Protein AF-A0A3A4PD36-F1 (afdb_monomer_lite)

Foldseek 3Di:
DDDDDDDDDDDDDDDDDDDDDDDDDDDDDDDDDDDDDDDDDDPPDPDPPDLQDAAAKAWFKEFFKDKDFQQVPAAPAADCPQRDPQLEGMKMWDQKMKTKMANAPDFWWKKKFKDAAADDADWPQWFKAKDKVNHGAPPRHRDTRCVQAGHRYMDMDIGGTRGAPSRIIMIMIHTPHGIGMTAKMWIHDPPDDIDIDGNRDHQVQDDAQFDDAAPQDPDFWFKFFFFQQLWIKIQQLRRLFIWTDSNFPLQIFTWAKWKWKAWPVGQIATRSRALQAHHANHWDWDFFLFWIKIWGDHPVAQKTKIWIKGHQDFFPACLLRNLFKIKIKIKIWGQAQAKIKIKIWTKTFDLDLCPDVQFWDAFVVRQWTKGKAKTASGSGSHYDPVHDGPIFIKIKIKGWLCSVQKDWDGRCFQPPPDPRHGPPCPSPHHNDDRGNDSRSGMITIMGMDMAHNRGMDMIMMMIGMDGCAQQAQAQNARRWGRPCCQCVHSNQVDRSSSVCCCNHPCVVVSVVRRVLNSCCCPQVFFPDDDSLLSLLLSLQSSLQSSQWHWTAGPVRHIDIFGAQAPDWGFTPQLLLCLLQCLVCLQRNLVVLLRVLVSQVVQWDADPQFIFTARGQGGDRYSNYHPPPDGQGLANLLSSLLSLLLSCQLVLCLVSLLVCLVSLLRSLSSQVSQPPPQLLWRAPSQAYDPPLDDCLQGPHGAFLQSSLSSLLSLLSSLVSLVSHPDRDPVSNVVSVVSNVSSLCCQVPPFQPPQAGFRGRHPVDDPCNRRWQFLRNNLNCLSCLQQVHDSPHDPVVLVSVLRSLVVSQVQQQDQLGGWGTNPDTQKAFLSSRLSSLLSNLSSVRPPSVVCVNVNSNSNSVVQSCCRSPHDFRDFGMWGADDPDDDDEPDPDDDDDDDDGTHGDSGSGNSSSSSSSVLCSQQSWHGRVSVLAIETQGPAAQTKGWPSSLFQSVDPDSQQGIWIFTHHNVRHGDDIRNCVSGRPHYYYDPD

Structure (mmCIF, N/CA/C/O backbone):
data_AF-A0A3A4PD36-F1
#
_entry.id   AF-A0A3A4PD36-F1
#
loop_
_atom_site.group_PDB
_atom_site.id
_atom_site.type_symbol
_atom_site.label_atom_id
_atom_site.label_alt_id
_atom_site.label_comp_id
_atom_site.label_asym_id
_atom_site.label_entity_id
_atom_site.label_seq_id
_atom_site.pdbx_PDB_ins_code
_atom_site.Cartn_x
_atom_site.Cartn_y
_atom_site.Cartn_z
_atom_site.occupancy
_atom_site.B_iso_or_equiv
_atom_site.auth_seq_id
_atom_site.auth_comp_id
_atom_site.auth_asym_id
_atom_site.auth_atom_id
_atom_site.pdbx_PDB_model_num
ATOM 1 N N . MET A 1 1 ? -4.440 33.841 -46.562 1.00 26.34 1 MET A N 1
ATOM 2 C CA . MET A 1 1 ? -5.701 33.472 -47.248 1.00 26.34 1 MET A CA 1
ATOM 3 C C . MET A 1 1 ? -5.858 31.970 -47.106 1.00 26.34 1 MET A C 1
ATOM 5 O O . MET A 1 1 ? -4.944 31.286 -47.524 1.00 26.34 1 MET A O 1
ATOM 9 N N . THR A 1 2 ? -6.885 31.356 -46.540 1.00 25.23 2 THR A N 1
ATOM 10 C CA . THR A 1 2 ? -8.077 31.769 -45.785 1.00 25.23 2 THR A CA 1
ATOM 11 C C . THR A 1 2 ? -8.614 30.468 -45.166 1.00 25.23 2 THR A C 1
ATOM 13 O O . THR A 1 2 ? -8.429 29.403 -45.748 1.00 25.23 2 THR A O 1
ATOM 16 N N . GLU A 1 3 ? -9.234 30.583 -43.997 1.00 22.92 3 GLU A N 1
ATOM 17 C CA . GLU A 1 3 ? -9.865 29.556 -43.149 1.00 22.92 3 GLU A CA 1
ATOM 18 C C . GLU A 1 3 ? -10.707 28.456 -43.837 1.00 22.92 3 GLU A C 1
ATOM 20 O O . GLU A 1 3 ? -11.350 28.714 -44.858 1.00 22.92 3 GLU A O 1
ATOM 25 N N . LYS A 1 4 ? -10.802 27.286 -43.167 1.00 22.95 4 LYS A N 1
ATOM 26 C CA . LYS A 1 4 ? -12.030 26.501 -42.836 1.00 22.95 4 LYS A CA 1
ATOM 27 C C . LYS A 1 4 ? -11.628 25.194 -42.113 1.00 22.95 4 LYS A C 1
ATOM 29 O O . LYS A 1 4 ? -10.950 24.368 -42.705 1.00 22.95 4 LYS A O 1
ATOM 34 N N . ILE A 1 5 ? -11.786 25.075 -40.789 1.00 24.14 5 ILE A N 1
ATOM 35 C CA . ILE A 1 5 ? -12.952 24.551 -40.032 1.00 24.14 5 ILE A CA 1
ATOM 36 C C . ILE A 1 5 ? -13.404 23.152 -40.497 1.00 24.14 5 ILE A C 1
ATOM 38 O O . ILE A 1 5 ? -14.102 23.040 -41.502 1.00 24.14 5 ILE A O 1
ATOM 42 N N . PHE A 1 6 ? -13.093 22.123 -39.698 1.00 23.08 6 PHE A N 1
ATOM 43 C CA . PHE A 1 6 ? -13.847 20.867 -39.627 1.00 23.08 6 PHE A CA 1
ATOM 44 C C . PHE A 1 6 ? -14.196 20.557 -38.165 1.00 23.08 6 PHE A C 1
ATOM 46 O O . PHE A 1 6 ? -13.329 20.425 -37.308 1.00 23.08 6 PHE A O 1
ATOM 53 N N . ASP A 1 7 ? -15.503 20.507 -37.931 1.00 21.36 7 ASP A N 1
ATOM 54 C CA . ASP A 1 7 ? -16.232 20.209 -36.701 1.00 21.36 7 ASP A CA 1
ATOM 55 C C . ASP A 1 7 ? -16.560 18.702 -36.701 1.00 21.36 7 ASP A C 1
ATOM 57 O O . ASP A 1 7 ? -17.162 18.211 -37.661 1.00 21.36 7 ASP A O 1
ATOM 61 N N . VAL A 1 8 ? -16.151 17.955 -35.669 1.00 24.56 8 VAL A N 1
ATOM 62 C CA . VAL A 1 8 ? -16.498 16.532 -35.494 1.00 24.56 8 VAL A CA 1
ATOM 63 C C . VAL A 1 8 ? -17.360 16.384 -34.243 1.00 24.56 8 VAL A C 1
ATOM 65 O O . VAL A 1 8 ? -16.881 16.315 -33.113 1.00 24.56 8 VAL A O 1
ATOM 68 N N . LYS A 1 9 ? -18.673 16.311 -34.472 1.00 22.91 9 LYS A N 1
ATOM 69 C CA . LYS A 1 9 ? -19.695 15.957 -33.482 1.00 22.91 9 LYS A CA 1
ATOM 70 C C . LYS A 1 9 ? -19.633 14.465 -33.138 1.00 22.91 9 LYS A C 1
ATOM 72 O O . LYS A 1 9 ? -19.784 13.623 -34.021 1.00 22.91 9 LYS A O 1
ATOM 77 N N . ARG A 1 10 ? -19.523 14.145 -31.843 1.00 24.23 10 ARG A N 1
ATOM 78 C CA . ARG A 1 10 ? -19.798 12.809 -31.278 1.00 24.23 10 ARG A CA 1
ATOM 79 C C . ARG A 1 10 ? -21.319 12.536 -31.250 1.00 24.23 10 ARG A C 1
ATOM 81 O O . ARG A 1 10 ? -22.082 13.452 -30.932 1.00 24.23 10 ARG A O 1
ATOM 88 N N . PRO A 1 11 ? -21.795 11.317 -31.571 1.00 27.16 11 PRO A N 1
ATOM 89 C CA . PRO A 1 11 ? -23.221 11.012 -31.627 1.00 27.16 11 PRO A CA 1
ATOM 90 C C . PRO A 1 11 ? -23.797 10.589 -30.268 1.00 27.16 11 PRO A C 1
ATOM 92 O O . PRO A 1 11 ? -23.302 9.685 -29.604 1.00 27.16 11 PRO A O 1
ATOM 95 N N . CYS A 1 12 ? -24.923 11.207 -29.918 1.00 22.05 12 CYS A N 1
ATOM 96 C CA . CYS A 1 12 ? -25.815 10.827 -28.830 1.00 22.05 12 CYS A CA 1
ATOM 97 C C . CYS A 1 12 ? -26.794 9.749 -29.347 1.00 22.05 12 CYS A C 1
ATOM 99 O O . CYS A 1 12 ? -27.527 10.000 -30.308 1.00 22.05 12 CYS A O 1
ATOM 101 N N . ARG A 1 13 ? -26.816 8.544 -28.757 1.00 24.77 13 ARG A N 1
ATOM 102 C CA . ARG A 1 13 ? -27.827 7.506 -29.048 1.00 24.77 13 ARG A CA 1
ATOM 103 C C . ARG A 1 13 ? -28.752 7.321 -27.847 1.00 24.77 13 ARG A C 1
ATOM 105 O O . ARG A 1 13 ? -28.412 6.654 -26.881 1.00 24.77 13 ARG A O 1
ATOM 112 N N . ALA A 1 14 ? -29.955 7.874 -27.972 1.00 26.23 14 ALA A N 1
ATOM 113 C CA . ALA A 1 14 ? -31.103 7.574 -27.129 1.00 26.23 14 ALA A CA 1
ATOM 114 C C . ALA A 1 14 ? -31.643 6.162 -27.435 1.00 26.23 14 ALA A C 1
ATOM 116 O O . ALA A 1 14 ? -31.963 5.856 -28.587 1.00 26.23 14 ALA A O 1
ATOM 117 N N . ARG A 1 15 ? -31.785 5.308 -26.414 1.00 25.81 15 ARG A N 1
ATOM 118 C CA . ARG A 1 15 ? -32.539 4.046 -26.503 1.00 25.81 15 ARG A CA 1
ATOM 119 C C . ARG A 1 15 ? -34.023 4.332 -26.239 1.00 25.81 15 ARG A C 1
ATOM 121 O O . ARG A 1 15 ? -34.400 4.712 -25.138 1.00 25.81 15 ARG A O 1
ATOM 128 N N . LYS A 1 16 ? -34.866 4.149 -27.260 1.00 25.17 16 LYS A N 1
ATOM 129 C CA . LYS A 1 16 ? -36.328 4.038 -27.130 1.00 25.17 16 LYS A CA 1
ATOM 130 C C . LYS A 1 16 ? -36.683 2.574 -26.858 1.00 25.17 16 LYS A C 1
ATOM 132 O O . LYS A 1 16 ? -36.361 1.724 -27.685 1.00 25.17 16 LYS A O 1
ATOM 137 N N . LEU A 1 17 ? -37.368 2.291 -25.749 1.00 25.95 17 LEU A N 1
ATOM 138 C CA . LEU A 1 17 ? -38.030 1.005 -25.515 1.00 25.95 17 LEU A CA 1
ATOM 139 C C . LEU A 1 17 ? -39.317 0.932 -26.355 1.00 25.95 17 LEU A C 1
ATOM 141 O O . LEU A 1 17 ? -40.186 1.798 -26.251 1.00 25.95 17 LEU A O 1
ATOM 145 N N . GLY A 1 18 ? -39.422 -0.098 -27.194 1.00 23.23 18 GLY A N 1
ATOM 146 C CA . GLY A 1 18 ? -40.633 -0.459 -27.926 1.00 23.23 18 GLY A CA 1
ATOM 147 C C . GLY A 1 18 ? -41.421 -1.523 -27.167 1.00 23.23 18 GLY A C 1
ATOM 148 O O . GLY A 1 18 ? -40.933 -2.628 -26.952 1.00 23.23 18 GLY A O 1
ATOM 149 N N . VAL A 1 19 ? -42.645 -1.176 -26.782 1.00 22.84 19 VAL A N 1
ATOM 150 C CA . VAL A 1 19 ? -43.670 -2.067 -26.223 1.00 22.84 19 VAL A CA 1
ATOM 151 C C . VAL A 1 19 ? -44.233 -2.955 -27.337 1.00 22.84 19 VAL A C 1
ATOM 153 O O . VAL A 1 19 ? -44.631 -2.440 -28.380 1.00 22.84 19 VAL A O 1
ATOM 156 N N . THR A 1 20 ? -44.328 -4.269 -27.112 1.00 23.16 20 THR A N 1
ATOM 157 C CA . THR A 1 20 ? -45.196 -5.162 -27.902 1.00 23.16 20 THR A CA 1
ATOM 158 C C . THR A 1 20 ? -46.070 -5.988 -26.960 1.00 23.16 20 THR A C 1
ATOM 160 O O . THR A 1 20 ? -45.570 -6.696 -26.092 1.00 23.16 20 THR A O 1
ATOM 163 N N . LEU A 1 21 ? -47.387 -5.848 -27.139 1.00 23.11 21 LEU A N 1
ATOM 164 C CA . LEU A 1 21 ? -48.462 -6.585 -26.474 1.00 23.11 21 LEU A CA 1
ATOM 165 C C . LEU A 1 21 ? -48.516 -8.057 -26.912 1.00 23.11 21 LEU A C 1
ATOM 167 O O . LEU A 1 21 ? -48.486 -8.330 -28.110 1.00 23.11 21 LEU A O 1
ATOM 171 N N . ILE A 1 22 ? -48.815 -8.959 -25.970 1.00 23.81 22 ILE A N 1
ATOM 172 C CA . ILE A 1 22 ? -49.639 -10.153 -26.222 1.00 23.81 22 ILE A CA 1
ATOM 173 C C . ILE A 1 22 ? -50.693 -10.251 -25.111 1.00 23.81 22 ILE A C 1
ATOM 175 O O . ILE A 1 22 ? -50.375 -10.219 -23.926 1.00 23.81 22 ILE A O 1
ATOM 179 N N . VAL A 1 23 ? -51.960 -10.342 -25.523 1.00 22.25 23 VAL A N 1
ATOM 180 C CA . VAL A 1 23 ? -53.159 -10.486 -24.685 1.00 22.25 23 VAL A CA 1
ATOM 181 C C . VAL A 1 23 ? -53.682 -11.919 -24.786 1.00 22.25 23 VAL A C 1
ATOM 183 O O . VAL A 1 23 ? -53.933 -12.390 -25.891 1.00 22.25 23 VAL A O 1
ATOM 186 N N . ALA A 1 24 ? -53.928 -12.549 -23.638 1.00 23.14 24 ALA A N 1
ATOM 187 C CA . ALA A 1 24 ? -55.017 -13.496 -23.337 1.00 23.14 24 ALA A CA 1
ATOM 188 C C . ALA A 1 24 ? -54.935 -13.756 -21.815 1.00 23.14 24 ALA A C 1
ATOM 190 O O . ALA A 1 24 ? -53.866 -14.086 -21.328 1.00 23.14 24 ALA A O 1
ATOM 191 N N . GLY A 1 25 ? -55.927 -13.565 -20.946 1.00 21.11 25 GLY A N 1
ATOM 192 C CA . GLY A 1 25 ? -57.372 -13.570 -21.101 1.00 21.11 25 GLY A CA 1
ATOM 193 C C . GLY A 1 25 ? -57.936 -14.788 -20.365 1.00 21.11 25 GLY A C 1
ATOM 194 O O . GLY A 1 25 ? -58.042 -15.836 -20.986 1.00 21.11 25 GLY A O 1
ATOM 195 N N . LEU A 1 26 ? -58.298 -14.657 -19.079 1.00 22.62 26 LEU A N 1
ATOM 196 C CA . LEU A 1 26 ? -59.413 -15.393 -18.458 1.00 22.62 26 LEU A CA 1
ATOM 197 C C . LEU A 1 26 ? -59.797 -14.802 -17.088 1.00 22.62 26 LEU A C 1
ATOM 199 O O . LEU A 1 26 ? -58.981 -14.645 -16.187 1.00 22.62 26 LEU A O 1
ATOM 203 N N . LEU A 1 27 ? -61.079 -14.452 -17.010 1.00 22.02 27 LEU A N 1
ATOM 204 C CA . LEU A 1 27 ? -61.830 -13.856 -15.908 1.00 22.02 27 LEU A CA 1
ATOM 205 C C . LEU A 1 27 ? -62.256 -14.901 -14.865 1.00 22.02 27 LEU A C 1
ATOM 207 O O . LEU A 1 27 ? -62.664 -15.997 -15.242 1.00 22.02 27 LEU A O 1
ATOM 211 N N . ALA A 1 28 ? -62.347 -14.491 -13.595 1.00 22.77 28 ALA A N 1
ATOM 212 C CA . ALA A 1 28 ? -63.377 -14.956 -12.658 1.00 22.77 28 ALA A CA 1
ATOM 213 C C . ALA A 1 28 ? -63.638 -13.895 -11.564 1.00 22.77 28 ALA A C 1
ATOM 215 O O . ALA A 1 28 ? -62.747 -13.154 -11.168 1.00 22.77 28 ALA A O 1
ATOM 216 N N . PHE A 1 29 ? -64.901 -13.799 -11.153 1.00 21.81 29 PHE A N 1
ATOM 217 C CA . PHE A 1 29 ? -65.624 -12.665 -10.559 1.00 21.81 29 PHE A CA 1
ATOM 218 C C . PHE A 1 29 ? -65.759 -12.727 -9.009 1.00 21.81 29 PHE A C 1
ATOM 220 O O . PHE A 1 29 ? -66.103 -13.792 -8.514 1.00 21.81 29 PHE A O 1
ATOM 227 N N . TYR A 1 30 ? -65.676 -11.551 -8.338 1.00 21.66 30 TYR A N 1
ATOM 228 C CA . TYR A 1 30 ? -66.456 -11.026 -7.162 1.00 21.66 30 TYR A CA 1
ATOM 229 C C . TYR A 1 30 ? -66.455 -11.762 -5.784 1.00 21.66 30 TYR A C 1
ATOM 231 O O . TYR A 1 30 ? -66.214 -12.962 -5.752 1.00 21.66 30 TYR A O 1
ATOM 239 N N . PRO A 1 31 ? -66.891 -11.143 -4.642 1.00 25.27 31 PRO A N 1
ATOM 240 C CA . PRO A 1 31 ? -67.055 -9.721 -4.255 1.00 25.27 31 PRO A CA 1
ATOM 241 C C . PRO A 1 31 ? -66.420 -9.308 -2.895 1.00 25.27 31 PRO A C 1
ATOM 243 O O . PRO A 1 31 ? -66.051 -10.119 -2.053 1.00 25.27 31 PRO A O 1
ATOM 246 N N . ILE A 1 32 ? -66.439 -7.991 -2.668 1.00 26.91 32 ILE A N 1
ATOM 247 C CA . ILE A 1 32 ? -66.255 -7.242 -1.412 1.00 26.91 32 ILE A CA 1
ATOM 248 C C . ILE A 1 32 ? -67.244 -7.676 -0.307 1.00 26.91 32 ILE A C 1
ATOM 250 O O . ILE A 1 32 ? -68.444 -7.771 -0.562 1.00 26.91 32 ILE A O 1
ATOM 254 N N . LEU A 1 33 ? -66.761 -7.788 0.939 1.00 23.11 33 LEU A N 1
ATOM 255 C CA . LEU A 1 33 ? -67.565 -7.722 2.169 1.00 23.11 33 LEU A CA 1
ATOM 256 C C . LEU A 1 33 ? -66.854 -6.849 3.220 1.00 23.11 33 LEU A C 1
ATOM 258 O O . LEU A 1 33 ? -65.776 -7.184 3.699 1.00 23.11 33 LEU A O 1
ATOM 262 N N . PHE A 1 34 ? -67.495 -5.731 3.568 1.00 26.47 34 PHE A N 1
ATOM 263 C CA . PHE A 1 34 ? -67.205 -4.871 4.719 1.00 26.47 34 PHE A CA 1
ATOM 264 C C . PHE A 1 34 ? -68.203 -5.195 5.842 1.00 26.47 34 PHE A C 1
ATOM 266 O O . PHE A 1 34 ? -69.395 -4.990 5.642 1.00 26.47 34 PHE A O 1
ATOM 273 N N . LEU A 1 35 ? -67.714 -5.627 7.008 1.00 24.53 35 LEU A N 1
ATOM 274 C CA . LEU A 1 35 ? -68.332 -5.598 8.352 1.00 24.53 35 LEU A CA 1
ATOM 275 C C . LEU A 1 35 ? -67.127 -5.732 9.319 1.00 24.53 35 LEU A C 1
ATOM 277 O O . LEU A 1 35 ? -66.351 -6.659 9.146 1.00 24.53 35 LEU A O 1
ATOM 281 N N . GLY A 1 36 ? -66.785 -4.877 10.285 1.00 21.11 36 GLY A N 1
ATOM 282 C CA . GLY A 1 36 ? -67.552 -3.951 11.108 1.00 21.11 36 GLY A CA 1
ATOM 283 C C . GLY A 1 36 ? -67.553 -4.453 12.563 1.00 21.11 36 GLY A C 1
ATOM 284 O O . GLY A 1 36 ? -68.375 -5.303 12.881 1.00 21.11 36 GLY A O 1
ATOM 285 N N . GLY A 1 37 ? -66.682 -3.913 13.437 1.00 20.92 37 GLY A N 1
ATOM 286 C CA . GLY A 1 37 ? -66.914 -3.888 14.898 1.00 20.92 37 GLY A CA 1
ATOM 287 C C . GLY A 1 37 ? -65.765 -4.284 15.847 1.00 20.92 37 GLY A C 1
ATOM 288 O O . GLY A 1 37 ? -65.543 -5.465 16.064 1.00 20.92 37 GLY A O 1
ATOM 289 N N . SER A 1 38 ? -65.160 -3.257 16.480 1.00 21.83 38 SER A N 1
ATOM 290 C CA . SER A 1 38 ? -64.720 -3.133 17.900 1.00 21.83 38 SER A CA 1
ATOM 291 C C . SER A 1 38 ? -63.888 -4.253 18.562 1.00 21.83 38 SER A C 1
ATOM 293 O O . SER A 1 38 ? -64.348 -5.377 18.659 1.00 21.83 38 SER A O 1
ATOM 295 N N . GLY A 1 39 ? -62.746 -4.023 19.213 1.00 21.16 39 GLY A N 1
ATOM 296 C CA . GLY A 1 39 ? -62.047 -2.809 19.618 1.00 21.16 39 GLY A CA 1
ATOM 297 C C . GLY A 1 39 ? -61.065 -3.129 20.762 1.00 21.16 39 GLY A C 1
ATOM 298 O O . GLY A 1 39 ? -61.127 -4.203 21.350 1.00 21.16 39 GLY A O 1
ATOM 299 N N . TRP A 1 40 ? -60.258 -2.115 21.088 1.00 21.64 40 TRP A N 1
ATOM 300 C CA . TRP A 1 40 ? -59.505 -1.878 22.334 1.00 21.64 40 TRP A CA 1
ATOM 301 C C . TRP A 1 40 ? -58.054 -2.371 22.388 1.00 21.64 40 TRP A C 1
ATOM 303 O O . TRP A 1 40 ? -57.765 -3.558 22.465 1.00 21.64 40 TRP A O 1
ATOM 313 N N . GLY A 1 41 ? -57.153 -1.384 22.421 1.00 23.97 41 GLY A N 1
ATOM 314 C CA . GLY A 1 41 ? -55.721 -1.547 22.645 1.00 23.97 41 GLY A CA 1
ATOM 315 C C . GLY A 1 41 ? -54.889 -0.411 22.049 1.00 23.97 41 GLY A C 1
ATOM 316 O O . GLY A 1 41 ? -53.922 -0.673 21.351 1.00 23.97 41 GLY A O 1
ATOM 317 N N . SER A 1 42 ? -55.281 0.851 22.250 1.00 23.08 42 SER A N 1
ATOM 318 C CA . SER A 1 42 ? -54.467 2.006 21.864 1.00 23.08 42 SER A CA 1
ATOM 319 C C . SER A 1 42 ? -53.213 2.091 22.742 1.00 23.08 42 SER A C 1
ATOM 321 O O . SER A 1 42 ? -53.294 2.575 23.871 1.00 23.08 42 SER A O 1
ATOM 323 N N . SER A 1 43 ? -52.055 1.680 22.225 1.00 25.03 43 SER A N 1
ATOM 324 C CA . SER A 1 43 ? -50.770 2.226 22.670 1.00 25.03 43 SER A CA 1
ATOM 325 C C . SER A 1 43 ? -50.516 3.515 21.891 1.00 25.03 43 SER A C 1
ATOM 327 O O . SER A 1 43 ? -49.969 3.509 20.789 1.00 25.03 43 SER A O 1
ATOM 329 N N . ALA A 1 44 ? -51.005 4.621 22.445 1.00 23.25 44 ALA A N 1
ATOM 330 C CA . ALA A 1 44 ? -50.605 5.952 22.029 1.00 23.25 44 ALA A CA 1
ATOM 331 C C . ALA A 1 44 ? -49.102 6.152 22.290 1.00 23.25 44 ALA A C 1
ATOM 333 O O . ALA A 1 44 ? -48.606 5.741 23.336 1.00 23.25 44 ALA A O 1
ATOM 334 N N . GLY A 1 45 ? -48.431 6.821 21.350 1.00 27.25 45 GLY A N 1
ATOM 335 C CA . GLY A 1 45 ? -47.205 7.582 21.589 1.00 27.25 45 GLY A CA 1
ATOM 336 C C . GLY A 1 45 ? -45.960 6.771 21.936 1.00 27.25 45 GLY A C 1
ATOM 337 O O . GLY A 1 45 ? -45.539 6.745 23.087 1.00 27.25 45 GLY A O 1
ATOM 338 N N . ARG A 1 46 ? -45.288 6.216 20.926 1.00 23.64 46 ARG A N 1
ATOM 339 C CA . ARG A 1 46 ? -43.827 6.323 20.899 1.00 23.64 46 ARG A CA 1
ATOM 340 C C . ARG A 1 46 ? -43.511 7.435 19.914 1.00 23.64 46 ARG A C 1
ATOM 342 O O . ARG A 1 46 ? -43.589 7.234 18.707 1.00 23.64 46 ARG A O 1
ATOM 349 N N . GLU A 1 47 ? -43.286 8.631 20.449 1.00 25.97 47 GLU A N 1
ATOM 350 C CA . GLU A 1 47 ? -42.524 9.649 19.735 1.00 25.97 47 GLU A CA 1
ATOM 351 C C . GLU A 1 47 ? -41.220 8.993 19.271 1.00 25.97 47 GLU A C 1
ATOM 353 O O . GLU A 1 47 ? -40.585 8.269 20.042 1.00 25.97 47 GLU A O 1
ATOM 358 N N . ASN A 1 48 ? -40.854 9.217 18.008 1.00 28.48 48 ASN A N 1
ATOM 359 C CA . ASN A 1 48 ? -39.481 9.050 17.554 1.00 28.48 48 ASN A CA 1
ATOM 360 C C . ASN A 1 48 ? -38.617 9.876 18.510 1.00 28.48 48 ASN A C 1
ATOM 362 O O . ASN A 1 48 ? -38.607 11.103 18.419 1.00 28.48 48 ASN A O 1
ATOM 366 N N . ALA A 1 49 ? -37.974 9.226 19.480 1.00 27.22 49 ALA A N 1
ATOM 367 C CA . ALA A 1 49 ? -37.023 9.893 20.347 1.00 27.22 49 ALA A CA 1
ATOM 368 C C . ALA A 1 49 ? -35.901 10.394 19.435 1.00 27.22 49 ALA A C 1
ATOM 370 O O . ALA A 1 49 ? -35.155 9.600 18.865 1.00 27.22 49 ALA A O 1
ATOM 371 N N . ALA A 1 50 ? -35.872 11.707 19.213 1.00 31.89 50 ALA A N 1
ATOM 372 C CA . ALA A 1 50 ? -34.892 12.343 18.357 1.00 31.89 50 ALA A CA 1
ATOM 373 C C . ALA A 1 50 ? -33.493 12.025 18.894 1.00 31.89 50 ALA A C 1
ATOM 375 O O . ALA A 1 50 ? -33.216 12.245 20.076 1.00 31.89 50 ALA A O 1
ATOM 376 N N . LEU A 1 51 ? -32.623 11.508 18.025 1.00 36.22 51 LEU A N 1
ATOM 377 C CA . LEU A 1 51 ? -31.189 11.416 18.271 1.00 36.22 51 LEU A CA 1
ATOM 378 C C . LEU A 1 51 ? -30.688 12.830 18.600 1.00 36.22 51 LEU A C 1
ATOM 380 O O . LEU A 1 51 ? -30.508 13.651 17.708 1.00 36.22 51 LEU A O 1
ATOM 384 N N . SER A 1 52 ? -30.520 13.159 19.882 1.00 37.00 52 SER A N 1
ATOM 385 C CA . SER A 1 52 ? -29.972 14.456 20.271 1.00 37.00 52 SER A CA 1
ATOM 386 C C . SER A 1 52 ? -28.450 14.394 20.159 1.00 37.00 52 SER A C 1
ATOM 388 O O . SER A 1 52 ? -27.796 13.778 21.003 1.00 37.00 52 SER A O 1
ATOM 390 N N . TYR A 1 53 ? -27.880 15.025 19.134 1.00 40.72 53 TYR A N 1
ATOM 391 C CA . TYR A 1 53 ? -26.432 15.175 18.998 1.00 40.72 53 TYR A CA 1
ATOM 392 C C . TYR A 1 53 ? -25.967 16.458 19.708 1.00 40.72 53 TYR A C 1
ATOM 394 O O . TYR A 1 53 ? -26.477 17.544 19.441 1.00 40.72 53 TYR A O 1
ATOM 402 N N . ARG A 1 54 ? -25.004 16.344 20.633 1.00 44.59 54 ARG A N 1
ATOM 403 C CA . ARG A 1 54 ? -24.380 17.484 21.334 1.00 44.59 54 ARG A CA 1
ATOM 404 C C . ARG A 1 54 ? -22.884 17.564 21.003 1.00 44.59 54 ARG A C 1
ATOM 406 O O . ARG A 1 54 ? -22.046 17.210 21.825 1.00 44.59 54 ARG A O 1
ATOM 413 N N . GLY A 1 55 ? -22.568 18.034 19.800 1.00 49.38 55 GLY A N 1
ATOM 414 C CA . GLY A 1 55 ? -21.226 18.407 19.323 1.00 49.38 55 GLY A CA 1
ATOM 415 C C . GLY A 1 55 ? -21.340 19.551 18.303 1.00 49.38 55 GLY A C 1
ATOM 416 O O . GLY A 1 55 ? -22.438 20.074 18.127 1.00 49.38 55 GLY A O 1
ATOM 417 N N . GLY A 1 56 ? -20.249 19.972 17.650 1.00 64.19 56 GLY A N 1
ATOM 418 C CA . GLY A 1 56 ? -20.337 20.955 16.551 1.00 64.19 56 GLY A CA 1
ATOM 419 C C . GLY A 1 56 ? -21.109 20.439 15.319 1.00 64.19 56 GLY A C 1
ATOM 420 O O . GLY A 1 56 ? -21.722 19.379 15.360 1.00 64.19 56 GLY A O 1
ATOM 421 N N . VAL A 1 57 ? -21.101 21.166 14.201 1.00 76.56 57 VAL A N 1
ATOM 422 C CA . VAL A 1 57 ? -21.935 20.796 13.039 1.00 76.56 57 VAL A CA 1
ATOM 423 C C . VAL A 1 57 ? -21.300 19.677 12.193 1.00 76.56 57 VAL A C 1
ATOM 425 O O . VAL A 1 57 ? -20.126 19.777 11.840 1.00 76.56 57 VAL A O 1
ATOM 428 N N . ILE A 1 58 ? -22.077 18.643 11.841 1.00 78.38 58 ILE A N 1
ATOM 429 C CA . ILE A 1 58 ? -21.718 17.554 10.902 1.00 78.38 58 ILE A CA 1
ATOM 430 C C . ILE A 1 58 ? -22.542 17.694 9.622 1.00 78.38 58 ILE A C 1
ATOM 432 O O . ILE A 1 58 ? -23.723 18.033 9.689 1.00 78.38 58 ILE A O 1
ATOM 436 N N . ILE A 1 59 ? -21.934 17.395 8.469 1.00 81.38 59 ILE A N 1
ATOM 437 C CA . ILE A 1 59 ? -22.605 17.359 7.164 1.00 81.38 59 ILE A CA 1
ATOM 438 C C . ILE A 1 59 ? -22.424 15.964 6.553 1.00 81.38 59 ILE A C 1
ATOM 440 O O . ILE A 1 59 ? -21.341 15.608 6.077 1.00 81.38 59 ILE A O 1
ATOM 444 N N . GLU A 1 60 ? -23.499 15.183 6.581 1.00 83.62 60 GLU A N 1
ATOM 445 C CA . GLU A 1 60 ? -23.585 13.833 6.027 1.00 83.62 60 GLU A CA 1
ATOM 446 C C . GLU A 1 60 ? -24.257 13.907 4.645 1.00 83.62 60 GLU A C 1
ATOM 448 O O . GLU A 1 60 ? -25.377 14.406 4.515 1.00 83.62 60 GLU A O 1
ATOM 453 N N . LEU A 1 61 ? -23.572 13.432 3.599 1.00 85.31 61 LEU A N 1
ATOM 454 C CA . LEU A 1 61 ? -24.196 13.247 2.287 1.00 85.31 61 LEU A CA 1
ATOM 455 C C . LEU A 1 61 ? -24.917 11.902 2.239 1.00 85.31 61 LEU A C 1
ATOM 457 O O . LEU A 1 61 ? -24.379 10.904 2.727 1.00 85.31 61 LEU A O 1
ATOM 461 N N . GLN A 1 62 ? -26.093 11.883 1.613 1.00 86.31 62 GLN A N 1
ATOM 462 C CA . GLN A 1 62 ? -26.833 10.661 1.287 1.00 86.31 62 GLN A CA 1
ATOM 463 C C . GLN A 1 62 ? -27.312 10.714 -0.163 1.00 86.31 62 GLN A C 1
ATOM 465 O O . GLN A 1 62 ? -27.649 11.788 -0.665 1.00 86.31 62 GLN A O 1
ATOM 470 N N . GLY A 1 63 ? -27.361 9.556 -0.819 1.00 82.94 63 GLY A N 1
ATOM 471 C CA . GLY A 1 63 ? -27.733 9.442 -2.229 1.00 82.94 63 GLY A CA 1
ATOM 472 C C . GLY A 1 63 ? -26.626 9.870 -3.200 1.00 82.94 63 GLY A C 1
ATOM 473 O O . GLY A 1 63 ? -25.756 10.690 -2.894 1.00 82.94 63 GLY A O 1
ATOM 474 N N . ASN A 1 64 ? -26.675 9.304 -4.406 1.00 80.94 64 ASN A N 1
ATOM 475 C CA . ASN A 1 64 ? -25.641 9.488 -5.418 1.00 80.94 64 ASN A CA 1
ATOM 476 C C . ASN A 1 64 ? -25.608 10.935 -5.945 1.00 80.94 64 ASN A C 1
ATOM 478 O O . ASN A 1 64 ? -26.565 11.421 -6.561 1.00 80.94 64 ASN A O 1
ATOM 482 N N . SER A 1 65 ? -24.487 11.622 -5.724 1.00 86.88 65 SER A N 1
ATOM 483 C CA . SER A 1 65 ? -24.254 12.983 -6.206 1.00 86.88 65 SER A CA 1
ATOM 484 C C . SER A 1 65 ? -22.766 13.296 -6.339 1.00 86.88 65 SER A C 1
ATOM 486 O O . SER A 1 65 ? -21.932 12.738 -5.627 1.00 86.88 65 SER A O 1
ATOM 488 N N . TRP A 1 66 ? -22.421 14.255 -7.199 1.00 84.81 66 TRP A N 1
ATOM 489 C CA . TRP A 1 66 ? -21.030 14.664 -7.414 1.00 84.81 66 TRP A CA 1
ATOM 490 C C . TRP A 1 66 ? -20.879 16.184 -7.550 1.00 84.81 66 TRP A C 1
ATOM 492 O O . TRP A 1 66 ? -21.787 16.871 -8.037 1.00 84.81 66 TRP A O 1
ATOM 502 N N . PRO A 1 67 ? -19.731 16.741 -7.125 1.00 86.69 67 PRO A N 1
ATOM 503 C CA . PRO A 1 67 ? -19.428 18.148 -7.318 1.00 86.69 67 PRO A CA 1
ATOM 504 C C . PRO A 1 67 ? -18.997 18.438 -8.765 1.00 86.69 67 PRO A C 1
ATOM 506 O O . PRO A 1 67 ? -18.309 17.651 -9.411 1.00 86.69 67 PRO A O 1
ATOM 509 N N . VAL A 1 68 ? -19.339 19.626 -9.258 1.00 84.56 68 VAL A N 1
ATOM 510 C CA . VAL A 1 68 ? -18.933 20.159 -10.562 1.00 84.56 68 VAL A CA 1
ATOM 511 C C . VAL A 1 68 ? -18.366 21.565 -10.365 1.00 84.56 68 VAL A C 1
ATOM 513 O O . VAL A 1 68 ? -19.039 22.454 -9.834 1.00 84.56 68 VAL A O 1
ATOM 516 N N . SER A 1 69 ? -17.127 21.791 -10.815 1.00 84.12 69 SER A N 1
ATOM 517 C CA . SER A 1 69 ? -16.527 23.131 -10.818 1.00 84.12 69 SER A CA 1
ATOM 518 C C . SER A 1 69 ? -17.039 23.964 -11.994 1.00 84.12 69 SER A C 1
ATOM 520 O O . SER A 1 69 ? -17.060 23.522 -13.145 1.00 84.12 69 SER A O 1
ATOM 522 N N . LEU A 1 70 ? -17.416 25.208 -11.700 1.00 86.88 70 LEU A N 1
ATOM 523 C CA . LEU A 1 70 ? -17.827 26.232 -12.657 1.00 86.88 70 LEU A CA 1
ATOM 524 C C . LEU A 1 70 ? -16.882 27.449 -12.619 1.00 86.88 70 LEU A C 1
ATOM 526 O O . LEU A 1 70 ? -17.241 28.507 -13.135 1.00 86.88 70 LEU A O 1
ATOM 530 N N . ASP A 1 71 ? -15.676 27.314 -12.045 1.00 78.31 71 ASP A N 1
ATOM 531 C CA . ASP A 1 71 ? -14.723 28.417 -11.811 1.00 78.31 71 ASP A CA 1
ATOM 532 C C . ASP A 1 71 ? -14.461 29.253 -13.083 1.00 78.31 71 ASP A C 1
ATOM 534 O O . ASP A 1 71 ? -14.481 30.486 -13.053 1.00 78.31 71 ASP A O 1
ATOM 538 N N . ALA A 1 72 ? -14.303 28.584 -14.230 1.00 80.19 72 ALA A N 1
ATOM 539 C CA . ALA A 1 72 ? -14.030 29.215 -15.524 1.00 80.19 72 ALA A CA 1
ATOM 540 C C . ALA A 1 72 ? -15.264 29.833 -16.216 1.00 80.19 72 ALA A C 1
ATOM 542 O O . ALA A 1 72 ? -15.128 30.441 -17.280 1.00 80.19 72 ALA A O 1
ATOM 543 N N . ARG A 1 73 ? -16.476 29.673 -15.666 1.00 84.25 73 ARG A N 1
ATOM 544 C CA . ARG A 1 73 ? -17.719 30.121 -16.314 1.00 84.25 73 ARG A CA 1
ATOM 545 C C . ARG A 1 73 ? -18.167 31.499 -15.821 1.00 84.25 73 ARG A C 1
ATOM 547 O O . ARG A 1 73 ? -18.104 31.773 -14.619 1.00 84.25 73 ARG A O 1
ATOM 554 N N . PRO A 1 74 ? -18.655 32.381 -16.711 1.00 83.62 74 PRO A N 1
ATOM 555 C CA . PRO A 1 74 ? -19.240 33.647 -16.292 1.00 83.62 74 PRO A CA 1
ATOM 556 C C . PRO A 1 74 ? -20.574 33.405 -15.570 1.00 83.62 74 PRO A C 1
ATOM 558 O O . PRO A 1 74 ? -21.397 32.623 -16.036 1.00 83.62 74 PRO A O 1
ATOM 561 N N . VAL A 1 75 ? -20.797 34.102 -14.453 1.00 90.12 75 VAL A N 1
ATOM 562 C CA . VAL A 1 75 ? -22.086 34.122 -13.746 1.00 90.12 75 VAL A CA 1
ATOM 563 C C . VAL A 1 75 ? -22.584 35.562 -13.691 1.00 90.12 75 VAL A C 1
ATOM 565 O O . VAL A 1 75 ? -21.864 36.475 -13.295 1.00 90.12 75 VAL A O 1
ATOM 568 N N . GLN A 1 76 ? -23.820 35.780 -14.128 1.00 93.56 76 GLN A N 1
ATOM 569 C CA . GLN A 1 76 ? -24.492 37.076 -14.111 1.00 93.56 76 GLN A CA 1
ATOM 570 C C . GLN A 1 76 ? -25.464 37.178 -12.929 1.00 93.56 76 GLN A C 1
ATOM 572 O O . GLN A 1 76 ? -25.957 36.177 -12.419 1.00 93.56 76 GLN A O 1
ATOM 577 N N . GLY A 1 77 ? -25.828 38.402 -12.540 1.00 91.81 77 GLY A N 1
ATOM 578 C CA . GLY A 1 77 ? -26.845 38.631 -11.504 1.00 91.81 77 GLY A CA 1
ATOM 579 C C . GLY A 1 77 ? -26.339 38.501 -10.064 1.00 91.81 77 GLY A C 1
ATOM 580 O O . GLY A 1 77 ? -27.158 38.488 -9.148 1.00 91.81 77 GLY A O 1
ATOM 581 N N . THR A 1 78 ? -25.022 38.434 -9.869 1.00 91.75 78 THR A N 1
ATOM 582 C CA . THR A 1 78 ? -24.355 38.619 -8.575 1.00 91.75 78 THR A CA 1
ATOM 583 C C . THR A 1 78 ? -24.397 40.093 -8.152 1.00 91.75 78 THR A C 1
ATOM 585 O O . THR A 1 78 ? -24.550 40.987 -8.989 1.00 91.75 78 THR A O 1
ATOM 588 N N . ASP A 1 79 ? -24.302 40.364 -6.849 1.00 90.00 79 ASP A N 1
ATOM 589 C CA . ASP A 1 79 ? -24.375 41.727 -6.289 1.00 90.00 79 ASP A CA 1
ATOM 590 C C . ASP A 1 79 ? -23.306 42.048 -5.234 1.00 90.00 79 ASP A C 1
ATOM 592 O O . ASP A 1 79 ? -23.308 43.147 -4.681 1.00 90.00 79 ASP A O 1
ATOM 596 N N . ASN A 1 80 ? -22.370 41.125 -4.979 1.00 82.44 80 ASN A N 1
ATOM 597 C CA . ASN A 1 80 ? -21.304 41.261 -3.975 1.00 82.44 80 ASN A CA 1
ATOM 598 C C . ASN A 1 80 ? -21.804 41.587 -2.552 1.00 82.44 80 ASN A C 1
ATOM 600 O O . ASN A 1 80 ? -21.021 42.039 -1.720 1.00 82.44 80 ASN A O 1
ATOM 604 N N . GLN A 1 81 ? -23.088 41.359 -2.263 1.00 85.12 81 GLN A N 1
ATOM 605 C CA . GLN A 1 81 ? -23.663 41.501 -0.927 1.00 85.12 81 GLN A CA 1
ATOM 606 C C . GLN A 1 81 ? -24.238 40.163 -0.471 1.00 85.12 81 GLN A C 1
ATOM 608 O O . GLN A 1 81 ? -23.676 39.506 0.402 1.00 85.12 81 GLN A O 1
ATOM 613 N N . THR A 1 82 ? -25.321 39.730 -1.113 1.00 84.06 82 THR A N 1
ATOM 614 C CA . THR A 1 82 ? -26.046 38.492 -0.778 1.00 84.06 82 THR A CA 1
ATOM 615 C C . THR A 1 82 ? -25.770 37.406 -1.812 1.00 84.06 82 THR A C 1
ATOM 617 O O . THR A 1 82 ? -25.479 36.257 -1.465 1.00 84.06 82 THR A O 1
ATOM 620 N N . ARG A 1 83 ? -25.714 37.800 -3.091 1.00 91.88 83 ARG A N 1
ATOM 621 C CA . ARG A 1 83 ? -25.351 36.952 -4.228 1.00 91.88 83 ARG A CA 1
ATOM 622 C C . ARG A 1 83 ? -23.889 37.179 -4.580 1.00 91.88 83 ARG A C 1
ATOM 624 O O . ARG A 1 83 ? -23.563 37.821 -5.579 1.00 91.88 83 ARG A O 1
ATOM 631 N N . GLN A 1 84 ? -23.010 36.688 -3.716 1.00 90.50 84 GLN A N 1
ATOM 632 C CA . GLN A 1 84 ? -21.570 36.710 -3.956 1.00 90.50 84 GLN A CA 1
ATOM 633 C C . GLN A 1 84 ? -21.178 35.646 -4.984 1.00 90.50 84 GLN A C 1
ATOM 635 O O . GLN A 1 84 ? -21.771 34.571 -5.028 1.00 90.50 84 GLN A O 1
ATOM 640 N N . ASP A 1 85 ? -20.174 35.949 -5.805 1.00 88.38 85 ASP A N 1
ATOM 641 C CA . ASP A 1 85 ? -19.781 35.119 -6.949 1.00 88.38 85 ASP A CA 1
ATOM 642 C C . ASP A 1 85 ? -19.416 33.681 -6.545 1.00 88.38 85 ASP A C 1
ATOM 644 O O . ASP A 1 85 ? -19.885 32.734 -7.172 1.00 88.38 85 ASP A O 1
ATOM 648 N N . TYR A 1 86 ? -18.694 33.498 -5.431 1.00 87.56 86 TYR A N 1
ATOM 649 C CA . TYR A 1 86 ? -18.247 32.176 -4.967 1.00 87.56 86 TYR A CA 1
ATOM 650 C C . TYR A 1 86 ? -19.391 31.174 -4.730 1.00 87.56 86 TYR A C 1
ATOM 652 O O . TYR A 1 86 ? -19.180 29.974 -4.902 1.00 87.56 86 TYR A O 1
ATOM 660 N N . LYS A 1 87 ? -20.608 31.644 -4.406 1.00 92.50 87 LYS A N 1
ATOM 661 C CA . LYS A 1 87 ? -21.795 30.796 -4.180 1.00 92.50 87 LYS A CA 1
ATOM 662 C C . LYS A 1 87 ? -22.292 30.093 -5.451 1.00 92.50 87 LYS A C 1
ATOM 664 O O . LYS A 1 87 ? -23.125 29.196 -5.371 1.00 92.50 87 LYS A O 1
ATOM 669 N N . TYR A 1 88 ? -21.791 30.502 -6.618 1.00 93.19 88 TYR A N 1
ATOM 670 C CA . TYR A 1 88 ? -22.233 30.038 -7.937 1.00 93.19 88 TYR A CA 1
ATOM 671 C C . TYR A 1 88 ? -21.083 29.478 -8.791 1.00 93.19 88 TYR A C 1
ATOM 673 O O . TYR A 1 88 ? -21.263 29.224 -9.981 1.00 93.19 88 TYR A O 1
ATOM 681 N N . LYS A 1 89 ? -19.889 29.300 -8.208 1.00 88.94 89 LYS A N 1
ATOM 682 C CA . LYS A 1 89 ? -18.692 28.783 -8.904 1.00 88.94 89 LYS A CA 1
ATOM 683 C C . LYS A 1 89 ? -18.462 27.288 -8.736 1.00 88.94 89 LYS A C 1
ATOM 685 O O . LYS A 1 89 ? -17.575 26.723 -9.363 1.00 88.94 89 LYS A O 1
ATOM 690 N N . SER A 1 90 ? -19.292 26.636 -7.939 1.00 89.56 90 SER A N 1
ATOM 691 C CA . SER A 1 90 ? -19.335 25.185 -7.811 1.00 89.56 90 SER A CA 1
ATOM 692 C C . SER A 1 90 ? -20.776 24.766 -7.570 1.00 89.56 90 SER A C 1
ATOM 694 O O . SER A 1 90 ? -21.534 25.526 -6.966 1.00 89.56 90 SER A O 1
ATOM 696 N N . ILE A 1 91 ? -21.151 23.594 -8.065 1.00 93.75 91 ILE A N 1
ATOM 697 C CA . ILE A 1 91 ? -22.452 22.983 -7.797 1.00 93.75 91 ILE A CA 1
ATOM 698 C C . ILE A 1 91 ? -22.272 21.517 -7.427 1.00 93.75 91 ILE A C 1
ATOM 700 O O . ILE A 1 91 ? -21.250 20.920 -7.748 1.00 93.75 91 ILE A O 1
ATOM 704 N N . ARG A 1 92 ? -23.286 20.936 -6.798 1.00 93.56 92 ARG A N 1
ATOM 705 C CA . ARG A 1 92 ? -23.472 19.493 -6.669 1.00 93.56 92 ARG A CA 1
ATOM 706 C C . ARG A 1 92 ? -24.738 19.129 -7.413 1.00 93.56 92 ARG A C 1
ATOM 708 O O . ARG A 1 92 ? -25.721 19.864 -7.311 1.00 93.56 92 ARG A O 1
ATOM 715 N N . GLU A 1 93 ? -24.702 18.038 -8.164 1.00 94.25 93 GLU A N 1
ATOM 716 C CA . GLU A 1 93 ? -25.875 17.519 -8.861 1.00 94.25 93 GLU A CA 1
ATOM 717 C C . GLU A 1 93 ? -26.035 16.009 -8.673 1.00 94.25 93 GLU A C 1
ATOM 719 O O . GLU A 1 93 ? -25.063 15.303 -8.413 1.00 94.25 93 GLU A O 1
ATOM 724 N N . GLY A 1 94 ? -27.279 15.542 -8.772 1.00 91.88 94 GLY A N 1
ATOM 725 C CA . GLY A 1 94 ? -27.674 14.147 -8.568 1.00 91.88 94 GLY A CA 1
ATOM 726 C C . GLY A 1 94 ? -29.160 13.935 -8.874 1.00 91.88 94 GLY A C 1
ATOM 727 O O . GLY A 1 94 ? -29.890 14.900 -9.129 1.00 91.88 94 GLY A O 1
ATOM 728 N N . GLU A 1 95 ? -29.604 12.678 -8.910 1.00 90.75 95 GLU A N 1
ATOM 729 C CA . GLU A 1 95 ? -31.024 12.339 -9.116 1.00 90.75 95 GLU A CA 1
ATOM 730 C C . GLU A 1 95 ? -31.839 12.555 -7.840 1.00 90.75 95 GLU A C 1
ATOM 732 O O . GLU A 1 95 ? -32.896 13.175 -7.885 1.00 90.75 95 GLU A O 1
ATOM 737 N N . ASP A 1 96 ? -31.331 12.088 -6.706 1.00 89.88 96 ASP A N 1
ATOM 738 C CA . ASP A 1 96 ? -31.955 12.242 -5.397 1.00 89.88 96 ASP A CA 1
ATOM 739 C C . ASP A 1 96 ? -30.854 12.179 -4.341 1.00 89.88 96 ASP A C 1
ATOM 741 O O . ASP A 1 96 ? -30.213 11.139 -4.170 1.00 89.88 96 ASP A O 1
ATOM 745 N N . PHE A 1 97 ? -30.558 13.317 -3.718 1.00 91.69 97 PHE A N 1
ATOM 746 C CA . PHE A 1 97 ? -29.461 13.425 -2.762 1.00 91.69 97 PHE A CA 1
ATOM 747 C C . PHE A 1 97 ? -29.784 14.396 -1.635 1.00 91.69 97 PHE A C 1
ATOM 749 O O . PHE A 1 97 ? -30.579 15.326 -1.790 1.00 91.69 97 PHE A O 1
ATOM 756 N N . HIS A 1 98 ? -29.129 14.185 -0.501 1.00 92.25 98 HIS A N 1
ATOM 757 C CA . HIS A 1 98 ? -29.397 14.892 0.737 1.00 92.25 98 HIS A CA 1
ATOM 758 C C . HIS A 1 98 ? -28.133 15.535 1.302 1.00 92.25 98 HIS A C 1
ATOM 760 O O . HIS A 1 98 ? -27.044 14.962 1.235 1.00 92.25 98 HIS A O 1
ATOM 766 N N . TYR A 1 99 ? -28.310 16.703 1.917 1.00 92.38 99 TYR A N 1
ATOM 767 C CA . TYR A 1 99 ? -27.407 17.224 2.939 1.00 92.38 99 TYR A CA 1
ATOM 768 C C . TYR A 1 99 ? -28.086 17.060 4.294 1.00 92.38 99 TYR A C 1
ATOM 770 O O . TYR A 1 99 ? -28.974 17.844 4.634 1.00 92.38 99 TYR A O 1
ATOM 778 N N . VAL A 1 100 ? -27.657 16.068 5.070 1.00 89.38 100 VAL A N 1
ATOM 779 C CA . VAL A 1 100 ? -28.115 15.883 6.447 1.00 89.38 100 VAL A CA 1
ATOM 780 C C . VAL A 1 100 ? -27.164 16.635 7.370 1.00 89.38 100 VAL A C 1
ATOM 782 O O . VAL A 1 100 ? -25.994 16.282 7.519 1.00 89.38 100 VAL A O 1
ATOM 785 N N . ILE A 1 101 ? -27.665 17.718 7.957 1.00 88.50 101 ILE A N 1
ATOM 786 C CA . ILE A 1 101 ? -26.903 18.647 8.790 1.00 88.50 101 ILE A CA 1
ATOM 787 C C . ILE A 1 101 ? -27.266 18.381 10.247 1.00 88.50 101 ILE A C 1
ATOM 789 O O . ILE A 1 101 ? -28.413 18.583 10.639 1.00 88.50 101 ILE A O 1
ATOM 793 N N . ALA A 1 102 ? -26.305 17.945 11.054 1.00 83.00 102 ALA A N 1
ATOM 794 C CA . ALA A 1 102 ? -26.519 17.582 12.455 1.00 83.00 102 ALA A CA 1
ATOM 795 C C . ALA A 1 102 ? -25.696 18.450 13.410 1.00 83.00 102 ALA A C 1
ATOM 797 O O . ALA A 1 102 ? -24.701 19.046 13.009 1.00 83.00 102 ALA A O 1
ATOM 798 N N . GLY A 1 103 ? -26.098 18.507 14.682 1.00 78.88 103 GLY A N 1
ATOM 799 C CA . GLY A 1 103 ? -25.425 19.317 15.706 1.00 78.88 103 GLY A CA 1
ATOM 800 C C . GLY A 1 103 ? -25.762 20.798 15.658 1.00 78.88 103 GLY A C 1
ATOM 801 O O . GLY A 1 103 ? -24.986 21.635 16.115 1.00 78.88 103 GLY A O 1
ATOM 802 N N . LEU A 1 104 ? -26.931 21.129 15.114 1.00 84.62 104 LEU A N 1
ATOM 803 C CA . LEU A 1 104 ? -27.438 22.490 15.118 1.00 84.62 104 LEU A CA 1
ATOM 804 C C . LEU A 1 104 ? -27.905 22.882 16.537 1.00 84.62 104 LEU A C 1
ATOM 806 O O . LEU A 1 104 ? -28.733 22.178 17.118 1.00 84.62 104 LEU A O 1
ATOM 810 N N . PRO A 1 105 ? -27.405 23.991 17.119 1.00 83.94 105 PRO A N 1
ATOM 811 C CA . PRO A 1 105 ? -27.753 24.403 18.485 1.00 83.94 105 PRO A CA 1
ATOM 812 C C . PRO A 1 105 ? -29.181 24.945 18.647 1.00 83.94 105 PRO A C 1
ATOM 814 O O . PRO A 1 105 ? -29.664 25.048 19.775 1.00 83.94 105 PRO A O 1
ATOM 817 N N . GLN A 1 106 ? -29.847 25.318 17.552 1.00 87.75 106 GLN A N 1
ATOM 818 C CA . GLN A 1 106 ? -31.195 25.889 17.556 1.00 87.75 106 GLN A CA 1
ATOM 819 C C . GLN A 1 106 ? -32.191 24.941 16.873 1.00 87.75 106 GLN A C 1
ATOM 821 O O . GLN A 1 106 ? -31.827 24.149 16.012 1.00 87.75 106 GLN A O 1
ATOM 826 N N . GLU A 1 107 ? -33.477 25.051 17.214 1.00 88.75 107 GLU A N 1
ATOM 827 C CA . GLU A 1 107 ? -34.536 24.228 16.600 1.00 88.75 107 GLU A CA 1
ATOM 828 C C . GLU A 1 107 ? -35.117 24.830 15.309 1.00 88.75 107 GLU A C 1
ATOM 830 O O . GLU A 1 107 ? -35.993 24.229 14.681 1.00 88.75 107 GLU A O 1
ATOM 835 N N . ALA A 1 108 ? -34.666 26.025 14.909 1.00 92.00 108 ALA A N 1
ATOM 836 C CA . ALA A 1 108 ? -35.111 26.687 13.688 1.00 92.00 108 ALA A CA 1
ATOM 837 C C . ALA A 1 108 ? -34.038 27.611 13.094 1.00 92.00 108 ALA A C 1
ATOM 839 O O . ALA A 1 108 ? -33.353 28.321 13.832 1.00 92.00 108 ALA A O 1
ATOM 840 N N . TYR A 1 109 ? -33.951 27.641 11.761 1.00 94.81 109 TYR A N 1
ATOM 841 C CA . TYR A 1 109 ? -33.010 28.469 10.998 1.00 94.81 109 TYR A CA 1
ATOM 842 C C . TYR A 1 109 ? -33.702 29.168 9.828 1.00 94.81 109 TYR A C 1
ATOM 844 O O . TYR A 1 109 ? -34.653 28.649 9.250 1.00 94.81 109 TYR A O 1
ATOM 852 N N . ASP A 1 110 ? -33.194 30.327 9.428 1.00 96.06 110 ASP A N 1
ATOM 853 C CA . ASP A 1 110 ? -33.460 30.885 8.108 1.00 96.06 110 ASP A CA 1
ATOM 854 C C . ASP A 1 110 ? -32.517 30.208 7.104 1.00 96.06 110 ASP A C 1
ATOM 856 O O . ASP A 1 110 ? -31.294 30.254 7.250 1.00 96.06 110 ASP A O 1
ATOM 860 N N . LEU A 1 111 ? -33.095 29.553 6.096 1.00 96.62 111 LEU A N 1
ATOM 861 C CA . LEU A 1 111 ? -32.379 28.800 5.069 1.00 96.62 111 LEU A CA 1
ATOM 862 C C . LEU A 1 111 ? -32.227 29.642 3.803 1.00 96.62 111 LEU A C 1
ATOM 864 O O . LEU A 1 111 ? -33.216 30.055 3.204 1.00 96.62 111 LEU A O 1
ATOM 868 N N . GLU A 1 112 ? -31.000 29.835 3.342 1.00 96.81 112 GLU A N 1
ATOM 869 C CA . GLU A 1 112 ? -30.676 30.446 2.056 1.00 96.81 112 GLU A CA 1
ATOM 870 C C . GLU A 1 112 ? -30.074 29.395 1.114 1.00 96.81 112 GLU A C 1
ATOM 872 O O . GLU A 1 112 ? -29.069 28.759 1.429 1.00 96.81 112 GLU A O 1
ATOM 877 N N . LEU A 1 113 ? -30.667 29.241 -0.070 1.00 97.44 113 LEU A N 1
ATOM 878 C CA . LEU A 1 113 ? -30.190 28.340 -1.119 1.00 97.44 113 LEU A CA 1
ATOM 879 C C . LEU A 1 113 ? -29.797 29.146 -2.356 1.00 97.44 113 LEU A C 1
ATOM 881 O O . LEU A 1 113 ? -30.569 29.981 -2.837 1.00 97.44 113 LEU A O 1
ATOM 885 N N . SER A 1 114 ? -28.603 28.881 -2.881 1.00 97.19 114 SER A N 1
ATOM 886 C CA . SER A 1 114 ? -28.055 29.546 -4.068 1.00 97.19 114 SER A CA 1
ATOM 887 C C . SER A 1 114 ? -27.880 28.552 -5.215 1.00 97.19 114 SER A C 1
ATOM 889 O O . SER A 1 114 ? -27.256 27.504 -5.055 1.00 97.19 114 SER A O 1
ATOM 891 N N . PHE A 1 115 ? -28.407 28.899 -6.386 1.00 96.56 115 PHE A N 1
ATOM 892 C CA . PHE A 1 115 ? -28.468 28.053 -7.574 1.00 96.56 115 PHE A CA 1
ATOM 893 C C . PHE A 1 115 ? -27.965 28.784 -8.824 1.00 96.56 115 PHE A C 1
ATOM 895 O O . PHE A 1 115 ? -28.141 29.997 -8.974 1.00 96.56 115 PHE A O 1
ATOM 902 N N . VAL A 1 116 ? -27.410 28.027 -9.773 1.00 95.56 116 VAL A N 1
ATOM 903 C CA . VAL A 1 116 ? -27.090 28.510 -11.123 1.00 95.56 116 VAL A CA 1
ATOM 904 C C . VAL A 1 116 ? -27.321 27.402 -12.151 1.00 95.56 116 VAL A C 1
ATOM 906 O O . VAL A 1 116 ? -26.798 26.300 -12.027 1.00 95.56 116 VAL A O 1
ATOM 909 N N . GLU A 1 117 ? -28.111 27.690 -13.186 1.00 95.12 117 GLU A N 1
ATOM 910 C CA . GLU A 1 117 ? -28.269 26.779 -14.323 1.00 95.12 117 GLU A CA 1
ATOM 911 C C . GLU A 1 117 ? -27.100 26.956 -15.294 1.00 95.12 117 GLU A C 1
ATOM 913 O O . GLU A 1 117 ? -26.902 28.042 -15.836 1.00 95.12 117 GLU A O 1
ATOM 918 N N . TYR A 1 118 ? -26.335 25.895 -15.543 1.00 93.31 118 TYR A N 1
ATOM 919 C CA . TYR A 1 118 ? -25.123 25.949 -16.367 1.00 93.31 118 TYR A CA 1
ATOM 920 C C . TYR A 1 118 ? -25.265 25.224 -17.717 1.00 93.31 118 TYR A C 1
ATOM 922 O O . TYR A 1 118 ? -24.469 25.451 -18.638 1.00 93.31 118 TYR A O 1
ATOM 930 N N . ALA A 1 119 ? -26.259 24.346 -17.854 1.00 92.25 119 ALA A N 1
ATOM 931 C CA . ALA A 1 119 ? -26.402 23.419 -18.969 1.00 92.25 119 ALA A CA 1
ATOM 932 C C . ALA A 1 119 ? -27.557 23.817 -19.897 1.00 92.25 119 ALA A C 1
ATOM 934 O O . ALA A 1 119 ? -27.348 24.002 -21.101 1.00 92.25 119 ALA A O 1
ATOM 935 N N . HIS A 1 120 ? -28.758 23.996 -19.351 1.00 93.12 120 HIS A N 1
ATOM 936 C CA . HIS A 1 120 ? -29.981 24.220 -20.120 1.00 93.12 120 HIS A CA 1
ATOM 937 C C . HIS A 1 120 ? -30.209 25.702 -20.438 1.00 93.12 120 HIS A C 1
ATOM 939 O O . HIS A 1 120 ? -29.793 26.587 -19.699 1.00 93.12 120 HIS A O 1
ATOM 945 N N . THR A 1 121 ? -30.865 25.981 -21.568 1.00 92.25 121 THR A N 1
ATOM 946 C CA . THR A 1 121 ? -31.189 27.347 -22.032 1.00 92.25 121 THR A CA 1
ATOM 947 C C . THR A 1 121 ? -32.686 27.634 -22.102 1.00 92.25 121 THR A C 1
ATOM 949 O O . THR A 1 121 ? -33.073 28.789 -22.269 1.00 92.25 121 THR A O 1
ATOM 952 N N . LEU A 1 122 ? -33.530 26.604 -22.001 1.00 93.00 122 LEU A N 1
ATOM 953 C CA . LEU A 1 122 ? -34.984 26.712 -22.068 1.00 93.00 122 LEU A CA 1
ATOM 954 C C . LEU A 1 122 ? -35.614 26.174 -20.776 1.00 93.00 122 LEU A C 1
ATOM 956 O O . LEU A 1 122 ? -35.130 25.162 -20.256 1.00 93.00 122 LEU A O 1
ATOM 960 N N . PRO A 1 123 ? -36.710 26.796 -20.297 1.00 95.12 123 PRO A N 1
ATOM 961 C CA . PRO A 1 123 ? -37.537 26.248 -19.226 1.00 95.12 123 PRO A CA 1
ATOM 962 C C . PRO A 1 123 ? -37.914 24.777 -19.452 1.00 95.12 123 PRO A C 1
ATOM 964 O O . PRO A 1 123 ? -38.116 24.330 -20.585 1.00 95.12 123 PRO A O 1
ATOM 967 N N . GLY A 1 124 ? -38.017 24.024 -18.364 1.00 92.81 124 GLY A N 1
ATOM 968 C CA . GLY A 1 124 ? -38.373 22.611 -18.333 1.00 92.81 124 GLY A CA 1
ATOM 969 C C . GLY A 1 124 ? -37.231 21.668 -18.709 1.00 92.81 124 GLY A C 1
ATOM 970 O O . GLY A 1 124 ? -37.484 20.477 -18.895 1.00 92.81 124 GLY A O 1
ATOM 971 N N . GLY A 1 125 ? -36.002 22.169 -18.879 1.00 90.12 125 GLY A N 1
ATOM 972 C CA . GLY A 1 125 ? -34.802 21.347 -19.073 1.00 90.12 125 GLY A CA 1
ATOM 973 C C . GLY A 1 125 ? -34.336 20.667 -17.784 1.00 90.12 125 GLY A C 1
ATOM 974 O O . GLY A 1 125 ? -33.958 19.499 -17.829 1.00 90.12 125 GLY A O 1
ATOM 975 N N . ARG A 1 126 ? -34.452 21.384 -16.659 1.00 94.19 126 ARG A N 1
ATOM 976 C CA . ARG A 1 126 ? -34.143 20.924 -15.305 1.00 94.19 126 ARG A CA 1
ATOM 977 C C . ARG A 1 126 ? -35.246 21.375 -14.349 1.00 94.19 126 ARG A C 1
ATOM 979 O O . ARG A 1 126 ? -35.536 22.568 -14.281 1.00 94.19 126 ARG A O 1
ATOM 986 N N . VAL A 1 127 ? -35.884 20.427 -13.672 1.00 96.62 127 VAL A N 1
ATOM 987 C CA . VAL A 1 127 ? -36.973 20.647 -12.714 1.00 96.62 127 VAL A CA 1
ATOM 988 C C . VAL A 1 127 ? -36.765 19.706 -11.536 1.00 96.62 127 VAL A C 1
ATOM 990 O O . VAL A 1 127 ? -36.606 18.505 -11.746 1.00 96.62 127 VAL A O 1
ATOM 993 N N . PHE A 1 128 ? -36.776 20.231 -10.316 1.00 97.31 128 PHE A N 1
ATOM 994 C CA . PHE A 1 128 ? -36.567 19.440 -9.101 1.00 97.31 128 PHE A CA 1
ATOM 995 C C . PHE A 1 128 ? -37.332 20.015 -7.905 1.00 97.31 128 PHE A C 1
ATOM 997 O O . PHE A 1 128 ? -37.779 21.163 -7.934 1.00 97.31 128 PHE A O 1
ATOM 1004 N N . ASN A 1 129 ? -37.501 19.209 -6.865 1.00 97.50 129 ASN A N 1
ATOM 1005 C CA . ASN A 1 129 ? -38.059 19.618 -5.580 1.00 97.50 129 ASN A CA 1
ATOM 1006 C C . ASN A 1 129 ? -36.936 19.751 -4.548 1.00 97.50 129 ASN A C 1
ATOM 1008 O O . ASN A 1 129 ? -35.928 19.051 -4.637 1.00 97.50 129 ASN A O 1
ATOM 1012 N N . VAL A 1 130 ? -37.121 20.637 -3.567 1.00 97.25 130 VAL A N 1
ATOM 1013 C CA . VAL A 1 130 ? -36.259 20.697 -2.381 1.00 97.25 130 VAL A CA 1
ATOM 1014 C C . VAL A 1 130 ? -37.115 20.527 -1.134 1.00 97.25 130 VAL A C 1
ATOM 1016 O O . VAL A 1 130 ? -38.041 21.311 -0.909 1.00 97.25 130 VAL A O 1
ATOM 1019 N N . TYR A 1 131 ? -36.805 19.510 -0.338 1.00 95.62 131 TYR A N 1
ATOM 1020 C CA . TYR A 1 131 ? -37.465 19.231 0.933 1.00 95.62 131 TYR A CA 1
ATOM 1021 C C . TYR A 1 131 ? -36.563 19.670 2.087 1.00 95.62 131 TYR A C 1
ATOM 1023 O O . TYR A 1 131 ? -35.340 19.595 1.998 1.00 95.62 131 TYR A O 1
ATOM 1031 N N . CYS A 1 132 ? -37.184 20.112 3.174 1.00 94.31 132 CYS A N 1
ATOM 1032 C CA . CYS A 1 132 ? -36.553 20.355 4.463 1.00 94.31 132 CYS A CA 1
ATOM 1033 C C . CYS A 1 132 ? -37.271 19.475 5.487 1.00 94.31 132 CYS A C 1
ATOM 1035 O O . CYS A 1 132 ? -38.436 19.748 5.790 1.00 94.31 132 CYS A O 1
ATOM 1037 N N . ASN A 1 133 ? -36.609 18.427 5.987 1.00 90.50 133 ASN A N 1
ATOM 1038 C CA . ASN A 1 133 ? -37.204 17.423 6.878 1.00 90.50 133 ASN A CA 1
ATOM 1039 C C . ASN A 1 133 ? -38.551 16.899 6.332 1.00 90.50 133 ASN A C 1
ATOM 1041 O O . ASN A 1 133 ? -39.600 17.081 6.950 1.00 90.50 133 ASN A O 1
ATOM 1045 N N . ASP A 1 134 ? -38.519 16.339 5.116 1.00 88.38 134 ASP A N 1
ATOM 1046 C CA . ASP A 1 134 ? -39.666 15.801 4.356 1.00 88.38 134 ASP A CA 1
ATOM 1047 C C . ASP A 1 134 ? -40.784 16.794 3.981 1.00 88.38 134 ASP A C 1
ATOM 1049 O O . ASP A 1 134 ? -41.769 16.429 3.332 1.00 88.38 134 ASP A O 1
ATOM 1053 N N . VAL A 1 135 ? -40.642 18.079 4.314 1.00 91.50 135 VAL A N 1
ATOM 1054 C CA . VAL A 1 135 ? -41.610 19.125 3.958 1.00 91.50 135 VAL A CA 1
ATOM 1055 C C . VAL A 1 135 ? -41.041 20.005 2.854 1.00 91.50 135 VAL A C 1
ATOM 1057 O O . VAL A 1 135 ? -39.944 20.527 2.994 1.00 91.50 135 VAL A O 1
ATOM 1060 N N . ILE A 1 136 ? -41.791 20.242 1.772 1.00 93.88 136 ILE A N 1
ATOM 1061 C CA . ILE A 1 136 ? -41.390 21.194 0.720 1.00 93.88 136 ILE A CA 1
ATOM 1062 C C . ILE A 1 136 ? -41.770 22.623 1.142 1.00 93.88 136 ILE A C 1
ATOM 1064 O O . ILE A 1 136 ? -42.968 22.930 1.213 1.00 93.88 136 ILE A O 1
ATOM 1068 N N . PRO A 1 137 ? -40.809 23.539 1.368 1.00 92.31 137 PRO A N 1
ATOM 1069 C CA . PRO A 1 137 ? -41.141 24.918 1.693 1.00 92.31 137 PRO A CA 1
ATOM 1070 C C . PRO A 1 137 ? -41.736 25.689 0.501 1.00 92.31 137 PRO A C 1
ATOM 1072 O O . PRO A 1 137 ? -41.530 25.329 -0.667 1.00 92.31 137 PRO A O 1
ATOM 1075 N N . PRO A 1 138 ? -42.452 26.802 0.749 1.00 87.38 138 PRO A N 1
ATOM 1076 C CA . PRO A 1 138 ? -43.012 27.623 -0.319 1.00 87.38 138 PRO A CA 1
ATOM 1077 C C . PRO A 1 138 ? -41.953 28.072 -1.335 1.00 87.38 138 PRO A C 1
ATOM 1079 O O . PRO A 1 138 ? -40.947 28.680 -0.984 1.00 87.38 138 PRO A O 1
ATOM 1082 N N . GLY A 1 139 ? -42.209 27.813 -2.620 1.00 86.19 139 GLY A N 1
ATOM 1083 C CA . GLY A 1 139 ? -41.313 28.204 -3.715 1.00 86.19 139 GLY A CA 1
ATOM 1084 C C . GLY A 1 139 ? -40.230 27.183 -4.075 1.00 86.19 139 GLY A C 1
ATOM 1085 O O . GLY A 1 139 ? -39.515 27.427 -5.046 1.00 86.19 139 GLY A O 1
ATOM 1086 N N . LEU A 1 140 ? -40.161 26.052 -3.362 1.00 94.25 1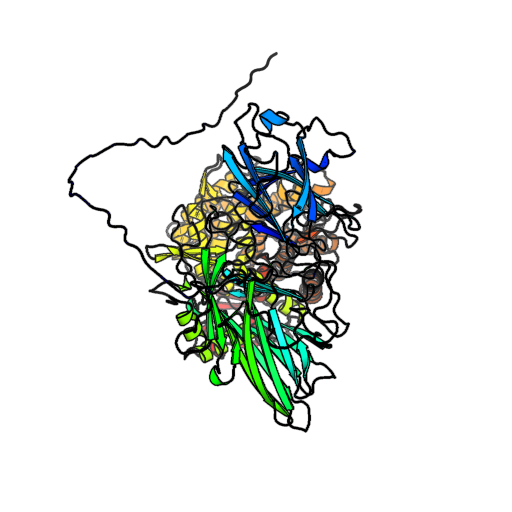40 LEU A N 1
ATOM 1087 C CA . LEU A 1 140 ? -39.205 24.961 -3.589 1.00 94.25 140 LEU A CA 1
ATOM 1088 C C . LEU A 1 140 ? -39.823 23.690 -4.207 1.00 94.25 140 LEU A C 1
ATOM 1090 O O . LEU A 1 140 ? -39.163 22.661 -4.316 1.00 94.25 140 LEU A O 1
ATOM 1094 N N . THR A 1 141 ? -41.074 23.764 -4.668 1.00 95.44 141 THR A N 1
ATOM 1095 C CA . THR A 1 141 ? -41.691 22.727 -5.512 1.00 95.44 141 THR A CA 1
ATOM 1096 C C . THR A 1 141 ? -41.471 23.035 -6.992 1.00 95.44 141 THR A C 1
ATOM 1098 O O . THR A 1 141 ? -41.637 24.186 -7.411 1.00 95.44 141 THR A O 1
ATOM 1101 N N . SER A 1 142 ? -41.132 22.017 -7.791 1.00 94.88 142 SER A N 1
ATOM 1102 C CA . SER A 1 142 ? -40.934 22.128 -9.246 1.00 94.88 142 SER A CA 1
ATOM 1103 C C . SER A 1 142 ? -40.041 23.315 -9.646 1.00 94.88 142 SER A C 1
ATOM 1105 O O . SER A 1 142 ? -40.388 24.118 -10.517 1.00 94.88 142 SER A O 1
ATOM 1107 N N . VAL A 1 143 ? -38.899 23.457 -8.972 1.00 95.69 143 VAL A N 1
ATOM 1108 C CA . VAL A 1 143 ? -37.918 24.519 -9.206 1.00 95.69 143 VAL A CA 1
ATOM 1109 C C . VAL A 1 143 ? -37.324 24.366 -10.605 1.00 95.69 143 VAL A C 1
ATOM 1111 O O . VAL A 1 143 ? -36.577 23.432 -10.875 1.00 95.69 143 VAL A O 1
ATOM 1114 N N . ASP A 1 144 ? -37.642 25.311 -11.489 1.00 96.44 144 ASP A N 1
ATOM 1115 C CA . ASP A 1 144 ? -37.073 25.430 -12.835 1.00 96.44 144 ASP A CA 1
ATOM 1116 C C . ASP A 1 144 ? -36.159 26.659 -12.903 1.00 96.44 144 ASP A C 1
ATOM 1118 O O . ASP A 1 144 ? -36.616 27.802 -13.012 1.00 96.44 144 ASP A O 1
ATOM 1122 N N . LEU A 1 145 ? -34.848 26.430 -12.829 1.00 94.00 145 LEU A N 1
ATOM 1123 C CA . LEU A 1 145 ? -33.845 27.497 -12.780 1.00 94.00 145 LEU A CA 1
ATOM 1124 C C . LEU A 1 145 ? -33.813 28.343 -14.066 1.00 94.00 145 LEU A C 1
ATOM 1126 O O . LEU A 1 145 ? -33.624 29.563 -14.002 1.00 94.00 145 LEU A O 1
ATOM 1130 N N . CYS A 1 146 ? -34.070 27.731 -15.229 1.00 94.00 146 CYS A N 1
ATOM 1131 C CA . CYS A 1 146 ? -34.192 28.455 -16.496 1.00 94.00 146 CYS A CA 1
ATOM 1132 C C . CYS A 1 146 ? -35.405 29.390 -16.494 1.00 94.00 146 CYS A C 1
ATOM 1134 O O . CYS A 1 146 ? -35.298 30.523 -16.962 1.00 94.00 146 CYS A O 1
ATOM 1136 N N . ALA A 1 147 ? -36.546 28.942 -15.963 1.00 95.25 147 ALA A N 1
ATOM 1137 C CA . ALA A 1 147 ? -37.735 29.783 -15.835 1.00 95.25 147 ALA A CA 1
ATOM 1138 C C . ALA A 1 147 ? -37.563 30.898 -14.792 1.00 95.25 147 ALA A C 1
ATOM 1140 O O . ALA A 1 147 ? -38.095 31.993 -14.971 1.00 95.25 147 ALA A O 1
ATOM 1141 N N . LYS A 1 148 ? -36.835 30.628 -13.700 1.00 94.12 148 LYS A N 1
ATOM 1142 C CA . LYS A 1 148 ? -36.634 31.575 -12.592 1.00 94.12 148 LYS A CA 1
ATOM 1143 C C . LYS A 1 148 ? -35.635 32.682 -12.917 1.00 94.12 148 LYS A C 1
ATOM 1145 O O . LYS A 1 148 ? -35.910 33.842 -12.618 1.00 94.12 148 LYS A O 1
ATOM 1150 N N . ALA A 1 149 ? -34.483 32.335 -13.489 1.00 94.19 149 ALA A N 1
ATOM 1151 C CA . ALA A 1 149 ? -33.386 33.279 -13.711 1.00 94.19 149 ALA A CA 1
ATOM 1152 C C . ALA A 1 149 ? -32.777 33.208 -15.116 1.00 94.19 149 ALA A C 1
ATOM 1154 O O . ALA A 1 149 ? -32.285 34.230 -15.601 1.00 94.19 149 ALA A O 1
ATOM 1155 N N . GLY A 1 150 ? -32.837 32.046 -15.773 1.00 93.88 150 GLY A N 1
ATOM 1156 C CA . GLY A 1 150 ? -32.161 31.775 -17.043 1.00 93.88 150 GLY A CA 1
ATOM 1157 C C . GLY A 1 150 ? -30.764 31.172 -16.854 1.00 93.88 150 GLY A C 1
ATOM 1158 O O . GLY A 1 150 ? -30.250 31.083 -15.740 1.00 93.88 150 GLY A O 1
ATOM 1159 N N . LYS A 1 151 ? -30.143 30.750 -17.960 1.00 94.56 151 LYS A N 1
ATOM 1160 C CA . LYS A 1 151 ? -28.792 30.169 -17.963 1.00 94.56 151 LYS A CA 1
ATOM 1161 C C . LYS A 1 151 ? -27.742 31.164 -17.456 1.00 94.56 151 LYS A C 1
ATOM 1163 O O . LYS A 1 151 ? -27.790 32.339 -17.817 1.00 94.56 151 LYS A O 1
ATOM 1168 N N . GLU A 1 152 ? -26.777 30.669 -16.679 1.00 94.25 152 GLU A N 1
ATOM 1169 C CA . GLU A 1 152 ? -25.611 31.403 -16.161 1.00 94.25 152 GLU A CA 1
ATOM 1170 C C . GLU A 1 152 ? -25.995 32.655 -15.353 1.00 94.25 152 GLU A C 1
ATOM 1172 O O . GLU A 1 152 ? -25.244 33.628 -15.274 1.00 94.25 152 GLU A O 1
ATOM 1177 N N . ARG A 1 153 ? -27.185 32.645 -14.740 1.00 95.25 153 ARG A N 1
ATOM 1178 C CA . ARG A 1 153 ? -27.698 33.725 -13.893 1.00 95.25 153 ARG A CA 1
ATOM 1179 C C . ARG A 1 153 ? -27.963 33.212 -12.482 1.00 95.25 153 ARG A C 1
ATOM 1181 O O . ARG A 1 153 ? -28.630 32.198 -12.305 1.00 95.25 153 ARG A O 1
ATOM 1188 N N . ALA A 1 154 ? -27.446 33.936 -11.493 1.00 95.62 154 ALA A N 1
ATOM 1189 C CA . ALA A 1 154 ? -27.607 33.632 -10.079 1.00 95.62 154 ALA A CA 1
ATOM 1190 C C . ALA A 1 154 ? -29.089 33.669 -9.667 1.00 95.62 154 ALA A C 1
ATOM 1192 O O . ALA A 1 154 ? -29.768 34.688 -9.843 1.00 95.62 154 ALA A O 1
ATOM 1193 N N . TYR A 1 155 ? -29.568 32.572 -9.082 1.00 95.44 155 TYR A N 1
ATOM 1194 C CA . TYR A 1 155 ? -30.871 32.475 -8.433 1.00 95.44 155 TYR A CA 1
ATOM 1195 C C . TYR A 1 155 ? -30.675 32.140 -6.955 1.00 95.44 155 TYR A C 1
ATOM 1197 O O . TYR A 1 155 ? -29.984 31.182 -6.627 1.00 95.44 155 TYR A O 1
ATOM 1205 N N . GLN A 1 156 ? -31.283 32.923 -6.068 1.00 95.38 156 GLN A N 1
ATOM 1206 C CA . GLN A 1 156 ? -31.189 32.733 -4.624 1.00 95.38 156 GLN A CA 1
ATOM 1207 C C . GLN A 1 156 ? -32.584 32.797 -4.014 1.00 95.38 156 GLN A C 1
ATOM 1209 O O . GLN A 1 156 ? -33.413 33.610 -4.435 1.00 95.38 156 GLN A O 1
ATOM 1214 N N . VAL A 1 157 ? -32.841 31.934 -3.039 1.00 94.88 157 VAL A N 1
ATOM 1215 C CA . VAL A 1 157 ? -34.108 31.870 -2.310 1.00 94.88 157 VAL A CA 1
ATOM 1216 C C . VAL A 1 157 ? -33.829 31.755 -0.820 1.00 94.88 157 VAL A C 1
ATOM 1218 O O . VAL A 1 157 ? -32.922 31.033 -0.414 1.00 94.88 157 VAL A O 1
ATOM 1221 N N . THR A 1 158 ? -34.615 32.475 -0.023 1.00 94.94 158 THR A N 1
ATOM 1222 C CA . THR A 1 158 ? -34.564 32.431 1.439 1.00 94.94 158 THR A CA 1
ATOM 1223 C C . THR A 1 158 ? -35.892 31.909 1.968 1.00 94.94 158 THR A C 1
ATOM 1225 O O . THR A 1 158 ? -36.953 32.411 1.590 1.00 94.94 158 THR A O 1
ATOM 1228 N N . VAL A 1 159 ? -35.828 30.909 2.838 1.00 95.19 159 VAL A N 1
ATOM 1229 C CA . VAL A 1 159 ? -36.963 30.277 3.504 1.00 95.19 159 VAL A CA 1
ATOM 1230 C C . VAL A 1 159 ? -36.814 30.518 5.007 1.00 95.19 159 VAL A C 1
ATOM 1232 O O . VAL A 1 159 ? -35.885 29.978 5.607 1.00 95.19 159 VAL A O 1
ATOM 1235 N N . PRO A 1 160 ? -37.680 31.337 5.626 1.00 94.38 160 PRO A N 1
ATOM 1236 C CA . PRO A 1 160 ? -37.549 31.647 7.040 1.00 94.38 160 PRO A CA 1
ATOM 1237 C C . PRO A 1 160 ? -38.039 30.500 7.929 1.00 94.38 160 PRO A C 1
ATOM 1239 O O . PRO A 1 160 ? -39.044 29.859 7.614 1.00 94.38 160 PRO A O 1
ATOM 1242 N N . GLY A 1 161 ? -37.371 30.302 9.066 1.00 92.25 161 GLY A N 1
ATOM 1243 C CA . GLY A 1 161 ? -37.817 29.409 10.141 1.00 92.25 161 GLY A CA 1
ATOM 1244 C C . GLY A 1 161 ? -38.010 27.939 9.750 1.00 92.25 161 GLY A C 1
ATOM 1245 O O . GLY A 1 161 ? -38.994 27.327 10.173 1.00 92.25 161 GLY A O 1
ATOM 1246 N N . VAL A 1 162 ? -37.103 27.360 8.954 1.00 93.31 162 VAL A N 1
ATOM 1247 C CA . VAL A 1 162 ? -37.082 25.907 8.725 1.00 93.31 162 VAL A CA 1
ATOM 1248 C C . VAL A 1 162 ? -36.765 25.190 10.036 1.00 93.31 162 VAL A C 1
ATOM 1250 O O . VAL A 1 162 ? -35.841 25.575 10.749 1.00 93.31 162 VAL A O 1
ATOM 1253 N N . SER A 1 163 ? -37.557 24.175 10.379 1.00 90.56 163 SER A N 1
ATOM 1254 C CA . SER A 1 163 ? -37.412 23.447 11.643 1.00 90.56 163 SER A CA 1
ATOM 1255 C C . SER A 1 163 ? -36.268 22.438 11.566 1.00 90.56 163 SER A C 1
ATOM 1257 O O . SER A 1 163 ? -36.164 21.721 10.575 1.00 90.56 163 SER A O 1
ATOM 1259 N N . ALA A 1 164 ? -35.459 22.368 12.623 1.00 88.94 164 ALA A N 1
ATOM 1260 C CA . ALA A 1 164 ? -34.365 21.420 12.817 1.00 88.94 164 ALA A CA 1
ATOM 1261 C C . ALA A 1 164 ? -34.549 20.650 14.147 1.00 88.94 164 ALA A C 1
ATOM 1263 O O . ALA A 1 164 ? -33.820 20.891 15.116 1.00 88.94 164 ALA A O 1
ATOM 1264 N N . PRO A 1 165 ? -35.573 19.782 14.260 1.00 85.00 165 PRO A N 1
ATOM 1265 C CA . PRO A 1 165 ? -35.873 19.078 15.504 1.00 85.00 165 PRO A CA 1
ATOM 1266 C C . PRO A 1 165 ? -34.682 18.217 15.946 1.00 85.00 165 PRO A C 1
ATOM 1268 O O . PRO A 1 165 ? -34.051 17.542 15.136 1.00 85.00 165 PRO A O 1
ATOM 1271 N N . GLY A 1 166 ? -34.349 18.261 17.240 1.00 77.19 166 GLY A N 1
ATOM 1272 C CA . GLY A 1 166 ? -33.191 17.538 17.783 1.00 77.19 166 GLY A CA 1
ATOM 1273 C C . GLY A 1 166 ? -31.829 18.049 17.292 1.00 77.19 166 GLY A C 1
ATOM 1274 O O . GLY A 1 166 ? -30.825 17.373 17.507 1.00 77.19 166 GLY A O 1
ATOM 1275 N N . GLY A 1 167 ? -31.785 19.222 16.648 1.00 84.00 167 GLY A N 1
ATOM 1276 C CA . GLY A 1 167 ? -30.570 19.788 16.063 1.00 84.00 167 GLY A CA 1
ATOM 1277 C C . GLY A 1 167 ? -30.183 19.161 14.720 1.00 84.00 167 GLY A C 1
ATOM 1278 O O . GLY A 1 167 ? -29.003 19.186 14.365 1.00 84.00 167 GLY A O 1
ATOM 1279 N N . ILE A 1 168 ? -31.145 18.574 13.994 1.00 85.94 168 ILE A N 1
ATOM 1280 C CA . ILE A 1 168 ? -30.931 17.924 12.694 1.00 85.94 168 ILE A CA 1
ATOM 1281 C C . ILE A 1 168 ? -31.813 18.577 11.619 1.00 85.94 168 ILE A C 1
ATOM 1283 O O . ILE A 1 168 ? -33.021 18.745 11.799 1.00 85.94 168 ILE A O 1
ATOM 1287 N N . LEU A 1 169 ? -31.208 18.926 10.484 1.00 91.81 169 LEU A N 1
ATOM 1288 C CA . LEU A 1 169 ? -31.877 19.422 9.285 1.00 91.81 169 LEU A CA 1
ATOM 1289 C C . LEU A 1 169 ? -31.474 18.573 8.076 1.00 91.81 169 LEU A C 1
ATOM 1291 O O . LEU A 1 169 ? -30.326 18.623 7.644 1.00 91.81 169 LEU A O 1
ATOM 1295 N N . ASP A 1 170 ? -32.427 17.840 7.512 1.00 92.19 170 ASP A N 1
ATOM 1296 C CA . ASP A 1 170 ? -32.272 17.115 6.253 1.00 92.19 170 ASP A CA 1
ATOM 1297 C C . ASP A 1 170 ? -32.753 17.969 5.069 1.00 92.19 170 ASP A C 1
ATOM 1299 O O . ASP A 1 170 ? -33.925 18.354 4.995 1.00 92.19 170 ASP A O 1
ATOM 1303 N N . LEU A 1 171 ? -31.838 18.282 4.149 1.00 95.69 171 LEU A N 1
ATOM 1304 C CA . LEU A 1 171 ? -32.121 18.970 2.893 1.00 95.69 171 LEU A CA 1
ATOM 1305 C C . LEU A 1 171 ? -32.037 17.995 1.716 1.00 95.69 171 LEU A C 1
ATOM 1307 O O . LEU A 1 171 ? -30.944 17.737 1.210 1.00 95.69 171 LEU A O 1
ATOM 1311 N N . ARG A 1 172 ? -33.192 17.527 1.231 1.00 94.81 172 ARG A N 1
ATOM 1312 C CA . ARG A 1 172 ? -33.304 16.612 0.081 1.00 94.81 172 ARG A CA 1
ATOM 1313 C C . ARG A 1 172 ? -33.531 17.363 -1.222 1.00 94.81 172 ARG A C 1
ATOM 1315 O O . ARG A 1 172 ? -34.438 18.191 -1.312 1.00 94.81 172 ARG A O 1
ATOM 1322 N N . PHE A 1 173 ? -32.768 17.015 -2.251 1.00 95.44 173 PHE A N 1
ATOM 1323 C CA . PHE A 1 173 ? -32.861 17.543 -3.608 1.00 95.44 173 PHE A CA 1
ATOM 1324 C C . PHE A 1 173 ? -33.285 16.423 -4.562 1.00 95.44 173 PHE A C 1
ATOM 1326 O O . PHE A 1 173 ? -32.475 15.578 -4.928 1.00 95.44 173 PHE A O 1
ATOM 1333 N N . GLU A 1 174 ? -34.546 16.444 -4.993 1.00 94.88 174 GLU A N 1
ATOM 1334 C CA . GLU A 1 174 ? -35.162 15.364 -5.775 1.00 94.88 174 GLU A CA 1
ATOM 1335 C C . GLU A 1 174 ? -35.439 15.816 -7.214 1.00 94.88 174 GLU A C 1
ATOM 1337 O O . GLU A 1 174 ? -36.222 16.741 -7.466 1.00 94.88 174 GLU A O 1
ATOM 1342 N N . ALA A 1 175 ? -34.826 15.145 -8.183 1.00 94.19 175 ALA A N 1
ATOM 1343 C CA . ALA A 1 175 ? -35.035 15.381 -9.601 1.00 94.19 175 ALA A CA 1
ATOM 1344 C C . ALA A 1 175 ? -36.452 14.983 -10.046 1.00 94.19 175 ALA A C 1
ATOM 1346 O O . ALA A 1 175 ? -36.871 13.837 -9.933 1.00 94.19 175 ALA A O 1
ATOM 1347 N N . VAL A 1 176 ? -37.164 15.916 -10.682 1.00 95.50 176 VAL A N 1
ATOM 1348 C CA . VAL A 1 176 ? -38.402 15.626 -11.433 1.00 95.50 176 VAL A CA 1
ATOM 1349 C C . VAL A 1 176 ? -38.087 15.444 -12.921 1.00 95.50 176 VAL A C 1
ATOM 1351 O O . VAL A 1 176 ? -38.689 14.621 -13.611 1.00 95.50 176 VAL A O 1
ATOM 1354 N N . LYS A 1 177 ? -37.144 16.233 -13.449 1.00 93.56 177 LYS A N 1
ATOM 1355 C CA . LYS A 1 177 ? -36.641 16.141 -14.822 1.00 93.56 177 LYS A CA 1
ATOM 1356 C C . LYS A 1 177 ? -35.248 16.751 -14.911 1.00 93.56 177 LYS A C 1
ATOM 1358 O O . LYS A 1 177 ? -35.096 17.928 -14.611 1.00 93.56 177 LYS A O 1
ATOM 1363 N N . GLY A 1 178 ? -34.269 15.994 -15.407 1.00 90.50 178 GLY A N 1
ATOM 1364 C CA . GLY A 1 178 ? -32.858 16.393 -15.310 1.00 90.50 178 GLY A CA 1
ATOM 1365 C C . GLY A 1 178 ? -32.377 16.368 -13.854 1.00 90.50 178 GLY A C 1
ATOM 1366 O O . GLY A 1 178 ? -33.195 16.325 -12.944 1.00 90.50 178 GLY A O 1
ATOM 1367 N N . LEU A 1 179 ? -31.064 16.373 -13.626 1.00 94.38 179 LEU A N 1
ATOM 1368 C CA . LEU A 1 179 ? -30.514 16.244 -12.271 1.00 94.38 179 LEU A CA 1
ATOM 1369 C C . LEU A 1 179 ? -30.924 17.437 -11.391 1.00 94.38 179 LEU A C 1
ATOM 1371 O O . LEU A 1 179 ? -30.932 18.579 -11.859 1.00 94.38 179 LEU A O 1
ATOM 1375 N N . ALA A 1 180 ? -31.227 17.208 -10.117 1.00 95.75 180 ALA A N 1
ATOM 1376 C CA . ALA A 1 180 ? -31.326 18.297 -9.152 1.00 95.75 180 ALA A CA 1
ATOM 1377 C C . ALA A 1 180 ? -29.937 18.929 -8.958 1.00 95.75 180 ALA A C 1
ATOM 1379 O O . ALA A 1 180 ? -28.924 18.277 -9.213 1.00 95.75 180 ALA A O 1
ATOM 1380 N N . LEU A 1 181 ? -29.865 20.208 -8.577 1.00 96.06 181 LEU A N 1
ATOM 1381 C CA . LEU A 1 181 ? -28.578 20.849 -8.289 1.00 96.06 181 LEU A CA 1
ATOM 1382 C C . LEU A 1 181 ? -28.665 21.863 -7.157 1.00 96.06 181 LEU A C 1
ATOM 1384 O O . LEU A 1 181 ? -29.713 22.471 -6.948 1.00 96.06 181 LEU A O 1
ATOM 1388 N N . ILE A 1 182 ? -27.532 22.109 -6.502 1.00 97.06 182 ILE A N 1
ATOM 1389 C CA . ILE A 1 182 ? -27.343 23.172 -5.509 1.00 97.06 182 ILE A CA 1
ATOM 1390 C C . ILE A 1 182 ? -25.927 23.745 -5.606 1.00 97.06 182 ILE A C 1
ATOM 1392 O O . ILE A 1 182 ? -24.970 23.004 -5.811 1.00 97.06 182 ILE A O 1
ATOM 1396 N N . GLY A 1 183 ? -25.785 25.067 -5.487 1.00 94.69 183 GLY A N 1
ATOM 1397 C CA . GLY A 1 183 ? -24.480 25.739 -5.469 1.00 94.69 183 GLY A CA 1
ATOM 1398 C C . GLY A 1 183 ? -23.947 25.977 -4.060 1.00 94.69 183 GLY A C 1
ATOM 1399 O O . GLY A 1 183 ? -22.795 25.664 -3.754 1.00 94.69 183 GLY A O 1
ATOM 1400 N N . HIS A 1 184 ? -24.798 26.528 -3.196 1.00 95.31 184 HIS A N 1
ATOM 1401 C CA . HIS A 1 184 ? -24.418 26.919 -1.843 1.00 95.31 184 HIS A CA 1
ATOM 1402 C C . HIS A 1 184 ? -25.627 26.938 -0.907 1.00 95.31 184 HIS A C 1
ATOM 1404 O O . HIS A 1 184 ? -26.702 27.401 -1.301 1.00 95.31 184 HIS A O 1
ATOM 1410 N N . ILE A 1 185 ? -25.424 26.504 0.336 1.00 96.50 185 ILE A N 1
ATOM 1411 C CA . ILE A 1 185 ? -26.426 26.516 1.407 1.00 96.50 185 ILE A CA 1
ATOM 1412 C C . ILE A 1 185 ? -25.915 27.440 2.518 1.00 96.50 185 ILE A C 1
ATOM 1414 O O . ILE A 1 185 ? -24.732 27.417 2.852 1.00 96.50 185 ILE A O 1
ATOM 1418 N N . ARG A 1 186 ? -26.783 28.283 3.076 1.00 95.75 186 ARG A N 1
ATOM 1419 C CA . ARG A 1 186 ? -26.482 29.080 4.270 1.00 95.75 186 ARG A CA 1
ATOM 1420 C C . ARG A 1 186 ? -27.616 28.961 5.281 1.00 95.75 186 ARG A C 1
ATOM 1422 O O . ARG A 1 186 ? -28.776 29.110 4.906 1.00 95.75 186 ARG A O 1
ATOM 1429 N N . LEU A 1 187 ? -27.273 28.697 6.539 1.00 95.69 187 LEU A N 1
ATOM 1430 C CA . LEU A 1 187 ? -28.203 28.688 7.667 1.00 95.69 187 LEU A CA 1
ATOM 1431 C C . LEU A 1 187 ? -27.889 29.857 8.599 1.00 95.69 187 LEU A C 1
ATOM 1433 O O . LEU A 1 187 ? -26.737 30.046 8.989 1.00 95.69 187 LEU A O 1
ATOM 1437 N N . SER A 1 188 ? -28.921 30.600 8.986 1.00 95.00 188 SER A N 1
ATOM 1438 C CA . SER A 1 188 ? -28.819 31.738 9.905 1.00 95.00 188 SER A CA 1
ATOM 1439 C C . SER A 1 188 ? -29.806 31.579 11.059 1.00 95.00 188 SER A C 1
ATOM 1441 O O . SER A 1 188 ? -30.969 31.255 10.834 1.00 95.00 188 SER A O 1
ATOM 1443 N N . ALA A 1 189 ? -29.378 31.835 12.295 1.00 93.38 189 ALA A N 1
ATOM 1444 C CA . ALA A 1 189 ? -30.264 31.866 13.459 1.00 93.38 189 ALA A CA 1
ATOM 1445 C C . ALA A 1 189 ? -29.861 32.989 14.432 1.00 93.38 189 ALA A C 1
ATOM 1447 O O . ALA A 1 189 ? -28.682 33.344 14.508 1.00 93.38 189 ALA A O 1
ATOM 1448 N N . PRO A 1 190 ? -30.806 33.579 15.191 1.00 89.12 190 PRO A N 1
ATOM 1449 C CA . PRO A 1 190 ? -30.484 34.632 16.147 1.00 89.12 190 PRO A CA 1
ATOM 1450 C C . PRO A 1 190 ? -29.463 34.174 17.196 1.00 89.12 190 PRO A C 1
ATOM 1452 O O . PRO A 1 190 ? -29.712 33.229 17.936 1.00 89.12 190 PRO A O 1
ATOM 1455 N N . GLY A 1 191 ? -28.344 34.894 17.303 1.00 86.00 191 GLY A N 1
ATOM 1456 C CA . GLY A 1 191 ? -27.302 34.617 18.299 1.00 86.00 191 GLY A CA 1
ATOM 1457 C C . GLY A 1 191 ? -26.262 33.575 17.880 1.00 86.00 191 GLY A C 1
ATOM 1458 O O . GLY A 1 191 ? -25.271 33.432 18.589 1.00 86.00 191 GLY A O 1
ATOM 1459 N N . GLU A 1 192 ? -26.438 32.928 16.726 1.00 84.62 192 GLU A N 1
ATOM 1460 C CA . GLU A 1 192 ? -25.474 31.988 16.149 1.00 84.62 192 GLU A CA 1
ATOM 1461 C C . GLU A 1 192 ? -24.722 32.629 14.969 1.00 84.62 192 GLU A C 1
ATOM 1463 O O . GLU A 1 192 ? -25.290 33.467 14.259 1.00 84.62 192 GLU A O 1
ATOM 1468 N N . PRO A 1 193 ? -23.448 32.268 14.726 1.00 85.19 193 PRO A N 1
ATOM 1469 C CA . PRO A 1 193 ? -22.788 32.596 13.469 1.00 85.19 193 PRO A CA 1
ATOM 1470 C C . PRO A 1 193 ? -23.471 31.867 12.305 1.00 85.19 193 PRO A C 1
ATOM 1472 O O . PRO A 1 193 ? -23.944 30.741 12.457 1.00 85.19 193 PRO A O 1
ATOM 1475 N N . ASP A 1 194 ? -23.493 32.497 11.130 1.00 88.94 194 ASP A N 1
ATOM 1476 C CA . ASP A 1 194 ? -24.019 31.845 9.933 1.00 88.94 194 ASP A CA 1
ATOM 1477 C C . ASP A 1 194 ? -23.185 30.614 9.575 1.00 88.94 194 ASP A C 1
ATOM 1479 O O . ASP A 1 194 ? -21.956 30.684 9.496 1.00 88.94 194 ASP A O 1
ATOM 1483 N N . LEU A 1 195 ? -23.866 29.506 9.295 1.00 89.56 195 LEU A N 1
ATOM 1484 C CA . LEU A 1 195 ? -23.247 28.310 8.744 1.00 89.56 195 LEU A CA 1
ATOM 1485 C C . LEU A 1 195 ? -23.317 28.380 7.219 1.00 89.56 195 LEU A C 1
ATOM 1487 O O . LEU A 1 195 ? -24.409 28.415 6.656 1.00 89.56 195 LEU A O 1
ATOM 1491 N N . GLU A 1 196 ? -22.168 28.369 6.551 1.00 89.06 196 GLU A N 1
ATOM 1492 C CA . GLU A 1 196 ? -22.068 28.285 5.093 1.00 89.06 196 GLU A CA 1
ATOM 1493 C C . GLU A 1 196 ? -21.581 26.897 4.673 1.00 89.06 196 GLU A C 1
ATOM 1495 O O . GLU A 1 196 ? -20.569 26.421 5.175 1.00 89.06 196 GLU A O 1
ATOM 1500 N N . ILE A 1 197 ? -22.293 26.265 3.739 1.00 89.06 197 ILE A N 1
ATOM 1501 C CA . ILE A 1 197 ? -21.997 24.921 3.239 1.00 89.06 197 ILE A CA 1
ATOM 1502 C C . ILE A 1 197 ? -21.805 25.000 1.727 1.00 89.06 197 ILE A C 1
ATOM 1504 O O . ILE A 1 197 ? -22.703 25.413 0.976 1.00 89.06 197 ILE A O 1
ATOM 1508 N N . LYS A 1 198 ? -20.624 24.585 1.268 1.00 87.50 198 LYS A N 1
ATOM 1509 C CA . LYS A 1 198 ? -20.293 24.540 -0.160 1.00 87.50 198 LYS A CA 1
ATOM 1510 C C . LYS A 1 198 ? -20.852 23.278 -0.810 1.00 87.50 198 LYS A C 1
ATOM 1512 O O . LYS A 1 198 ? -21.013 22.246 -0.172 1.00 87.50 198 LYS A O 1
ATOM 1517 N N . SER A 1 199 ? -21.054 23.319 -2.123 1.00 86.81 199 SER A N 1
ATOM 1518 C CA . SER A 1 199 ? -21.504 22.144 -2.884 1.00 86.81 199 SER A CA 1
ATOM 1519 C C . SER A 1 199 ? -20.602 20.903 -2.737 1.00 86.81 199 SER A C 1
ATOM 1521 O O . SER A 1 199 ? -21.077 19.772 -2.703 1.00 86.81 199 SER A O 1
ATOM 1523 N N . GLY A 1 200 ? -19.287 21.083 -2.613 1.00 78.19 200 GLY A N 1
ATOM 1524 C CA . GLY A 1 200 ? -18.354 19.976 -2.383 1.00 78.19 200 GLY A CA 1
ATOM 1525 C C . GLY A 1 200 ? -18.285 19.504 -0.931 1.00 78.19 200 GLY A C 1
ATOM 1526 O O . GLY A 1 200 ? -17.638 18.500 -0.665 1.00 78.19 200 GLY A O 1
ATOM 1527 N N . GLU A 1 201 ? -18.910 20.219 0.003 1.00 78.44 201 GLU A N 1
ATOM 1528 C CA . GLU A 1 201 ? -18.747 19.961 1.427 1.00 78.44 201 GLU A CA 1
ATOM 1529 C C . GLU A 1 201 ? -19.408 18.641 1.814 1.00 78.44 201 GLU A C 1
ATOM 1531 O O . GLU A 1 201 ? -20.587 18.404 1.556 1.00 78.44 201 GLU A O 1
ATOM 1536 N N . SER A 1 202 ? -18.604 17.766 2.397 1.00 76.38 202 SER A N 1
ATOM 1537 C CA . SER A 1 202 ? -19.012 16.493 2.971 1.00 76.38 202 SER A CA 1
ATOM 1538 C C . SER A 1 202 ? -17.977 16.124 4.016 1.00 76.38 202 SER A C 1
ATOM 1540 O O . SER A 1 202 ? -16.842 16.598 3.943 1.00 76.38 202 SER A O 1
ATOM 1542 N N . ARG A 1 203 ? -18.320 15.215 4.917 1.00 69.69 203 ARG A N 1
ATOM 1543 C CA . ARG A 1 203 ? -17.393 14.661 5.910 1.00 69.69 203 ARG A CA 1
ATOM 1544 C C . ARG A 1 203 ? -16.087 14.061 5.358 1.00 69.69 203 ARG A C 1
ATOM 1546 O O . ARG A 1 203 ? -15.102 14.080 6.085 1.00 69.69 203 ARG A O 1
ATOM 1553 N N . HIS A 1 204 ? -16.023 13.593 4.104 1.00 64.56 204 HIS A N 1
ATOM 1554 C CA . HIS A 1 204 ? -14.749 13.165 3.493 1.00 64.56 204 HIS A CA 1
ATOM 1555 C C . HIS A 1 204 ? -13.781 14.347 3.301 1.00 64.56 204 HIS A C 1
ATOM 1557 O O . HIS A 1 204 ? -12.568 14.170 3.255 1.00 64.56 204 HIS A O 1
ATOM 1563 N N . TRP A 1 205 ? -14.327 15.564 3.224 1.00 60.81 205 TRP A N 1
ATOM 1564 C CA . TRP A 1 205 ? -13.618 16.820 2.972 1.00 60.81 205 TRP A CA 1
ATOM 1565 C C . TRP A 1 205 ? -13.658 17.785 4.164 1.00 60.81 205 TRP A C 1
ATOM 1567 O O . TRP A 1 205 ? -13.097 18.880 4.083 1.00 60.81 205 TRP A O 1
ATOM 1577 N N . THR A 1 206 ? -14.335 17.423 5.260 1.00 59.47 206 THR A N 1
ATOM 1578 C CA . THR A 1 206 ? -14.445 18.278 6.444 1.00 59.47 206 THR A CA 1
ATOM 1579 C C . THR A 1 206 ? -13.119 18.289 7.193 1.00 59.47 206 THR A C 1
ATOM 1581 O O . THR A 1 206 ? -12.566 17.250 7.547 1.00 59.47 206 THR A O 1
ATOM 1584 N N . TYR A 1 207 ? -12.610 19.489 7.465 1.00 58.34 207 TYR A N 1
ATOM 1585 C CA . TYR A 1 207 ? -11.436 19.657 8.308 1.00 58.34 207 TYR A CA 1
ATOM 1586 C C . TYR A 1 207 ? -11.774 19.321 9.762 1.00 58.34 207 TYR A C 1
ATOM 1588 O O . TYR A 1 207 ? -12.684 19.914 10.344 1.00 58.34 207 TYR A O 1
ATOM 1596 N N . ILE A 1 208 ? -10.993 18.426 10.366 1.00 65.94 208 ILE A N 1
ATOM 1597 C CA . ILE A 1 208 ? -11.143 18.048 11.769 1.00 65.94 208 ILE A CA 1
ATOM 1598 C C . ILE A 1 208 ? -9.860 18.439 12.520 1.00 65.94 208 ILE A C 1
ATOM 1600 O O . ILE A 1 208 ? -8.781 17.945 12.180 1.00 65.94 208 ILE A O 1
ATOM 1604 N N . PRO A 1 209 ? -9.937 19.322 13.537 1.00 63.69 209 PRO A N 1
ATOM 1605 C CA . PRO A 1 209 ? -8.804 19.656 14.385 1.00 63.69 209 PRO A CA 1
ATOM 1606 C C . PRO A 1 209 ? -8.198 18.405 15.025 1.00 63.69 209 PRO A C 1
ATOM 1608 O O . PRO A 1 209 ? -8.880 17.642 15.710 1.00 63.69 209 PRO A O 1
ATOM 1611 N N . LEU A 1 210 ? -6.893 18.234 14.839 1.00 71.88 210 LEU A N 1
ATOM 1612 C CA . LEU A 1 210 ? -6.144 17.129 15.427 1.00 71.88 210 LEU A CA 1
ATOM 1613 C C . LEU A 1 210 ? -5.863 17.405 16.904 1.00 71.88 210 LEU A C 1
ATOM 1615 O O . LEU A 1 210 ? -5.432 18.500 17.282 1.00 71.88 210 LEU A O 1
ATOM 1619 N N . ARG A 1 211 ? -6.049 16.389 17.743 1.00 75.19 211 ARG A N 1
ATOM 1620 C CA . ARG A 1 211 ? -5.587 16.404 19.129 1.00 75.19 211 ARG A CA 1
ATOM 1621 C C . ARG A 1 211 ? -4.067 16.258 19.152 1.00 75.19 211 ARG A C 1
ATOM 1623 O O . ARG A 1 211 ? -3.488 15.453 18.431 1.00 75.19 211 ARG A O 1
ATOM 1630 N N . GLN A 1 212 ? -3.423 16.987 20.059 1.00 68.69 212 GLN A N 1
ATOM 1631 C CA . GLN A 1 212 ? -2.073 16.646 20.502 1.00 68.69 212 GLN A CA 1
ATOM 1632 C C . GLN A 1 212 ? -2.198 15.775 21.752 1.00 68.69 212 GLN A C 1
ATOM 1634 O O . GLN A 1 212 ? -2.813 16.196 22.733 1.00 68.69 212 GLN A O 1
ATOM 1639 N N . GLY A 1 213 ? -1.692 14.541 21.691 1.00 67.62 213 GLY A N 1
ATOM 1640 C CA . GLY A 1 213 ? -1.619 13.659 22.856 1.00 67.62 213 GLY A CA 1
ATOM 1641 C C . GLY A 1 213 ? -0.798 14.274 23.995 1.00 67.62 213 GLY A C 1
ATOM 1642 O O . GLY A 1 213 ? -0.104 15.279 23.816 1.00 67.62 213 GLY A O 1
ATOM 1643 N N . SER A 1 214 ? -0.870 13.671 25.182 1.00 77.62 214 SER A N 1
ATOM 1644 C CA . SER A 1 214 ? 0.069 14.013 26.257 1.00 77.62 214 SER A CA 1
ATOM 1645 C C . SER A 1 214 ? 1.496 13.623 25.845 1.00 77.62 214 SER A C 1
ATOM 1647 O O . SER A 1 214 ? 1.698 12.799 24.956 1.00 77.62 214 SER A O 1
ATOM 1649 N N . SER A 1 215 ? 2.514 14.157 26.523 1.00 83.56 215 SER A N 1
ATOM 1650 C CA . SER A 1 215 ? 3.911 13.771 26.263 1.00 83.56 215 SER A CA 1
ATOM 1651 C C . SER A 1 215 ? 4.211 12.284 26.515 1.00 83.56 215 SER A C 1
ATOM 1653 O O . SER A 1 215 ? 5.277 11.823 26.126 1.00 83.56 215 SER A O 1
ATOM 1655 N N . GLY A 1 216 ? 3.314 11.559 27.196 1.00 90.81 216 GLY A N 1
ATOM 1656 C CA . GLY A 1 216 ? 3.412 10.114 27.426 1.00 90.81 216 GLY A CA 1
ATOM 1657 C C . GLY A 1 216 ? 2.757 9.259 26.336 1.00 90.81 216 GLY A C 1
ATOM 1658 O O . GLY A 1 216 ? 2.794 8.040 26.430 1.00 90.81 216 GLY A O 1
ATOM 1659 N N . GLN A 1 217 ? 2.141 9.866 25.319 1.00 94.50 217 GLN A N 1
ATOM 1660 C CA . GLN A 1 217 ? 1.451 9.152 24.246 1.00 94.50 217 GLN A CA 1
ATOM 1661 C C . GLN A 1 217 ? 2.238 9.235 22.937 1.00 94.50 217 GLN A C 1
ATOM 1663 O O . GLN A 1 217 ? 2.282 10.281 22.289 1.00 94.50 217 GLN A O 1
ATOM 1668 N N . ASN A 1 218 ? 2.817 8.108 22.537 1.00 94.19 218 ASN A N 1
ATOM 1669 C CA . ASN A 1 218 ? 3.412 7.869 21.231 1.00 94.19 218 ASN A CA 1
ATOM 1670 C C . ASN A 1 218 ? 2.417 7.070 20.377 1.00 94.19 218 ASN A C 1
ATOM 1672 O O . ASN A 1 218 ? 2.481 5.846 20.317 1.00 94.19 218 ASN A O 1
ATOM 1676 N N . VAL A 1 219 ? 1.451 7.772 19.784 1.00 93.81 219 VAL A N 1
ATOM 1677 C CA . VAL A 1 219 ? 0.380 7.181 18.967 1.00 93.81 219 VAL A CA 1
ATOM 1678 C C . VAL A 1 219 ? 0.186 7.974 17.681 1.00 93.81 219 VAL A C 1
ATOM 1680 O O . VAL A 1 219 ? 0.332 9.199 17.660 1.00 93.81 219 VAL A O 1
ATOM 1683 N N . TYR A 1 220 ? -0.137 7.270 16.606 1.00 93.12 220 TYR A N 1
ATOM 1684 C CA . TYR A 1 220 ? -0.262 7.810 15.256 1.00 93.12 220 TYR A CA 1
ATOM 1685 C C . TYR A 1 220 ? -1.158 6.902 14.407 1.00 93.12 220 TYR A C 1
ATOM 1687 O O . TYR A 1 220 ? -1.401 5.751 14.768 1.00 93.12 220 TYR A O 1
ATOM 1695 N N . GLU A 1 221 ? -1.677 7.417 13.293 1.00 93.44 221 GLU A N 1
ATOM 1696 C CA . GLU A 1 221 ? -2.460 6.602 12.357 1.00 93.44 221 GLU A CA 1
ATOM 1697 C C . GLU A 1 221 ? -1.666 5.382 11.877 1.00 93.44 221 GLU A C 1
ATOM 1699 O O . GLU A 1 221 ? -0.511 5.504 11.468 1.00 93.44 221 GLU A O 1
ATOM 1704 N N . ALA A 1 222 ? -2.298 4.216 11.880 1.00 94.50 222 ALA A N 1
ATOM 1705 C CA . ALA A 1 222 ? -1.767 3.028 11.231 1.00 94.50 222 ALA A CA 1
ATOM 1706 C C . ALA A 1 222 ? -2.933 2.224 10.660 1.00 94.50 222 ALA A C 1
ATOM 1708 O O . ALA A 1 222 ? -3.953 2.054 11.320 1.00 94.50 222 ALA A O 1
ATOM 1709 N N . VAL A 1 223 ? -2.784 1.748 9.427 1.00 94.75 223 VAL A N 1
ATOM 1710 C CA . VAL A 1 223 ? -3.820 0.994 8.717 1.00 94.75 223 VAL A CA 1
ATOM 1711 C C . VAL A 1 223 ? -3.468 -0.489 8.718 1.00 94.75 223 VAL A C 1
ATOM 1713 O O . VAL A 1 223 ? -2.299 -0.836 8.621 1.00 94.75 223 VAL A O 1
ATOM 1716 N N . LEU A 1 224 ? -4.465 -1.368 8.803 1.00 97.19 224 LEU A N 1
ATOM 1717 C CA . LEU A 1 224 ? -4.320 -2.803 8.569 1.00 97.19 224 LEU A CA 1
ATOM 1718 C C . LEU A 1 224 ? -5.362 -3.261 7.550 1.00 97.19 224 LEU A C 1
ATOM 1720 O O . LEU A 1 224 ? -6.535 -2.904 7.655 1.00 97.19 224 LEU A O 1
ATOM 1724 N N . GLY A 1 225 ? -4.938 -4.087 6.595 1.00 96.00 225 GLY A N 1
ATOM 1725 C CA . GLY A 1 225 ? -5.787 -4.630 5.535 1.00 96.00 225 GLY A CA 1
ATOM 1726 C C . GLY A 1 225 ? -5.731 -6.149 5.456 1.00 96.00 225 GLY A C 1
ATOM 1727 O O . GLY A 1 225 ? -4.801 -6.787 5.951 1.00 96.00 225 GLY A O 1
ATOM 1728 N N . ARG A 1 226 ? -6.729 -6.735 4.799 1.00 97.69 226 ARG A N 1
ATOM 1729 C CA . ARG A 1 226 ? -6.806 -8.158 4.461 1.00 97.69 226 ARG A CA 1
ATOM 1730 C C . ARG A 1 226 ? -6.572 -8.340 2.966 1.00 97.69 226 ARG A C 1
ATOM 1732 O O . ARG A 1 226 ? -7.239 -7.707 2.149 1.00 97.69 226 ARG A O 1
ATOM 1739 N N . PHE A 1 227 ? -5.602 -9.185 2.623 1.00 98.19 227 PHE A N 1
ATOM 1740 C CA . PHE A 1 227 ? -5.102 -9.334 1.258 1.00 98.19 227 PHE A CA 1
ATOM 1741 C C . PHE A 1 227 ? -6.203 -9.835 0.323 1.00 98.19 227 PHE A C 1
ATOM 1743 O O . PHE A 1 227 ? -6.870 -10.815 0.628 1.00 98.19 227 PHE A O 1
ATOM 1750 N N . GLY A 1 228 ? -6.441 -9.155 -0.792 1.00 97.38 228 GLY A N 1
ATOM 1751 C CA . GLY A 1 228 ? -7.454 -9.481 -1.796 1.00 97.38 228 GLY A CA 1
ATOM 1752 C C . GLY A 1 228 ? -8.908 -9.270 -1.358 1.00 97.38 228 GLY A C 1
ATOM 1753 O O . GLY A 1 228 ? -9.775 -9.098 -2.210 1.00 97.38 228 GLY A O 1
ATOM 1754 N N . SER A 1 229 ? -9.186 -9.257 -0.051 1.00 96.38 229 SER A N 1
ATOM 1755 C CA . SER A 1 229 ? -10.536 -9.194 0.516 1.00 96.38 229 SER A CA 1
ATOM 1756 C C . SER A 1 229 ? -11.037 -7.772 0.750 1.00 96.38 229 SER A C 1
ATOM 1758 O O . SER A 1 229 ? -12.195 -7.612 1.134 1.00 96.38 229 SER A O 1
ATOM 1760 N N . ARG A 1 230 ? -10.152 -6.770 0.631 1.00 94.44 230 ARG A N 1
ATOM 1761 C CA . ARG A 1 230 ? -10.412 -5.342 0.875 1.00 94.44 230 ARG A CA 1
ATOM 1762 C C . ARG A 1 230 ? -10.855 -4.973 2.296 1.00 94.44 230 ARG A C 1
ATOM 1764 O O . ARG A 1 230 ? -11.009 -3.791 2.579 1.00 94.44 230 ARG A O 1
ATOM 1771 N N . PHE A 1 231 ? -11.010 -5.920 3.224 1.00 97.31 231 PHE A N 1
ATOM 1772 C CA . PHE A 1 231 ? -11.396 -5.586 4.594 1.00 97.31 231 PHE A CA 1
ATOM 1773 C C . PHE A 1 231 ? -10.256 -4.845 5.287 1.00 97.31 231 PHE A C 1
ATOM 1775 O O . PHE A 1 231 ? -9.130 -5.339 5.323 1.00 97.31 231 PHE A O 1
ATOM 1782 N N . MET A 1 232 ? -10.543 -3.667 5.833 1.00 96.00 232 MET A N 1
ATOM 1783 C CA . MET A 1 232 ? -9.563 -2.818 6.495 1.00 96.00 232 MET A CA 1
ATOM 1784 C C . MET A 1 232 ? -10.057 -2.276 7.833 1.00 96.00 232 MET A C 1
ATOM 1786 O O . MET A 1 232 ? -11.253 -2.035 8.027 1.00 96.00 232 MET A O 1
ATOM 1790 N N . ILE A 1 233 ? -9.097 -1.998 8.710 1.00 96.62 233 ILE A N 1
ATOM 1791 C CA . ILE A 1 233 ? -9.254 -1.172 9.905 1.00 96.62 233 ILE A CA 1
ATOM 1792 C C . ILE A 1 233 ? -8.171 -0.093 9.910 1.00 96.62 233 ILE A C 1
ATOM 1794 O O . ILE A 1 233 ? -7.053 -0.308 9.446 1.00 96.62 233 ILE A O 1
ATOM 1798 N N . ASN A 1 234 ? -8.499 1.082 10.426 1.00 95.00 234 ASN A N 1
ATOM 1799 C CA . ASN A 1 234 ? -7.584 2.211 10.511 1.00 95.00 234 ASN A CA 1
ATOM 1800 C C . ASN A 1 234 ? -7.830 2.983 11.820 1.00 95.00 234 ASN A C 1
ATOM 1802 O O . ASN A 1 234 ? -8.685 3.872 11.872 1.00 95.00 234 ASN A O 1
ATOM 1806 N N . PRO A 1 235 ? -7.137 2.610 12.910 1.00 95.00 235 PRO A N 1
ATOM 1807 C CA . PRO A 1 235 ? -7.047 3.427 14.113 1.00 95.00 235 PRO A CA 1
ATOM 1808 C C . PRO A 1 235 ? -6.504 4.839 13.826 1.00 95.00 235 PRO A C 1
ATOM 1810 O O . PRO A 1 235 ? -5.404 4.995 13.297 1.00 95.00 235 PRO A O 1
ATOM 1813 N N . VAL A 1 236 ? -7.234 5.883 14.244 1.00 91.38 236 VAL A N 1
ATOM 1814 C CA . VAL A 1 236 ? -6.875 7.295 13.993 1.00 91.38 236 VAL A CA 1
ATOM 1815 C C . VAL A 1 236 ? -6.752 8.076 15.314 1.00 91.38 236 VAL A C 1
ATOM 1817 O O . VAL A 1 236 ? -7.587 8.933 15.638 1.00 91.38 236 VAL A O 1
ATOM 1820 N N . PRO A 1 237 ? -5.725 7.789 16.134 1.00 91.19 237 PRO A N 1
ATOM 1821 C CA . PRO A 1 237 ? -5.652 8.261 17.512 1.00 91.19 237 PRO A CA 1
ATOM 1822 C C . PRO A 1 237 ? -5.495 9.776 17.673 1.00 91.19 237 PRO A C 1
ATOM 1824 O O . PRO A 1 237 ? -5.982 10.366 18.638 1.00 91.19 237 PRO A O 1
ATOM 1827 N N . GLN A 1 238 ? -4.884 10.440 16.695 1.00 85.50 238 GLN A N 1
ATOM 1828 C CA . GLN A 1 238 ? -4.773 11.896 16.623 1.00 85.50 238 GLN A CA 1
ATOM 1829 C C . GLN A 1 238 ? -6.129 12.594 16.424 1.00 85.50 238 GLN A C 1
ATOM 1831 O O . GLN A 1 238 ? -6.252 13.793 16.671 1.00 85.50 238 GLN A O 1
ATOM 1836 N N . LEU A 1 239 ? -7.158 11.850 16.015 1.00 82.88 239 LEU A N 1
ATOM 1837 C CA . LEU A 1 239 ? -8.542 12.312 15.939 1.00 82.88 239 LEU A CA 1
ATOM 1838 C C . LEU A 1 239 ? -9.411 11.758 17.076 1.00 82.88 239 LEU A C 1
ATOM 1840 O O . LEU A 1 239 ? -10.509 12.264 17.302 1.00 82.88 239 LEU A O 1
ATOM 1844 N N . LEU A 1 240 ? -8.901 10.809 17.864 1.00 86.88 240 LEU A N 1
ATOM 1845 C CA . LEU A 1 240 ? -9.689 9.968 18.764 1.00 86.88 240 LEU A CA 1
ATOM 1846 C C . LEU A 1 240 ? -10.810 9.253 18.020 1.00 86.88 240 LEU A C 1
ATOM 1848 O O . LEU A 1 240 ? -11.964 9.341 18.418 1.00 86.88 240 LEU A O 1
ATOM 1852 N N . ALA A 1 241 ? -10.467 8.612 16.909 1.00 87.56 241 ALA A N 1
ATOM 1853 C CA . ALA A 1 241 ? -11.431 7.972 16.035 1.00 87.56 241 ALA A CA 1
ATOM 1854 C C . ALA A 1 241 ? -10.909 6.649 15.482 1.00 87.56 241 ALA A C 1
ATOM 1856 O O . ALA A 1 241 ? -9.744 6.279 15.649 1.00 87.56 241 ALA A O 1
ATOM 1857 N N . TRP A 1 242 ? -11.812 5.959 14.805 1.00 90.94 242 TRP A N 1
ATOM 1858 C CA . TRP A 1 242 ? -11.603 4.680 14.161 1.00 90.94 242 TRP A CA 1
ATOM 1859 C C . TRP A 1 242 ? -12.183 4.716 12.757 1.00 90.94 242 TRP A C 1
ATOM 1861 O O . TRP A 1 242 ? -13.159 5.414 12.511 1.00 90.94 242 TRP A O 1
ATOM 1871 N N . ARG A 1 243 ? -11.613 3.939 11.848 1.00 89.94 243 ARG A N 1
ATOM 1872 C CA . ARG A 1 243 ? -12.177 3.662 10.529 1.00 89.94 243 ARG A CA 1
ATOM 1873 C C . ARG A 1 243 ? -12.182 2.168 10.306 1.00 89.94 243 ARG A C 1
ATOM 1875 O O . ARG A 1 243 ? -11.243 1.470 10.684 1.00 89.94 243 ARG A O 1
ATOM 1882 N N . GLN A 1 244 ? -13.235 1.687 9.671 1.00 91.62 244 GLN A N 1
ATOM 1883 C CA . GLN A 1 244 ? -13.351 0.302 9.258 1.00 91.62 244 GLN A CA 1
ATOM 1884 C C . GLN A 1 244 ? -14.218 0.236 8.017 1.00 91.62 244 GLN A C 1
ATOM 1886 O O . GLN A 1 244 ? -15.290 0.842 7.968 1.00 91.62 244 GLN A O 1
ATOM 1891 N N . SER A 1 245 ? -13.765 -0.539 7.041 1.00 91.31 245 SER A N 1
ATOM 1892 C CA . SER A 1 245 ? -14.571 -0.846 5.872 1.00 91.31 245 SER A CA 1
ATOM 1893 C C . SER A 1 245 ? -14.255 -2.242 5.345 1.00 91.31 245 SER A C 1
ATOM 1895 O O . SER A 1 245 ? -13.083 -2.565 5.155 1.00 91.31 245 SER A O 1
ATOM 1897 N N . PRO A 1 246 ? -15.272 -3.072 5.058 1.00 93.44 246 PRO A N 1
ATOM 1898 C CA . PRO A 1 246 ? -15.114 -4.335 4.350 1.00 93.44 246 PRO A CA 1
ATOM 1899 C C . PRO A 1 246 ? -14.830 -4.154 2.849 1.00 93.44 246 PRO A C 1
ATOM 1901 O O . PRO A 1 246 ? -14.541 -5.133 2.172 1.00 93.44 246 PRO A O 1
ATOM 1904 N N . LEU A 1 247 ? -14.886 -2.918 2.344 1.00 91.19 247 LEU A N 1
ATOM 1905 C CA . LEU A 1 247 ? -14.691 -2.550 0.941 1.00 91.19 247 LEU A CA 1
ATOM 1906 C C . LEU A 1 247 ? -13.410 -1.697 0.722 1.00 91.19 247 LEU A C 1
ATOM 1908 O O . LEU A 1 247 ? -13.083 -1.256 -0.389 1.00 91.19 247 LEU A O 1
ATOM 1912 N N . GLY A 1 248 ? -12.620 -1.547 1.785 1.00 90.25 248 GLY A N 1
ATOM 1913 C CA . GLY A 1 248 ? -11.309 -0.905 1.791 1.00 90.25 248 GLY A CA 1
ATOM 1914 C C . GLY A 1 248 ? -11.383 0.610 1.908 1.00 90.25 248 GLY A C 1
ATOM 1915 O O . GLY A 1 248 ? -12.414 1.167 2.297 1.00 90.25 248 GLY A O 1
ATOM 1916 N N . THR A 1 249 ? -10.269 1.264 1.584 1.00 84.62 249 THR A N 1
ATOM 1917 C CA . THR A 1 249 ? -10.123 2.719 1.708 1.00 84.62 249 THR A CA 1
ATOM 1918 C C . THR A 1 249 ? -11.161 3.423 0.823 1.00 84.62 249 THR A C 1
ATOM 1920 O O . THR A 1 249 ? -11.747 2.792 -0.065 1.00 84.62 249 THR A O 1
ATOM 1923 N N . TRP A 1 250 ? -11.424 4.703 1.077 1.00 81.56 250 TRP A N 1
ATOM 1924 C CA . TRP A 1 250 ? -12.402 5.590 0.428 1.00 81.56 250 TRP A CA 1
ATOM 1925 C C . TRP A 1 250 ? -13.849 5.372 0.861 1.00 81.56 250 TRP A C 1
ATOM 1927 O O . TRP A 1 250 ? -14.626 6.318 0.981 1.00 81.56 250 TRP A O 1
ATOM 1937 N N . THR A 1 251 ? -14.203 4.125 1.146 1.00 81.38 251 THR A N 1
ATOM 1938 C CA . THR A 1 251 ? -15.549 3.730 1.598 1.00 81.38 251 THR A CA 1
ATOM 1939 C C . THR A 1 251 ? -15.702 3.762 3.117 1.00 81.38 251 THR A C 1
ATOM 1941 O O . THR A 1 251 ? -16.770 3.446 3.652 1.00 81.38 251 THR A O 1
ATOM 1944 N N . ASP A 1 252 ? -14.609 4.085 3.808 1.00 79.12 252 ASP A N 1
ATOM 1945 C CA . ASP A 1 252 ? -14.519 4.167 5.249 1.00 79.12 252 ASP A CA 1
ATOM 1946 C C . ASP A 1 252 ? -14.841 5.563 5.791 1.00 79.12 252 ASP A C 1
ATOM 1948 O O . ASP A 1 252 ? -14.743 6.614 5.150 1.00 79.12 252 ASP A O 1
ATOM 1952 N N . ASP A 1 253 ? -15.213 5.535 7.059 1.00 79.38 253 ASP A N 1
ATOM 1953 C CA . ASP A 1 253 ? -15.816 6.627 7.784 1.00 79.38 253 ASP A CA 1
ATOM 1954 C C . ASP A 1 253 ? -15.172 6.736 9.149 1.00 79.38 253 ASP A C 1
ATOM 1956 O O . ASP A 1 253 ? -14.912 5.718 9.790 1.00 79.38 253 ASP A O 1
ATOM 1960 N N . LEU A 1 254 ? -14.950 7.964 9.621 1.00 81.81 254 LEU A N 1
ATOM 1961 C CA . LEU A 1 254 ? -14.538 8.164 11.004 1.00 81.81 254 LEU A CA 1
ATOM 1962 C C . LEU A 1 254 ? -15.699 7.788 11.923 1.00 81.81 254 LEU A C 1
ATOM 1964 O O . LEU A 1 254 ? -16.665 8.523 12.046 1.00 81.81 254 LEU A O 1
ATOM 1968 N N . SER A 1 255 ? -15.599 6.665 12.607 1.00 82.69 255 SER A N 1
ATOM 1969 C CA . SER A 1 255 ? -16.550 6.216 13.611 1.00 82.69 255 SER A CA 1
ATOM 1970 C C . SER A 1 255 ? -15.932 6.258 15.003 1.00 82.69 255 SER A C 1
ATOM 1972 O O . SER A 1 255 ? -14.716 6.364 15.180 1.00 82.69 255 SER A O 1
ATOM 1974 N N . GLU A 1 256 ? -16.783 6.127 16.012 1.00 84.94 256 GLU A N 1
ATOM 1975 C CA . GLU A 1 256 ? -16.330 5.862 17.368 1.00 84.94 256 GLU A CA 1
ATOM 1976 C C . GLU A 1 256 ? -16.088 4.358 17.560 1.00 84.94 256 GLU A C 1
ATOM 1978 O O . GLU A 1 256 ? -16.938 3.531 17.210 1.00 84.94 256 GLU A O 1
ATOM 1983 N N . PHE A 1 257 ? -14.945 4.012 18.154 1.00 91.94 257 PHE A N 1
ATOM 1984 C CA . PHE A 1 257 ? -14.654 2.668 18.646 1.00 91.94 257 PHE A CA 1
ATOM 1985 C C . PHE A 1 257 ? -14.222 2.770 20.106 1.00 91.94 257 PHE A C 1
ATOM 1987 O O . PHE A 1 257 ? -13.225 3.410 20.438 1.00 91.94 257 PHE A O 1
ATOM 1994 N N . VAL A 1 258 ? -14.993 2.166 21.001 1.00 93.75 258 VAL A N 1
ATOM 1995 C CA . VAL A 1 258 ? -14.739 2.220 22.438 1.00 93.75 258 VAL A CA 1
ATOM 1996 C C . VAL A 1 258 ? -14.025 0.942 22.838 1.00 93.75 258 VAL A C 1
ATOM 1998 O O . VAL A 1 258 ? -14.610 -0.130 22.746 1.00 93.75 258 VAL A O 1
ATOM 2001 N N . LEU A 1 259 ? -12.787 1.072 23.312 1.00 97.50 259 LEU A N 1
ATOM 2002 C CA . LEU A 1 259 ? -12.081 0.021 24.038 1.00 97.50 259 LEU A CA 1
ATOM 2003 C C . LEU A 1 259 ? -11.579 0.605 25.359 1.00 97.50 259 LEU A C 1
ATOM 2005 O O . LEU A 1 259 ? -10.620 1.384 25.381 1.00 97.50 259 LEU A O 1
ATOM 2009 N N . ALA A 1 260 ? -12.304 0.300 26.432 1.00 97.69 260 ALA A N 1
ATOM 2010 C CA . ALA A 1 260 ? -12.125 0.889 27.751 1.00 97.69 260 ALA A CA 1
ATOM 2011 C C . ALA A 1 260 ? -11.930 -0.179 28.830 1.00 97.69 260 ALA A C 1
ATOM 2013 O O . ALA A 1 260 ? -12.375 -1.314 28.699 1.00 97.69 260 ALA A O 1
ATOM 2014 N N . PHE A 1 261 ? -11.269 0.221 29.906 1.00 98.19 261 PHE A N 1
ATOM 2015 C CA . PHE A 1 261 ? -10.892 -0.613 31.035 1.00 98.19 261 PHE A CA 1
ATOM 2016 C C . PHE A 1 261 ? -11.264 0.118 32.312 1.00 98.19 261 PHE A C 1
ATOM 2018 O O . PHE A 1 261 ? -11.070 1.337 32.384 1.00 98.19 261 PHE A O 1
ATOM 2025 N N . ARG A 1 262 ? -11.760 -0.613 33.309 1.00 97.06 262 ARG A N 1
ATOM 2026 C CA . ARG A 1 262 ? -11.976 -0.075 34.652 1.00 97.06 262 ARG A CA 1
ATOM 2027 C C . ARG A 1 262 ? -11.513 -1.029 35.739 1.00 97.06 262 ARG A C 1
ATOM 2029 O O . ARG A 1 262 ? -11.575 -2.239 35.536 1.00 97.06 262 ARG A O 1
ATOM 2036 N N . ASP A 1 263 ? -11.054 -0.485 36.858 1.00 96.25 263 ASP A N 1
ATOM 2037 C CA . ASP A 1 263 ? -10.779 -1.248 38.079 1.00 96.25 263 ASP A CA 1
ATOM 2038 C C . ASP A 1 263 ? -12.050 -1.450 38.930 1.00 96.25 263 ASP A C 1
ATOM 2040 O O . ASP A 1 263 ? -13.158 -1.076 38.529 1.00 96.25 263 ASP A O 1
ATOM 2044 N N . GLU A 1 264 ? -11.901 -2.085 40.095 1.00 94.94 264 GLU A N 1
ATOM 2045 C CA . GLU A 1 264 ? -12.998 -2.346 41.038 1.00 94.94 264 GLU A CA 1
ATOM 2046 C C . GLU A 1 264 ? -13.540 -1.051 41.679 1.00 94.94 264 GLU A C 1
ATOM 2048 O O . GLU A 1 264 ? -14.710 -0.986 42.067 1.00 94.94 264 GLU A O 1
ATOM 2053 N N . GLU A 1 265 ? -12.722 0.003 41.745 1.00 93.44 265 GLU A N 1
ATOM 2054 C CA . GLU A 1 265 ? -13.086 1.344 42.204 1.00 93.44 265 GLU A CA 1
ATOM 2055 C C . GLU A 1 265 ? -13.863 2.161 41.156 1.00 93.44 265 GLU A C 1
ATOM 2057 O O . GLU A 1 265 ? -14.514 3.153 41.504 1.00 93.44 265 GLU A O 1
ATOM 2062 N N . GLY A 1 266 ? -13.845 1.728 39.894 1.00 92.62 266 GLY A N 1
ATOM 2063 C CA . GLY A 1 266 ? -14.544 2.356 38.778 1.00 92.62 266 GLY A CA 1
ATOM 2064 C C . GLY A 1 266 ? -13.741 3.442 38.057 1.00 92.62 266 GLY A C 1
ATOM 2065 O O . GLY A 1 266 ? -14.331 4.216 37.300 1.00 92.62 266 GLY A O 1
ATOM 2066 N N . GLU A 1 267 ? -12.423 3.520 38.253 1.00 95.94 267 GLU A N 1
ATOM 2067 C CA . GLU A 1 267 ? -11.547 4.392 37.468 1.00 95.94 267 GLU A CA 1
ATOM 2068 C C . GLU A 1 267 ? -11.438 3.872 36.035 1.00 95.94 267 GLU A C 1
ATOM 2070 O O . GLU A 1 267 ? -11.053 2.732 35.809 1.00 95.94 267 GLU A O 1
ATOM 2075 N N . ILE A 1 268 ? -11.768 4.709 35.045 1.00 96.31 268 ILE A N 1
ATOM 2076 C CA . ILE A 1 268 ? -11.865 4.286 33.639 1.00 96.31 268 ILE A CA 1
ATOM 2077 C C . ILE A 1 268 ? -10.730 4.883 32.808 1.00 96.31 268 ILE A C 1
ATOM 2079 O O . ILE A 1 268 ? -10.492 6.096 32.855 1.00 96.31 268 ILE A O 1
ATOM 2083 N N . ARG A 1 269 ? -10.078 4.061 31.978 1.00 97.19 269 ARG A N 1
ATOM 2084 C CA . ARG A 1 269 ? -9.216 4.517 30.875 1.00 97.19 269 ARG A CA 1
ATOM 2085 C C . ARG A 1 269 ? -9.574 3.828 29.569 1.00 97.19 269 ARG A C 1
ATOM 2087 O O . ARG A 1 269 ? -9.988 2.677 29.563 1.00 97.19 269 ARG A O 1
ATOM 2094 N N . CYS A 1 270 ? -9.399 4.526 28.455 1.00 96.62 270 CYS A N 1
ATOM 2095 C CA . CYS A 1 270 ? -9.629 3.972 27.123 1.00 96.62 270 CYS A CA 1
ATOM 2096 C C . CYS A 1 270 ? -8.445 4.181 26.181 1.00 96.62 270 CYS A C 1
ATOM 2098 O O . CYS A 1 270 ? -7.588 5.052 26.389 1.00 96.62 270 CYS A O 1
ATOM 2100 N N . LEU A 1 271 ? -8.417 3.377 25.121 1.00 96.88 271 LEU A N 1
ATOM 2101 C CA . LEU A 1 271 ? -7.603 3.666 23.949 1.00 96.88 271 LEU A CA 1
ATOM 2102 C C . LEU A 1 271 ? -8.103 4.940 23.253 1.00 96.88 271 LEU A C 1
ATOM 2104 O O . LEU A 1 271 ? -9.292 5.257 23.311 1.00 96.88 271 LEU A O 1
ATOM 2108 N N . PRO A 1 272 ? -7.213 5.684 22.578 1.00 93.75 272 PRO A N 1
ATOM 2109 C CA . PRO A 1 272 ? -7.525 6.976 21.991 1.00 93.75 272 PRO A CA 1
ATOM 2110 C C . PRO A 1 272 ? -8.289 6.818 20.668 1.00 93.75 272 PRO A C 1
ATOM 2112 O O . PRO A 1 272 ? -7.882 7.388 19.674 1.00 93.75 272 PRO A O 1
ATOM 2115 N N . PHE A 1 273 ? -9.384 6.058 20.632 1.00 92.75 273 PHE A N 1
ATOM 2116 C CA . PHE A 1 273 ? -10.293 5.923 19.472 1.00 92.75 273 PHE A CA 1
ATOM 2117 C C . PHE A 1 273 ? -11.702 6.452 19.779 1.00 92.75 273 PHE A C 1
ATOM 2119 O O . PHE A 1 273 ? -12.641 6.288 18.999 1.00 92.75 273 PHE A O 1
ATOM 2126 N N . THR A 1 274 ? -11.824 7.079 20.948 1.00 88.19 274 THR A N 1
ATOM 2127 C CA . THR A 1 274 ? -13.012 7.741 21.464 1.00 88.19 274 THR A CA 1
ATOM 2128 C C . THR A 1 274 ? -12.591 8.855 22.432 1.00 88.19 274 THR A C 1
ATOM 2130 O O . THR A 1 274 ? -11.498 8.840 23.003 1.00 88.19 274 THR A O 1
ATOM 2133 N N . ASP A 1 275 ? -13.464 9.835 22.633 1.00 85.06 275 ASP A N 1
ATOM 2134 C CA . ASP A 1 275 ? -13.399 10.861 23.675 1.00 85.06 275 ASP A CA 1
ATOM 2135 C C . ASP A 1 275 ? -14.461 10.682 24.760 1.00 85.06 275 ASP A C 1
ATOM 2137 O O . ASP A 1 275 ? -14.698 11.599 25.547 1.00 85.06 275 ASP A O 1
ATOM 2141 N N . ARG A 1 276 ? -15.096 9.513 24.817 1.00 86.31 276 ARG A N 1
ATOM 2142 C CA . ARG A 1 276 ? -16.125 9.170 25.799 1.00 86.31 276 ARG A CA 1
ATOM 2143 C C . ARG A 1 276 ? -15.581 8.895 27.193 1.00 86.31 276 ARG A C 1
ATOM 2145 O O . ARG A 1 276 ? -16.315 9.036 28.165 1.00 86.31 276 ARG A O 1
ATOM 2152 N N . TYR A 1 277 ? -14.301 8.556 27.297 1.00 91.06 277 TYR A N 1
ATOM 2153 C CA . TYR A 1 277 ? -13.608 8.342 28.564 1.00 91.06 277 TYR A CA 1
ATOM 2154 C C . TYR A 1 277 ? -12.220 8.987 28.540 1.00 91.06 277 TYR A C 1
ATOM 2156 O O . TYR A 1 277 ? -11.685 9.271 27.463 1.00 91.06 277 TYR A O 1
ATOM 2164 N N . PRO A 1 278 ? -11.598 9.212 29.710 1.00 93.56 278 PRO A N 1
ATOM 2165 C CA . PRO A 1 278 ? -10.193 9.580 29.768 1.00 93.56 278 PRO A CA 1
ATOM 2166 C C . PRO A 1 278 ? -9.330 8.537 29.047 1.00 93.56 278 PRO A C 1
ATOM 2168 O O . PRO A 1 278 ? -9.498 7.335 29.238 1.00 93.56 278 PRO A O 1
ATOM 2171 N N . THR A 1 279 ? -8.388 8.979 28.217 1.00 95.12 279 THR A N 1
ATOM 2172 C CA . THR A 1 279 ? -7.411 8.069 27.596 1.00 95.12 279 THR A CA 1
ATOM 2173 C C . THR A 1 279 ? -6.291 7.736 28.579 1.00 95.12 279 THR A C 1
ATOM 2175 O O . THR A 1 279 ? -5.949 8.602 29.386 1.00 95.12 279 THR A O 1
ATOM 2178 N N . PHE A 1 280 ? -5.661 6.561 28.471 1.00 96.75 280 PHE A N 1
ATOM 2179 C CA . PHE A 1 280 ? -4.447 6.233 29.241 1.00 96.75 280 PHE A CA 1
ATOM 2180 C C . PHE A 1 280 ? -3.394 7.346 29.158 1.00 96.75 280 PHE A C 1
ATOM 2182 O O . PHE A 1 280 ? -3.120 7.859 28.073 1.00 96.75 280 PHE A O 1
ATOM 2189 N N . SER A 1 281 ? -2.788 7.724 30.283 1.00 95.50 281 SER A N 1
ATOM 2190 C CA . SER A 1 281 ? -1.769 8.784 30.309 1.00 95.50 281 SER A CA 1
ATOM 2191 C C . SER A 1 281 ? -0.460 8.411 29.602 1.00 95.50 281 SER A C 1
ATOM 2193 O O . SER A 1 281 ? 0.205 9.320 29.093 1.00 95.50 281 SER A O 1
ATOM 2195 N N . SER A 1 282 ? -0.126 7.115 29.526 1.00 97.19 282 SER A N 1
ATOM 2196 C CA . SER A 1 282 ? 1.011 6.573 28.776 1.00 97.19 282 SER A CA 1
ATOM 2197 C C . SER A 1 282 ? 0.552 5.527 27.760 1.00 97.19 282 SER A C 1
ATOM 2199 O O . SER A 1 282 ? -0.107 4.554 28.131 1.00 97.19 282 SER A O 1
ATOM 2201 N N . ILE A 1 283 ? 0.901 5.720 26.486 1.00 97.88 283 ILE A N 1
ATOM 2202 C CA . ILE A 1 283 ? 0.619 4.766 25.403 1.00 97.88 283 ILE A CA 1
ATOM 2203 C C . ILE A 1 283 ? 1.817 4.730 24.463 1.00 97.88 283 ILE A C 1
ATOM 2205 O O . ILE A 1 283 ? 2.187 5.772 23.926 1.00 97.88 283 ILE A O 1
ATOM 2209 N N . ASP A 1 284 ? 2.386 3.550 24.239 1.00 97.38 284 ASP A N 1
ATOM 2210 C CA . ASP A 1 284 ? 3.412 3.328 23.218 1.00 97.38 284 ASP A CA 1
ATOM 2211 C C . ASP A 1 284 ? 2.864 2.432 22.104 1.00 97.38 284 ASP A C 1
ATOM 2213 O O . ASP A 1 284 ? 2.384 1.331 22.375 1.00 97.38 284 ASP A O 1
ATOM 2217 N N . GLN A 1 285 ? 2.895 2.928 20.867 1.00 97.44 285 GLN A N 1
ATOM 2218 C CA . GLN A 1 285 ? 2.455 2.204 19.678 1.00 97.44 285 GLN A CA 1
ATOM 2219 C C . GLN A 1 285 ? 3.641 1.565 18.952 1.00 97.44 285 GLN A C 1
ATOM 2221 O O . GLN A 1 285 ? 4.616 2.242 18.617 1.00 97.44 285 GLN A O 1
ATOM 2226 N N . GLN A 1 286 ? 3.512 0.279 18.636 1.00 97.50 286 GLN A N 1
ATOM 2227 C CA . GLN A 1 286 ? 4.519 -0.525 17.946 1.00 97.50 286 GLN A CA 1
ATOM 2228 C C . GLN A 1 286 ? 3.909 -1.197 16.715 1.00 97.50 286 GLN A C 1
ATOM 2230 O O . GLN A 1 286 ? 2.728 -1.548 16.720 1.00 97.50 286 GLN A O 1
ATOM 2235 N N . LEU A 1 287 ? 4.712 -1.369 15.664 1.00 97.62 287 LEU A N 1
ATOM 2236 C CA . LEU A 1 287 ? 4.294 -2.023 14.425 1.00 97.62 287 LEU A CA 1
ATOM 2237 C C . LEU A 1 287 ? 5.010 -3.364 14.249 1.00 97.62 287 LEU A C 1
ATOM 2239 O O . LEU A 1 287 ? 6.222 -3.465 14.455 1.00 97.62 287 LEU A O 1
ATOM 2243 N N . SER A 1 288 ? 4.265 -4.363 13.789 1.00 97.62 288 SER A N 1
ATOM 2244 C CA . SER A 1 288 ? 4.795 -5.545 13.107 1.00 97.62 288 SER A CA 1
ATOM 2245 C C . SER A 1 288 ? 4.311 -5.550 11.654 1.00 97.62 288 SER A C 1
ATOM 2247 O O . SER A 1 288 ? 3.508 -4.704 11.257 1.00 97.62 288 SER A O 1
ATOM 2249 N N . LEU A 1 289 ? 4.790 -6.481 10.825 1.00 98.12 289 LEU A N 1
ATOM 2250 C CA . LEU A 1 289 ? 4.346 -6.558 9.428 1.00 98.12 289 LEU A CA 1
ATOM 2251 C C . LEU A 1 289 ? 2.828 -6.756 9.315 1.00 98.12 289 LEU A C 1
ATOM 2253 O O . LEU A 1 289 ? 2.210 -6.216 8.399 1.00 98.12 289 LEU A O 1
ATOM 2257 N N . THR A 1 290 ? 2.235 -7.491 10.255 1.00 98.25 290 THR A N 1
ATOM 2258 C CA . THR A 1 290 ? 0.811 -7.846 10.256 1.00 98.25 290 THR A CA 1
ATOM 2259 C C . THR A 1 290 ? 0.003 -7.209 11.380 1.00 98.25 290 THR A C 1
ATOM 2261 O O . THR A 1 290 ? -1.203 -7.440 11.438 1.00 98.25 290 THR A O 1
ATOM 2264 N N . GLY A 1 291 ? 0.602 -6.397 12.255 1.00 97.94 291 GLY A N 1
ATOM 2265 C CA . GLY A 1 291 ? -0.105 -5.900 13.430 1.00 97.94 291 GLY A CA 1
ATOM 2266 C C . GLY A 1 291 ? 0.328 -4.543 13.970 1.00 97.94 291 GLY A C 1
ATOM 2267 O O . GLY A 1 291 ? 1.352 -3.966 13.594 1.00 97.94 291 GLY A O 1
ATOM 2268 N N . ILE A 1 292 ? -0.513 -4.034 14.870 1.00 98.38 292 ILE A N 1
ATOM 2269 C CA . ILE A 1 292 ? -0.315 -2.804 15.636 1.00 98.38 292 ILE A CA 1
ATOM 2270 C C . ILE A 1 292 ? -0.525 -3.141 17.109 1.00 98.38 292 ILE A C 1
ATOM 2272 O O . ILE A 1 292 ? -1.601 -3.608 17.486 1.00 98.38 292 ILE A O 1
ATOM 2276 N N . THR A 1 293 ? 0.467 -2.858 17.947 1.00 98.69 293 THR A N 1
ATOM 2277 C CA . THR A 1 293 ? 0.388 -3.071 19.395 1.00 98.69 293 THR A CA 1
ATOM 2278 C C . THR A 1 293 ? 0.385 -1.738 20.129 1.00 98.69 293 THR A C 1
ATOM 2280 O O . THR A 1 293 ? 1.218 -0.875 19.862 1.00 98.69 293 THR A O 1
ATOM 2283 N N . TYR A 1 294 ? -0.526 -1.587 21.087 1.00 98.62 294 TYR A N 1
ATOM 2284 C CA . TYR A 1 294 ? -0.599 -0.461 22.012 1.00 98.62 294 TYR A CA 1
ATOM 2285 C C . TYR A 1 294 ? -0.268 -0.936 23.422 1.00 98.62 294 TYR A C 1
ATOM 2287 O O . TYR A 1 294 ? -1.002 -1.737 23.997 1.00 98.62 294 TYR A O 1
ATOM 2295 N N . VAL A 1 295 ? 0.815 -0.418 23.995 1.00 98.31 295 VAL A N 1
ATOM 2296 C CA . VAL A 1 295 ? 1.209 -0.682 25.381 1.00 98.31 295 VAL A CA 1
ATOM 2297 C C . VAL A 1 295 ? 0.706 0.463 26.255 1.00 98.31 295 VAL A C 1
ATOM 2299 O O . VAL A 1 295 ? 1.210 1.583 26.175 1.00 98.31 295 VAL A O 1
ATOM 2302 N N . CYS A 1 296 ? -0.306 0.193 27.074 1.00 98.19 296 CYS A N 1
ATOM 2303 C CA . CYS A 1 296 ? -1.071 1.187 27.818 1.00 98.19 296 CYS A CA 1
ATOM 2304 C C . CYS A 1 296 ? -0.807 1.103 29.324 1.00 98.19 296 CYS A C 1
ATOM 2306 O O . CYS A 1 296 ? -0.961 0.051 29.947 1.00 98.19 296 CYS A O 1
ATOM 2308 N N . GLN A 1 297 ? -0.462 2.240 29.926 1.00 96.62 297 GLN A N 1
ATOM 2309 C CA . GLN A 1 297 ? -0.245 2.369 31.367 1.00 96.62 297 GLN A CA 1
ATOM 2310 C C . GLN A 1 297 ? -0.871 3.664 31.888 1.00 96.62 297 GLN A C 1
ATOM 2312 O O . GLN A 1 297 ? -0.854 4.704 31.221 1.00 96.62 297 GLN A O 1
ATOM 2317 N N . ASP A 1 298 ? -1.411 3.616 33.104 1.00 96.62 298 ASP A N 1
ATOM 2318 C CA . ASP A 1 298 ? -1.882 4.800 33.813 1.00 96.62 298 ASP A CA 1
ATOM 2319 C C . ASP A 1 298 ? -1.641 4.648 35.321 1.00 96.62 298 ASP A C 1
ATOM 2321 O O . ASP A 1 298 ? -1.998 3.612 35.872 1.00 96.62 298 ASP A O 1
ATOM 2325 N N . PRO A 1 299 ? -1.087 5.659 36.018 1.00 94.69 299 PRO A N 1
ATOM 2326 C CA . PRO A 1 299 ? -0.836 5.572 37.458 1.00 94.69 299 PRO A CA 1
ATOM 2327 C C . PRO A 1 299 ? -2.083 5.368 38.328 1.00 94.69 299 PRO A C 1
ATOM 2329 O O . PRO A 1 299 ? -1.940 5.040 39.502 1.00 94.69 299 PRO A O 1
ATOM 2332 N N . SER A 1 300 ? -3.278 5.637 37.795 1.00 94.00 300 SER A N 1
ATOM 2333 C CA . SER A 1 300 ? -4.540 5.403 38.507 1.00 94.00 300 SER A CA 1
ATOM 2334 C C . SER A 1 300 ? -5.044 3.968 38.420 1.00 94.00 300 SER A C 1
ATOM 2336 O O . SER A 1 300 ? -5.897 3.612 39.218 1.00 94.00 300 SER A O 1
ATOM 2338 N N . LEU A 1 301 ? -4.529 3.161 37.488 1.00 96.31 301 LEU A N 1
ATOM 2339 C CA . LEU A 1 301 ? -4.958 1.780 37.313 1.00 96.31 301 LEU A CA 1
ATOM 2340 C C . LEU A 1 301 ? -3.912 0.825 37.902 1.00 96.31 301 LEU A C 1
ATOM 2342 O O . LEU A 1 301 ? -2.718 0.988 37.641 1.00 96.31 301 LEU A O 1
ATOM 2346 N N . PRO A 1 302 ? -4.327 -0.205 38.659 1.00 95.50 302 PRO A N 1
ATOM 2347 C CA . PRO A 1 302 ? -3.410 -1.163 39.280 1.00 95.50 302 PRO A CA 1
ATOM 2348 C C . PRO A 1 302 ? -2.901 -2.248 38.309 1.00 95.50 302 PRO A C 1
ATOM 2350 O O . PRO A 1 302 ? -2.276 -3.215 38.734 1.00 95.50 302 PRO A O 1
ATOM 2353 N N . PHE A 1 303 ? -3.151 -2.099 37.007 1.00 97.06 303 PHE A N 1
ATOM 2354 C CA . PHE A 1 303 ? -2.770 -3.040 35.955 1.00 97.06 303 PHE A CA 1
ATOM 2355 C C . PHE A 1 303 ? -2.252 -2.306 34.712 1.00 97.06 303 PHE A C 1
ATOM 2357 O O . PHE A 1 303 ? -2.520 -1.123 34.494 1.00 97.06 303 PHE A O 1
ATOM 2364 N N . GLN A 1 304 ? -1.527 -3.036 33.870 1.00 97.38 304 GLN A N 1
ATOM 2365 C CA . GLN A 1 304 ? -1.128 -2.616 32.530 1.00 97.38 304 GLN A CA 1
ATOM 2366 C C . GLN A 1 304 ? -1.948 -3.385 31.493 1.00 97.38 304 GLN A C 1
ATOM 2368 O O . GLN A 1 304 ? -2.168 -4.586 31.651 1.00 97.38 304 GLN A O 1
ATOM 2373 N N . ALA A 1 305 ? -2.344 -2.702 30.419 1.00 98.25 305 ALA A N 1
ATOM 2374 C CA . ALA A 1 305 ? -3.016 -3.309 29.276 1.00 98.25 305 ALA A CA 1
ATOM 2375 C C . ALA A 1 305 ? -2.117 -3.247 28.037 1.00 98.25 305 ALA A C 1
ATOM 2377 O O . ALA A 1 305 ? -1.485 -2.226 27.768 1.00 98.25 305 ALA A O 1
ATOM 2378 N N . MET A 1 306 ? -2.068 -4.328 27.273 1.00 98.56 306 MET A N 1
ATOM 2379 C CA . MET A 1 306 ? -1.462 -4.384 25.952 1.00 98.56 306 MET A CA 1
ATOM 2380 C C . MET A 1 306 ? -2.528 -4.846 24.966 1.00 98.56 306 MET A C 1
ATOM 2382 O O . MET A 1 306 ? -3.172 -5.866 25.181 1.00 98.56 306 MET A O 1
ATOM 2386 N N . VAL A 1 307 ? -2.747 -4.068 23.911 1.00 98.69 307 VAL A N 1
ATOM 2387 C CA . VAL A 1 307 ? -3.766 -4.362 22.900 1.00 98.69 307 VAL A CA 1
ATOM 2388 C C . VAL A 1 307 ? -3.092 -4.534 21.555 1.00 98.69 307 VAL A C 1
ATOM 2390 O O . VAL A 1 307 ? -2.486 -3.585 21.059 1.00 98.69 307 VAL A O 1
ATOM 2393 N N . THR A 1 308 ? -3.222 -5.715 20.961 1.00 98.69 308 THR A N 1
ATOM 2394 C CA . THR A 1 308 ? -2.652 -6.039 19.653 1.00 98.69 308 THR A CA 1
ATOM 2395 C C . THR A 1 308 ? -3.765 -6.271 18.640 1.00 98.69 308 THR A C 1
ATOM 2397 O O . THR A 1 308 ? -4.604 -7.154 18.796 1.00 98.69 308 THR A O 1
ATOM 2400 N N . LEU A 1 309 ? -3.770 -5.453 17.591 1.00 98.69 309 LEU A N 1
ATOM 2401 C CA . LEU A 1 309 ? -4.582 -5.644 16.396 1.00 98.69 309 LEU A CA 1
ATOM 2402 C C . LEU A 1 309 ? -3.755 -6.422 15.377 1.00 98.69 309 LEU A C 1
ATOM 2404 O O . LEU A 1 309 ? -2.685 -5.950 14.998 1.00 98.69 309 LEU A O 1
ATOM 2408 N N . THR A 1 310 ? -4.256 -7.560 14.901 1.00 98.75 310 THR A N 1
ATOM 2409 C CA . THR A 1 310 ? -3.531 -8.428 13.960 1.00 98.75 310 THR A CA 1
ATOM 2410 C C . THR A 1 310 ? -4.361 -8.687 12.709 1.00 98.75 310 THR A C 1
ATOM 2412 O O . THR A 1 310 ? -5.540 -9.037 12.793 1.00 98.75 310 THR A O 1
ATOM 2415 N N . ALA A 1 311 ? -3.726 -8.563 11.544 1.00 98.44 311 ALA A N 1
ATOM 2416 C CA . ALA A 1 311 ? -4.245 -8.855 10.213 1.00 98.44 311 ALA A CA 1
ATOM 2417 C C . ALA A 1 311 ? -3.468 -10.035 9.594 1.00 98.44 311 ALA A C 1
ATOM 2419 O O . ALA A 1 311 ? -2.503 -9.821 8.858 1.00 98.44 311 ALA A O 1
ATOM 2420 N N . PRO A 1 312 ? -3.857 -11.293 9.872 1.00 98.31 312 PRO A N 1
ATOM 2421 C CA . PRO A 1 312 ? -3.042 -12.468 9.554 1.00 98.31 312 PRO A CA 1
ATOM 2422 C C . PRO A 1 312 ? -2.708 -12.643 8.064 1.00 98.31 312 PRO A C 1
ATOM 2424 O O . PRO A 1 312 ? -3.561 -13.026 7.266 1.00 98.31 312 PRO A O 1
ATOM 2427 N N . PHE A 1 313 ? -1.465 -12.406 7.658 1.00 98.25 313 PHE A N 1
ATOM 2428 C CA . PHE A 1 313 ? -1.002 -12.637 6.285 1.00 98.25 313 PHE A CA 1
ATOM 2429 C C . PHE A 1 313 ? 0.058 -13.735 6.258 1.00 98.25 313 PHE A C 1
ATOM 2431 O O . PHE A 1 313 ? 0.869 -13.843 7.182 1.00 98.25 313 PHE A O 1
ATOM 2438 N N . TYR A 1 314 ? 0.050 -14.547 5.200 1.00 98.06 314 TYR A N 1
ATOM 2439 C CA . TYR A 1 314 ? 1.088 -15.543 4.989 1.00 98.06 314 TYR A CA 1
ATOM 2440 C C . TYR A 1 314 ? 1.294 -15.836 3.494 1.00 98.06 314 TYR A C 1
ATOM 2442 O O . TYR A 1 314 ? 0.334 -16.229 2.824 1.00 98.06 314 TYR A O 1
ATOM 2450 N N . PRO A 1 315 ? 2.522 -15.675 2.964 1.00 97.25 315 PRO A N 1
ATOM 2451 C CA . PRO A 1 315 ? 2.809 -15.909 1.550 1.00 97.25 315 PRO A CA 1
ATOM 2452 C C . PRO A 1 315 ? 2.360 -17.294 1.063 1.00 97.25 315 PRO A C 1
ATOM 2454 O O . PRO A 1 315 ? 2.611 -18.302 1.725 1.00 97.25 315 PRO A O 1
ATOM 2457 N N . GLY A 1 316 ? 1.682 -17.342 -0.087 1.00 94.31 316 GLY A N 1
ATOM 2458 C CA . GLY A 1 316 ? 1.215 -18.587 -0.709 1.00 94.31 316 GLY A CA 1
ATOM 2459 C C . GLY A 1 316 ? 0.002 -19.251 -0.042 1.00 94.31 316 GLY A C 1
ATOM 2460 O O . GLY A 1 316 ? -0.509 -20.235 -0.569 1.00 94.31 316 GLY A O 1
ATOM 2461 N N . ASP A 1 317 ? -0.488 -18.748 1.097 1.00 97.56 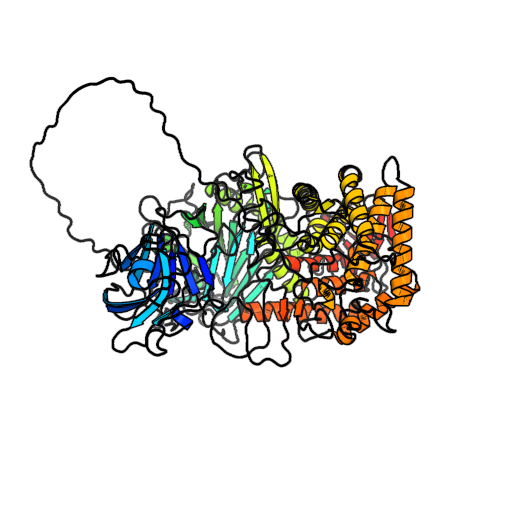317 ASP A N 1
ATOM 2462 C CA . ASP A 1 317 ? -1.698 -19.262 1.750 1.00 97.56 317 ASP A CA 1
ATOM 2463 C C . ASP A 1 317 ? -2.895 -18.365 1.424 1.00 97.56 317 ASP A C 1
ATOM 2465 O O . ASP A 1 317 ? -3.161 -17.370 2.106 1.00 97.56 317 ASP A O 1
ATOM 2469 N N . GLU A 1 318 ? -3.610 -18.712 0.352 1.00 97.31 318 GLU A N 1
ATOM 2470 C CA . GLU A 1 318 ? -4.782 -17.974 -0.135 1.00 97.31 318 GLU A CA 1
ATOM 2471 C C . GLU A 1 318 ? -5.862 -17.848 0.936 1.00 97.31 318 GLU A C 1
ATOM 2473 O O . GLU A 1 318 ? -6.399 -16.764 1.161 1.00 97.31 318 GLU A O 1
ATOM 2478 N N . LYS A 1 319 ? -6.176 -18.946 1.634 1.00 98.19 319 LYS A N 1
ATOM 2479 C CA . LYS A 1 319 ? -7.262 -18.961 2.614 1.00 98.19 319 LYS A CA 1
ATOM 2480 C C . LYS A 1 319 ? -6.934 -18.078 3.806 1.00 98.19 319 LYS A C 1
ATOM 2482 O O . LYS A 1 319 ? -7.775 -17.276 4.200 1.00 98.19 319 LYS A O 1
ATOM 2487 N N . LEU A 1 320 ? -5.733 -18.205 4.368 1.00 98.31 320 LEU A N 1
ATOM 2488 C CA . LEU A 1 320 ? -5.306 -17.358 5.475 1.00 98.31 320 LEU A CA 1
ATOM 2489 C C . LEU A 1 320 ? -5.230 -15.894 5.044 1.00 98.31 320 LEU A C 1
ATOM 2491 O O . LEU A 1 320 ? -5.778 -15.038 5.729 1.00 98.31 320 LEU A O 1
ATOM 2495 N N . SER A 1 321 ? -4.596 -15.595 3.911 1.00 98.19 321 SER A N 1
ATOM 2496 C CA . SER A 1 321 ? -4.349 -14.212 3.493 1.00 98.19 321 SER A CA 1
ATOM 2497 C C . SER A 1 321 ? -5.626 -13.469 3.089 1.00 98.19 321 SER A C 1
ATOM 2499 O O . SER A 1 321 ? -5.741 -12.280 3.390 1.00 98.19 321 SER A O 1
ATOM 2501 N N . THR A 1 322 ? -6.600 -14.165 2.486 1.00 98.31 322 THR A N 1
ATOM 2502 C CA . THR A 1 322 ? -7.869 -13.572 2.024 1.00 98.31 322 THR A CA 1
ATOM 2503 C C . THR A 1 322 ? -9.017 -13.638 3.025 1.00 98.31 322 THR A C 1
ATOM 2505 O O . THR A 1 322 ? -10.034 -12.976 2.818 1.00 98.31 322 THR A O 1
ATOM 2508 N N . ALA A 1 323 ? -8.889 -14.392 4.123 1.00 98.56 323 ALA A N 1
ATOM 2509 C CA . ALA A 1 323 ? -9.947 -14.486 5.124 1.00 98.56 323 ALA A CA 1
ATOM 2510 C C . ALA A 1 323 ? -10.227 -13.108 5.768 1.00 98.56 323 ALA A C 1
ATOM 2512 O O . ALA A 1 323 ? -9.332 -12.548 6.413 1.00 98.56 323 ALA A O 1
ATOM 2513 N N . PRO A 1 324 ? -11.450 -12.563 5.650 1.00 98.38 324 PRO A N 1
ATOM 2514 C CA . PRO A 1 324 ? -11.765 -11.189 6.039 1.00 98.38 324 PRO A CA 1
ATOM 2515 C C . PRO A 1 324 ? -12.030 -11.053 7.550 1.00 98.38 324 PRO A C 1
ATOM 2517 O O . PRO A 1 324 ? -13.156 -10.814 7.992 1.00 98.38 324 PRO A O 1
ATOM 2520 N N . PHE A 1 325 ? -10.981 -11.186 8.365 1.00 98.69 325 PHE A N 1
ATOM 2521 C CA . PHE A 1 325 ? -11.049 -10.956 9.807 1.00 98.69 325 PHE A CA 1
ATOM 2522 C C . PHE A 1 325 ? -9.770 -10.337 10.387 1.00 98.69 325 PHE A C 1
ATOM 2524 O O . PHE A 1 325 ? -8.688 -10.493 9.828 1.00 98.69 325 PHE A O 1
ATOM 2531 N N . PHE A 1 326 ? -9.900 -9.700 11.549 1.00 98.75 326 PHE A N 1
ATOM 2532 C CA . PHE A 1 326 ? -8.800 -9.216 12.384 1.00 98.75 326 PHE A CA 1
ATOM 2533 C C . PHE A 1 326 ? -8.905 -9.816 13.784 1.00 98.75 326 PHE A C 1
ATOM 2535 O O . PHE A 1 326 ? -10.017 -9.957 14.305 1.00 98.75 326 PHE A O 1
ATOM 2542 N N . TYR A 1 327 ? -7.766 -10.118 14.405 1.00 98.75 327 TYR A N 1
ATOM 2543 C CA . TYR A 1 327 ? -7.715 -10.363 15.846 1.00 98.75 327 TYR A CA 1
ATOM 2544 C C . TYR A 1 327 ? -7.531 -9.048 16.598 1.00 98.75 327 TYR A C 1
ATOM 2546 O O . TYR A 1 327 ? -6.818 -8.154 16.144 1.00 98.75 327 TYR A O 1
ATOM 2554 N N . LEU A 1 328 ? -8.186 -8.959 17.749 1.00 98.50 328 LEU A N 1
ATOM 2555 C CA . LEU A 1 328 ? -7.967 -7.964 18.785 1.00 98.50 328 LEU A CA 1
ATOM 2556 C C . LEU A 1 328 ? -7.620 -8.742 20.055 1.00 98.50 328 LEU A C 1
ATOM 2558 O O . LEU A 1 328 ? -8.518 -9.223 20.747 1.00 98.50 328 LEU A O 1
ATOM 2562 N N . ASP A 1 329 ? -6.329 -8.886 20.322 1.00 98.44 329 ASP A N 1
ATOM 2563 C CA . ASP A 1 329 ? -5.818 -9.559 21.511 1.00 98.44 329 ASP A CA 1
ATOM 2564 C C . ASP A 1 329 ? -5.569 -8.513 22.608 1.00 98.44 329 ASP A C 1
ATOM 2566 O O . ASP A 1 329 ? -4.937 -7.481 22.371 1.00 98.44 329 ASP A O 1
ATOM 2570 N N . ILE A 1 330 ? -6.122 -8.751 23.795 1.00 98.38 330 ILE A N 1
ATOM 2571 C CA . ILE A 1 330 ? -6.043 -7.877 24.965 1.00 98.38 330 ILE A CA 1
ATOM 2572 C C . ILE A 1 330 ? -5.327 -8.646 26.071 1.00 98.38 330 ILE A C 1
ATOM 2574 O O . ILE A 1 330 ? -5.912 -9.524 26.702 1.00 98.38 330 ILE A O 1
ATOM 2578 N N . ASP A 1 331 ? -4.076 -8.282 26.324 1.00 98.25 331 ASP A N 1
ATOM 2579 C CA . ASP A 1 331 ? -3.267 -8.831 27.404 1.00 98.25 331 ASP A CA 1
ATOM 2580 C C . ASP A 1 331 ? -3.258 -7.864 28.588 1.00 98.25 331 ASP A C 1
ATOM 2582 O O . ASP A 1 331 ? -2.838 -6.708 28.485 1.00 98.25 331 ASP A O 1
ATOM 2586 N N . LEU A 1 332 ? -3.709 -8.344 29.739 1.00 98.19 332 LEU A N 1
ATOM 2587 C CA . LEU A 1 332 ? -3.687 -7.623 31.000 1.00 98.19 332 LEU A CA 1
ATOM 2588 C C . LEU A 1 332 ? -2.611 -8.208 31.907 1.00 98.19 332 LEU A C 1
ATOM 2590 O O . LEU A 1 332 ? -2.477 -9.423 32.041 1.00 98.19 332 LEU A O 1
ATOM 2594 N N . SER A 1 333 ? -1.857 -7.332 32.563 1.00 97.62 333 SER A N 1
ATOM 2595 C CA . SER A 1 333 ? -0.815 -7.726 33.509 1.00 97.62 333 SER A CA 1
ATOM 2596 C C . SER A 1 333 ? -0.918 -6.935 34.802 1.00 97.62 333 SER A C 1
ATOM 2598 O O . SER A 1 333 ? -1.168 -5.728 34.792 1.00 97.62 333 SER A O 1
ATOM 2600 N N . ASN A 1 334 ? -0.721 -7.622 35.924 1.00 96.75 334 ASN A N 1
ATOM 2601 C CA . ASN A 1 334 ? -0.692 -7.012 37.244 1.00 96.75 334 ASN A CA 1
ATOM 2602 C C . ASN A 1 334 ? 0.756 -6.928 37.742 1.00 96.75 334 ASN A C 1
ATOM 2604 O O . ASN A 1 334 ? 1.288 -7.933 38.207 1.00 96.75 334 ASN A O 1
ATOM 2608 N N . PRO A 1 335 ? 1.408 -5.754 37.674 1.00 92.12 335 PRO A N 1
ATOM 2609 C CA . PRO A 1 335 ? 2.767 -5.580 38.185 1.00 92.12 335 PRO A CA 1
ATOM 2610 C C . PRO A 1 335 ? 2.823 -5.459 39.721 1.00 92.12 335 PRO A C 1
ATOM 2612 O O . PRO A 1 335 ? 3.896 -5.240 40.286 1.00 92.12 335 PRO A O 1
ATOM 2615 N N . GLY A 1 336 ? 1.670 -5.492 40.396 1.00 90.81 336 GLY A N 1
ATOM 2616 C CA . GLY A 1 336 ? 1.526 -5.342 41.836 1.00 90.81 336 GLY A CA 1
ATOM 2617 C C . GLY A 1 336 ? 1.540 -6.668 42.599 1.00 90.81 336 GLY A C 1
ATOM 2618 O O . GLY A 1 336 ? 1.360 -7.753 42.051 1.00 90.81 336 GLY A O 1
ATOM 2619 N N . GLY A 1 337 ? 1.726 -6.559 43.918 1.00 90.94 337 GLY A N 1
ATOM 2620 C CA . GLY A 1 337 ? 1.782 -7.705 44.833 1.00 90.94 337 GLY A CA 1
ATOM 2621 C C . GLY A 1 337 ? 0.429 -8.192 45.365 1.00 90.94 337 GLY A C 1
ATOM 2622 O O . GLY A 1 337 ? 0.412 -9.113 46.176 1.00 90.94 337 GLY A O 1
ATOM 2623 N N . GLU A 1 338 ? -0.683 -7.584 44.951 1.00 93.00 338 GLU A N 1
ATOM 2624 C CA . GLU A 1 338 ? -2.042 -7.893 45.423 1.00 93.00 338 GLU A CA 1
ATOM 2625 C C . GLU A 1 338 ? -2.943 -8.267 44.243 1.00 93.00 338 GLU A C 1
ATOM 2627 O O . GLU A 1 338 ? -2.662 -7.872 43.116 1.00 93.00 338 GLU A O 1
ATOM 2632 N N . GLU A 1 339 ? -4.019 -9.022 44.486 1.00 96.50 339 GLU A N 1
ATOM 2633 C CA . GLU A 1 339 ? -5.012 -9.355 43.450 1.00 96.50 339 GLU A CA 1
ATOM 2634 C C . GLU A 1 339 ? -5.706 -8.090 42.923 1.00 96.50 339 GLU A C 1
ATOM 2636 O O . GLU A 1 339 ? -6.069 -7.204 43.695 1.00 96.50 339 GLU A O 1
ATOM 2641 N N . VAL A 1 340 ? -5.920 -8.037 41.609 1.00 96.75 340 VAL A N 1
ATOM 2642 C CA . VAL A 1 340 ? -6.590 -6.936 40.915 1.00 96.75 340 VAL A CA 1
ATOM 2643 C C . VAL A 1 340 ? -7.817 -7.458 40.182 1.00 96.75 340 VAL A C 1
ATOM 2645 O O . VAL A 1 340 ? -7.770 -8.496 39.520 1.00 96.75 340 VAL A O 1
ATOM 2648 N N . ARG A 1 341 ? -8.919 -6.715 40.270 1.00 97.25 341 ARG A N 1
ATOM 2649 C CA . ARG A 1 341 ? -10.166 -6.988 39.552 1.00 97.25 341 ARG A CA 1
ATOM 2650 C C . ARG A 1 341 ? -10.560 -5.782 38.724 1.00 97.25 341 ARG A C 1
ATOM 2652 O O . ARG A 1 341 ? -10.231 -4.649 39.065 1.00 97.25 341 ARG A O 1
ATOM 2659 N N . GLY A 1 342 ? -11.278 -6.047 37.648 1.00 97.12 342 GLY A N 1
ATOM 2660 C CA . GLY A 1 342 ? -11.772 -5.002 36.777 1.00 97.12 342 GLY A CA 1
ATOM 2661 C C . GLY A 1 342 ? -12.592 -5.565 35.635 1.00 97.12 342 GLY A C 1
ATOM 2662 O O . GLY A 1 342 ? -12.912 -6.757 35.601 1.00 97.12 342 GLY A O 1
ATOM 2663 N N . GLU A 1 343 ? -12.933 -4.691 34.700 1.00 97.69 343 GLU A N 1
ATOM 2664 C CA . GLU A 1 343 ? -13.719 -5.032 33.521 1.00 97.69 343 GLU A CA 1
ATOM 2665 C C . GLU A 1 343 ? -13.158 -4.363 32.262 1.00 97.69 343 GLU A C 1
ATOM 2667 O O . GLU A 1 343 ? -12.504 -3.316 32.317 1.00 97.69 343 GLU A O 1
ATOM 2672 N N . ILE A 1 344 ? -13.447 -4.978 31.117 1.00 97.75 344 ILE A N 1
ATOM 2673 C CA . ILE A 1 344 ? -13.188 -4.481 29.765 1.00 97.75 344 ILE A CA 1
ATOM 2674 C C . ILE A 1 344 ? -14.536 -4.126 29.135 1.00 97.75 344 ILE A C 1
ATOM 2676 O O . ILE A 1 344 ? -15.494 -4.882 29.274 1.00 97.75 344 ILE A O 1
ATOM 2680 N N . LEU A 1 345 ? -14.598 -3.011 28.412 1.00 97.31 345 LEU A N 1
ATOM 2681 C CA . LEU A 1 345 ? -15.714 -2.622 27.554 1.00 97.31 345 LEU A CA 1
ATOM 2682 C C . LEU A 1 345 ? -15.217 -2.504 26.118 1.00 97.31 345 LEU A C 1
ATOM 2684 O O . LEU A 1 345 ? -14.303 -1.723 25.846 1.00 97.31 345 LEU A O 1
ATOM 2688 N N . LEU A 1 346 ? -15.878 -3.210 25.203 1.00 96.50 346 LEU A N 1
ATOM 2689 C CA . LEU A 1 346 ? -15.748 -2.996 23.768 1.00 96.50 346 LEU A CA 1
ATOM 2690 C C . LEU A 1 346 ? -17.111 -2.605 23.204 1.00 96.50 346 LEU A C 1
ATOM 2692 O O . LEU A 1 346 ? -18.053 -3.387 23.301 1.00 96.50 346 LEU A O 1
ATOM 2696 N N . ALA A 1 347 ? -17.223 -1.429 22.587 1.00 93.00 347 ALA A N 1
ATOM 2697 C CA . ALA A 1 347 ? -18.438 -1.009 21.888 1.00 93.00 347 ALA A CA 1
ATOM 2698 C C . ALA A 1 347 ? -18.124 -0.347 20.540 1.00 93.00 347 ALA A C 1
ATOM 2700 O O . ALA A 1 347 ? -17.181 0.436 20.419 1.00 93.00 347 ALA A O 1
ATOM 2701 N N . ARG A 1 348 ? -18.943 -0.641 19.525 1.00 89.31 348 ARG A N 1
ATOM 2702 C CA . ARG A 1 348 ? -18.824 -0.096 18.165 1.00 89.31 348 ARG A CA 1
ATOM 2703 C C . ARG A 1 348 ? -20.083 0.667 17.779 1.00 89.31 348 ARG A C 1
ATOM 2705 O O . ARG A 1 348 ? -21.192 0.201 18.044 1.00 89.31 348 ARG A O 1
ATOM 2712 N N . ALA A 1 349 ? -19.904 1.811 17.125 1.00 86.88 349 ALA A N 1
ATOM 2713 C CA . ALA A 1 349 ? -21.004 2.544 16.511 1.00 86.88 349 ALA A CA 1
ATOM 2714 C C . ALA A 1 349 ? -21.506 1.826 15.245 1.00 86.88 349 ALA A C 1
ATOM 2716 O O . ALA A 1 349 ? -20.712 1.275 14.482 1.00 86.88 349 ALA A O 1
ATOM 2717 N N . HIS A 1 350 ? -22.816 1.862 14.998 1.00 85.62 350 HIS A N 1
ATOM 2718 C CA . HIS A 1 350 ? -23.395 1.373 13.745 1.00 85.62 350 HIS A CA 1
ATOM 2719 C C . HIS A 1 350 ? -23.462 2.478 12.688 1.00 85.62 350 HIS A C 1
ATOM 2721 O O . HIS A 1 350 ? -23.947 3.580 12.961 1.00 85.62 350 HIS A O 1
ATOM 2727 N N . LYS A 1 351 ? -23.029 2.133 11.469 1.00 83.00 351 LYS A N 1
ATOM 2728 C CA . LYS A 1 351 ? -23.188 2.957 10.266 1.00 83.00 351 LYS A CA 1
ATOM 2729 C C . LYS A 1 351 ? -24.651 3.063 9.849 1.00 83.00 351 LYS A C 1
ATOM 2731 O O . LYS A 1 351 ? -25.139 4.171 9.668 1.00 83.00 351 LYS A O 1
ATOM 2736 N N . ASP A 1 352 ? -25.353 1.935 9.756 1.00 82.31 352 ASP A N 1
ATOM 2737 C CA . ASP A 1 352 ? -26.763 1.873 9.354 1.00 82.31 352 ASP A CA 1
ATOM 2738 C C . ASP A 1 352 ? -27.708 1.704 10.546 1.00 82.31 352 ASP A C 1
ATOM 2740 O O . ASP A 1 352 ? -27.289 1.376 11.657 1.00 82.31 352 ASP A O 1
ATOM 2744 N N . ASN A 1 353 ? -29.007 1.937 10.312 1.00 79.75 353 ASN A N 1
ATOM 2745 C CA . ASN A 1 353 ? -30.021 1.917 11.369 1.00 79.75 353 ASN A CA 1
ATOM 2746 C C . ASN A 1 353 ? -30.075 0.580 12.096 1.00 79.75 353 ASN A C 1
ATOM 2748 O O . ASN A 1 353 ? -30.367 0.585 13.280 1.00 79.75 353 ASN A O 1
ATOM 2752 N N . ASN A 1 354 ? -29.841 -0.534 11.394 1.00 82.88 354 ASN A N 1
ATOM 2753 C CA . ASN A 1 354 ? -29.734 -1.876 11.969 1.00 82.88 354 ASN A CA 1
ATOM 2754 C C . ASN A 1 354 ? -30.819 -2.184 13.015 1.00 82.88 354 ASN A C 1
ATOM 2756 O O . ASN A 1 354 ? -30.562 -2.693 14.101 1.00 82.88 354 ASN A O 1
ATOM 2760 N N . THR A 1 355 ? -32.066 -1.850 12.677 1.00 82.31 355 THR A N 1
ATOM 2761 C CA . THR A 1 355 ? -33.257 -2.148 13.478 1.00 82.31 355 THR A CA 1
ATOM 2762 C C . THR A 1 355 ? -34.211 -3.061 12.704 1.00 82.31 355 THR A C 1
ATOM 2764 O O . THR A 1 355 ? -34.149 -3.177 11.477 1.00 82.31 355 THR A O 1
ATOM 2767 N N . GLY A 1 356 ? -35.110 -3.743 13.417 1.00 82.69 356 GLY A N 1
ATOM 2768 C CA . GLY A 1 356 ? -36.091 -4.639 12.807 1.00 82.69 356 GLY A CA 1
ATOM 2769 C C . GLY A 1 356 ? -35.429 -5.825 12.101 1.00 82.69 356 GLY A C 1
ATOM 2770 O O . GLY A 1 356 ? -34.768 -6.640 12.736 1.00 82.69 356 GLY A O 1
ATOM 2771 N N . GLY A 1 357 ? -35.622 -5.945 10.783 1.00 74.06 357 GLY A N 1
ATOM 2772 C CA . GLY A 1 357 ? -35.036 -7.031 9.985 1.00 74.06 357 GLY A CA 1
ATOM 2773 C C . GLY A 1 357 ? -33.507 -6.972 9.857 1.00 74.06 357 GLY A C 1
ATOM 2774 O O . GLY A 1 357 ? -32.891 -8.014 9.655 1.00 74.06 357 GLY A O 1
ATOM 2775 N N . GLY A 1 358 ? -32.913 -5.782 10.014 1.00 79.31 358 GLY A N 1
ATOM 2776 C CA . GLY A 1 358 ? -31.461 -5.556 10.021 1.00 79.31 358 GLY A CA 1
ATOM 2777 C C . GLY A 1 358 ? -30.844 -5.532 11.423 1.00 79.31 358 GLY A C 1
ATOM 2778 O O . GLY A 1 358 ? -29.682 -5.162 11.569 1.00 79.31 358 GLY A O 1
ATOM 2779 N N . SER A 1 359 ? -31.612 -5.877 12.465 1.00 86.75 359 SER A N 1
ATOM 2780 C CA . SER A 1 359 ? -31.101 -5.914 13.837 1.00 86.75 359 SER A CA 1
ATOM 2781 C C . SER A 1 359 ? -29.942 -6.892 14.005 1.00 86.75 359 SER A C 1
ATOM 2783 O O . SER A 1 359 ? -29.961 -7.970 13.395 1.00 86.75 359 SER A O 1
ATOM 2785 N N . PRO A 1 360 ? -28.957 -6.562 14.867 1.00 92.69 360 PRO A N 1
ATOM 2786 C CA . PRO A 1 360 ? -27.932 -7.512 15.246 1.00 92.69 360 PRO A CA 1
ATOM 2787 C C . PRO A 1 360 ? -28.539 -8.825 15.724 1.00 92.69 360 PRO A C 1
ATOM 2789 O O . PRO A 1 360 ? -29.545 -8.864 16.432 1.00 92.69 360 PRO A O 1
ATOM 2792 N N . ARG A 1 361 ? -27.914 -9.920 15.311 1.00 92.62 361 ARG A N 1
ATOM 2793 C CA . ARG A 1 361 ? -28.355 -11.278 15.617 1.00 92.62 361 ARG A CA 1
ATOM 2794 C C . ARG A 1 361 ? -27.180 -12.122 16.058 1.00 92.62 361 ARG A C 1
ATOM 2796 O O . ARG A 1 361 ? -26.057 -11.910 15.606 1.00 92.62 361 ARG A O 1
ATOM 2803 N N . SER A 1 362 ? -27.449 -13.112 16.900 1.00 94.12 362 SER A N 1
ATOM 2804 C CA . SER A 1 362 ? -26.417 -14.029 17.376 1.00 94.12 362 SER A CA 1
ATOM 2805 C C . SER A 1 362 ? -25.733 -14.764 16.213 1.00 94.12 362 SER A C 1
ATOM 2807 O O . SER A 1 362 ? -26.388 -15.206 15.261 1.00 94.12 362 SER A O 1
ATOM 2809 N N . LEU A 1 363 ? -24.410 -14.901 16.301 1.00 94.19 363 LEU A N 1
ATOM 2810 C CA . LEU A 1 363 ? -23.628 -15.816 15.470 1.00 94.19 363 LEU A CA 1
ATOM 2811 C C . LEU A 1 363 ? -23.974 -17.269 15.803 1.00 94.19 363 LEU A C 1
ATOM 2813 O O . LEU A 1 363 ? -24.400 -17.598 16.917 1.00 94.19 363 LEU A O 1
ATOM 2817 N N . LYS A 1 364 ? -23.744 -18.175 14.852 1.00 84.94 364 LYS A N 1
ATOM 2818 C CA . LYS A 1 364 ? -23.870 -19.613 15.092 1.00 84.94 364 LYS A CA 1
ATOM 2819 C C . LYS A 1 364 ? -22.984 -20.033 16.275 1.00 84.94 364 LYS A C 1
ATOM 2821 O O . LYS A 1 364 ? -21.825 -19.649 16.379 1.00 84.94 364 LYS A O 1
ATOM 2826 N N . GLY A 1 365 ? -23.551 -20.802 17.206 1.00 76.25 365 GLY A N 1
ATOM 2827 C CA . GLY A 1 365 ? -22.856 -21.203 18.438 1.00 76.25 365 GLY A CA 1
ATOM 2828 C C . GLY A 1 365 ? -22.736 -20.103 19.503 1.00 76.25 365 GLY A C 1
ATOM 2829 O O . GLY A 1 365 ? -22.088 -20.339 20.518 1.00 76.25 365 GLY A O 1
ATOM 2830 N N . SER A 1 366 ? -23.359 -18.935 19.293 1.00 77.06 366 SER A N 1
ATOM 2831 C CA . SER A 1 366 ? -23.433 -17.806 20.235 1.00 77.06 366 SER A CA 1
ATOM 2832 C C . SER A 1 366 ? -22.077 -17.267 20.706 1.00 77.06 366 SER A C 1
ATOM 2834 O O . SER A 1 366 ? -21.957 -16.763 21.818 1.00 77.06 366 SER A O 1
ATOM 2836 N N . ARG A 1 367 ? -21.061 -17.323 19.831 1.00 89.75 367 ARG A N 1
ATOM 2837 C CA . ARG A 1 367 ? -19.726 -16.739 20.064 1.00 89.75 367 ARG A CA 1
ATOM 2838 C C . ARG A 1 367 ? -19.667 -15.213 19.908 1.00 89.75 367 ARG A C 1
ATOM 2840 O O . ARG A 1 367 ? -18.612 -14.619 20.094 1.00 89.75 367 ARG A O 1
ATOM 2847 N N . GLY A 1 368 ? -20.788 -14.598 19.535 1.00 95.56 368 GLY A N 1
ATOM 2848 C CA . GLY A 1 368 ? -20.925 -13.167 19.294 1.00 95.56 368 GLY A CA 1
ATOM 2849 C C . GLY A 1 368 ? -22.164 -12.821 18.487 1.00 95.56 368 GLY A C 1
ATOM 2850 O O . GLY A 1 368 ? -23.152 -13.566 18.517 1.00 95.56 368 GLY A O 1
ATOM 2851 N N . TYR A 1 369 ? -22.114 -11.704 17.765 1.00 95.56 369 TYR A N 1
ATOM 2852 C CA . TYR A 1 369 ? -23.226 -11.189 16.967 1.00 95.56 369 TYR A CA 1
ATOM 2853 C C . TYR A 1 369 ? -22.778 -10.710 15.583 1.00 95.56 369 TYR A C 1
ATOM 2855 O O . TYR A 1 369 ? -21.597 -10.459 15.337 1.00 95.56 369 TYR A O 1
ATOM 2863 N N . LYS A 1 370 ? -23.748 -10.588 14.675 1.00 95.12 370 LYS A N 1
ATOM 2864 C CA . LYS A 1 370 ? -23.581 -10.093 13.306 1.00 95.12 370 LYS A CA 1
ATOM 2865 C C . LYS A 1 370 ? -24.738 -9.199 12.872 1.00 95.12 370 LYS A C 1
ATOM 2867 O O . LYS A 1 370 ? -25.849 -9.353 13.376 1.00 95.12 370 LYS A O 1
ATOM 2872 N N . TYR A 1 371 ? -24.493 -8.322 11.910 1.00 93.69 371 TYR A N 1
ATOM 2873 C CA . TYR A 1 371 ? -25.474 -7.426 11.287 1.00 93.69 371 TYR A CA 1
ATOM 2874 C C . TYR A 1 371 ? -25.056 -7.126 9.841 1.00 93.69 371 TYR A C 1
ATOM 2876 O O . TYR A 1 371 ? -23.951 -7.489 9.442 1.00 93.69 371 TYR A O 1
ATOM 2884 N N . THR A 1 372 ? -25.939 -6.518 9.053 1.00 91.94 372 THR A N 1
ATOM 2885 C CA . THR A 1 372 ? -25.645 -6.079 7.680 1.00 91.94 372 THR A CA 1
ATOM 2886 C C . THR A 1 372 ? -25.381 -4.585 7.637 1.00 91.94 372 THR A C 1
ATOM 2888 O O . THR A 1 372 ? -26.036 -3.836 8.355 1.00 91.94 372 THR A O 1
ATOM 2891 N N . THR A 1 373 ? -24.477 -4.159 6.765 1.00 89.00 373 THR A N 1
ATOM 2892 C CA . THR A 1 373 ? -24.187 -2.747 6.501 1.00 89.00 373 THR A CA 1
ATOM 2893 C C . THR A 1 373 ? -23.966 -2.555 5.003 1.00 89.00 373 THR A C 1
ATOM 2895 O O . THR A 1 373 ? -23.397 -3.429 4.345 1.00 89.00 373 THR A O 1
ATOM 2898 N N . GLN A 1 374 ? -24.385 -1.414 4.459 1.00 88.44 374 GLN A N 1
ATOM 2899 C CA . GLN A 1 374 ? -24.190 -1.062 3.052 1.00 88.44 374 GLN A CA 1
ATOM 2900 C C . GLN A 1 374 ? -22.982 -0.137 2.855 1.00 88.44 374 GLN A C 1
ATOM 2902 O O . GLN A 1 374 ? -22.787 0.840 3.583 1.00 88.44 374 GLN A O 1
ATOM 2907 N N . TYR A 1 375 ? -22.171 -0.418 1.835 1.00 88.19 375 TYR A N 1
ATOM 2908 C CA . TYR A 1 375 ? -20.987 0.363 1.460 1.00 88.19 375 TYR A CA 1
ATOM 2909 C C . TYR A 1 375 ? -21.033 0.778 -0.009 1.00 88.19 375 TYR A C 1
ATOM 2911 O O . TYR A 1 375 ? -21.668 0.125 -0.830 1.00 88.19 375 TYR A O 1
ATOM 2919 N N . THR A 1 376 ? -20.370 1.882 -0.342 1.00 85.12 376 THR A N 1
ATOM 2920 C CA . THR A 1 376 ? -20.305 2.421 -1.704 1.00 85.12 376 THR A CA 1
ATOM 2921 C C . THR A 1 376 ? -19.027 3.231 -1.883 1.00 85.12 376 THR A C 1
ATOM 2923 O O . THR A 1 376 ? -18.466 3.715 -0.901 1.00 85.12 376 THR A O 1
ATOM 2926 N N . TYR A 1 377 ? -18.584 3.366 -3.133 1.00 80.69 377 TYR A N 1
ATOM 2927 C CA . TYR A 1 377 ? -17.486 4.247 -3.541 1.00 80.69 377 TYR A CA 1
ATOM 2928 C C . TYR A 1 377 ? -17.946 5.683 -3.841 1.00 80.69 377 TYR A C 1
ATOM 2930 O O . TYR A 1 377 ? -17.131 6.545 -4.169 1.00 80.69 377 TYR A O 1
ATOM 2938 N N . GLY A 1 378 ? -19.247 5.962 -3.719 1.00 76.94 378 GLY A N 1
ATOM 2939 C CA . GLY A 1 378 ? -19.764 7.323 -3.754 1.00 76.94 378 GLY A CA 1
ATOM 2940 C C . GLY A 1 378 ? -19.329 8.154 -2.538 1.00 76.94 378 GLY A C 1
ATOM 2941 O O . GLY A 1 378 ? -18.820 7.638 -1.548 1.00 76.94 378 GLY A O 1
ATOM 2942 N N . GLN A 1 379 ? -19.522 9.473 -2.614 1.00 75.44 379 GLN A N 1
ATOM 2943 C CA . GLN A 1 379 ? -19.197 10.391 -1.509 1.00 75.44 379 GLN A CA 1
ATOM 2944 C C . GLN A 1 379 ? -20.233 10.354 -0.373 1.00 75.44 379 GLN A C 1
ATOM 2946 O O . GLN A 1 379 ? -20.111 11.101 0.603 1.00 75.44 379 GLN A O 1
ATOM 2951 N N . GLU A 1 380 ? -21.299 9.569 -0.526 1.00 75.62 380 GLU A N 1
ATOM 2952 C CA . GLU A 1 380 ? -22.319 9.390 0.490 1.00 75.62 380 GLU A CA 1
ATOM 2953 C C . GLU A 1 380 ? -21.829 8.560 1.683 1.00 75.62 380 GLU A C 1
ATOM 2955 O O . GLU A 1 380 ? -21.157 7.540 1.576 1.00 75.62 380 GLU A O 1
ATOM 2960 N N . SER A 1 381 ? -22.245 9.007 2.858 1.00 71.75 381 SER A N 1
ATOM 2961 C CA . SER A 1 381 ? -21.953 8.382 4.154 1.00 71.75 381 SER A CA 1
ATOM 2962 C C . SER A 1 381 ? -22.889 7.247 4.479 1.00 71.75 381 SER A C 1
ATOM 2964 O O . SER A 1 381 ? -22.551 6.324 5.213 1.00 71.75 381 SER A O 1
ATOM 2966 N N . HIS A 1 382 ? -24.103 7.358 3.971 1.00 75.31 382 HIS A N 1
ATOM 2967 C CA . HIS A 1 382 ? -25.175 6.434 4.228 1.00 75.31 382 HIS A CA 1
ATOM 2968 C C . HIS A 1 382 ? -25.917 6.218 2.922 1.00 75.31 382 HIS A C 1
ATOM 2970 O O . HIS A 1 382 ? -26.292 7.169 2.226 1.00 75.31 382 HIS A O 1
ATOM 2976 N N . VAL A 1 383 ? -26.086 4.946 2.591 1.00 74.62 383 VAL A N 1
ATOM 2977 C CA . VAL A 1 383 ? -26.799 4.518 1.399 1.00 74.62 383 VAL A CA 1
ATOM 2978 C C . VAL A 1 383 ? -28.277 4.433 1.756 1.00 74.62 383 VAL A C 1
ATOM 2980 O O . VAL A 1 383 ? -28.659 3.738 2.694 1.00 74.62 383 VAL A O 1
ATOM 2983 N N . ASN A 1 384 ? -29.114 5.149 1.007 1.00 65.81 384 ASN A N 1
ATOM 2984 C CA . ASN A 1 384 ? -30.560 5.022 1.107 1.00 65.81 384 ASN A CA 1
ATOM 2985 C C . ASN A 1 384 ? -31.046 4.142 -0.052 1.00 65.81 384 ASN A C 1
ATOM 2987 O O . ASN A 1 384 ? -30.833 4.478 -1.212 1.00 65.81 384 ASN A O 1
ATOM 2991 N N . GLY A 1 385 ? -31.704 3.021 0.254 1.00 58.78 385 GLY A N 1
ATOM 2992 C CA . GLY A 1 385 ? -32.118 2.021 -0.740 1.00 58.78 385 GLY A CA 1
ATOM 2993 C C . GLY A 1 385 ? -33.139 2.500 -1.786 1.00 58.78 385 GLY A C 1
ATOM 2994 O O . GLY A 1 385 ? -33.457 1.747 -2.704 1.00 58.78 385 GLY A O 1
ATOM 2995 N N . GLU A 1 386 ? -33.669 3.722 -1.664 1.00 53.22 386 GLU A N 1
ATOM 2996 C CA . GLU A 1 386 ? -34.592 4.328 -2.635 1.00 53.22 386 GLU A CA 1
ATOM 2997 C C . GLU A 1 386 ? -33.882 5.068 -3.792 1.00 53.22 386 GLU A C 1
ATOM 2999 O O . GLU A 1 386 ? -34.526 5.352 -4.805 1.00 53.22 386 GLU A O 1
ATOM 3004 N N . SER A 1 387 ? -32.572 5.346 -3.692 1.00 49.94 387 SER A N 1
ATOM 3005 C CA . SER A 1 387 ? -31.799 6.119 -4.678 1.00 49.94 387 SER A CA 1
ATOM 3006 C C . SER A 1 387 ? -30.610 5.327 -5.261 1.00 49.94 387 SER A C 1
ATOM 3008 O O . SER A 1 387 ? -29.902 4.620 -4.559 1.00 49.94 387 SER A O 1
ATOM 3010 N N . ASN A 1 388 ? -30.422 5.415 -6.588 1.00 50.22 388 ASN A N 1
ATOM 3011 C CA . ASN A 1 388 ? -29.558 4.576 -7.447 1.00 50.22 388 ASN A CA 1
ATOM 3012 C C . ASN A 1 388 ? -28.022 4.662 -7.194 1.00 50.22 388 ASN A C 1
ATOM 3014 O O . ASN A 1 388 ? -27.263 4.825 -8.157 1.00 50.22 388 ASN A O 1
ATOM 3018 N N . SER A 1 389 ? -27.502 4.569 -5.967 1.00 53.53 389 SER A N 1
ATOM 3019 C CA . SER A 1 389 ? -26.065 4.305 -5.800 1.00 53.53 389 SER A CA 1
ATOM 3020 C C . SER A 1 389 ? -25.773 2.814 -5.949 1.00 53.53 389 SER A C 1
ATOM 3022 O O . SER A 1 389 ? -26.472 1.963 -5.405 1.00 53.53 389 SER A O 1
ATOM 3024 N N . GLY A 1 390 ? -24.746 2.483 -6.736 1.00 71.19 390 GLY A N 1
ATOM 3025 C CA . GLY A 1 390 ? -24.145 1.156 -6.675 1.00 71.19 390 GLY A CA 1
ATOM 3026 C C . GLY A 1 390 ? -23.611 0.965 -5.261 1.00 71.19 390 GLY A C 1
ATOM 3027 O O . GLY A 1 390 ? -22.678 1.661 -4.853 1.00 71.19 390 GLY A O 1
ATOM 3028 N N . CYS A 1 391 ? -24.259 0.099 -4.496 1.00 84.62 391 CYS A N 1
ATOM 3029 C CA . CYS A 1 391 ? -23.879 -0.237 -3.138 1.00 84.62 391 CYS A CA 1
ATOM 3030 C C . CYS A 1 391 ? -23.694 -1.743 -3.011 1.00 84.62 391 CYS A C 1
ATOM 3032 O O . CYS A 1 391 ? -24.192 -2.514 -3.833 1.00 84.62 391 CYS A O 1
ATOM 3034 N N . PHE A 1 392 ? -22.964 -2.121 -1.972 1.00 88.44 392 PHE A N 1
ATOM 3035 C CA . PHE A 1 392 ? -22.633 -3.498 -1.667 1.00 88.44 392 PHE A CA 1
ATOM 3036 C C . PHE A 1 392 ? -23.028 -3.792 -0.227 1.00 88.44 392 PHE A C 1
ATOM 3038 O O . PHE A 1 392 ? -22.654 -3.045 0.688 1.00 88.44 392 PHE A O 1
ATOM 3045 N N . GLU A 1 393 ? -23.794 -4.856 -0.021 1.00 91.50 393 GLU A N 1
ATOM 3046 C CA . GLU A 1 393 ? -24.158 -5.327 1.310 1.00 91.50 393 GLU A CA 1
ATOM 3047 C C . GLU A 1 393 ? -23.063 -6.241 1.867 1.00 91.50 393 GLU A C 1
ATOM 3049 O O . GLU A 1 393 ? -22.576 -7.167 1.212 1.00 91.50 393 GLU A O 1
ATOM 3054 N N . PHE A 1 394 ? -22.685 -5.988 3.118 1.00 94.62 394 PHE A N 1
ATOM 3055 C CA . PHE A 1 394 ? -21.750 -6.817 3.864 1.00 94.62 394 PHE A CA 1
ATOM 3056 C C . PHE A 1 394 ? -22.362 -7.257 5.183 1.00 94.62 394 PHE A C 1
ATOM 3058 O O . PHE A 1 394 ? -22.939 -6.458 5.918 1.00 94.62 394 PHE A O 1
ATOM 3065 N N . TRP A 1 395 ? -22.148 -8.522 5.530 1.00 95.69 395 TRP A N 1
ATOM 3066 C CA . TRP A 1 395 ? -22.227 -8.973 6.909 1.00 95.69 395 TRP A CA 1
ATOM 3067 C C . TRP A 1 395 ? -20.998 -8.484 7.661 1.00 95.69 395 TRP A C 1
ATOM 3069 O O . TRP A 1 395 ? -19.877 -8.728 7.232 1.00 95.69 395 TRP A O 1
ATOM 3079 N N . GLU A 1 396 ? -21.202 -7.872 8.818 1.00 95.31 396 GLU A N 1
ATOM 3080 C CA . GLU A 1 396 ? -20.162 -7.580 9.799 1.00 95.31 396 GLU A CA 1
ATOM 3081 C C . GLU A 1 396 ? -20.433 -8.365 11.079 1.00 95.31 396 GLU A C 1
ATOM 3083 O O . GLU A 1 396 ? -21.584 -8.635 11.430 1.00 95.31 396 GLU A O 1
ATOM 3088 N N . ALA A 1 397 ? -19.374 -8.718 11.801 1.00 96.38 397 ALA A N 1
ATOM 3089 C CA . ALA A 1 397 ? -19.461 -9.477 13.035 1.00 96.38 397 ALA A CA 1
ATOM 3090 C C . ALA A 1 397 ? -18.450 -9.011 14.088 1.00 96.38 397 ALA A C 1
ATOM 3092 O O . ALA A 1 397 ? -17.410 -8.410 13.792 1.00 96.38 397 ALA A O 1
ATOM 3093 N N . LEU A 1 398 ? -18.796 -9.298 15.339 1.00 97.19 398 LEU A N 1
ATOM 3094 C CA . LEU A 1 398 ? -17.892 -9.301 16.479 1.00 97.19 398 LEU A CA 1
ATOM 3095 C C . LEU A 1 398 ? -18.050 -10.653 17.176 1.00 97.19 398 LEU A C 1
ATOM 3097 O O . LEU A 1 398 ? -19.173 -11.055 17.488 1.00 97.19 398 LEU A O 1
ATOM 3101 N N . ALA A 1 399 ? -16.941 -11.344 17.410 1.00 97.69 399 ALA A N 1
ATOM 3102 C CA . ALA A 1 399 ? -16.901 -12.615 18.126 1.00 97.69 399 ALA A CA 1
ATOM 3103 C C . ALA A 1 399 ? -15.780 -12.617 19.167 1.00 97.69 399 ALA A C 1
ATOM 3105 O O . ALA A 1 399 ? -14.869 -11.800 19.084 1.00 97.69 399 ALA A O 1
ATOM 3106 N N . VAL A 1 400 ? -15.847 -13.529 20.133 1.00 97.44 400 VAL A N 1
ATOM 3107 C CA . VAL A 1 400 ? -14.820 -13.714 21.171 1.00 97.44 400 VAL A CA 1
ATOM 3108 C C . VAL A 1 400 ? -14.509 -15.199 21.343 1.00 97.44 400 VAL A C 1
ATOM 3110 O O . VAL A 1 400 ? -15.340 -16.059 21.026 1.00 97.44 400 VAL A O 1
ATOM 3113 N N . ASP A 1 401 ? -13.311 -15.510 21.824 1.00 94.88 401 ASP A N 1
ATOM 3114 C CA . ASP A 1 401 ? -12.875 -16.880 22.109 1.00 94.88 401 ASP A CA 1
ATOM 3115 C C . ASP A 1 401 ? -13.553 -17.479 23.358 1.00 94.88 401 ASP A C 1
ATOM 3117 O O . ASP A 1 401 ? -13.886 -18.669 23.370 1.00 94.88 401 ASP A O 1
ATOM 3121 N N . GLU A 1 402 ? -13.861 -16.642 24.353 1.00 94.38 402 GLU A N 1
ATOM 3122 C CA . GLU A 1 402 ? -14.535 -17.005 25.604 1.00 94.38 402 GLU A CA 1
ATOM 3123 C C . GLU A 1 402 ? -15.953 -16.401 25.728 1.00 94.38 402 GLU A C 1
ATOM 3125 O O . GLU A 1 402 ? -16.205 -15.511 26.542 1.00 94.38 402 GLU A O 1
ATOM 3130 N N . PRO A 1 403 ? -16.961 -16.892 24.984 1.00 93.62 403 PRO A N 1
ATOM 3131 C CA . PRO A 1 403 ? -18.289 -16.267 24.955 1.00 93.62 403 PRO A CA 1
ATOM 3132 C C . PRO A 1 403 ? -19.069 -16.343 26.270 1.00 93.62 403 PRO A C 1
ATOM 3134 O O . PRO A 1 403 ? -20.038 -15.613 26.447 1.00 93.62 403 PRO A O 1
ATOM 3137 N N . ALA A 1 404 ? -18.673 -17.226 27.189 1.00 94.31 404 ALA A N 1
ATOM 3138 C CA . ALA A 1 404 ? -19.269 -17.318 28.520 1.00 94.31 404 ALA A CA 1
ATOM 3139 C C . ALA A 1 404 ? -18.768 -16.223 29.479 1.00 94.31 404 ALA A C 1
ATOM 3141 O O . ALA A 1 404 ? -19.380 -16.014 30.525 1.00 94.31 404 ALA A O 1
ATOM 3142 N N . ARG A 1 405 ? -17.655 -15.559 29.141 1.00 94.62 405 ARG A N 1
ATOM 3143 C CA . ARG A 1 405 ? -17.043 -14.493 29.939 1.00 94.62 405 ARG A CA 1
ATOM 3144 C C . ARG A 1 405 ? -17.711 -13.138 29.710 1.00 94.62 405 ARG A C 1
ATOM 3146 O O . ARG A 1 405 ? -17.643 -12.279 30.576 1.00 94.62 405 ARG A O 1
ATOM 3153 N N . VAL A 1 406 ? -18.348 -12.949 28.560 1.00 95.12 406 VAL A N 1
ATOM 3154 C CA . VAL A 1 406 ? -18.865 -11.650 28.122 1.00 95.12 406 VAL A CA 1
ATOM 3155 C C . VAL A 1 406 ? -20.357 -11.482 28.391 1.00 95.12 406 VAL A C 1
ATOM 3157 O O . VAL A 1 406 ? -21.152 -12.413 28.254 1.00 95.12 406 VAL A O 1
ATOM 3160 N N . ASN A 1 407 ? -20.746 -10.252 28.701 1.00 93.94 407 ASN A N 1
ATOM 3161 C CA . ASN A 1 407 ? -22.124 -9.792 28.688 1.00 93.94 407 ASN A CA 1
ATOM 3162 C C . ASN A 1 407 ? -22.372 -8.999 27.399 1.00 93.94 407 ASN A C 1
ATOM 3164 O O . ASN A 1 407 ? -21.772 -7.948 27.180 1.00 93.94 407 ASN A O 1
ATOM 3168 N N . TRP A 1 408 ? -23.230 -9.522 26.525 1.00 93.50 408 TRP A N 1
ATOM 3169 C CA . TRP A 1 408 ? -23.474 -8.946 25.205 1.00 93.50 408 TRP A CA 1
ATOM 3170 C C . TRP A 1 408 ? -24.494 -7.808 25.238 1.00 93.50 408 TRP A C 1
ATOM 3172 O O . TRP A 1 408 ? -25.583 -7.954 25.789 1.00 93.50 408 TRP A O 1
ATOM 3182 N N . HIS A 1 409 ? -24.187 -6.724 24.527 1.00 91.94 409 HIS A N 1
ATOM 3183 C CA . HIS A 1 409 ? -25.052 -5.555 24.373 1.00 91.94 409 HIS A CA 1
ATOM 3184 C C . HIS A 1 409 ? -25.353 -5.323 22.892 1.00 91.94 409 HIS A C 1
ATOM 3186 O O . HIS A 1 409 ? -24.651 -4.561 22.237 1.00 91.94 409 HIS A O 1
ATOM 3192 N N . TYR A 1 410 ? -26.352 -6.008 22.327 1.00 90.56 410 TYR A N 1
ATOM 3193 C CA . TYR A 1 410 ? -26.757 -5.804 20.921 1.00 90.56 410 TYR A CA 1
ATOM 3194 C C . TYR A 1 410 ? -28.265 -5.930 20.649 1.00 90.56 410 TYR A C 1
ATOM 3196 O O . TYR A 1 410 ? -28.706 -5.590 19.552 1.00 90.56 410 TYR A O 1
ATOM 3204 N N . ASP A 1 411 ? -29.057 -6.403 21.618 1.00 80.94 411 ASP A N 1
ATOM 3205 C CA . ASP A 1 411 ? -30.500 -6.637 21.440 1.00 80.94 411 ASP A CA 1
ATOM 3206 C C . ASP A 1 411 ? -31.304 -5.338 21.249 1.00 80.94 411 ASP A C 1
ATOM 3208 O O . ASP A 1 411 ? -32.362 -5.346 20.618 1.00 80.94 411 ASP A O 1
ATOM 3212 N N . ASP A 1 412 ? -30.805 -4.217 21.778 1.00 79.06 412 ASP A N 1
ATOM 3213 C CA . ASP A 1 412 ? -31.403 -2.891 21.617 1.00 79.06 412 ASP A CA 1
ATOM 3214 C C . ASP A 1 412 ? -30.316 -1.837 21.383 1.00 79.06 412 ASP A C 1
ATOM 3216 O O . ASP A 1 412 ? -29.864 -1.153 22.301 1.00 79.06 412 ASP A O 1
ATOM 3220 N N . ILE A 1 413 ? -29.878 -1.709 20.129 1.00 80.44 413 ILE A N 1
ATOM 3221 C CA . ILE A 1 413 ? -28.812 -0.767 19.765 1.00 80.44 413 ILE A CA 1
ATOM 3222 C C . ILE A 1 413 ? -29.221 0.704 19.921 1.00 80.44 413 ILE A C 1
ATOM 3224 O O . ILE A 1 413 ? -28.344 1.564 19.975 1.00 80.44 413 ILE A O 1
ATOM 3228 N N . ILE A 1 414 ? -30.527 1.001 19.998 1.00 74.31 414 ILE A N 1
ATOM 3229 C CA . ILE A 1 414 ? -31.060 2.364 20.165 1.00 74.31 414 ILE A CA 1
ATOM 3230 C C . ILE A 1 414 ? -31.286 2.730 21.638 1.00 74.31 414 ILE A C 1
ATOM 3232 O O . ILE A 1 414 ? -31.688 3.859 21.932 1.00 74.31 414 ILE A O 1
ATOM 3236 N N . ALA A 1 415 ? -31.046 1.804 22.574 1.00 70.06 415 ALA A N 1
ATOM 3237 C CA . ALA A 1 415 ? -31.188 2.067 23.997 1.00 70.06 415 ALA A CA 1
ATOM 3238 C C . ALA A 1 415 ? -30.252 3.210 24.423 1.00 70.06 415 ALA A C 1
ATOM 3240 O O . ALA A 1 415 ? -29.029 3.094 24.422 1.00 70.06 415 ALA A O 1
ATOM 3241 N N . THR A 1 416 ? -30.837 4.336 24.835 1.00 51.47 416 THR A N 1
ATOM 3242 C CA . THR A 1 416 ? -30.091 5.538 25.246 1.00 51.47 416 THR A CA 1
ATOM 3243 C C . THR A 1 416 ? -29.419 5.403 26.620 1.00 51.47 416 THR A C 1
ATOM 3245 O O . THR A 1 416 ? -28.724 6.321 27.049 1.00 51.47 416 THR A O 1
ATOM 3248 N N . GLY A 1 417 ? -29.655 4.300 27.341 1.00 59.72 417 GLY A N 1
ATOM 3249 C CA . GLY A 1 417 ? -28.938 3.943 28.567 1.00 59.72 417 GLY A CA 1
ATOM 3250 C C . GLY A 1 417 ? -27.599 3.317 28.197 1.00 59.72 417 GLY A C 1
ATOM 3251 O O . GLY A 1 417 ? -27.534 2.134 27.888 1.00 59.72 417 GLY A O 1
ATOM 3252 N N . TRP A 1 418 ? -26.558 4.138 28.145 1.00 73.94 418 TRP A N 1
ATOM 3253 C CA . TRP A 1 418 ? -25.218 3.740 27.726 1.00 73.94 418 TRP A CA 1
ATOM 3254 C C . TRP A 1 418 ? -24.596 2.681 28.667 1.00 73.94 418 TRP A C 1
ATOM 3256 O O . TRP A 1 418 ? -24.882 2.689 29.861 1.00 73.94 418 TRP A O 1
ATOM 3266 N N . MET A 1 419 ? -23.748 1.776 28.145 1.00 84.75 419 MET A N 1
ATOM 3267 C CA . MET A 1 419 ? -23.259 0.585 28.875 1.00 84.75 419 MET A CA 1
ATOM 3268 C C . MET A 1 419 ? -22.530 0.944 30.181 1.00 84.75 419 MET A C 1
ATOM 3270 O O . MET A 1 419 ? -22.862 0.409 31.236 1.00 84.75 419 MET A O 1
ATOM 3274 N N . TRP A 1 420 ? -21.566 1.872 30.124 1.00 89.56 420 TRP A N 1
ATOM 3275 C CA . TRP A 1 420 ? -20.860 2.411 31.295 1.00 89.56 420 TRP A CA 1
ATOM 3276 C C . TRP A 1 420 ? -20.947 3.935 31.304 1.00 89.56 420 TRP A C 1
ATOM 3278 O O . TRP A 1 420 ? -20.367 4.574 30.428 1.00 89.56 420 TRP A O 1
ATOM 3288 N N . ASP A 1 421 ? -21.612 4.539 32.285 1.00 87.62 421 ASP A N 1
ATOM 3289 C CA . ASP A 1 421 ? -21.752 6.000 32.343 1.00 87.62 421 ASP A CA 1
ATOM 3290 C C . ASP A 1 421 ? -20.391 6.727 32.255 1.00 87.62 421 ASP A C 1
ATOM 3292 O O . ASP A 1 421 ? -19.441 6.356 32.954 1.00 87.62 421 ASP A O 1
ATOM 3296 N N . PRO A 1 422 ? -20.255 7.758 31.396 1.00 85.88 422 PRO A N 1
ATOM 3297 C CA . PRO A 1 422 ? -19.018 8.518 31.299 1.00 85.88 422 PRO A CA 1
ATOM 3298 C C . PRO A 1 422 ? -18.794 9.369 32.562 1.00 85.88 422 PRO A C 1
ATOM 3300 O O . PRO A 1 422 ? -19.752 9.900 33.136 1.00 85.88 422 PRO A O 1
ATOM 3303 N N . PRO A 1 423 ? -17.535 9.557 33.000 1.00 88.38 423 PRO A N 1
ATOM 3304 C CA . PRO A 1 423 ? -17.227 10.421 34.134 1.00 88.38 423 PRO A CA 1
ATOM 3305 C C . PRO A 1 423 ? -17.525 11.895 33.821 1.00 88.38 423 PRO A C 1
ATOM 3307 O O . PRO A 1 423 ? -17.634 12.312 32.667 1.00 88.38 423 PRO A O 1
ATOM 3310 N N . ALA A 1 424 ? -17.624 12.725 34.863 1.00 87.69 424 ALA A N 1
ATOM 3311 C CA . ALA A 1 424 ? -17.894 14.153 34.704 1.00 87.69 424 ALA A CA 1
ATOM 3312 C C . ALA A 1 424 ? -16.878 14.828 33.759 1.00 87.69 424 ALA A C 1
ATOM 3314 O O . ALA A 1 424 ? -15.667 14.692 33.925 1.00 87.69 424 ALA A O 1
ATOM 3315 N N . GLY A 1 425 ? -17.384 15.587 32.782 1.00 82.69 425 GLY A N 1
ATOM 3316 C CA . GLY A 1 425 ? -16.568 16.222 31.741 1.00 82.69 425 GLY A CA 1
ATOM 3317 C C . GLY A 1 425 ? -16.354 15.366 30.488 1.00 82.69 425 GLY A C 1
ATOM 3318 O O . GLY A 1 425 ? -15.698 15.841 29.561 1.00 82.69 425 GLY A O 1
ATOM 3319 N N . TYR A 1 426 ? -16.923 14.157 30.449 1.00 83.06 426 TYR A N 1
ATOM 3320 C CA . TYR A 1 426 ? -16.912 13.269 29.293 1.00 83.06 426 TYR A CA 1
ATOM 3321 C C . TYR A 1 426 ? -18.338 12.983 28.762 1.00 83.06 426 TYR A C 1
ATOM 3323 O O . TYR A 1 426 ? -19.286 12.982 29.552 1.00 83.06 426 TYR A O 1
ATOM 3331 N N . PRO A 1 427 ? -18.516 12.739 27.446 1.00 77.25 427 PRO A N 1
ATOM 3332 C CA . PRO A 1 427 ? -17.511 12.914 26.396 1.00 77.25 427 PRO A CA 1
ATOM 3333 C C . PRO A 1 427 ? -17.014 14.363 26.326 1.00 77.25 427 PRO A C 1
ATOM 3335 O O . PRO A 1 427 ? -17.739 15.296 26.685 1.00 77.25 427 PRO A O 1
ATOM 3338 N N . GLN A 1 428 ? -15.754 14.557 25.935 1.00 72.50 428 GLN A N 1
ATOM 3339 C CA . GLN A 1 428 ? -15.193 15.907 25.872 1.00 72.50 428 GLN A CA 1
ATOM 3340 C C . GLN A 1 428 ? -15.944 16.736 24.827 1.00 72.50 428 GLN A C 1
ATOM 3342 O O . GLN A 1 428 ? -16.112 16.313 23.685 1.00 72.50 428 GLN A O 1
ATOM 3347 N N . PHE A 1 429 ? -16.380 17.943 25.197 1.00 64.62 429 PHE A N 1
ATOM 3348 C CA . PHE A 1 429 ? -16.993 18.843 24.224 1.00 64.62 429 PHE A CA 1
ATOM 3349 C C . PHE A 1 429 ? -15.968 19.220 23.151 1.00 64.62 429 PHE A C 1
ATOM 3351 O O . PHE A 1 429 ? -14.920 19.794 23.462 1.00 64.62 429 PHE A O 1
ATOM 3358 N N . ARG A 1 430 ? -16.300 18.961 21.883 1.00 61.88 430 ARG A N 1
ATOM 3359 C CA . ARG A 1 430 ? -15.521 19.439 20.742 1.00 61.88 430 ARG A CA 1
ATOM 3360 C C . ARG A 1 430 ? -16.312 20.448 19.934 1.00 61.88 430 ARG A C 1
ATOM 3362 O O . ARG A 1 430 ? -17.441 20.192 19.524 1.00 61.88 430 ARG A O 1
ATOM 3369 N N . ALA A 1 431 ? -15.657 21.569 19.641 1.00 55.97 431 ALA A N 1
ATOM 3370 C CA . ALA A 1 431 ? -16.168 22.559 18.698 1.00 55.97 431 ALA A CA 1
ATOM 3371 C C . ALA A 1 431 ? -16.312 21.982 17.276 1.00 55.97 431 ALA A C 1
ATOM 3373 O O . ALA A 1 431 ? -17.150 22.454 16.514 1.00 55.97 431 ALA A O 1
ATOM 3374 N N . THR A 1 432 ? -15.533 20.946 16.940 1.00 59.06 432 THR A N 1
ATOM 3375 C CA . THR A 1 432 ? -15.633 20.205 15.680 1.00 59.06 432 THR A CA 1
ATOM 3376 C C . THR A 1 432 ? -15.855 18.719 15.977 1.00 59.06 432 THR A C 1
ATOM 3378 O O . THR A 1 432 ? -15.002 18.099 16.619 1.00 59.06 432 THR A O 1
ATOM 3381 N N . PRO A 1 433 ? -16.985 18.143 15.548 1.00 59.72 433 PRO A N 1
ATOM 3382 C CA . PRO A 1 433 ? -17.239 16.710 15.584 1.00 59.72 433 PRO A CA 1
ATOM 3383 C C . PRO A 1 433 ? -16.164 15.929 14.851 1.00 59.72 433 PRO A C 1
ATOM 3385 O O . PRO A 1 433 ? -15.670 16.387 13.824 1.00 59.72 433 PRO A O 1
ATOM 3388 N N . VAL A 1 434 ? -15.850 14.732 15.336 1.00 62.22 434 VAL A N 1
ATOM 3389 C CA . VAL A 1 434 ? -14.925 13.833 14.632 1.00 62.22 434 VAL A CA 1
ATOM 3390 C C . VAL A 1 434 ? -15.643 12.674 13.950 1.00 62.22 434 VAL A C 1
ATOM 3392 O O . VAL A 1 434 ? -15.201 12.231 12.895 1.00 62.22 434 VAL A O 1
ATOM 3395 N N . TYR A 1 435 ? -16.744 12.189 14.526 1.00 71.25 435 TYR A N 1
ATOM 3396 C CA . TYR A 1 435 ? -17.430 11.003 14.021 1.00 71.25 435 TYR A CA 1
ATOM 3397 C C . TYR A 1 435 ? -18.428 11.367 12.916 1.00 71.25 435 TYR A C 1
ATOM 3399 O O . TYR A 1 435 ? -19.149 12.355 13.030 1.00 71.25 435 TYR A O 1
ATOM 3407 N N . SER A 1 436 ? -18.442 10.573 11.849 1.00 56.09 436 SER A N 1
ATOM 3408 C CA . SER A 1 436 ? -19.207 10.767 10.620 1.00 56.09 436 SER A CA 1
ATOM 3409 C C . SER A 1 436 ? -20.678 10.422 10.761 1.00 56.09 436 SER A C 1
ATOM 3411 O O . SER A 1 436 ? -21.508 11.034 10.097 1.00 56.09 436 SER A O 1
ATOM 3413 N N . PHE A 1 437 ? -20.995 9.450 11.613 1.00 59.59 437 PHE A N 1
ATOM 3414 C CA . PHE A 1 437 ? -22.362 9.026 11.844 1.00 59.59 437 PHE A CA 1
ATOM 3415 C C . PHE A 1 437 ? -22.913 9.763 13.049 1.00 59.59 437 PHE A C 1
ATOM 3417 O O . PHE A 1 437 ? -22.303 9.756 14.121 1.00 59.59 437 PHE A O 1
ATOM 3424 N N . ILE A 1 438 ? -24.121 10.309 12.907 1.00 62.44 438 ILE A N 1
ATOM 3425 C CA . ILE A 1 438 ? -25.028 10.374 14.050 1.00 62.44 438 ILE A CA 1
ATOM 3426 C C . ILE A 1 438 ? -25.224 8.907 14.441 1.00 62.44 438 ILE A C 1
ATOM 3428 O O . ILE A 1 438 ? -25.849 8.183 13.663 1.00 62.44 438 ILE A O 1
ATOM 3432 N N . PRO A 1 439 ? -24.628 8.410 15.542 1.00 62.47 439 PRO A N 1
ATOM 3433 C CA . PRO A 1 439 ? -24.588 6.979 15.788 1.00 62.47 439 PRO A CA 1
ATOM 3434 C C . PRO A 1 439 ? -26.022 6.479 15.851 1.00 62.47 439 PRO A C 1
ATOM 3436 O O . PRO A 1 439 ? -26.795 6.909 16.709 1.00 62.47 439 PRO A O 1
ATOM 3439 N N . ARG A 1 440 ? -26.387 5.601 14.917 1.00 77.56 440 ARG A N 1
ATOM 3440 C CA . ARG A 1 440 ? -27.745 5.050 14.849 1.00 77.56 440 ARG A CA 1
ATOM 3441 C C . ARG A 1 440 ? -27.975 4.010 15.952 1.00 77.56 440 ARG A C 1
ATOM 3443 O O . ARG A 1 440 ? -29.107 3.619 16.211 1.00 77.56 440 ARG A O 1
ATOM 3450 N N . GLY A 1 441 ? -26.893 3.617 16.626 1.00 81.56 441 GLY A N 1
ATOM 3451 C CA . GLY A 1 441 ? -26.862 2.786 17.814 1.00 81.56 441 GLY A CA 1
ATOM 3452 C C . GLY A 1 441 ? -25.455 2.271 18.103 1.00 81.56 441 GLY A C 1
ATOM 3453 O O . GLY A 1 441 ? -24.518 2.552 17.347 1.00 81.56 441 GLY A O 1
ATOM 3454 N N . TYR A 1 442 ? -25.316 1.494 19.175 1.00 87.50 442 TYR A N 1
ATOM 3455 C CA . TYR A 1 442 ? -24.075 0.794 19.507 1.00 87.50 442 TYR 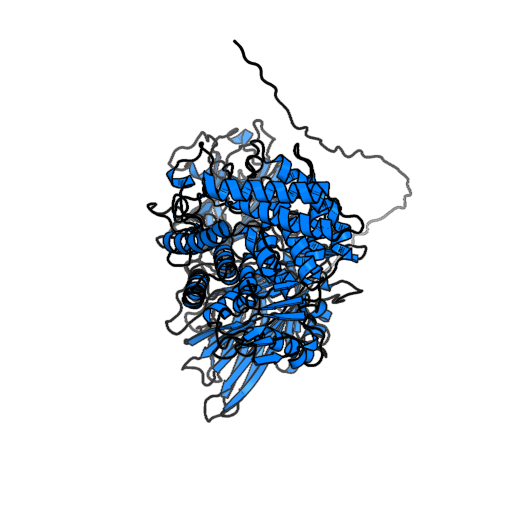A CA 1
ATOM 3456 C C . TYR A 1 442 ? -24.332 -0.668 19.815 1.00 87.50 442 TYR A C 1
ATOM 3458 O O . TYR A 1 442 ? -25.368 -1.024 20.374 1.00 87.50 442 TYR A O 1
ATOM 3466 N N . SER A 1 443 ? -23.342 -1.492 19.501 1.00 91.25 443 SER A N 1
ATOM 3467 C CA . SER A 1 443 ? -23.287 -2.874 19.953 1.00 91.25 443 SER A CA 1
ATOM 3468 C C . SER A 1 443 ? -21.907 -3.221 20.489 1.00 91.25 443 SER A C 1
ATOM 3470 O O . SER A 1 443 ? -20.913 -2.585 20.127 1.00 91.25 443 SER A O 1
ATOM 3472 N N . GLY A 1 444 ? -21.837 -4.211 21.372 1.00 93.81 444 GLY A N 1
ATOM 3473 C CA . GLY A 1 444 ? -20.584 -4.568 22.019 1.00 93.81 444 GLY A CA 1
ATOM 3474 C C . GLY A 1 444 ? -20.730 -5.600 23.125 1.00 93.81 444 GLY A C 1
ATOM 3475 O O . GLY A 1 444 ? -21.693 -6.371 23.150 1.00 93.81 444 GLY A O 1
ATOM 3476 N N . PHE A 1 445 ? -19.768 -5.599 24.041 1.00 94.88 445 PHE A N 1
ATOM 3477 C CA . PHE A 1 445 ? -19.805 -6.387 25.266 1.00 94.88 445 PHE A CA 1
ATOM 3478 C C . PHE A 1 445 ? -19.038 -5.706 26.404 1.00 94.88 445 PHE A C 1
ATOM 3480 O O . PHE A 1 445 ? -18.131 -4.906 26.163 1.00 94.88 445 PHE A O 1
ATOM 3487 N N . ASP A 1 446 ? -19.367 -6.092 27.636 1.00 95.81 446 ASP A N 1
ATOM 3488 C CA . ASP A 1 446 ? -18.455 -5.977 28.776 1.00 95.81 446 ASP A CA 1
ATOM 3489 C C . ASP A 1 446 ? -17.979 -7.366 29.235 1.00 95.81 446 ASP A C 1
ATOM 3491 O O . ASP A 1 446 ? -18.638 -8.378 28.979 1.00 95.81 446 ASP A O 1
ATOM 3495 N N . ALA A 1 447 ? -16.786 -7.437 29.825 1.00 96.69 447 ALA A N 1
ATOM 3496 C CA . ALA A 1 447 ? -16.212 -8.679 30.343 1.00 96.69 447 ALA A CA 1
ATOM 3497 C C . ALA A 1 447 ? -15.394 -8.418 31.618 1.00 96.69 447 ALA A C 1
ATOM 3499 O O . ALA A 1 447 ? -14.534 -7.534 31.607 1.00 96.69 447 ALA A O 1
ATOM 3500 N N . PRO A 1 448 ? -15.585 -9.196 32.698 1.00 97.25 448 PRO A N 1
ATOM 3501 C CA . PRO A 1 448 ? -14.763 -9.093 33.893 1.00 97.25 448 PRO A CA 1
ATOM 3502 C C . PRO A 1 448 ? -13.391 -9.748 33.694 1.00 97.25 448 PRO A C 1
ATOM 3504 O O . PRO A 1 448 ? -13.210 -10.639 32.855 1.00 97.25 448 PRO A O 1
ATOM 3507 N N . PHE A 1 449 ? -12.427 -9.349 34.517 1.00 97.19 449 PHE A N 1
ATOM 3508 C CA . PHE A 1 449 ? -11.131 -10.006 34.666 1.00 97.19 449 PHE A CA 1
ATOM 3509 C C . PHE A 1 449 ? -10.700 -10.073 36.133 1.00 97.19 449 PHE A C 1
ATOM 3511 O O . PHE A 1 449 ? -11.177 -9.330 36.996 1.00 97.19 449 PHE A O 1
ATOM 3518 N N . THR A 1 450 ? -9.791 -10.995 36.435 1.00 96.75 450 THR A N 1
ATOM 3519 C CA . THR A 1 450 ? -9.156 -11.106 37.753 1.00 96.75 450 THR A CA 1
ATOM 3520 C C . THR A 1 450 ? -7.705 -11.516 37.567 1.00 96.75 450 THR A C 1
ATOM 3522 O O . THR A 1 450 ? -7.421 -12.567 37.000 1.00 96.75 450 THR A O 1
ATOM 3525 N N . LEU A 1 451 ? -6.791 -10.689 38.064 1.00 97.19 451 LEU A N 1
ATOM 3526 C CA . LEU A 1 451 ? -5.352 -10.876 37.958 1.00 97.19 451 LEU A CA 1
ATOM 3527 C C . LEU A 1 451 ? -4.782 -11.165 39.343 1.00 97.19 451 LEU A C 1
ATOM 3529 O O . LEU A 1 451 ? -4.869 -10.333 40.245 1.00 97.19 451 LEU A O 1
ATOM 3533 N N . ALA A 1 452 ? -4.147 -12.323 39.510 1.00 96.06 452 ALA A N 1
ATOM 3534 C CA . ALA A 1 452 ? -3.323 -12.580 40.690 1.00 96.06 452 ALA A CA 1
ATOM 3535 C C . ALA A 1 452 ? -2.134 -11.597 40.754 1.00 96.06 452 ALA A C 1
ATOM 3537 O O . ALA A 1 452 ? -1.841 -10.907 39.776 1.00 96.06 452 ALA A O 1
ATOM 3538 N N . ALA A 1 453 ? -1.433 -11.549 41.889 1.00 93.44 453 ALA A N 1
ATOM 3539 C CA . ALA A 1 453 ? -0.146 -10.855 41.985 1.00 93.44 453 ALA A CA 1
ATOM 3540 C C . ALA A 1 453 ? 0.831 -11.395 40.925 1.00 93.44 453 ALA A C 1
ATOM 3542 O O . ALA A 1 453 ? 0.932 -12.615 40.766 1.00 93.44 453 ALA A O 1
ATOM 3543 N N . ASP A 1 454 ? 1.499 -10.502 40.188 1.00 91.56 454 ASP A N 1
ATOM 3544 C CA . ASP A 1 454 ? 2.328 -10.832 39.010 1.00 91.56 454 ASP A CA 1
ATOM 3545 C C . ASP A 1 454 ? 1.582 -11.638 37.917 1.00 91.56 454 ASP A C 1
ATOM 3547 O O . ASP A 1 454 ? 2.190 -12.324 37.091 1.00 91.56 454 ASP A O 1
ATOM 3551 N N . GLY A 1 455 ? 0.247 -11.606 37.937 1.00 94.31 455 GLY A N 1
ATOM 3552 C CA . GLY A 1 455 ? -0.622 -12.388 37.066 1.00 94.31 455 GLY A CA 1
ATOM 3553 C C . GLY A 1 455 ? -0.787 -11.791 35.671 1.00 94.31 455 GLY A C 1
ATOM 3554 O O . GLY A 1 455 ? -0.629 -10.586 35.462 1.00 94.31 455 GLY A O 1
ATOM 3555 N N . LEU A 1 456 ? -1.161 -12.662 34.732 1.00 95.88 456 LEU A N 1
ATOM 3556 C CA . LEU A 1 456 ? -1.504 -12.338 33.350 1.00 95.88 456 LEU A CA 1
ATOM 3557 C C . LEU A 1 456 ? -2.889 -12.900 33.023 1.00 95.88 456 LEU A C 1
ATOM 3559 O O . LEU A 1 456 ? -3.240 -13.984 33.494 1.00 95.88 456 LEU A O 1
ATOM 3563 N N . ASP A 1 457 ? -3.641 -12.177 32.206 1.00 96.19 457 ASP A N 1
ATOM 3564 C CA . ASP A 1 457 ? -4.914 -12.611 31.633 1.00 96.19 457 ASP A CA 1
ATOM 3565 C C . ASP A 1 457 ? -4.976 -12.130 30.182 1.00 96.19 457 ASP A C 1
ATOM 3567 O O . ASP A 1 457 ? -4.612 -10.989 29.898 1.00 96.19 457 ASP A O 1
ATOM 3571 N N . THR A 1 458 ? -5.410 -13.000 29.278 1.00 96.06 458 THR A N 1
ATOM 3572 C CA . THR A 1 458 ? -5.480 -12.727 27.840 1.00 96.06 458 THR A CA 1
ATOM 3573 C C . THR A 1 458 ? -6.916 -12.916 27.393 1.00 96.06 458 THR A C 1
ATOM 3575 O O . THR A 1 458 ? -7.571 -13.887 27.766 1.00 96.06 458 THR A O 1
ATOM 3578 N N . PHE A 1 459 ? -7.400 -11.988 26.580 1.00 96.38 459 PHE A N 1
ATOM 3579 C CA . PHE A 1 459 ? -8.734 -12.033 26.009 1.00 96.38 459 PHE A CA 1
ATOM 3580 C C . PHE A 1 459 ? -8.680 -11.700 24.521 1.00 96.38 459 PHE A C 1
ATOM 3582 O O . PHE A 1 459 ? -8.115 -10.675 24.139 1.00 96.38 459 PHE A O 1
ATOM 3589 N N . THR A 1 460 ? -9.316 -12.515 23.683 1.00 97.38 460 THR A N 1
ATOM 3590 C CA . THR A 1 460 ? -9.312 -12.316 22.232 1.00 97.38 460 THR A CA 1
ATOM 3591 C C . THR A 1 460 ? -10.712 -12.007 21.713 1.00 97.38 460 THR A C 1
ATOM 3593 O O . THR A 1 460 ? -11.661 -12.775 21.887 1.00 97.38 460 THR A O 1
ATOM 3596 N N . ALA A 1 461 ? -10.817 -10.931 20.935 1.00 97.94 461 ALA A N 1
ATOM 3597 C CA . ALA A 1 461 ? -11.956 -10.673 20.064 1.00 97.94 461 ALA A CA 1
ATOM 3598 C C . ALA A 1 461 ? -11.580 -10.786 18.578 1.00 97.94 461 ALA A C 1
ATOM 3600 O O . ALA A 1 461 ? -10.421 -10.661 18.183 1.00 97.94 461 ALA A O 1
ATOM 3601 N N . VAL A 1 462 ? -12.588 -11.011 17.738 1.00 98.19 462 VAL A N 1
ATOM 3602 C CA . VAL A 1 462 ? -12.482 -11.076 16.279 1.00 98.19 462 VAL A CA 1
ATOM 3603 C C . VAL A 1 462 ? -13.450 -10.091 15.649 1.00 98.19 462 VAL A C 1
ATOM 3605 O O . VAL A 1 462 ? -14.661 -10.174 15.868 1.00 98.19 462 VAL A O 1
ATOM 3608 N N . LEU A 1 463 ? -12.915 -9.191 14.825 1.00 98.25 463 LEU A N 1
ATOM 3609 C CA . LEU A 1 463 ? -13.692 -8.388 13.882 1.00 98.25 463 LEU A CA 1
ATOM 3610 C C . LEU A 1 463 ? -13.725 -9.161 12.566 1.00 98.25 463 LEU A C 1
ATOM 3612 O O . LEU A 1 463 ? -12.666 -9.488 12.043 1.00 98.25 463 LEU A O 1
ATOM 3616 N N . ALA A 1 464 ? -14.902 -9.465 12.028 1.00 98.12 464 ALA A N 1
ATOM 3617 C CA . ALA A 1 464 ? -15.025 -10.197 10.767 1.00 98.12 464 ALA A CA 1
ATOM 3618 C C . ALA A 1 464 ? -16.063 -9.546 9.856 1.00 98.12 464 ALA A C 1
ATOM 3620 O O . ALA A 1 464 ? -17.008 -8.919 10.341 1.00 98.12 464 ALA A O 1
ATOM 3621 N N . CYS A 1 465 ? -15.911 -9.730 8.549 1.00 97.56 465 CYS A N 1
ATOM 3622 C CA . CYS A 1 465 ? -16.934 -9.364 7.582 1.00 97.56 465 CYS A CA 1
ATOM 3623 C C . CYS A 1 465 ? -17.102 -10.434 6.498 1.00 97.56 465 CYS A C 1
ATOM 3625 O O . CYS A 1 465 ? -16.360 -11.412 6.466 1.00 97.56 465 CYS A O 1
ATOM 3627 N N . HIS A 1 466 ? -18.117 -10.292 5.650 1.00 97.50 466 HIS A N 1
ATOM 3628 C CA . HIS A 1 466 ? -18.359 -11.184 4.521 1.00 97.50 466 HIS A CA 1
ATOM 3629 C C . HIS A 1 466 ? -19.360 -10.570 3.537 1.00 97.50 466 HIS A C 1
ATOM 3631 O O . HIS A 1 466 ? -20.380 -10.035 3.968 1.00 97.50 466 HIS A O 1
ATOM 3637 N N . SER A 1 467 ? -19.142 -10.739 2.235 1.00 95.94 467 SER A N 1
ATOM 3638 C CA . SER A 1 467 ? -20.162 -10.523 1.202 1.00 95.94 467 SER A CA 1
ATOM 3639 C C . SER A 1 467 ? -20.102 -11.633 0.154 1.00 95.94 467 SER A C 1
ATOM 3641 O O . SER A 1 467 ? -19.015 -12.083 -0.213 1.00 95.94 467 SER A O 1
ATOM 3643 N N . ASP A 1 468 ? -21.270 -12.076 -0.310 1.00 93.56 468 ASP A N 1
ATOM 3644 C CA . ASP A 1 468 ? -21.457 -12.997 -1.438 1.00 93.56 468 ASP A CA 1
ATOM 3645 C C . ASP A 1 468 ? -21.858 -12.267 -2.738 1.00 93.56 468 ASP A C 1
ATOM 3647 O O . ASP A 1 468 ? -22.132 -12.902 -3.767 1.00 93.56 468 ASP A O 1
ATOM 3651 N N . GLU A 1 469 ? -21.878 -10.932 -2.707 1.00 92.69 469 GLU A N 1
ATOM 3652 C CA . GLU A 1 469 ? -22.232 -10.087 -3.842 1.00 92.69 469 GLU A CA 1
ATOM 3653 C C . GLU A 1 469 ? -21.104 -9.979 -4.879 1.00 92.69 469 GLU A C 1
ATOM 3655 O O . GLU A 1 469 ? -19.926 -10.222 -4.608 1.00 92.69 469 GLU A O 1
ATOM 3660 N N . GLY A 1 470 ? -21.486 -9.600 -6.103 1.00 93.62 470 GLY A N 1
ATOM 3661 C CA . GLY A 1 470 ? -20.535 -9.180 -7.127 1.00 93.62 470 GLY A CA 1
ATOM 3662 C C . GLY A 1 470 ? -20.025 -7.777 -6.806 1.00 93.62 470 GLY A C 1
ATOM 3663 O O . GLY A 1 470 ? -20.783 -6.819 -6.920 1.00 93.62 470 GLY A O 1
ATOM 3664 N N . VAL A 1 471 ? -18.767 -7.669 -6.387 1.00 93.31 471 VAL A N 1
ATOM 3665 C CA . VAL A 1 471 ? -18.158 -6.441 -5.842 1.00 93.31 471 VAL A CA 1
ATOM 3666 C C . VAL A 1 471 ? -17.281 -5.692 -6.844 1.00 93.31 471 VAL A C 1
ATOM 3668 O O . VAL A 1 471 ? -17.004 -4.512 -6.650 1.00 93.31 471 VAL A O 1
ATOM 3671 N N . LEU A 1 472 ? -16.843 -6.368 -7.910 1.00 94.81 472 LEU A N 1
ATOM 3672 C CA . LEU A 1 472 ? -15.980 -5.793 -8.939 1.00 94.81 472 LEU A CA 1
ATOM 3673 C C . LEU A 1 472 ? -16.533 -6.098 -10.332 1.00 94.81 472 LEU A C 1
ATOM 3675 O O . LEU A 1 472 ? -16.829 -7.246 -10.674 1.00 94.81 472 LEU A O 1
ATOM 3679 N N . GLU A 1 473 ? -16.652 -5.068 -11.164 1.00 95.19 473 GLU A N 1
ATOM 3680 C CA . GLU A 1 473 ? -16.929 -5.258 -12.581 1.00 95.19 473 GLU A CA 1
ATOM 3681 C C . GLU A 1 473 ? -15.616 -5.443 -13.341 1.00 95.19 473 GLU A C 1
ATOM 3683 O O . GLU A 1 473 ? -14.810 -4.522 -13.406 1.00 95.19 473 GLU A O 1
ATOM 3688 N N . VAL A 1 474 ? -15.410 -6.610 -13.944 1.00 96.19 474 VAL A N 1
ATOM 3689 C CA . VAL A 1 474 ? -14.204 -6.927 -14.718 1.00 96.19 474 VAL A CA 1
ATOM 3690 C C . VAL A 1 474 ? -14.612 -7.162 -16.161 1.00 96.19 474 VAL A C 1
ATOM 3692 O O . VAL A 1 474 ? -15.357 -8.094 -16.464 1.00 96.19 474 VAL A O 1
ATOM 3695 N N . ARG A 1 475 ? -14.144 -6.304 -17.069 1.00 93.25 475 ARG A N 1
ATOM 3696 C CA . ARG A 1 475 ? -14.398 -6.399 -18.519 1.00 93.25 475 ARG A CA 1
ATOM 3697 C C . ARG A 1 475 ? -15.887 -6.594 -18.865 1.00 93.25 475 ARG A C 1
ATOM 3699 O O . ARG A 1 475 ? -16.244 -7.330 -19.786 1.00 93.25 475 ARG A O 1
ATOM 3706 N N . GLY A 1 476 ? -16.759 -5.907 -18.129 1.00 90.50 476 GLY A N 1
ATOM 3707 C CA . GLY A 1 476 ? -18.216 -5.934 -18.266 1.00 90.50 476 GLY A CA 1
ATOM 3708 C C . GLY A 1 476 ? -18.935 -7.069 -17.524 1.00 90.50 476 GLY A C 1
ATOM 3709 O O . GLY A 1 476 ? -20.168 -7.066 -17.501 1.00 90.50 476 GLY A O 1
ATOM 3710 N N . GLU A 1 477 ? -18.214 -8.014 -16.913 1.00 92.31 477 GLU A N 1
ATOM 3711 C CA . GLU A 1 477 ? -18.780 -9.014 -16.000 1.00 92.31 477 GLU A CA 1
ATOM 3712 C C . GLU A 1 477 ? -18.924 -8.408 -14.601 1.00 92.31 477 GLU A C 1
ATOM 3714 O O . GLU A 1 477 ? -17.949 -7.939 -14.028 1.00 92.31 477 GLU A O 1
ATOM 3719 N N . LYS A 1 478 ? -20.141 -8.408 -14.050 1.00 90.88 478 LYS A N 1
ATOM 3720 C CA . LYS A 1 478 ? -20.486 -7.731 -12.782 1.00 90.88 478 LYS A CA 1
ATOM 3721 C C . LYS A 1 478 ? -20.560 -8.684 -11.594 1.00 90.88 478 LYS A C 1
ATOM 3723 O O . LYS A 1 478 ? -20.764 -8.243 -10.470 1.00 90.88 478 LYS A O 1
ATOM 3728 N N . ALA A 1 479 ? -20.465 -9.987 -11.835 1.00 91.62 479 ALA A N 1
ATOM 3729 C CA . ALA A 1 479 ? -20.655 -11.005 -10.814 1.00 91.62 479 ALA A CA 1
ATOM 3730 C C . ALA A 1 479 ? -19.363 -11.416 -10.092 1.00 91.62 479 ALA A C 1
ATOM 3732 O O . ALA A 1 479 ? -19.381 -12.448 -9.421 1.00 91.62 479 ALA A O 1
ATOM 3733 N N . ASN A 1 480 ? -18.258 -10.670 -10.227 1.00 96.62 480 ASN A N 1
ATOM 3734 C CA . ASN A 1 480 ? -17.006 -11.056 -9.579 1.00 96.62 480 ASN A CA 1
ATOM 3735 C C . ASN A 1 480 ? -17.108 -10.904 -8.061 1.00 96.62 480 ASN A C 1
ATOM 3737 O O . ASN A 1 480 ? -17.346 -9.805 -7.558 1.00 96.62 480 ASN A O 1
ATOM 3741 N N . ARG A 1 481 ? -16.905 -12.005 -7.338 1.00 96.69 481 ARG A N 1
ATOM 3742 C CA . ARG A 1 481 ? -16.970 -12.073 -5.871 1.00 96.69 481 ARG A CA 1
ATOM 3743 C C . ARG A 1 481 ? -15.569 -12.188 -5.298 1.00 96.69 481 ARG A C 1
ATOM 3745 O O . ARG A 1 481 ? -14.706 -12.771 -5.942 1.00 96.69 481 ARG A O 1
ATOM 3752 N N . PHE A 1 482 ? -15.347 -11.731 -4.071 1.00 98.12 482 PHE A N 1
ATOM 3753 C CA . PHE A 1 482 ? -14.058 -11.934 -3.402 1.00 98.12 482 PHE A CA 1
ATOM 3754 C C . PHE A 1 482 ? -13.665 -13.415 -3.306 1.00 98.12 482 PHE A C 1
ATOM 3756 O O . PHE A 1 482 ? -14.509 -14.256 -2.975 1.00 98.12 482 PHE A O 1
ATOM 3763 N N . LEU A 1 483 ? -12.373 -13.707 -3.516 1.00 98.19 483 LEU A N 1
ATOM 3764 C CA . LEU A 1 483 ? -11.793 -15.058 -3.564 1.00 98.19 483 LEU A CA 1
ATOM 3765 C C . LEU A 1 483 ? -12.123 -15.903 -2.335 1.00 98.19 483 LEU A C 1
ATOM 3767 O O . LEU A 1 483 ? -12.308 -17.113 -2.453 1.00 98.19 483 LEU A O 1
ATOM 3771 N N . TYR A 1 484 ? -12.259 -15.293 -1.154 1.00 97.94 484 TYR A N 1
ATOM 3772 C CA . TYR A 1 484 ? -12.573 -16.047 0.059 1.00 97.94 484 TYR A CA 1
ATOM 3773 C C . TYR A 1 484 ? -13.876 -16.863 -0.059 1.00 97.94 484 TYR A C 1
ATOM 3775 O O . TYR A 1 484 ? -14.010 -17.878 0.620 1.00 97.94 484 TYR A O 1
ATOM 3783 N N . ASN A 1 485 ? -14.798 -16.489 -0.957 1.00 96.94 485 ASN A N 1
ATOM 3784 C CA . ASN A 1 485 ? -16.027 -17.236 -1.238 1.00 96.94 485 ASN A CA 1
ATOM 3785 C C . ASN A 1 485 ? -15.818 -18.477 -2.132 1.00 96.94 485 ASN A C 1
ATOM 3787 O O . ASN A 1 485 ? -16.741 -19.278 -2.270 1.00 96.94 485 ASN A O 1
ATOM 3791 N N . GLN A 1 486 ? -14.677 -18.623 -2.814 1.00 96.69 486 GLN A N 1
ATOM 3792 C CA . GLN A 1 486 ? -14.504 -19.590 -3.904 1.00 96.69 486 GLN A CA 1
ATOM 3793 C C . GLN A 1 486 ? -14.654 -21.039 -3.401 1.00 96.69 486 GLN A C 1
ATOM 3795 O O . GLN A 1 486 ? -13.841 -21.482 -2.583 1.00 96.69 486 GLN A O 1
ATOM 3800 N N . PRO A 1 487 ? -15.634 -21.822 -3.906 1.00 95.06 487 PRO A N 1
ATOM 3801 C CA . PRO A 1 487 ? -15.925 -23.161 -3.378 1.00 95.06 487 PRO A CA 1
ATOM 3802 C C . PRO A 1 487 ? -14.780 -24.171 -3.515 1.00 95.06 487 PRO A C 1
ATOM 3804 O O . PRO A 1 487 ? -14.636 -25.064 -2.683 1.00 95.06 487 PRO A O 1
ATOM 3807 N N . ASN A 1 488 ? -13.965 -24.031 -4.566 1.00 92.50 488 ASN A N 1
ATOM 3808 C CA . ASN A 1 488 ? -12.797 -24.881 -4.817 1.00 92.50 488 ASN A CA 1
ATOM 3809 C C . ASN A 1 488 ? -11.499 -24.320 -4.204 1.00 92.50 488 ASN A C 1
ATOM 3811 O O . ASN A 1 488 ? -10.442 -24.905 -4.414 1.00 92.50 488 ASN A O 1
ATOM 3815 N N . GLY A 1 489 ? -11.581 -23.197 -3.485 1.00 94.06 489 GLY A N 1
ATOM 3816 C CA . GLY A 1 489 ? -10.454 -22.497 -2.871 1.00 94.06 489 GLY A CA 1
ATOM 3817 C C . GLY A 1 489 ? -10.690 -22.283 -1.368 1.00 94.06 489 GLY A C 1
ATOM 3818 O O . GLY A 1 489 ? -10.976 -23.252 -0.655 1.00 94.06 489 GLY A O 1
ATOM 3819 N N . PRO A 1 490 ? -10.598 -21.041 -0.851 1.00 97.06 490 PRO A N 1
ATOM 3820 C CA . PRO A 1 490 ? -10.779 -20.753 0.574 1.00 97.06 490 PRO A CA 1
ATOM 3821 C C . PRO A 1 490 ? -12.112 -21.231 1.174 1.00 97.06 490 PRO A C 1
ATOM 3823 O O . PRO A 1 490 ? -12.128 -21.686 2.326 1.00 97.06 490 PRO A O 1
ATOM 3826 N N . ASN A 1 491 ? -13.205 -21.167 0.402 1.00 97.25 491 ASN A N 1
ATOM 3827 C CA . ASN A 1 491 ? -14.545 -21.640 0.764 1.00 97.25 491 ASN A CA 1
ATOM 3828 C C . ASN A 1 491 ? -15.031 -21.147 2.149 1.00 97.25 491 ASN A C 1
ATOM 3830 O O . ASN A 1 491 ? -15.401 -21.936 3.023 1.00 97.25 491 ASN A O 1
ATOM 3834 N N . LEU A 1 492 ? -14.959 -19.836 2.369 1.00 97.81 492 LEU A N 1
ATOM 3835 C CA . LEU A 1 492 ? -15.561 -19.119 3.491 1.00 97.81 492 LEU A CA 1
ATOM 3836 C C . LEU A 1 492 ? -16.848 -18.464 2.975 1.00 97.81 492 LEU A C 1
ATOM 3838 O O . LEU A 1 492 ? -16.805 -17.345 2.488 1.00 97.81 492 LEU A O 1
ATOM 3842 N N . ASP A 1 493 ? -17.963 -19.194 3.037 1.00 95.75 493 ASP A N 1
ATOM 3843 C CA . ASP A 1 493 ? -19.246 -18.863 2.384 1.00 95.75 493 ASP A CA 1
ATOM 3844 C C . ASP A 1 493 ? -20.187 -17.965 3.209 1.00 95.75 493 ASP A C 1
ATOM 3846 O O . ASP A 1 493 ? -21.321 -17.679 2.813 1.00 95.75 493 ASP A O 1
ATOM 3850 N N . SER A 1 494 ? -19.762 -17.587 4.412 1.00 96.94 494 SER A N 1
ATOM 3851 C CA . SER A 1 494 ? -20.543 -16.784 5.343 1.00 96.94 494 SER A CA 1
ATOM 3852 C C . SER A 1 494 ? -19.654 -16.164 6.414 1.00 96.94 494 SER A C 1
ATOM 3854 O O . SER A 1 494 ? -18.585 -16.684 6.738 1.00 96.94 494 SER A O 1
ATOM 3856 N N . VAL A 1 495 ? -20.129 -15.092 7.058 1.00 97.44 495 VAL A N 1
ATOM 3857 C CA . VAL A 1 495 ? -19.421 -14.503 8.209 1.00 97.44 495 VAL A CA 1
ATOM 3858 C C . VAL A 1 495 ? -19.283 -15.494 9.378 1.00 97.44 495 VAL A C 1
ATOM 3860 O O . VAL A 1 495 ? -18.303 -15.439 10.115 1.00 97.44 495 VAL A O 1
ATOM 3863 N N . ASP A 1 496 ? -20.213 -16.448 9.532 1.00 97.31 496 ASP A N 1
ATOM 3864 C CA . ASP A 1 496 ? -20.078 -17.533 10.514 1.00 97.31 496 ASP A CA 1
ATOM 3865 C C . ASP A 1 496 ? -18.901 -18.453 10.162 1.00 97.31 496 ASP A C 1
ATOM 3867 O O . ASP A 1 496 ? -18.128 -18.803 11.047 1.00 97.31 496 ASP A O 1
ATOM 3871 N N . ALA A 1 497 ? -18.718 -18.799 8.881 1.00 97.25 497 ALA A N 1
ATOM 3872 C CA . ALA A 1 497 ? -17.581 -19.601 8.429 1.00 97.25 497 ALA A CA 1
ATOM 3873 C C . ALA A 1 497 ? -16.240 -18.873 8.629 1.00 97.25 497 ALA A C 1
ATOM 3875 O O . ALA A 1 497 ? -15.251 -19.505 9.005 1.00 97.25 497 ALA A O 1
ATOM 3876 N N . VAL A 1 498 ? -16.207 -17.549 8.434 1.00 98.38 498 VAL A N 1
ATOM 3877 C CA . VAL A 1 498 ? -15.031 -16.710 8.727 1.00 98.38 498 VAL A CA 1
ATOM 3878 C C . VAL A 1 498 ? -14.689 -16.758 10.221 1.00 98.38 498 VAL A C 1
ATOM 3880 O O . VAL A 1 498 ? -13.540 -17.017 10.579 1.00 98.38 498 VAL A O 1
ATOM 3883 N N . VAL A 1 499 ? -15.678 -16.580 11.104 1.00 98.19 499 VAL A N 1
ATOM 3884 C CA . VAL A 1 499 ? -15.480 -16.654 12.564 1.00 98.19 499 VAL A CA 1
ATOM 3885 C C . VAL A 1 499 ? -15.079 -18.065 13.013 1.00 98.19 499 VAL A C 1
ATOM 3887 O O . VAL A 1 499 ? -14.171 -18.211 13.833 1.00 98.19 499 VAL A O 1
ATOM 3890 N N . ASP A 1 500 ? -15.699 -19.111 12.461 1.00 97.00 500 ASP A N 1
ATOM 3891 C CA . ASP A 1 500 ? -15.351 -20.509 12.742 1.00 97.00 500 ASP A CA 1
ATOM 3892 C C . ASP A 1 500 ? -13.922 -20.842 12.279 1.00 97.00 500 ASP A C 1
ATOM 3894 O O . ASP A 1 500 ? -13.226 -21.620 12.934 1.00 97.00 500 ASP A O 1
ATOM 3898 N N . TYR A 1 501 ? -13.448 -20.249 11.180 1.00 97.94 501 TYR A N 1
ATOM 3899 C CA . TYR A 1 501 ? -12.057 -20.379 10.745 1.00 97.94 501 TYR A CA 1
ATOM 3900 C C . TYR A 1 501 ? -11.099 -19.652 11.700 1.00 97.94 501 TYR A C 1
ATOM 3902 O O . TYR A 1 501 ? -10.111 -20.246 12.137 1.00 97.94 501 TYR A O 1
ATOM 3910 N N . ALA A 1 502 ? -11.429 -18.416 12.086 1.00 97.88 502 ALA A N 1
ATOM 3911 C CA . ALA A 1 502 ? -10.597 -17.574 12.941 1.00 97.88 502 ALA A CA 1
ATOM 3912 C C . ALA A 1 502 ? -10.483 -18.083 14.392 1.00 97.88 502 ALA A C 1
ATOM 3914 O O . ALA A 1 502 ? -9.411 -17.990 14.981 1.00 97.88 502 ALA A O 1
ATOM 3915 N N . LEU A 1 503 ? -11.557 -18.619 14.982 1.00 96.62 503 LEU A N 1
ATOM 3916 C CA . LEU A 1 503 ? -11.611 -19.054 16.395 1.00 96.62 503 LEU A CA 1
ATOM 3917 C C . LEU A 1 503 ? -11.793 -20.569 16.572 1.00 96.62 503 LEU A C 1
ATOM 3919 O O . LEU A 1 503 ? -12.019 -21.060 17.683 1.00 96.62 503 LEU A O 1
ATOM 3923 N N . GLY A 1 504 ? -11.797 -21.328 15.480 1.00 94.81 504 GLY A N 1
ATOM 3924 C CA . GLY A 1 504 ? -11.947 -22.778 15.508 1.00 94.81 504 GLY A CA 1
ATOM 3925 C C . GLY A 1 504 ? -10.613 -23.513 15.545 1.00 94.81 504 GLY A C 1
ATOM 3926 O O . GLY A 1 504 ? -9.588 -23.014 15.999 1.00 94.81 504 GLY A O 1
ATOM 3927 N N . SER A 1 505 ? -10.625 -24.739 15.020 1.00 96.06 505 SER A N 1
ATOM 3928 C CA . SER A 1 505 ? -9.463 -25.645 15.035 1.00 96.06 505 SER A CA 1
ATOM 3929 C C . SER A 1 505 ? -8.220 -25.128 14.298 1.00 96.06 505 SER A C 1
ATOM 3931 O O . SER A 1 505 ? -7.138 -25.673 14.498 1.00 96.06 505 SER A O 1
ATOM 3933 N N . GLN A 1 506 ? -8.362 -24.110 13.444 1.00 97.06 506 GLN A N 1
ATOM 3934 C CA . GLN A 1 506 ? -7.270 -23.571 12.631 1.00 97.06 506 GLN A CA 1
ATOM 3935 C C . GLN A 1 506 ? -6.472 -22.470 13.342 1.00 97.06 506 GLN A C 1
ATOM 3937 O O . GLN A 1 506 ? -5.339 -22.218 12.937 1.00 97.06 506 GLN A O 1
ATOM 3942 N N . ARG A 1 507 ? -7.004 -21.876 14.425 1.00 96.50 507 ARG A N 1
ATOM 3943 C CA . ARG A 1 507 ? -6.377 -20.758 15.152 1.00 96.50 507 ARG A CA 1
ATOM 3944 C C . ARG A 1 507 ? -4.883 -20.975 15.458 1.00 96.50 507 ARG A C 1
ATOM 3946 O O . ARG A 1 507 ? -4.098 -20.123 15.057 1.00 96.50 507 ARG A O 1
ATOM 3953 N N . PRO A 1 508 ? -4.433 -22.119 16.020 1.00 97.44 508 PRO A N 1
ATOM 3954 C CA . PRO A 1 508 ? -3.010 -22.305 16.316 1.00 97.44 508 PRO A CA 1
ATOM 3955 C C . PRO A 1 508 ? -2.104 -22.265 15.078 1.00 97.44 508 PRO A C 1
ATOM 3957 O O . PRO A 1 508 ? -0.966 -21.808 15.152 1.00 97.44 508 PRO A O 1
ATOM 3960 N N . SER A 1 509 ? -2.591 -22.747 13.927 1.00 97.12 509 SER A N 1
ATOM 3961 C CA . SER A 1 509 ? -1.830 -22.673 12.676 1.00 97.12 509 SER A CA 1
ATOM 3962 C C . SER A 1 509 ? -1.790 -21.255 12.119 1.00 97.12 509 SER A C 1
ATOM 3964 O O . SER A 1 509 ? -0.795 -20.901 11.489 1.00 97.12 509 SER A O 1
ATOM 3966 N N . ILE A 1 510 ? -2.865 -20.485 12.303 1.00 98.38 510 ILE A N 1
ATOM 3967 C CA . ILE A 1 510 ? -2.934 -19.075 11.916 1.00 98.38 510 ILE A CA 1
ATOM 3968 C C . ILE A 1 510 ? -1.895 -18.294 12.725 1.00 98.38 510 ILE A C 1
ATOM 3970 O O . ILE A 1 510 ? -1.005 -17.691 12.130 1.00 98.38 510 ILE A O 1
ATOM 3974 N N . ASP A 1 511 ? -1.924 -18.417 14.055 1.00 97.62 511 ASP A N 1
ATOM 3975 C CA . ASP A 1 511 ? -0.978 -17.740 14.950 1.00 97.62 511 ASP A CA 1
ATOM 3976 C C . ASP A 1 511 ? 0.474 -18.085 14.604 1.00 97.62 511 ASP A C 1
ATOM 3978 O O . ASP A 1 511 ? 1.296 -17.197 14.392 1.00 97.62 511 ASP A O 1
ATOM 3982 N N . ALA A 1 512 ? 0.793 -19.375 14.451 1.00 97.88 512 ALA A N 1
ATOM 3983 C CA . ALA A 1 512 ? 2.153 -19.812 14.138 1.00 97.88 512 ALA A CA 1
ATOM 3984 C C . ALA A 1 512 ? 2.676 -19.246 12.804 1.00 97.88 512 ALA A C 1
ATOM 3986 O O . ALA A 1 512 ? 3.857 -18.912 12.686 1.00 97.88 512 ALA A O 1
ATOM 3987 N N . LYS A 1 513 ? 1.812 -19.144 11.787 1.00 98.25 513 LYS A N 1
ATOM 3988 C CA . LYS A 1 513 ? 2.157 -18.566 10.482 1.00 98.25 513 LYS A CA 1
ATOM 3989 C C . LYS A 1 513 ? 2.359 -17.058 10.575 1.00 98.25 513 LYS A C 1
ATOM 3991 O O . LYS A 1 513 ? 3.367 -16.553 10.085 1.00 98.25 513 LYS A O 1
ATOM 3996 N N . THR A 1 514 ? 1.447 -16.359 11.243 1.00 97.94 514 THR A N 1
ATOM 3997 C CA . THR A 1 514 ? 1.500 -14.904 11.408 1.00 97.94 514 THR A CA 1
ATOM 3998 C C . THR A 1 514 ? 2.699 -14.467 12.247 1.00 97.94 514 THR A C 1
ATOM 4000 O O . THR A 1 514 ? 3.471 -13.624 11.797 1.00 97.94 514 THR A O 1
ATOM 4003 N N . THR A 1 515 ? 2.951 -15.108 13.393 1.00 97.38 515 THR A N 1
ATOM 4004 C CA . THR A 1 515 ? 4.138 -14.833 14.221 1.00 97.38 515 THR A CA 1
ATOM 4005 C C . THR A 1 515 ? 5.438 -15.101 13.466 1.00 97.38 515 THR A C 1
ATOM 4007 O O . THR A 1 515 ? 6.389 -14.329 13.582 1.00 97.38 515 THR A O 1
ATOM 4010 N N . PHE A 1 516 ? 5.499 -16.177 12.673 1.00 98.06 516 PHE A N 1
ATOM 4011 C CA . PHE A 1 516 ? 6.671 -16.446 11.843 1.00 98.06 516 PHE A CA 1
ATOM 4012 C C . PHE A 1 516 ? 6.909 -15.323 10.833 1.00 98.06 516 PHE A C 1
ATOM 4014 O O . PHE A 1 516 ? 8.031 -14.831 10.723 1.00 98.06 516 PHE A O 1
ATOM 4021 N N . PHE A 1 517 ? 5.858 -14.912 10.116 1.00 98.19 517 PHE A N 1
ATOM 4022 C CA . PHE A 1 517 ? 5.961 -13.873 9.099 1.00 98.19 517 PHE A CA 1
ATOM 4023 C C . PHE A 1 517 ? 6.371 -12.520 9.698 1.00 98.19 517 PHE A C 1
ATOM 4025 O O . PHE A 1 517 ? 7.278 -11.886 9.171 1.00 98.19 517 PHE A O 1
ATOM 4032 N N . ASP A 1 518 ? 5.828 -12.122 10.850 1.00 97.69 518 ASP A N 1
ATOM 4033 C CA . ASP A 1 518 ? 6.262 -10.904 11.556 1.00 97.69 518 ASP A CA 1
ATOM 4034 C C . ASP A 1 518 ? 7.760 -10.914 11.925 1.00 97.69 518 ASP A C 1
ATOM 4036 O O . ASP A 1 518 ? 8.397 -9.862 12.018 1.00 97.69 518 ASP A O 1
ATOM 4040 N N . GLY A 1 519 ? 8.351 -12.100 12.097 1.00 96.81 519 GLY A N 1
ATOM 4041 C CA . GLY A 1 519 ? 9.758 -12.282 12.450 1.00 96.81 519 GLY A CA 1
ATOM 4042 C C . GLY A 1 519 ? 10.755 -12.204 11.287 1.00 96.81 519 GLY A C 1
ATOM 4043 O O . GLY A 1 519 ? 11.961 -12.140 11.546 1.00 96.81 519 GLY A O 1
ATOM 4044 N N . VAL A 1 520 ? 10.316 -12.191 10.021 1.00 96.75 520 VAL A N 1
ATOM 4045 C CA . VAL A 1 520 ? 11.217 -12.361 8.855 1.00 96.75 520 VAL A CA 1
ATOM 4046 C C . VAL A 1 520 ? 12.135 -11.166 8.576 1.00 96.75 520 VAL A C 1
ATOM 4048 O O . VAL A 1 520 ? 13.109 -11.300 7.840 1.00 96.75 520 VAL A O 1
ATOM 4051 N N . LEU A 1 521 ? 11.867 -10.006 9.185 1.00 96.50 521 LEU A N 1
ATOM 4052 C CA . LEU A 1 521 ? 12.733 -8.816 9.135 1.00 96.50 521 LEU A CA 1
ATOM 4053 C C . LEU A 1 521 ? 13.512 -8.581 10.440 1.00 96.50 521 LEU A C 1
ATOM 4055 O O . LEU A 1 521 ? 14.080 -7.507 10.653 1.00 96.50 521 LEU A O 1
ATOM 4059 N N . SER A 1 522 ? 13.522 -9.564 11.342 1.00 95.75 522 SER A N 1
ATOM 4060 C CA . SER A 1 522 ? 14.339 -9.518 12.555 1.00 95.75 522 SER A CA 1
ATOM 4061 C C . SER A 1 522 ? 15.824 -9.733 12.246 1.00 95.75 522 SER A C 1
ATOM 4063 O O . SER A 1 522 ? 16.192 -10.274 11.202 1.00 95.75 522 SER A O 1
ATOM 4065 N N . GLU A 1 523 ? 16.682 -9.392 13.211 1.00 94.06 523 GLU A N 1
ATOM 4066 C CA . GLU A 1 523 ? 18.137 -9.604 13.142 1.00 94.06 523 GLU A CA 1
ATOM 4067 C C . GLU A 1 523 ? 18.532 -11.074 12.916 1.00 94.06 523 GLU A C 1
ATOM 4069 O O . GLU A 1 523 ? 19.658 -11.347 12.516 1.00 94.06 523 GLU A O 1
ATOM 4074 N N . SER A 1 524 ? 17.634 -12.036 13.153 1.00 92.50 524 SER A N 1
ATOM 4075 C CA . SER A 1 524 ? 17.875 -13.453 12.850 1.00 92.50 524 SER A CA 1
ATOM 4076 C C . SER A 1 524 ? 17.920 -13.737 11.345 1.00 92.50 524 SER A C 1
ATOM 4078 O O . SER A 1 524 ? 18.637 -14.651 10.923 1.00 92.50 524 SER A O 1
ATOM 4080 N N . TYR A 1 525 ? 17.200 -12.944 10.546 1.00 95.31 525 TYR A N 1
ATOM 4081 C CA . TYR A 1 525 ? 17.043 -13.120 9.100 1.00 95.31 525 TYR A CA 1
ATOM 4082 C C . TYR A 1 525 ? 17.751 -12.032 8.298 1.00 95.31 525 TYR A C 1
ATOM 4084 O O . TYR A 1 525 ? 18.503 -12.354 7.380 1.00 95.31 525 TYR A O 1
ATOM 4092 N N . LEU A 1 526 ? 17.539 -10.763 8.654 1.00 96.56 526 LEU A 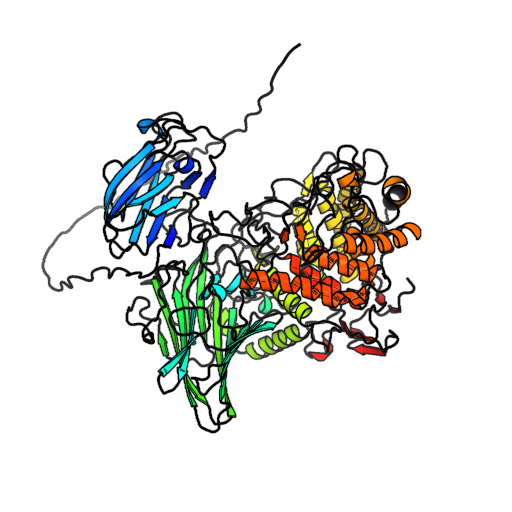N 1
ATOM 4093 C CA . LEU A 1 526 ? 18.043 -9.612 7.914 1.00 96.56 526 LEU A CA 1
ATOM 4094 C C . LEU A 1 526 ? 18.813 -8.673 8.838 1.00 96.56 526 LEU A C 1
ATOM 4096 O O . LEU A 1 526 ? 18.244 -8.066 9.744 1.00 96.56 526 LEU A O 1
ATOM 4100 N N . SER A 1 527 ? 20.108 -8.517 8.571 1.00 94.69 527 SER A N 1
ATOM 4101 C CA . SER A 1 527 ? 20.948 -7.566 9.290 1.00 94.69 527 SER A CA 1
ATOM 4102 C C . SER A 1 527 ? 22.045 -6.970 8.397 1.00 94.69 527 SER A C 1
ATOM 4104 O O . SER A 1 527 ? 22.617 -7.679 7.562 1.00 94.69 527 SER A O 1
ATOM 4106 N N . PRO A 1 528 ? 22.376 -5.674 8.564 1.00 93.62 528 PRO A N 1
ATOM 4107 C CA . PRO A 1 528 ? 21.760 -4.727 9.500 1.00 9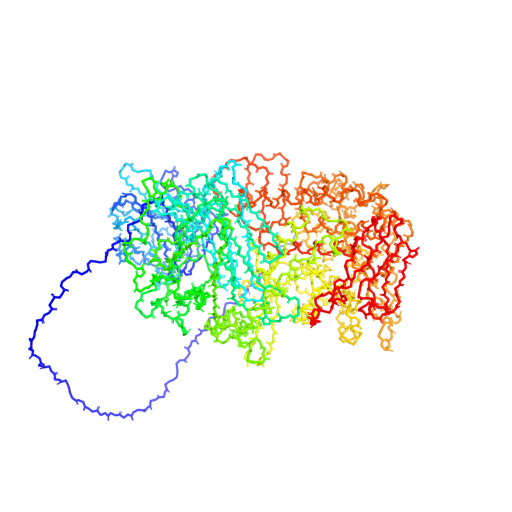3.62 528 PRO A CA 1
ATOM 4108 C C . PRO A 1 528 ? 20.420 -4.167 8.983 1.00 93.62 528 PRO A C 1
ATOM 4110 O O . PRO A 1 528 ? 20.317 -3.778 7.821 1.00 93.62 528 PRO A O 1
ATOM 4113 N N . LEU A 1 529 ? 19.419 -4.031 9.861 1.00 95.38 529 LEU A N 1
ATOM 4114 C CA . LEU A 1 529 ? 18.196 -3.265 9.586 1.00 95.38 529 LEU A CA 1
ATOM 4115 C C . LEU A 1 529 ? 17.799 -2.451 10.834 1.00 95.38 529 LEU A C 1
ATOM 4117 O O . LEU A 1 529 ? 17.439 -3.037 11.854 1.00 95.38 529 LEU A O 1
ATOM 4121 N N . PRO A 1 530 ? 17.853 -1.104 10.811 1.00 95.50 530 PRO A N 1
ATOM 4122 C CA . PRO A 1 530 ? 17.445 -0.297 11.962 1.00 95.50 530 PRO A CA 1
ATOM 4123 C C . PRO A 1 530 ? 15.931 -0.376 12.211 1.00 95.50 530 PRO A C 1
ATOM 4125 O O . PRO A 1 530 ? 15.161 -0.658 11.293 1.00 95.50 530 PRO A O 1
ATOM 4128 N N . GLN A 1 531 ? 15.489 -0.031 13.428 1.00 96.19 531 GLN A N 1
ATOM 4129 C CA . GLN A 1 531 ? 14.062 -0.026 13.794 1.00 96.19 531 GLN A CA 1
ATOM 4130 C C . GLN A 1 531 ? 13.215 0.827 12.840 1.00 96.19 531 GLN A C 1
ATOM 4132 O O . GLN A 1 531 ? 12.215 0.341 12.335 1.00 96.19 531 GLN A O 1
ATOM 4137 N N . ALA A 1 532 ? 13.683 2.027 12.478 1.00 97.44 532 ALA A N 1
ATOM 4138 C CA . ALA A 1 532 ? 13.003 2.876 11.498 1.00 97.44 532 ALA A CA 1
ATOM 4139 C C . ALA A 1 532 ? 12.801 2.187 10.132 1.00 97.44 532 ALA A C 1
ATOM 4141 O O . ALA A 1 532 ? 11.838 2.476 9.432 1.00 97.44 532 ALA A O 1
ATOM 4142 N N . GLY A 1 533 ? 13.699 1.273 9.742 1.00 97.69 533 GLY A N 1
ATOM 4143 C CA . GLY A 1 533 ? 13.533 0.456 8.541 1.00 97.69 533 GLY A CA 1
ATOM 4144 C C . GLY A 1 533 ? 12.446 -0.607 8.700 1.00 97.69 533 GLY A C 1
ATOM 4145 O O . GLY A 1 533 ? 11.677 -0.813 7.767 1.00 97.69 533 GLY A O 1
ATOM 4146 N N . ARG A 1 534 ? 12.344 -1.241 9.878 1.00 97.94 534 ARG A N 1
ATOM 4147 C CA . ARG A 1 534 ? 11.260 -2.187 10.198 1.00 97.94 534 ARG A CA 1
ATOM 4148 C C . ARG A 1 534 ? 9.899 -1.497 10.253 1.00 97.94 534 ARG A C 1
ATOM 4150 O O . ARG A 1 534 ? 8.957 -2.001 9.654 1.00 97.94 534 ARG A O 1
ATOM 4157 N N . ASP A 1 535 ? 9.819 -0.330 10.887 1.00 98.00 535 ASP A N 1
ATOM 4158 C CA . ASP A 1 535 ? 8.577 0.444 10.982 1.00 98.00 535 ASP A CA 1
ATOM 4159 C C . ASP A 1 535 ? 8.111 0.924 9.597 1.00 98.00 535 ASP A C 1
ATOM 4161 O O . ASP A 1 535 ? 6.933 0.817 9.253 1.00 98.00 535 ASP A O 1
ATOM 4165 N N . LEU A 1 536 ? 9.051 1.387 8.758 1.00 98.31 536 LEU A N 1
ATOM 4166 C CA . LEU A 1 536 ? 8.768 1.749 7.369 1.00 98.31 536 LEU A CA 1
ATOM 4167 C C . LEU A 1 536 ? 8.267 0.546 6.562 1.00 98.31 536 LEU A C 1
ATOM 4169 O O . LEU A 1 536 ? 7.306 0.693 5.813 1.00 98.31 536 LEU A O 1
ATOM 4173 N N . ALA A 1 537 ? 8.892 -0.626 6.720 1.00 98.19 537 ALA A N 1
ATOM 4174 C CA . ALA A 1 537 ? 8.488 -1.853 6.038 1.00 98.19 537 ALA A CA 1
ATOM 4175 C C . ALA A 1 537 ? 7.085 -2.316 6.457 1.00 98.19 537 ALA A C 1
ATOM 4177 O O . ALA A 1 537 ? 6.290 -2.688 5.597 1.00 98.19 537 ALA A O 1
ATOM 4178 N N . ALA A 1 538 ? 6.770 -2.245 7.754 1.00 98.31 538 ALA A N 1
ATOM 4179 C CA . ALA A 1 538 ? 5.445 -2.550 8.281 1.00 98.31 538 ALA A CA 1
ATOM 4180 C C . ALA A 1 538 ? 4.387 -1.610 7.692 1.00 98.31 538 ALA A C 1
ATOM 4182 O O . ALA A 1 538 ? 3.451 -2.073 7.047 1.00 98.31 538 ALA A O 1
ATOM 4183 N N . CYS A 1 539 ? 4.588 -0.293 7.807 1.00 97.56 539 CYS A N 1
ATOM 4184 C CA . CYS A 1 539 ? 3.675 0.701 7.242 1.00 97.56 539 CYS A CA 1
ATOM 4185 C C . CYS A 1 539 ? 3.483 0.508 5.725 1.00 97.56 539 CYS A C 1
ATOM 4187 O O . CYS A 1 539 ? 2.354 0.487 5.236 1.00 97.56 539 CYS A O 1
ATOM 4189 N N . ALA A 1 540 ? 4.569 0.298 4.979 1.00 97.62 540 ALA A N 1
ATOM 4190 C CA . ALA A 1 540 ? 4.529 0.045 3.543 1.00 97.62 540 ALA A CA 1
ATOM 4191 C C . ALA A 1 540 ? 3.716 -1.206 3.174 1.00 97.62 540 ALA A C 1
ATOM 4193 O O . ALA A 1 540 ? 2.825 -1.129 2.328 1.00 97.62 540 ALA A O 1
ATOM 4194 N N . LEU A 1 541 ? 4.005 -2.349 3.806 1.00 98.25 541 LEU A N 1
ATOM 4195 C CA . LEU A 1 541 ? 3.319 -3.607 3.511 1.00 98.25 541 LEU A CA 1
ATOM 4196 C C . LEU A 1 541 ? 1.832 -3.520 3.850 1.00 98.25 541 LEU A C 1
ATOM 4198 O O . LEU A 1 541 ? 0.995 -3.924 3.047 1.00 98.25 541 LEU A O 1
ATOM 4202 N N . GLN A 1 542 ? 1.501 -2.959 5.010 1.00 97.19 542 GLN A N 1
ATOM 4203 C CA . GLN A 1 542 ? 0.118 -2.805 5.446 1.00 97.19 542 GLN A CA 1
ATOM 4204 C C . GLN A 1 542 ? -0.704 -1.981 4.443 1.00 97.19 542 GLN A C 1
ATOM 4206 O O . GLN A 1 542 ? -1.823 -2.366 4.103 1.00 97.19 542 GLN A O 1
ATOM 4211 N N . ASN A 1 543 ? -0.136 -0.896 3.904 1.00 95.44 543 ASN A N 1
ATOM 4212 C CA . ASN A 1 543 ? -0.800 -0.074 2.888 1.00 95.44 543 ASN A CA 1
ATOM 4213 C C . ASN A 1 543 ? -0.899 -0.782 1.533 1.00 95.44 543 ASN A C 1
ATOM 4215 O O . ASN A 1 543 ? -1.944 -0.705 0.894 1.00 95.44 543 ASN A O 1
ATOM 4219 N N . PHE A 1 544 ? 0.126 -1.525 1.107 1.00 97.81 544 PHE A N 1
ATOM 4220 C CA . PHE A 1 544 ? 0.031 -2.357 -0.095 1.00 97.81 544 PHE A CA 1
ATOM 4221 C C . PHE A 1 544 ? -1.123 -3.362 0.015 1.00 97.81 544 PHE A C 1
ATOM 4223 O O . PHE A 1 544 ? -1.997 -3.376 -0.847 1.00 97.81 544 PHE A O 1
ATOM 4230 N N . ILE A 1 545 ? -1.198 -4.119 1.118 1.00 97.38 545 ILE A N 1
ATOM 4231 C CA . ILE A 1 545 ? -2.251 -5.119 1.353 1.00 97.38 545 ILE A CA 1
ATOM 4232 C C . ILE A 1 545 ? -3.651 -4.489 1.291 1.00 97.38 545 ILE A C 1
ATOM 4234 O O . ILE A 1 545 ? -4.541 -5.063 0.666 1.00 97.38 545 ILE A O 1
ATOM 4238 N N . CYS A 1 546 ? -3.853 -3.299 1.869 1.00 94.31 546 CYS A N 1
ATOM 4239 C CA . CYS A 1 546 ? -5.151 -2.604 1.835 1.00 94.31 546 CYS A CA 1
ATOM 4240 C C . CYS A 1 546 ? -5.664 -2.314 0.419 1.00 94.31 546 CYS A C 1
ATOM 4242 O O . CYS A 1 546 ? -6.871 -2.195 0.215 1.00 94.31 546 CYS A O 1
ATOM 4244 N N . ASN A 1 547 ? -4.764 -2.206 -0.558 1.00 96.31 547 ASN A N 1
ATOM 4245 C CA . ASN A 1 547 ? -5.113 -1.886 -1.935 1.00 96.31 547 ASN A CA 1
ATOM 4246 C C . ASN A 1 547 ? -5.422 -3.115 -2.797 1.00 96.31 547 ASN A C 1
ATOM 4248 O O . ASN A 1 547 ? -5.908 -2.955 -3.913 1.00 96.31 547 ASN A O 1
ATOM 4252 N N . THR A 1 548 ? -5.166 -4.323 -2.301 1.00 97.94 548 THR A N 1
ATOM 4253 C CA . THR A 1 548 ? -5.277 -5.555 -3.093 1.00 97.94 548 THR A CA 1
ATOM 4254 C C . THR A 1 548 ? -6.723 -6.028 -3.268 1.00 97.94 548 THR A C 1
ATOM 4256 O O . THR A 1 548 ? -7.525 -6.029 -2.331 1.00 97.94 548 THR A O 1
ATOM 4259 N N . TRP A 1 549 ? -7.029 -6.481 -4.479 1.00 98.06 549 TRP A N 1
ATOM 4260 C CA . TRP A 1 549 ? -8.276 -7.095 -4.914 1.00 98.06 549 TRP A CA 1
ATOM 4261 C C . TRP A 1 549 ? -7.986 -8.488 -5.440 1.00 98.06 549 TRP A C 1
ATOM 4263 O O . TRP A 1 549 ? -7.140 -8.650 -6.314 1.00 98.06 549 TRP A O 1
ATOM 4273 N N . TRP A 1 550 ? -8.722 -9.477 -4.947 1.00 98.38 550 TRP A N 1
ATOM 4274 C CA . TRP A 1 550 ? -8.692 -10.822 -5.501 1.00 98.38 550 TRP A CA 1
ATOM 4275 C C . TRP A 1 550 ? -10.114 -11.352 -5.556 1.00 98.38 550 TRP A C 1
ATOM 4277 O O . TRP A 1 550 ? -10.758 -11.574 -4.525 1.00 98.38 550 TRP A O 1
ATOM 4287 N N . VAL A 1 551 ? -10.625 -11.482 -6.774 1.00 98.25 551 VAL A N 1
ATOM 4288 C CA . VAL A 1 551 ? -12.009 -11.862 -7.045 1.00 98.25 551 VAL A CA 1
ATOM 4289 C C . VAL A 1 551 ? -12.065 -13.003 -8.055 1.00 98.25 551 VAL A C 1
ATOM 4291 O O . VAL A 1 551 ? -11.066 -13.320 -8.691 1.00 98.25 551 VAL A O 1
ATOM 4294 N N . TYR A 1 552 ? -13.232 -13.620 -8.203 1.00 97.44 552 TYR A N 1
ATOM 4295 C CA . TYR A 1 552 ? -13.492 -14.633 -9.220 1.00 97.44 552 TYR A CA 1
ATOM 4296 C C . TYR A 1 552 ? -14.896 -14.482 -9.807 1.00 97.44 552 TYR A C 1
ATOM 4298 O O . TYR A 1 552 ? -15.824 -14.043 -9.119 1.00 97.44 552 TYR A O 1
ATOM 4306 N N . ASP A 1 553 ? -15.059 -14.867 -11.070 1.00 95.69 553 ASP A N 1
ATOM 4307 C CA . ASP A 1 553 ? -16.329 -14.786 -11.792 1.00 95.69 553 ASP A CA 1
ATOM 4308 C C . ASP A 1 553 ? -17.229 -16.031 -11.615 1.00 95.69 553 ASP A C 1
ATOM 4310 O O . ASP A 1 553 ? -16.937 -16.975 -10.881 1.00 95.69 553 ASP A O 1
ATOM 4314 N N . ASN A 1 554 ? -18.370 -16.069 -12.313 1.00 92.88 554 ASN A N 1
ATOM 4315 C CA . ASN A 1 554 ? -19.308 -17.198 -12.237 1.00 92.88 554 ASN A CA 1
ATOM 4316 C C . ASN A 1 554 ? -18.781 -18.513 -12.847 1.00 92.88 554 ASN A C 1
ATOM 4318 O O . ASN A 1 554 ? -19.410 -19.558 -12.654 1.00 92.88 554 ASN A O 1
ATOM 4322 N N . TRP A 1 555 ? -17.678 -18.478 -13.595 1.00 92.31 555 TRP A N 1
ATOM 4323 C CA . TRP A 1 555 ? -17.007 -19.656 -14.145 1.00 92.31 555 TRP A CA 1
ATOM 4324 C C . TRP A 1 555 ? -15.810 -20.097 -13.294 1.00 92.31 555 TRP A C 1
ATOM 4326 O O . TRP A 1 555 ? -15.231 -21.145 -13.579 1.00 92.31 555 TRP A O 1
ATOM 4336 N N . GLY A 1 556 ? -15.491 -19.356 -12.228 1.00 93.00 556 GLY A N 1
ATOM 4337 C CA . GLY A 1 556 ? -14.346 -19.620 -11.364 1.00 93.00 556 GLY A CA 1
ATOM 4338 C C . GLY A 1 556 ? -13.030 -19.091 -11.924 1.00 93.00 556 GLY A C 1
ATOM 4339 O O . GLY A 1 556 ? -11.982 -19.530 -11.465 1.00 93.00 556 GLY A O 1
ATOM 4340 N N . GLN A 1 557 ? -13.067 -18.202 -12.922 1.00 94.50 557 GLN A N 1
ATOM 4341 C CA . GLN A 1 557 ? -11.868 -17.511 -13.380 1.00 94.50 557 GLN A CA 1
ATOM 4342 C C . GLN A 1 557 ? -11.548 -16.386 -12.401 1.00 94.50 557 GLN A C 1
ATOM 4344 O O . GLN A 1 557 ? -12.407 -15.560 -12.092 1.00 94.50 557 GLN A O 1
ATOM 4349 N N . GLU A 1 558 ? -10.312 -16.375 -11.923 1.00 96.56 558 GLU A N 1
ATOM 4350 C CA . GLU A 1 558 ? -9.820 -15.391 -10.966 1.00 96.56 558 GLU A CA 1
ATOM 4351 C C . GLU A 1 558 ? -9.329 -14.120 -11.663 1.00 96.56 558 GLU A C 1
ATOM 4353 O O . GLU A 1 558 ? -8.934 -14.155 -12.833 1.00 96.56 558 GLU A O 1
ATOM 4358 N N . TRP A 1 559 ? -9.368 -13.023 -10.907 1.00 98.06 559 TRP A N 1
ATOM 4359 C CA . TRP A 1 559 ? -8.859 -11.703 -11.251 1.00 98.06 559 TRP A CA 1
ATOM 4360 C C . TRP A 1 559 ? -8.125 -11.103 -10.050 1.00 98.06 559 TRP A C 1
ATOM 4362 O O . TRP A 1 559 ? -8.686 -11.059 -8.944 1.00 98.06 559 TRP A O 1
ATOM 4372 N N . PHE A 1 560 ? -6.911 -10.597 -10.265 1.00 98.62 560 PHE A N 1
ATOM 4373 C CA . PHE A 1 560 ? -6.118 -9.922 -9.240 1.00 98.62 560 PHE A CA 1
ATOM 4374 C C . PHE A 1 560 ? -5.781 -8.489 -9.663 1.00 98.62 560 PHE A C 1
ATOM 4376 O O . PHE A 1 560 ? -5.529 -8.195 -10.817 1.00 98.62 560 PHE A O 1
ATOM 4383 N N . SER A 1 561 ? -5.803 -7.541 -8.732 1.00 98.31 561 SER A N 1
ATOM 4384 C CA . SER A 1 561 ? -5.287 -6.191 -9.003 1.00 98.31 561 SER A CA 1
ATOM 4385 C C . SER A 1 561 ? -4.991 -5.449 -7.710 1.00 98.31 561 SER A C 1
ATOM 4387 O O . SER A 1 561 ? -5.480 -5.811 -6.642 1.00 98.31 561 SER A O 1
ATOM 4389 N N . VAL A 1 562 ? -4.208 -4.383 -7.790 1.00 98.12 562 VAL A N 1
ATOM 4390 C CA . VAL A 1 562 ? -3.870 -3.521 -6.659 1.00 98.12 562 VAL A CA 1
ATOM 4391 C C . VAL A 1 562 ? -4.219 -2.095 -7.021 1.00 98.12 562 VAL A C 1
ATOM 4393 O O . VAL A 1 562 ? -3.838 -1.593 -8.072 1.00 98.12 562 VAL A O 1
ATOM 4396 N N . TRP A 1 563 ? -4.954 -1.426 -6.147 1.00 95.50 563 TRP A N 1
ATOM 4397 C CA . TRP A 1 563 ? -5.209 -0.008 -6.311 1.00 95.50 563 TRP A CA 1
ATOM 4398 C C . TRP A 1 563 ? -3.951 0.843 -6.136 1.00 95.50 563 TRP A C 1
ATOM 4400 O O . TRP A 1 563 ? -3.102 0.602 -5.273 1.00 95.50 563 TRP A O 1
ATOM 4410 N N . GLU A 1 564 ? -3.906 1.931 -6.892 1.00 90.31 564 GLU A N 1
ATOM 4411 C CA . GLU A 1 564 ? -2.907 2.987 -6.768 1.00 90.31 564 GLU A CA 1
ATOM 4412 C C . GLU A 1 564 ? -3.149 3.930 -5.568 1.00 90.31 564 GLU A C 1
ATOM 4414 O O . GLU A 1 564 ? -2.837 5.113 -5.621 1.00 90.31 564 GLU A O 1
ATOM 4419 N N . GLY A 1 565 ? -3.761 3.453 -4.480 1.00 86.38 565 GLY A N 1
ATOM 4420 C CA . GLY A 1 565 ? -4.110 4.284 -3.325 1.00 86.38 565 GLY A CA 1
ATOM 4421 C C . GLY A 1 565 ? -5.089 5.426 -3.634 1.00 86.38 565 GLY A C 1
ATOM 4422 O O . GLY A 1 565 ? -5.788 5.442 -4.649 1.00 86.38 565 GLY A O 1
ATOM 4423 N N . GLU A 1 566 ? -5.152 6.407 -2.735 1.00 74.94 566 GLU A N 1
ATOM 4424 C CA . GLU A 1 566 ? -6.072 7.542 -2.828 1.00 74.94 566 GLU A CA 1
ATOM 4425 C C . GLU A 1 566 ? -5.393 8.832 -3.322 1.00 74.94 566 GLU A C 1
ATOM 4427 O O . GLU A 1 566 ? -4.254 9.144 -2.942 1.00 74.94 566 GLU A O 1
ATOM 4432 N N . PRO A 1 567 ? -6.102 9.650 -4.127 1.00 65.62 567 PRO A N 1
ATOM 4433 C CA . PRO A 1 567 ? -7.515 9.516 -4.518 1.00 65.62 567 PRO A CA 1
ATOM 4434 C C . PRO A 1 567 ? -7.749 8.827 -5.870 1.00 65.62 567 PRO A C 1
ATOM 4436 O O . PRO A 1 567 ? -8.828 8.957 -6.441 1.00 65.62 567 PRO A O 1
ATOM 4439 N N . TYR A 1 568 ? -6.723 8.198 -6.437 1.00 75.88 568 TYR A N 1
ATOM 4440 C CA . TYR A 1 568 ? -6.738 7.788 -7.837 1.00 75.88 568 TYR A CA 1
ATOM 4441 C C . TYR A 1 568 ? -7.383 6.418 -8.055 1.00 75.88 568 TYR A C 1
ATOM 4443 O O . TYR A 1 568 ? -8.177 6.282 -8.978 1.00 75.88 568 TYR A O 1
ATOM 4451 N N . MET A 1 569 ? -7.117 5.443 -7.176 1.00 88.94 569 MET A N 1
ATOM 4452 C CA . MET A 1 569 ? -7.794 4.137 -7.140 1.00 88.94 569 MET A CA 1
ATOM 4453 C C . MET A 1 569 ? -7.767 3.382 -8.481 1.00 88.94 569 MET A C 1
ATOM 4455 O O . MET A 1 569 ? -8.691 2.626 -8.788 1.00 88.94 569 MET A O 1
ATOM 4459 N N . TYR A 1 570 ? -6.726 3.596 -9.291 1.00 94.75 570 TYR A N 1
ATOM 4460 C CA . TYR A 1 570 ? -6.544 2.880 -10.549 1.00 94.75 570 TYR A CA 1
ATOM 4461 C C . TYR A 1 570 ? -6.121 1.434 -10.287 1.00 94.75 570 TYR A C 1
ATOM 4463 O O . TYR A 1 570 ? -5.338 1.172 -9.374 1.00 94.75 570 TYR A O 1
ATOM 4471 N N . HIS A 1 571 ? -6.651 0.493 -11.064 1.00 97.81 571 HIS A N 1
ATOM 4472 C CA . HIS A 1 571 ? -6.336 -0.927 -10.940 1.00 97.81 571 HIS A CA 1
ATOM 4473 C C . HIS A 1 571 ? -5.022 -1.260 -11.642 1.00 97.81 571 HIS A C 1
ATOM 4475 O O . HIS A 1 571 ? -4.963 -1.236 -12.872 1.00 97.81 571 HIS A O 1
ATOM 4481 N N . SER A 1 572 ? -4.019 -1.629 -10.840 1.00 98.31 572 SER A N 1
ATOM 4482 C CA . SER A 1 572 ? -2.700 -2.127 -11.241 1.00 98.31 572 SER A CA 1
ATOM 4483 C C . SER A 1 572 ? -2.119 -1.350 -12.416 1.00 98.31 572 SER A C 1
ATOM 4485 O O . SER A 1 572 ? -1.873 -1.922 -13.480 1.00 98.31 572 SER A O 1
ATOM 4487 N N . SER A 1 573 ? -1.926 -0.043 -12.206 1.00 97.94 573 SER A N 1
ATOM 4488 C CA . SER A 1 573 ? -1.118 0.795 -13.094 1.00 97.94 573 SER A CA 1
ATOM 4489 C C . SER A 1 573 ? 0.247 0.122 -13.297 1.00 97.94 573 SER A C 1
ATOM 4491 O O . SER A 1 573 ? 0.882 -0.296 -12.320 1.00 97.94 573 SER A O 1
ATOM 4493 N N . VAL A 1 574 ? 0.653 -0.084 -14.549 1.00 98.56 574 VAL A N 1
ATOM 4494 C CA . VAL A 1 574 ? 1.794 -0.947 -14.904 1.00 98.56 574 VAL A CA 1
ATOM 4495 C C . VAL A 1 574 ? 3.101 -0.409 -14.298 1.00 98.56 574 VAL A C 1
ATOM 4497 O O . VAL A 1 574 ? 3.848 -1.164 -13.672 1.00 98.56 574 VAL A O 1
ATOM 4500 N N . ASP A 1 575 ? 3.326 0.897 -14.369 1.00 97.44 575 ASP A N 1
ATOM 4501 C CA . ASP A 1 575 ? 4.448 1.638 -13.783 1.00 97.44 575 ASP A CA 1
ATOM 4502 C C . ASP A 1 575 ? 4.515 1.589 -12.236 1.00 97.44 575 ASP A C 1
ATOM 4504 O O . ASP A 1 575 ? 5.580 1.588 -11.597 1.00 97.44 575 ASP A O 1
ATOM 4508 N N . VAL A 1 576 ? 3.357 1.512 -11.588 1.00 97.75 576 VAL A N 1
ATOM 4509 C CA . VAL A 1 576 ? 3.243 1.389 -10.131 1.00 97.75 576 VAL A CA 1
ATOM 4510 C C . VAL A 1 576 ? 3.567 -0.036 -9.713 1.00 97.75 576 VAL A C 1
ATOM 4512 O O . VAL A 1 576 ? 4.341 -0.245 -8.772 1.00 97.75 576 VAL A O 1
ATOM 4515 N N . GLU A 1 577 ? 3.053 -1.022 -10.443 1.00 98.50 577 GLU A N 1
ATOM 4516 C CA . GLU A 1 577 ? 3.373 -2.430 -10.222 1.00 98.50 577 GLU A CA 1
ATOM 4517 C C . GLU A 1 577 ? 4.831 -2.747 -10.563 1.00 98.50 577 GLU A C 1
ATOM 4519 O O . GLU A 1 577 ? 5.454 -3.555 -9.871 1.00 98.50 577 GLU A O 1
ATOM 4524 N N . TYR A 1 578 ? 5.435 -2.026 -11.514 1.00 98.44 578 TYR A N 1
ATOM 4525 C CA . TYR A 1 578 ? 6.880 -2.040 -11.744 1.00 98.44 578 TYR A CA 1
ATOM 4526 C C . TYR A 1 578 ? 7.656 -1.729 -10.465 1.00 98.44 578 TYR A C 1
ATOM 4528 O O . TYR A 1 578 ? 8.677 -2.357 -10.188 1.00 98.44 578 TYR A O 1
ATOM 4536 N N . THR A 1 579 ? 7.150 -0.816 -9.637 1.00 96.94 579 THR A N 1
ATOM 4537 C CA . THR A 1 579 ? 7.748 -0.503 -8.336 1.00 96.94 579 THR A CA 1
ATOM 4538 C C . THR A 1 579 ? 7.365 -1.526 -7.255 1.00 96.94 579 THR A C 1
ATOM 4540 O O . THR A 1 579 ? 8.205 -1.888 -6.424 1.00 96.94 579 THR A O 1
ATOM 4543 N N . ASN A 1 580 ? 6.125 -2.029 -7.266 1.00 98.25 580 ASN A N 1
ATOM 4544 C CA . ASN A 1 580 ? 5.640 -3.001 -6.282 1.00 98.25 580 ASN A CA 1
ATOM 4545 C C . ASN A 1 580 ? 6.228 -4.403 -6.449 1.00 98.25 580 ASN A C 1
ATOM 4547 O O . ASN A 1 580 ? 6.224 -5.171 -5.486 1.00 98.25 580 ASN A O 1
ATOM 4551 N N . ALA A 1 581 ? 6.732 -4.764 -7.632 1.00 98.06 581 ALA A N 1
ATOM 4552 C CA . ALA A 1 581 ? 6.951 -6.165 -7.972 1.00 98.06 581 ALA A CA 1
ATOM 4553 C C . ALA A 1 581 ? 7.986 -6.906 -7.120 1.00 98.06 581 ALA A C 1
ATOM 4555 O O . ALA A 1 581 ? 7.936 -8.133 -7.045 1.00 98.06 581 ALA A O 1
ATOM 4556 N N . PHE A 1 582 ? 8.845 -6.208 -6.372 1.00 97.44 582 PHE A N 1
ATOM 4557 C CA . PHE A 1 582 ? 9.663 -6.850 -5.337 1.00 97.44 582 PHE A CA 1
ATOM 4558 C C . PHE A 1 582 ? 8.833 -7.560 -4.252 1.00 97.44 582 PHE A C 1
ATOM 4560 O O . PHE A 1 582 ? 9.345 -8.501 -3.647 1.00 97.44 582 PHE A O 1
ATOM 4567 N N . PHE A 1 583 ? 7.568 -7.184 -4.031 1.00 98.31 583 PHE A N 1
ATOM 4568 C CA . PHE A 1 583 ? 6.621 -7.966 -3.232 1.00 98.31 583 PHE A CA 1
ATOM 4569 C C . PHE A 1 583 ? 6.350 -9.331 -3.866 1.00 98.31 583 PHE A C 1
ATOM 4571 O O . PHE A 1 583 ? 6.617 -10.354 -3.234 1.00 98.31 583 PHE A O 1
ATOM 4578 N N . TYR A 1 584 ? 5.894 -9.365 -5.121 1.00 98.06 584 TYR A N 1
ATOM 4579 C CA . TYR A 1 584 ? 5.580 -10.619 -5.811 1.00 98.06 584 TYR A CA 1
ATOM 4580 C C . TYR A 1 584 ? 6.819 -11.506 -5.934 1.00 98.06 584 TYR A C 1
ATOM 4582 O O . TYR A 1 584 ? 6.776 -12.677 -5.574 1.00 98.06 584 TYR A O 1
ATOM 4590 N N . LEU A 1 585 ? 7.951 -10.928 -6.340 1.00 97.00 585 LEU A N 1
ATOM 4591 C CA . LEU A 1 585 ? 9.228 -11.631 -6.489 1.00 97.00 585 LEU A CA 1
ATOM 4592 C C . LEU A 1 585 ? 9.777 -12.183 -5.161 1.00 97.00 585 LEU A C 1
ATOM 4594 O O . LEU A 1 585 ? 10.611 -13.085 -5.178 1.00 97.00 585 LEU A O 1
ATOM 4598 N N . SER A 1 586 ? 9.354 -11.639 -4.017 1.00 96.00 586 SER A N 1
ATOM 4599 C CA . SER A 1 586 ? 9.774 -12.130 -2.697 1.00 96.00 586 SER A CA 1
ATOM 4600 C C . SER A 1 586 ? 8.795 -13.138 -2.105 1.00 96.00 586 SER A C 1
ATOM 4602 O O . SER A 1 586 ? 9.219 -14.048 -1.399 1.00 96.00 586 SER A O 1
ATOM 4604 N N . PHE A 1 587 ? 7.493 -12.963 -2.337 1.00 96.81 587 PHE A N 1
ATOM 4605 C CA . PHE A 1 587 ? 6.464 -13.656 -1.561 1.00 96.81 587 PHE A CA 1
ATOM 4606 C C . PHE A 1 587 ? 5.441 -14.418 -2.404 1.00 96.81 587 PHE A C 1
ATOM 4608 O O . PHE A 1 587 ? 4.906 -15.412 -1.922 1.00 96.81 587 PHE A O 1
ATOM 4615 N N . TRP A 1 588 ? 5.130 -13.978 -3.626 1.00 96.50 588 TRP A N 1
ATOM 4616 C CA . TRP A 1 588 ? 4.018 -14.555 -4.390 1.00 96.50 588 TRP A CA 1
ATOM 4617 C C . TRP A 1 588 ? 4.159 -14.344 -5.912 1.00 96.50 588 TRP A C 1
ATOM 4619 O O . TRP A 1 588 ? 3.416 -13.560 -6.506 1.00 96.50 588 TRP A O 1
ATOM 4629 N N . PRO A 1 589 ? 5.115 -15.020 -6.576 1.00 95.19 589 PRO A N 1
ATOM 4630 C CA . PRO A 1 589 ? 5.436 -14.762 -7.984 1.00 95.19 589 PRO A CA 1
ATOM 4631 C C . PRO A 1 589 ? 4.282 -15.073 -8.950 1.00 95.19 589 PRO A C 1
ATOM 4633 O O . PRO A 1 589 ? 4.168 -14.421 -9.988 1.00 95.19 589 PRO A O 1
ATOM 4636 N N . ASP A 1 590 ? 3.393 -16.009 -8.607 1.00 95.88 590 ASP A N 1
ATOM 4637 C CA . ASP A 1 590 ? 2.236 -16.355 -9.445 1.00 95.88 590 ASP A CA 1
ATOM 4638 C C . ASP A 1 590 ? 1.227 -15.199 -9.593 1.00 95.88 590 ASP A C 1
ATOM 4640 O O . ASP A 1 590 ? 0.550 -15.097 -10.617 1.00 95.88 590 ASP A O 1
ATOM 4644 N N . LEU A 1 591 ? 1.181 -14.257 -8.643 1.00 97.81 591 LEU A N 1
ATOM 4645 C CA . LEU A 1 591 ? 0.365 -13.046 -8.789 1.00 97.81 591 LEU A CA 1
ATOM 4646 C C . LEU A 1 591 ? 0.943 -12.089 -9.837 1.00 97.81 591 LEU A C 1
ATOM 4648 O O . LEU A 1 591 ? 0.188 -11.497 -10.601 1.00 97.81 591 LEU A O 1
ATOM 4652 N N . LEU A 1 592 ? 2.273 -11.991 -9.954 1.00 98.19 592 LEU A N 1
ATOM 4653 C CA . LEU A 1 592 ? 2.891 -11.218 -11.036 1.00 98.19 592 LEU A CA 1
ATOM 4654 C C . LEU A 1 592 ? 2.646 -11.872 -12.402 1.00 98.19 592 LEU A C 1
ATOM 4656 O O . LEU A 1 592 ? 2.409 -11.159 -13.372 1.00 98.19 592 LEU A O 1
ATOM 4660 N N . LYS A 1 593 ? 2.653 -13.213 -12.490 1.00 97.75 593 LYS A N 1
ATOM 4661 C CA . LYS A 1 593 ? 2.241 -13.921 -13.720 1.00 97.75 593 LYS A CA 1
ATOM 4662 C C . LYS A 1 593 ? 0.805 -13.574 -14.105 1.00 97.75 593 LYS A C 1
ATOM 4664 O O . LYS A 1 593 ? 0.546 -13.315 -15.275 1.00 97.75 593 LYS A O 1
ATOM 4669 N N . THR A 1 594 ? -0.088 -13.533 -13.118 1.00 98.00 594 THR A N 1
ATOM 4670 C CA . THR A 1 594 ? -1.494 -13.156 -13.307 1.00 98.00 594 THR A CA 1
ATOM 4671 C C . THR A 1 594 ? -1.601 -11.739 -13.880 1.00 98.00 594 THR A C 1
ATOM 4673 O O . THR A 1 594 ? -2.148 -11.577 -14.968 1.00 98.00 594 THR A O 1
ATOM 4676 N N . LEU A 1 595 ? -0.950 -10.748 -13.258 1.00 98.50 595 LEU A N 1
ATOM 4677 C CA . LEU A 1 595 ? -0.933 -9.362 -13.752 1.00 98.50 595 LEU A CA 1
ATOM 4678 C C . LEU A 1 595 ? -0.361 -9.240 -15.176 1.00 98.50 595 LEU A C 1
ATOM 4680 O O . LEU A 1 595 ? -0.946 -8.568 -16.025 1.00 98.50 595 LEU A O 1
ATOM 4684 N N . LEU A 1 596 ? 0.745 -9.936 -15.476 1.00 98.62 596 LEU A N 1
ATOM 4685 C CA . LEU A 1 596 ? 1.347 -9.958 -16.817 1.00 98.62 596 LEU A CA 1
ATOM 4686 C C . LEU A 1 596 ? 0.367 -10.469 -17.888 1.00 98.62 596 LEU A C 1
ATOM 4688 O O . LEU A 1 596 ? 0.390 -9.984 -19.018 1.00 98.62 596 LEU A O 1
ATOM 4692 N N . GLN A 1 597 ? -0.509 -11.412 -17.547 1.00 98.06 597 GLN A N 1
ATOM 4693 C CA . GLN A 1 597 ? -1.523 -11.939 -18.466 1.00 98.06 597 GLN A CA 1
ATOM 4694 C C . GLN A 1 597 ? -2.789 -11.078 -18.523 1.00 98.06 597 GLN A C 1
ATOM 4696 O O . GLN A 1 597 ? -3.459 -11.028 -19.553 1.00 98.06 597 GLN A O 1
ATOM 4701 N N . GLU A 1 598 ? -3.129 -10.379 -17.445 1.00 98.12 598 GLU A N 1
ATOM 4702 C CA . GLU A 1 598 ? -4.283 -9.483 -17.402 1.00 98.12 598 GLU A CA 1
ATOM 4703 C C . GLU A 1 598 ? -4.028 -8.191 -18.188 1.00 98.12 598 GLU A C 1
ATOM 4705 O O . GLU A 1 598 ? -4.882 -7.778 -18.981 1.00 98.12 598 GLU A O 1
ATOM 4710 N N . TRP A 1 599 ? -2.838 -7.593 -18.061 1.00 98.44 599 TRP A N 1
ATOM 4711 C CA . TRP A 1 599 ? -2.477 -6.356 -18.763 1.00 98.44 599 TRP A CA 1
ATOM 4712 C C . TRP A 1 599 ? -2.563 -6.476 -20.282 1.00 98.44 599 TRP A C 1
ATOM 4714 O O . TRP A 1 599 ? -3.086 -5.572 -20.940 1.00 98.44 599 TRP A O 1
ATOM 4724 N N . VAL A 1 600 ? -2.128 -7.606 -20.854 1.00 97.50 600 VAL A N 1
ATOM 4725 C CA . VAL A 1 600 ? -2.188 -7.817 -22.313 1.00 97.50 600 VAL A CA 1
ATOM 4726 C C . VAL A 1 600 ? -3.629 -7.849 -22.838 1.00 97.50 600 VAL A C 1
ATOM 4728 O O . VAL A 1 600 ? -3.875 -7.634 -24.023 1.00 97.50 600 VAL A O 1
ATOM 4731 N N . THR A 1 601 ? -4.626 -8.040 -21.966 1.00 96.44 601 THR A N 1
ATOM 4732 C CA . THR A 1 601 ? -6.043 -7.956 -22.357 1.00 96.44 601 THR A CA 1
ATOM 4733 C C . THR A 1 601 ? -6.539 -6.521 -22.579 1.00 96.44 601 THR A C 1
ATOM 4735 O O . THR A 1 601 ? -7.641 -6.340 -23.113 1.00 96.44 601 THR A O 1
ATOM 4738 N N . PHE A 1 602 ? -5.724 -5.520 -22.224 1.00 96.31 602 PHE A N 1
ATOM 4739 C CA . PHE A 1 602 ? -5.968 -4.085 -22.396 1.00 96.31 602 PHE A CA 1
ATOM 4740 C C . PHE A 1 602 ? -4.953 -3.405 -23.331 1.00 96.31 602 PHE A C 1
ATOM 4742 O O . PHE A 1 602 ? -4.782 -2.184 -23.277 1.00 96.31 602 PHE A O 1
ATOM 4749 N N . GLU A 1 603 ? -4.293 -4.168 -24.204 1.00 96.06 603 GLU A N 1
ATOM 4750 C CA . GLU A 1 603 ? -3.436 -3.624 -25.261 1.00 96.06 603 GLU A CA 1
ATOM 4751 C C . GLU A 1 603 ? -4.165 -2.589 -26.138 1.00 96.06 603 GLU A C 1
ATOM 4753 O O . GLU A 1 603 ? -5.362 -2.682 -26.437 1.00 96.06 603 GLU A O 1
ATOM 4758 N N . LYS A 1 604 ? -3.391 -1.615 -26.610 1.00 95.31 604 LYS A N 1
ATOM 4759 C CA . LYS A 1 604 ? -3.779 -0.588 -27.573 1.00 95.31 604 LYS A CA 1
ATOM 4760 C C . LYS A 1 604 ? -2.888 -0.667 -28.806 1.00 95.31 604 LYS A C 1
ATOM 4762 O O . LYS A 1 604 ? -1.775 -1.178 -28.757 1.00 95.31 604 LYS A O 1
ATOM 4767 N N . GLU A 1 605 ? -3.375 -0.107 -29.909 1.00 96.44 605 GLU A N 1
ATOM 4768 C CA . GLU A 1 605 ? -2.618 0.043 -31.154 1.00 96.44 605 GLU A CA 1
ATOM 4769 C C . GLU A 1 605 ? -2.420 1.537 -31.445 1.00 96.44 605 GLU A C 1
ATOM 4771 O O . GLU A 1 605 ? -3.395 2.286 -31.577 1.00 96.44 605 GLU A O 1
ATOM 4776 N N . LEU A 1 606 ? -1.163 1.962 -31.558 1.00 96.62 606 LEU A N 1
ATOM 4777 C CA . LEU A 1 606 ? -0.746 3.301 -31.976 1.00 96.62 606 LEU A CA 1
ATOM 4778 C C . LEU A 1 606 ? -0.016 3.227 -33.327 1.00 96.62 606 LEU A C 1
ATOM 4780 O O . LEU A 1 606 ? 0.211 2.152 -33.874 1.00 96.62 606 LEU A O 1
ATOM 4784 N N . GLU A 1 607 ? 0.380 4.373 -33.888 1.00 97.06 607 GLU A N 1
ATOM 4785 C CA . GLU A 1 607 ? 1.093 4.415 -35.178 1.00 97.06 607 GLU A CA 1
ATOM 4786 C C . GLU A 1 607 ? 2.418 3.630 -35.155 1.00 97.06 607 GLU A C 1
ATOM 4788 O O . GLU A 1 607 ? 2.795 3.029 -36.160 1.00 97.06 607 GLU A O 1
ATOM 4793 N N . GLN A 1 608 ? 3.104 3.610 -34.008 1.00 98.12 608 GLN A N 1
ATOM 4794 C CA . GLN A 1 608 ? 4.377 2.910 -33.807 1.00 98.12 608 GLN A CA 1
ATOM 4795 C C . GLN A 1 608 ? 4.207 1.399 -33.548 1.00 98.12 608 GLN A C 1
ATOM 4797 O O . GLN A 1 608 ? 5.197 0.670 -33.573 1.00 98.12 608 GLN A O 1
ATOM 4802 N N . GLY A 1 609 ? 2.977 0.923 -33.320 1.00 98.06 609 GLY A N 1
ATOM 4803 C CA . GLY A 1 609 ? 2.650 -0.470 -33.006 1.00 98.06 609 GLY A CA 1
ATOM 4804 C C . GLY A 1 609 ? 1.848 -0.614 -31.712 1.00 98.06 609 GLY A C 1
ATOM 4805 O O . GLY A 1 609 ? 1.214 0.338 -31.245 1.00 98.06 609 GLY A O 1
ATOM 4806 N N . LYS A 1 610 ? 1.900 -1.808 -31.118 1.00 98.25 610 LYS A N 1
ATOM 4807 C CA . LYS A 1 610 ? 1.178 -2.112 -29.882 1.00 98.25 610 LYS A CA 1
ATOM 4808 C C . LYS A 1 610 ? 1.834 -1.522 -28.643 1.00 98.25 610 LYS A C 1
ATOM 4810 O O . LYS A 1 610 ? 3.057 -1.554 -28.489 1.00 98.25 610 LYS A O 1
ATOM 4815 N N . CYS A 1 611 ? 0.997 -1.075 -27.721 1.00 97.31 611 CYS A N 1
ATOM 4816 C CA . CYS A 1 611 ? 1.416 -0.694 -26.384 1.00 97.31 611 CYS A CA 1
ATOM 4817 C C . CYS A 1 611 ? 0.390 -1.102 -25.331 1.00 97.31 611 CYS A C 1
ATOM 4819 O O . CYS A 1 611 ? -0.789 -1.296 -25.635 1.00 97.31 611 CYS A O 1
ATOM 4821 N N . LEU A 1 612 ? 0.834 -1.198 -24.085 1.00 97.56 612 LEU A N 1
ATOM 4822 C CA . LEU A 1 612 ? -0.063 -1.394 -22.954 1.00 97.56 612 LEU A CA 1
ATOM 4823 C C . LEU A 1 612 ? -0.848 -0.122 -22.618 1.00 97.56 612 LEU A C 1
ATOM 4825 O O . LEU A 1 612 ? -0.411 1.002 -22.874 1.00 97.56 612 LEU A O 1
ATOM 4829 N N . SER A 1 613 ? -2.037 -0.325 -22.053 1.00 97.38 613 SER A N 1
ATOM 4830 C CA . SER A 1 613 ? -2.733 0.718 -21.298 1.00 97.38 613 SER A CA 1
ATOM 4831 C C . SER A 1 613 ? -1.991 0.993 -19.991 1.00 97.38 613 SER A C 1
ATOM 4833 O O . SER A 1 613 ? -1.423 0.066 -19.425 1.00 97.38 613 SER A O 1
ATOM 4835 N N . HIS A 1 614 ? -2.070 2.231 -19.496 1.00 97.31 614 HIS A N 1
ATOM 4836 C CA . HIS A 1 614 ? -1.509 2.616 -18.196 1.00 97.31 614 HIS A CA 1
ATOM 4837 C C . HIS A 1 614 ? -2.063 1.748 -17.054 1.00 97.31 614 HIS A C 1
ATOM 4839 O O . HIS A 1 614 ? -1.311 1.124 -16.318 1.00 97.31 614 HIS A O 1
ATOM 4845 N N . ASP A 1 615 ? -3.391 1.650 -16.957 1.00 98.00 615 ASP A N 1
ATOM 4846 C CA . ASP A 1 615 ? -4.106 0.906 -15.919 1.00 98.00 615 ASP A CA 1
ATOM 4847 C C . ASP A 1 615 ? -5.241 0.048 -16.502 1.00 98.00 615 ASP A C 1
ATOM 4849 O O . ASP A 1 615 ? -5.620 0.163 -17.676 1.00 98.00 615 ASP A O 1
ATOM 4853 N N . MET A 1 616 ? -5.805 -0.815 -15.654 1.00 98.06 616 MET A N 1
ATOM 4854 C CA . MET A 1 616 ? -6.901 -1.721 -16.007 1.00 98.06 616 MET A CA 1
ATOM 4855 C C . MET A 1 616 ? -8.296 -1.157 -15.687 1.00 98.06 616 MET A C 1
ATOM 4857 O O . MET A 1 616 ? -9.303 -1.779 -16.041 1.00 98.06 616 MET A O 1
ATOM 4861 N N . GLY A 1 617 ? -8.388 0.009 -15.042 1.00 96.19 617 GLY A N 1
ATOM 4862 C CA . GLY A 1 617 ? -9.643 0.635 -14.631 1.00 96.19 617 GLY A CA 1
ATOM 4863 C C . GLY A 1 617 ? -9.538 1.424 -13.326 1.00 96.19 617 GLY A C 1
ATOM 4864 O O . GLY A 1 617 ? -8.446 1.739 -12.871 1.00 96.19 617 GLY A O 1
ATOM 4865 N N . VAL A 1 618 ? -10.676 1.749 -12.709 1.00 92.81 618 VAL A N 1
ATOM 4866 C CA . VAL A 1 618 ? -10.766 2.610 -11.516 1.00 92.81 618 VAL A CA 1
ATOM 4867 C C . VAL A 1 618 ? -11.907 2.186 -10.592 1.00 92.81 618 VAL A C 1
ATOM 4869 O O . VAL A 1 618 ? -12.942 1.708 -11.059 1.00 92.81 618 VAL A O 1
ATOM 4872 N N . GLU A 1 619 ? -11.739 2.409 -9.288 1.00 89.81 619 GLU A N 1
ATOM 4873 C CA . GLU A 1 619 ? -12.740 2.108 -8.256 1.00 89.81 619 GLU A CA 1
ATOM 4874 C C . GLU A 1 619 ? -13.231 0.649 -8.321 1.00 89.81 619 GLU A C 1
ATOM 4876 O O . GLU A 1 619 ? -12.478 -0.267 -8.030 1.00 89.81 619 GLU A O 1
ATOM 4881 N N . HIS A 1 620 ? -14.496 0.407 -8.664 1.00 90.50 620 HIS A N 1
ATOM 4882 C CA . HIS A 1 620 ? -15.081 -0.933 -8.750 1.00 90.50 620 HIS A CA 1
ATOM 4883 C C . HIS A 1 620 ? -15.266 -1.396 -10.200 1.00 90.50 620 HIS A C 1
ATOM 4885 O O . HIS A 1 620 ? -16.084 -2.279 -10.479 1.00 90.50 620 HIS A O 1
ATOM 4891 N N . TRP A 1 621 ? -14.503 -0.813 -11.130 1.00 93.00 621 TRP A N 1
ATOM 4892 C CA . TRP A 1 621 ? -14.547 -1.125 -12.554 1.00 93.00 621 TRP A CA 1
ATOM 4893 C C . TRP A 1 621 ? -13.145 -1.364 -13.124 1.00 93.00 621 TRP A C 1
ATOM 4895 O O . TRP A 1 621 ? -12.406 -0.418 -13.375 1.00 93.00 621 TRP A O 1
ATOM 4905 N N . ALA A 1 622 ? -12.825 -2.612 -13.457 1.00 96.12 622 ALA A N 1
ATOM 4906 C CA . ALA A 1 622 ? -11.658 -3.019 -14.240 1.00 96.12 622 ALA A CA 1
ATOM 4907 C C . ALA A 1 622 ? -12.056 -3.232 -15.717 1.00 96.12 622 ALA A C 1
ATOM 4909 O O . ALA A 1 622 ? -12.145 -4.353 -16.227 1.00 96.12 622 ALA A O 1
ATOM 4910 N N . ASN A 1 623 ? -12.401 -2.133 -16.394 1.00 95.25 623 ASN A N 1
ATOM 4911 C CA . ASN A 1 623 ? -12.972 -2.126 -17.748 1.00 95.25 623 ASN A CA 1
ATOM 4912 C C . ASN A 1 623 ? -12.062 -1.475 -18.809 1.00 95.25 623 ASN A C 1
ATOM 4914 O O . ASN A 1 623 ? -12.497 -1.267 -19.946 1.00 95.25 623 ASN A O 1
ATOM 4918 N N . GLY A 1 624 ? -10.812 -1.180 -18.457 1.00 94.31 624 GLY A N 1
ATOM 4919 C CA . GLY A 1 624 ? -9.827 -0.495 -19.290 1.00 94.31 624 GLY A CA 1
ATOM 4920 C C . GLY A 1 624 ? -9.456 0.883 -18.746 1.00 94.31 624 GLY A C 1
ATOM 4921 O O . GLY A 1 624 ? -10.119 1.394 -17.847 1.00 94.31 624 GLY A O 1
ATOM 4922 N N . MET A 1 625 ? -8.403 1.463 -19.328 1.00 95.06 625 MET A N 1
ATOM 4923 C CA . MET A 1 625 ? -7.709 2.651 -18.818 1.00 95.06 625 MET A CA 1
ATOM 4924 C C . MET A 1 625 ? -8.637 3.783 -18.365 1.00 95.06 625 MET A C 1
ATOM 4926 O O . MET A 1 625 ? -9.443 4.296 -19.153 1.00 95.06 625 MET A O 1
ATOM 4930 N N . ALA A 1 626 ? -8.448 4.213 -17.122 1.00 91.69 626 ALA A N 1
ATOM 4931 C CA . ALA A 1 626 ? -9.110 5.362 -16.526 1.00 91.69 626 ALA A CA 1
ATOM 4932 C C . ALA A 1 626 ? -8.190 6.588 -16.403 1.00 91.69 626 ALA A C 1
ATOM 4934 O O . ALA A 1 626 ? -8.693 7.718 -16.414 1.00 91.69 626 ALA A O 1
ATOM 4935 N N . TYR A 1 627 ? -6.867 6.397 -16.345 1.00 90.69 627 TYR A N 1
ATOM 4936 C CA . TYR A 1 627 ? -5.900 7.495 -16.342 1.00 90.69 627 TYR A CA 1
ATOM 4937 C C . TYR A 1 627 ? -6.051 8.382 -17.602 1.00 90.69 627 TYR A C 1
ATOM 4939 O O . TYR A 1 627 ? -6.411 7.893 -18.677 1.00 90.69 627 TYR A O 1
ATOM 4947 N N . PRO A 1 628 ? -5.843 9.714 -17.519 1.00 86.75 628 PRO A N 1
ATOM 4948 C CA . PRO A 1 628 ? -6.255 10.638 -18.583 1.00 86.75 628 PRO A CA 1
ATOM 4949 C C . PRO A 1 628 ? -5.423 10.598 -19.877 1.00 86.75 628 PRO A C 1
ATOM 4951 O O . PRO A 1 628 ? -5.843 11.206 -20.866 1.00 86.75 628 PRO A O 1
ATOM 4954 N N . HIS A 1 629 ? -4.255 9.953 -19.887 1.00 88.31 629 HIS A N 1
ATOM 4955 C CA . HIS A 1 629 ? -3.381 9.841 -21.062 1.00 88.31 629 HIS A CA 1
ATOM 4956 C C . HIS A 1 629 ? -2.544 8.554 -21.027 1.00 88.31 629 HIS A C 1
ATOM 4958 O O . HIS A 1 629 ? -2.531 7.858 -20.024 1.00 88.31 629 HIS A O 1
ATOM 4964 N N . ASP A 1 630 ? -1.888 8.219 -22.136 1.00 93.19 630 ASP A N 1
ATOM 4965 C CA . ASP A 1 630 ? -1.046 7.025 -22.268 1.00 93.19 630 ASP A CA 1
ATOM 4966 C C . ASP A 1 630 ? 0.424 7.316 -21.912 1.00 93.19 630 ASP A C 1
ATOM 4968 O O . ASP A 1 630 ? 0.901 8.425 -22.154 1.00 93.19 630 ASP A O 1
ATOM 4972 N N . MET A 1 631 ? 1.157 6.301 -21.436 1.00 97.31 631 MET A N 1
ATOM 4973 C CA . MET A 1 631 ? 2.609 6.343 -21.168 1.00 97.31 631 MET A CA 1
ATOM 4974 C C . MET A 1 631 ? 3.352 5.199 -21.892 1.00 97.31 631 MET A C 1
ATOM 4976 O O . MET A 1 631 ? 4.017 4.368 -21.284 1.00 97.31 631 MET A O 1
ATOM 4980 N N . PRO A 1 632 ? 3.224 5.055 -23.216 1.00 97.56 632 PRO A N 1
ATOM 4981 C CA . PRO A 1 632 ? 3.387 3.749 -23.854 1.00 97.56 632 PRO A CA 1
ATOM 4982 C C . PRO A 1 632 ? 4.840 3.253 -23.942 1.00 97.56 632 PRO A C 1
ATOM 4984 O O . PRO A 1 632 ? 5.049 2.047 -24.007 1.00 97.56 632 PRO A O 1
ATOM 4987 N N . VAL A 1 633 ? 5.851 4.135 -23.955 1.00 98.69 633 VAL A N 1
ATOM 4988 C CA . VAL A 1 633 ? 7.261 3.703 -23.863 1.00 98.69 633 VAL A CA 1
ATOM 4989 C C . VAL A 1 633 ? 7.581 3.187 -22.459 1.00 98.69 633 VAL A C 1
ATOM 4991 O O . VAL A 1 633 ? 8.268 2.175 -22.342 1.00 98.69 633 VAL A O 1
ATOM 4994 N N . GLU A 1 634 ? 7.075 3.867 -21.428 1.00 98.69 634 GLU A N 1
ATOM 4995 C CA . GLU A 1 634 ? 7.208 3.475 -20.022 1.00 98.69 634 GLU A CA 1
ATOM 4996 C C . GLU A 1 634 ? 6.582 2.093 -19.793 1.00 98.69 634 GLU A C 1
ATOM 4998 O O . GLU A 1 634 ? 7.301 1.155 -19.452 1.00 98.69 634 GLU A O 1
ATOM 5003 N N . GLU A 1 635 ? 5.291 1.928 -20.107 1.00 98.69 635 GLU A N 1
ATOM 5004 C CA . GLU A 1 635 ? 4.569 0.685 -19.791 1.00 98.69 635 GLU A CA 1
ATOM 5005 C C . GLU A 1 635 ? 5.094 -0.525 -20.566 1.00 98.69 635 GLU A C 1
ATOM 5007 O O . GLU A 1 635 ? 5.196 -1.633 -20.035 1.00 98.69 635 GLU A O 1
ATOM 5012 N N . ASN A 1 636 ? 5.484 -0.328 -21.828 1.00 98.88 636 ASN A N 1
ATOM 5013 C CA . ASN A 1 636 ? 6.077 -1.397 -22.625 1.00 98.88 636 ASN A CA 1
ATOM 5014 C C . ASN A 1 636 ? 7.435 -1.834 -22.063 1.00 98.88 636 ASN A C 1
ATOM 5016 O O . ASN A 1 636 ? 7.730 -3.031 -22.026 1.00 98.88 636 ASN A O 1
ATOM 5020 N N . ALA A 1 637 ? 8.276 -0.883 -21.643 1.00 98.88 637 ALA A N 1
ATOM 5021 C CA . ALA A 1 637 ? 9.568 -1.203 -21.049 1.00 98.88 637 ALA A CA 1
ATOM 5022 C C . ALA A 1 637 ? 9.396 -1.900 -19.691 1.00 98.88 637 ALA A C 1
ATOM 5024 O O . ALA A 1 637 ? 10.098 -2.877 -19.413 1.00 98.88 637 ALA A O 1
ATOM 5025 N N . ASP A 1 638 ? 8.425 -1.454 -18.896 1.00 98.88 638 ASP A N 1
ATOM 5026 C CA . ASP A 1 638 ? 8.114 -2.019 -17.587 1.00 98.88 638 ASP A CA 1
ATOM 5027 C C . ASP A 1 638 ? 7.609 -3.452 -17.690 1.00 98.88 638 ASP A C 1
ATOM 5029 O O . ASP A 1 638 ? 8.136 -4.326 -17.001 1.00 98.88 638 ASP A O 1
ATOM 5033 N N . TYR A 1 639 ? 6.711 -3.744 -18.632 1.00 98.88 639 TYR A N 1
ATOM 5034 C CA . TYR A 1 639 ? 6.278 -5.113 -18.910 1.00 98.88 639 TYR A CA 1
ATOM 5035 C C . TYR A 1 639 ? 7.446 -6.041 -19.263 1.00 98.88 639 TYR A C 1
ATOM 5037 O O . TYR A 1 639 ? 7.565 -7.136 -18.709 1.00 98.88 639 TYR A O 1
ATOM 5045 N N . ILE A 1 640 ? 8.333 -5.611 -20.169 1.00 98.88 640 ILE A N 1
ATOM 5046 C CA . ILE A 1 640 ? 9.480 -6.420 -20.610 1.00 98.88 640 ILE A CA 1
ATOM 5047 C C . ILE A 1 640 ? 10.409 -6.727 -19.429 1.00 98.88 640 ILE A C 1
ATOM 5049 O O . ILE A 1 640 ? 10.858 -7.865 -19.268 1.00 98.88 640 ILE A O 1
ATOM 5053 N N . LEU A 1 641 ? 10.697 -5.721 -18.600 1.00 98.88 641 LEU A N 1
ATOM 5054 C CA . LEU A 1 641 ? 11.561 -5.864 -17.430 1.00 98.88 641 LEU A CA 1
ATOM 5055 C C . LEU A 1 641 ? 10.919 -6.742 -16.348 1.00 98.88 641 LEU A C 1
ATOM 5057 O O . LEU A 1 641 ? 11.600 -7.604 -15.791 1.00 98.88 641 LEU A O 1
ATOM 5061 N N . LEU A 1 642 ? 9.619 -6.585 -16.095 1.00 98.75 642 LEU A N 1
ATOM 5062 C CA . LEU A 1 642 ? 8.873 -7.402 -15.140 1.00 98.75 642 LEU A CA 1
ATOM 5063 C C . LEU A 1 642 ? 8.788 -8.866 -15.571 1.00 98.75 642 LEU A C 1
ATOM 5065 O O . LEU A 1 642 ? 9.065 -9.748 -14.757 1.00 98.75 642 LEU A O 1
ATOM 5069 N N . LEU A 1 643 ? 8.476 -9.143 -16.841 1.00 98.75 643 LEU A N 1
ATOM 5070 C CA . LEU A 1 643 ? 8.458 -10.506 -17.379 1.00 98.75 643 LEU A CA 1
ATOM 5071 C C . LEU A 1 643 ? 9.838 -11.164 -17.258 1.00 98.75 643 LEU A C 1
ATOM 5073 O O . LEU A 1 643 ? 9.946 -12.312 -16.821 1.00 98.75 643 LEU A O 1
ATOM 5077 N N . TYR A 1 644 ? 10.900 -10.424 -17.585 1.00 98.69 644 TYR A N 1
ATOM 5078 C CA . TYR A 1 644 ? 12.271 -10.903 -17.443 1.00 98.69 644 TYR A CA 1
ATOM 5079 C C . TYR A 1 644 ? 12.628 -11.219 -15.986 1.00 98.69 644 TYR A C 1
ATOM 5081 O O . TYR A 1 644 ? 13.147 -12.296 -15.691 1.00 98.69 644 TYR A O 1
ATOM 5089 N N . SER A 1 645 ? 12.327 -10.316 -15.051 1.00 97.56 645 SER A N 1
ATOM 5090 C CA . SER A 1 645 ? 12.587 -10.547 -13.628 1.00 97.56 645 SER A CA 1
ATOM 5091 C C . SER A 1 645 ? 11.753 -11.685 -13.054 1.00 97.56 645 SER A C 1
ATOM 5093 O O . SER A 1 645 ? 12.281 -12.471 -12.269 1.00 97.56 645 SER A O 1
ATOM 5095 N N . MET A 1 646 ? 10.497 -11.834 -13.479 1.00 97.25 646 MET A N 1
ATOM 5096 C CA . MET A 1 646 ? 9.649 -12.969 -13.112 1.00 97.25 646 MET A CA 1
ATOM 5097 C C . MET A 1 646 ? 10.263 -14.287 -13.602 1.00 97.25 646 MET A C 1
ATOM 5099 O O . MET A 1 646 ? 10.383 -15.234 -12.822 1.00 97.25 646 MET A O 1
ATOM 5103 N N . TRP A 1 647 ? 10.731 -14.343 -14.854 1.00 97.88 647 TRP A N 1
ATOM 5104 C CA . TRP A 1 647 ? 11.415 -15.520 -15.396 1.00 97.88 647 TRP A CA 1
ATOM 5105 C C . TRP A 1 647 ? 12.671 -15.873 -14.597 1.00 97.88 647 TRP A C 1
ATOM 5107 O O . TRP A 1 647 ? 12.846 -17.022 -14.199 1.00 97.88 647 TRP A O 1
ATOM 5117 N N . LYS A 1 648 ? 13.530 -14.892 -14.310 1.00 96.94 648 LYS A N 1
ATOM 5118 C CA . LYS A 1 648 ? 14.780 -15.128 -13.574 1.00 96.94 648 LYS A CA 1
ATOM 5119 C C . LYS A 1 648 ? 14.554 -15.504 -12.115 1.00 96.94 648 LYS A C 1
ATOM 5121 O O . LYS A 1 648 ? 15.320 -16.288 -11.567 1.00 96.94 648 LYS A O 1
ATOM 5126 N N . ASN A 1 649 ? 13.480 -15.014 -11.509 1.00 94.81 649 ASN A N 1
ATOM 5127 C CA . ASN A 1 649 ? 13.092 -15.367 -10.151 1.00 94.81 649 ASN A CA 1
ATOM 5128 C C . ASN A 1 649 ? 12.484 -16.780 -10.065 1.00 94.81 649 ASN A C 1
ATOM 5130 O O . ASN A 1 649 ? 12.923 -17.584 -9.246 1.00 94.81 649 ASN A O 1
ATOM 5134 N N . SER A 1 650 ? 11.536 -17.111 -10.947 1.00 93.88 650 SER A N 1
ATOM 5135 C CA . SER A 1 650 ? 10.782 -18.377 -10.910 1.00 93.88 650 SER A CA 1
ATOM 5136 C C . SER A 1 650 ? 11.445 -19.544 -11.650 1.00 93.88 650 SER A C 1
ATOM 5138 O O . SER A 1 650 ? 11.138 -20.701 -11.376 1.00 93.88 650 SER A O 1
ATOM 5140 N N . GLY A 1 651 ? 12.317 -19.262 -12.620 1.00 95.31 651 GLY A N 1
ATOM 5141 C CA . GLY A 1 651 ? 12.873 -20.255 -13.544 1.00 95.31 651 GLY A CA 1
ATOM 5142 C C . GLY A 1 651 ? 11.892 -20.748 -14.619 1.00 95.31 651 GLY A C 1
ATOM 5143 O O . GLY A 1 651 ? 12.246 -21.628 -15.407 1.00 95.31 651 GLY A O 1
ATOM 5144 N N . ASP A 1 652 ? 10.675 -20.194 -14.689 1.00 96.44 652 ASP A N 1
ATOM 5145 C CA . ASP A 1 652 ? 9.600 -20.661 -15.573 1.00 96.44 652 ASP A CA 1
ATOM 5146 C C . ASP A 1 652 ? 9.818 -20.237 -17.033 1.00 96.44 652 ASP A C 1
ATOM 5148 O O . ASP A 1 652 ? 9.217 -19.294 -17.543 1.00 96.44 652 ASP A O 1
ATOM 5152 N N . THR A 1 653 ? 10.722 -20.946 -17.709 1.00 97.12 653 THR A N 1
ATOM 5153 C CA . THR A 1 653 ? 11.108 -20.667 -19.101 1.00 97.12 653 THR A CA 1
ATOM 5154 C C . THR A 1 653 ? 9.964 -20.925 -20.090 1.00 97.12 653 THR A C 1
ATOM 5156 O O . THR A 1 653 ? 9.901 -20.295 -21.141 1.00 97.12 653 THR A O 1
ATOM 5159 N N . ALA A 1 654 ? 9.023 -21.813 -19.764 1.00 97.12 654 ALA A N 1
ATOM 5160 C CA . ALA A 1 654 ? 7.879 -22.069 -20.634 1.00 97.12 654 ALA A CA 1
ATOM 5161 C C . ALA A 1 654 ? 6.923 -20.867 -20.666 1.00 97.12 654 ALA A C 1
ATOM 5163 O O . ALA A 1 654 ? 6.428 -20.507 -21.734 1.00 97.12 654 ALA A O 1
ATOM 5164 N N . PHE A 1 655 ? 6.701 -20.218 -19.518 1.00 97.38 655 PHE A N 1
ATOM 5165 C CA . PHE A 1 655 ? 5.854 -19.030 -19.438 1.00 97.38 655 PHE A CA 1
ATOM 5166 C C . PHE A 1 655 ? 6.408 -17.866 -20.269 1.00 97.38 655 PHE A C 1
ATOM 5168 O O . PHE A 1 655 ? 5.708 -17.356 -21.139 1.00 97.38 655 PHE A O 1
ATOM 5175 N N . ILE A 1 656 ? 7.681 -17.489 -20.087 1.00 97.06 656 ILE A N 1
ATOM 5176 C CA . ILE A 1 656 ? 8.311 -16.426 -20.901 1.00 97.06 656 ILE A CA 1
ATOM 5177 C C . ILE A 1 656 ? 8.256 -16.745 -22.395 1.00 97.06 656 ILE A C 1
ATOM 5179 O O . ILE A 1 656 ? 8.017 -15.844 -23.193 1.00 97.06 656 ILE A O 1
ATOM 5183 N N . GLN A 1 657 ? 8.455 -18.006 -22.793 1.00 97.81 657 GLN A N 1
ATOM 5184 C CA . GLN A 1 657 ? 8.359 -18.396 -24.203 1.00 97.81 657 GLN A CA 1
ATOM 5185 C C . GLN A 1 657 ? 6.936 -18.199 -24.747 1.00 97.81 657 GLN A C 1
ATOM 5187 O O . GLN A 1 657 ? 6.776 -17.772 -25.889 1.00 97.81 657 GLN A O 1
ATOM 5192 N N . GLY A 1 658 ? 5.911 -18.447 -23.926 1.00 97.69 658 GLY A N 1
ATOM 5193 C CA . GLY A 1 658 ? 4.512 -18.174 -24.263 1.00 97.69 658 GLY A CA 1
ATOM 5194 C C . GLY A 1 658 ? 4.210 -16.686 -24.458 1.00 97.69 658 GLY A C 1
ATOM 5195 O O . GLY A 1 658 ? 3.512 -16.329 -25.405 1.00 97.69 658 GLY A O 1
ATOM 5196 N N . GLU A 1 659 ? 4.787 -15.823 -23.622 1.00 97.88 659 GLU A N 1
ATOM 5197 C CA . GLU A 1 659 ? 4.538 -14.372 -23.641 1.00 97.88 659 GLU A CA 1
ATOM 5198 C C . GLU A 1 659 ? 5.479 -13.592 -24.589 1.00 97.88 659 GLU A C 1
ATOM 5200 O O . GLU A 1 659 ? 5.306 -12.394 -24.823 1.00 97.88 659 GLU A O 1
ATOM 5205 N N . PHE A 1 660 ? 6.482 -14.248 -25.188 1.00 98.38 660 PHE A N 1
ATOM 5206 C CA . PHE A 1 660 ? 7.543 -13.581 -25.958 1.00 98.38 660 PHE A CA 1
ATOM 5207 C C . PHE A 1 660 ? 7.043 -12.795 -27.185 1.00 98.38 660 PHE A C 1
ATOM 5209 O O . PHE A 1 660 ? 7.684 -11.835 -27.617 1.00 98.38 660 PHE A O 1
ATOM 5216 N N . ALA A 1 661 ? 5.880 -13.145 -27.743 1.00 98.12 661 ALA A N 1
ATOM 5217 C CA . ALA A 1 661 ? 5.276 -12.370 -28.828 1.00 98.12 661 ALA A CA 1
ATOM 5218 C C . ALA A 1 661 ? 4.972 -10.918 -28.406 1.00 98.12 661 ALA A C 1
ATOM 5220 O O . ALA A 1 661 ? 5.228 -9.996 -29.182 1.00 98.12 661 ALA A O 1
ATOM 5221 N N . HIS A 1 662 ? 4.515 -10.708 -27.167 1.00 98.44 662 HIS A N 1
ATOM 5222 C CA . HIS A 1 662 ? 4.282 -9.372 -26.614 1.00 98.44 662 HIS A CA 1
ATOM 5223 C C . HIS A 1 662 ? 5.603 -8.613 -26.437 1.00 98.44 662 HIS A C 1
ATOM 5225 O O . HIS A 1 662 ? 5.705 -7.451 -26.822 1.00 98.44 662 HIS A O 1
ATOM 5231 N N . VAL A 1 663 ? 6.666 -9.288 -25.977 1.00 98.75 663 VAL A N 1
ATOM 5232 C CA . VAL A 1 663 ? 8.019 -8.704 -25.882 1.00 98.75 663 VAL A CA 1
ATOM 5233 C C . VAL A 1 663 ? 8.501 -8.181 -27.236 1.00 98.75 663 VAL A C 1
ATOM 5235 O O . VAL A 1 663 ? 9.048 -7.078 -27.306 1.00 98.75 663 VAL A O 1
ATOM 5238 N N . LEU A 1 664 ? 8.298 -8.945 -28.315 1.00 98.56 664 LEU A N 1
ATOM 5239 C CA . LEU A 1 664 ? 8.665 -8.525 -29.670 1.00 98.56 664 LEU A CA 1
ATOM 5240 C C . LEU A 1 664 ? 7.895 -7.274 -30.106 1.00 98.56 664 LEU A C 1
ATOM 5242 O O . LEU A 1 664 ? 8.513 -6.329 -30.605 1.00 98.56 664 LEU A O 1
ATOM 5246 N N . ASP A 1 665 ? 6.573 -7.268 -29.923 1.00 98.62 665 ASP A N 1
ATOM 5247 C CA . ASP A 1 665 ? 5.706 -6.148 -30.300 1.00 98.62 665 ASP A CA 1
ATOM 5248 C C . ASP A 1 665 ? 6.093 -4.876 -29.525 1.00 98.62 665 ASP A C 1
ATOM 5250 O O . ASP A 1 665 ? 6.362 -3.833 -30.127 1.00 98.62 665 ASP A O 1
ATOM 5254 N N . TYR A 1 666 ? 6.234 -4.981 -28.204 1.00 98.81 666 TYR A N 1
ATOM 5255 C CA . TYR A 1 666 ? 6.564 -3.861 -27.324 1.00 98.81 666 TYR A CA 1
ATOM 5256 C C . TYR A 1 666 ? 7.979 -3.329 -27.546 1.00 98.81 666 TYR A C 1
ATOM 5258 O O . TYR A 1 666 ? 8.184 -2.118 -27.590 1.00 98.81 666 TYR A O 1
ATOM 5266 N N . THR A 1 667 ? 8.962 -4.204 -27.772 1.00 98.88 667 THR A N 1
ATOM 5267 C CA . THR A 1 667 ? 10.334 -3.770 -28.075 1.00 98.88 667 THR A CA 1
ATOM 5268 C C . THR A 1 667 ? 10.393 -3.015 -29.403 1.00 98.88 667 THR A C 1
ATOM 5270 O O . THR A 1 667 ? 11.043 -1.974 -29.505 1.00 98.88 667 THR A O 1
ATOM 5273 N N . ARG A 1 668 ? 9.685 -3.508 -30.430 1.00 98.69 668 ARG A N 1
ATOM 5274 C CA . ARG A 1 668 ? 9.613 -2.845 -31.742 1.00 98.69 668 ARG A CA 1
ATOM 5275 C C . ARG A 1 668 ? 8.886 -1.508 -31.675 1.00 98.69 668 ARG A C 1
ATOM 5277 O O . ARG A 1 668 ? 9.310 -0.580 -32.361 1.00 98.69 668 ARG A O 1
ATOM 5284 N N . PHE A 1 669 ? 7.856 -1.395 -30.838 1.00 98.81 669 PHE A N 1
ATOM 5285 C CA . PHE A 1 669 ? 7.221 -0.113 -30.549 1.00 98.81 669 PHE A CA 1
ATOM 5286 C C . PHE A 1 669 ? 8.244 0.893 -30.005 1.00 98.81 669 PHE A C 1
ATOM 5288 O O . PHE A 1 669 ? 8.368 1.988 -30.548 1.00 98.81 669 PHE A O 1
ATOM 5295 N N . ILE A 1 670 ? 9.037 0.509 -28.995 1.00 98.75 670 ILE A N 1
ATOM 5296 C CA . ILE A 1 670 ? 10.047 1.403 -28.405 1.00 98.75 670 ILE A CA 1
ATOM 5297 C C . ILE A 1 670 ? 11.111 1.782 -29.453 1.00 98.75 670 ILE A C 1
ATOM 5299 O O . ILE A 1 670 ? 11.478 2.952 -29.541 1.00 98.75 670 ILE A O 1
ATOM 5303 N N . PHE A 1 671 ? 11.543 0.852 -30.319 1.00 98.62 671 PHE A N 1
ATOM 5304 C CA . PHE A 1 671 ? 12.441 1.178 -31.440 1.00 98.62 671 PHE A CA 1
ATOM 5305 C C . PHE A 1 671 ? 11.871 2.249 -32.373 1.00 98.62 671 PHE A C 1
ATOM 5307 O O . PHE A 1 671 ? 12.617 3.094 -32.856 1.00 98.62 671 PHE A O 1
ATOM 5314 N N . ALA A 1 672 ? 10.570 2.200 -32.654 1.00 98.62 672 ALA A N 1
ATOM 5315 C CA . ALA A 1 672 ? 9.907 3.152 -33.538 1.00 98.62 672 ALA A CA 1
ATOM 5316 C C . ALA A 1 672 ? 9.690 4.534 -32.893 1.00 98.62 672 ALA A C 1
ATOM 5318 O O . ALA A 1 672 ? 9.331 5.479 -33.598 1.00 98.62 672 ALA A O 1
ATOM 5319 N N . CYS A 1 673 ? 9.920 4.665 -31.581 1.00 98.69 673 CYS A N 1
ATOM 5320 C CA . CYS A 1 673 ? 9.860 5.935 -30.860 1.00 98.69 673 CYS A CA 1
ATOM 5321 C C . CYS A 1 673 ? 11.175 6.736 -30.891 1.00 98.69 673 CYS A C 1
ATOM 5323 O O . CYS A 1 673 ? 11.177 7.882 -30.447 1.00 98.69 673 CYS A O 1
ATOM 5325 N N . ASP A 1 674 ? 12.266 6.167 -31.414 1.00 98.44 674 ASP A N 1
ATOM 5326 C CA . ASP A 1 674 ? 13.511 6.875 -31.746 1.00 98.44 674 ASP A CA 1
ATOM 5327 C C . ASP A 1 674 ? 13.455 7.319 -33.220 1.00 98.44 674 ASP A C 1
ATOM 5329 O O . ASP A 1 674 ? 13.588 6.509 -34.144 1.00 98.44 674 ASP A O 1
ATOM 5333 N N . THR A 1 675 ? 13.192 8.606 -33.456 1.00 97.81 675 THR A N 1
ATOM 5334 C CA . THR A 1 675 ? 13.004 9.177 -34.799 1.00 97.81 675 THR A CA 1
ATOM 5335 C C . THR A 1 675 ? 14.251 9.869 -35.346 1.00 97.81 675 THR A C 1
ATOM 5337 O O . THR A 1 675 ? 14.312 10.136 -36.553 1.00 97.81 675 THR A O 1
ATOM 5340 N N . ASP A 1 676 ? 15.254 10.134 -34.503 1.00 96.56 676 ASP A N 1
ATOM 5341 C CA . ASP A 1 676 ? 16.520 10.763 -34.895 1.00 96.56 676 ASP A CA 1
ATOM 5342 C C . ASP A 1 676 ? 17.730 9.807 -34.923 1.00 96.56 676 ASP A C 1
ATOM 5344 O O . ASP A 1 676 ? 18.789 10.163 -35.458 1.00 96.56 676 ASP A O 1
ATOM 5348 N N . GLY A 1 677 ? 17.537 8.562 -34.482 1.00 96.50 677 GLY A N 1
ATOM 5349 C CA . GLY A 1 677 ? 18.495 7.467 -34.562 1.00 96.50 677 GLY A CA 1
ATOM 5350 C C . GLY A 1 677 ? 19.612 7.557 -33.528 1.00 96.50 677 GLY A C 1
ATOM 5351 O O . GLY A 1 677 ? 20.707 7.045 -33.784 1.00 96.50 677 GLY A O 1
ATOM 5352 N N . ASP A 1 678 ? 19.390 8.240 -32.403 1.00 96.50 678 ASP A N 1
ATOM 5353 C CA . ASP A 1 678 ? 20.374 8.374 -31.328 1.00 96.50 678 ASP A CA 1
ATOM 5354 C C . ASP A 1 678 ? 20.217 7.357 -30.186 1.00 96.50 678 ASP A C 1
ATOM 5356 O O . ASP A 1 678 ? 21.041 7.318 -29.264 1.00 96.50 678 ASP A O 1
ATOM 5360 N N . GLY A 1 679 ? 19.234 6.465 -30.302 1.00 97.00 679 GLY A N 1
ATOM 5361 C CA . GLY A 1 679 ? 18.940 5.392 -29.365 1.00 97.00 679 GLY A CA 1
ATOM 5362 C C . GLY A 1 679 ? 17.973 5.782 -28.250 1.00 97.00 679 GLY A C 1
ATOM 5363 O O . GLY A 1 679 ? 17.542 4.890 -27.517 1.00 97.00 679 GLY A O 1
ATOM 5364 N N . LEU A 1 680 ? 17.628 7.064 -28.091 1.00 98.25 680 LEU A N 1
ATOM 5365 C CA . LEU A 1 680 ? 16.678 7.513 -27.077 1.00 98.25 680 LEU A CA 1
ATOM 5366 C C . LEU A 1 680 ? 15.276 7.707 -27.677 1.00 98.25 680 LEU A C 1
ATOM 5368 O O . LEU A 1 680 ? 15.146 8.240 -28.773 1.00 98.25 680 LEU A O 1
ATOM 5372 N N . PRO A 1 681 ? 14.205 7.338 -26.955 1.00 98.44 681 PRO A N 1
ATOM 5373 C CA . PRO A 1 681 ? 12.851 7.693 -27.368 1.00 98.44 681 PRO A CA 1
ATOM 5374 C C . PRO A 1 681 ? 12.630 9.221 -27.387 1.00 98.44 681 PRO A C 1
ATOM 5376 O O . PRO A 1 681 ? 12.932 9.919 -26.410 1.00 98.44 681 PRO A O 1
ATOM 5379 N N . ASP A 1 682 ? 12.041 9.736 -28.472 1.00 97.88 682 ASP A N 1
ATOM 5380 C CA . ASP A 1 682 ? 11.734 11.162 -28.673 1.00 97.88 682 ASP A CA 1
ATOM 5381 C C . ASP A 1 682 ? 10.249 11.467 -28.957 1.00 97.88 682 ASP A C 1
ATOM 5383 O O . ASP A 1 682 ? 9.824 12.630 -28.909 1.00 97.88 682 ASP A O 1
ATOM 5387 N N . ILE A 1 683 ? 9.439 10.426 -29.158 1.00 98.12 683 ILE A N 1
ATOM 5388 C CA . ILE A 1 683 ? 7.972 10.479 -29.185 1.00 98.12 683 ILE A CA 1
ATOM 5389 C C . ILE A 1 683 ? 7.376 9.475 -28.197 1.00 98.12 683 ILE A C 1
ATOM 5391 O O . ILE A 1 683 ? 8.021 8.499 -27.823 1.00 98.12 683 ILE A O 1
ATOM 5395 N N . ASN A 1 684 ? 6.132 9.725 -27.777 1.00 97.75 684 ASN A N 1
ATOM 5396 C CA . ASN A 1 684 ? 5.413 8.898 -26.806 1.00 97.75 684 ASN A CA 1
ATOM 5397 C C . ASN A 1 684 ? 6.166 8.703 -25.467 1.00 97.75 684 ASN A C 1
ATOM 5399 O O . ASN A 1 684 ? 6.242 7.600 -24.933 1.00 97.75 684 ASN A O 1
ATOM 5403 N N . VAL A 1 685 ? 6.743 9.798 -24.962 1.00 97.19 685 VAL A N 1
ATOM 5404 C CA . VAL A 1 685 ? 7.720 9.846 -23.854 1.00 97.19 685 VAL A CA 1
ATOM 5405 C C . VAL A 1 685 ? 7.128 10.214 -22.487 1.00 97.19 685 VAL A C 1
ATOM 5407 O O . VAL A 1 685 ? 7.888 10.452 -21.549 1.00 97.19 685 VAL A O 1
ATOM 5410 N N . ASP A 1 686 ? 5.802 10.308 -22.375 1.00 96.25 686 ASP A N 1
ATOM 5411 C CA . ASP A 1 686 ? 5.147 10.476 -21.074 1.00 96.25 686 ASP A CA 1
ATOM 5412 C C . ASP A 1 686 ? 5.446 9.246 -20.196 1.00 96.25 686 ASP A C 1
ATOM 5414 O O . ASP A 1 686 ? 5.526 8.126 -20.707 1.00 96.25 686 ASP A O 1
ATOM 5418 N N . ASN A 1 687 ? 5.682 9.462 -18.899 1.00 97.00 687 ASN A N 1
ATOM 5419 C CA . ASN A 1 687 ? 6.179 8.439 -17.973 1.00 97.00 687 ASN A CA 1
ATOM 5420 C C . ASN A 1 687 ? 5.663 8.620 -16.538 1.00 97.00 687 ASN A C 1
ATOM 5422 O O . ASN A 1 687 ? 5.051 9.647 -16.227 1.00 97.00 687 ASN A O 1
ATOM 5426 N N . THR A 1 688 ? 5.978 7.641 -15.674 1.00 95.06 688 THR A N 1
ATOM 5427 C CA . THR A 1 688 ? 5.482 7.529 -14.292 1.00 95.06 688 THR A CA 1
ATOM 5428 C C . THR A 1 688 ? 5.711 8.769 -13.441 1.00 95.06 688 THR A C 1
ATOM 5430 O O . THR A 1 688 ? 4.955 8.995 -12.506 1.00 95.06 688 THR A O 1
ATOM 5433 N N . ILE A 1 689 ? 6.732 9.600 -13.712 1.00 93.25 689 ILE A N 1
ATOM 5434 C CA . ILE A 1 689 ? 7.034 10.775 -12.883 1.00 93.25 689 ILE A CA 1
ATOM 5435 C C . ILE A 1 689 ? 6.079 11.923 -13.240 1.00 93.25 689 ILE A C 1
ATOM 5437 O O . ILE A 1 689 ? 6.482 12.976 -13.737 1.00 93.25 689 ILE A O 1
ATOM 5441 N N . ASP A 1 690 ? 4.797 11.726 -12.953 1.00 85.25 690 ASP A N 1
ATOM 5442 C CA . ASP A 1 690 ? 3.695 12.593 -13.363 1.00 85.25 690 ASP A CA 1
ATOM 5443 C C . ASP A 1 690 ? 3.587 13.916 -12.589 1.00 85.25 690 ASP A C 1
ATOM 5445 O O . ASP A 1 690 ? 2.960 14.885 -13.021 1.00 85.25 690 ASP A O 1
ATOM 5449 N N . GLN A 1 691 ? 4.293 13.987 -11.464 1.00 82.94 691 GLN A N 1
ATOM 5450 C CA . GLN A 1 691 ? 4.580 15.212 -10.718 1.00 82.94 691 GLN A CA 1
ATOM 5451 C C . GLN A 1 691 ? 5.943 15.815 -11.086 1.00 82.94 691 GLN A C 1
ATOM 5453 O O . GLN A 1 691 ? 6.462 16.684 -10.377 1.00 82.94 691 GLN A O 1
ATOM 5458 N N . GLY A 1 692 ? 6.549 15.316 -12.165 1.00 85.06 692 GLY A N 1
ATOM 5459 C CA . GLY A 1 692 ? 7.817 15.728 -12.743 1.00 85.06 692 GLY A CA 1
ATOM 5460 C C . GLY A 1 692 ? 7.797 17.156 -13.283 1.00 85.06 692 GLY A C 1
ATOM 5461 O O . GLY A 1 692 ? 6.753 17.738 -13.569 1.00 85.06 692 GLY A O 1
ATOM 5462 N N . SER A 1 693 ? 8.982 17.741 -13.474 1.00 89.25 693 SER A N 1
ATOM 5463 C CA . SER A 1 693 ? 9.071 18.916 -14.344 1.00 89.25 693 SER A CA 1
ATOM 5464 C C . SER A 1 693 ? 8.895 18.473 -15.797 1.00 89.25 693 SER A C 1
ATOM 5466 O O . SER A 1 693 ? 9.048 17.295 -16.128 1.00 89.25 693 SER A O 1
ATOM 5468 N N . ARG A 1 694 ? 8.675 19.425 -16.711 1.00 89.44 694 ARG A N 1
ATOM 5469 C CA . ARG A 1 694 ? 8.622 19.120 -18.150 1.00 89.44 694 ARG A CA 1
ATOM 5470 C C . ARG A 1 694 ? 9.871 18.369 -18.630 1.00 89.44 694 ARG A C 1
ATOM 5472 O O . ARG A 1 694 ? 9.750 17.531 -19.512 1.00 89.44 694 ARG A O 1
ATOM 5479 N N . ALA A 1 695 ? 11.039 18.665 -18.052 1.00 94.06 695 ALA A N 1
ATOM 5480 C CA . ALA A 1 695 ? 12.297 17.992 -18.369 1.00 94.06 695 ALA A CA 1
ATOM 5481 C C . ALA A 1 695 ? 12.289 16.497 -18.019 1.00 94.06 695 ALA A C 1
ATOM 5483 O O . ALA A 1 695 ? 12.952 15.724 -18.702 1.00 94.06 695 ALA A O 1
ATOM 5484 N N . VAL A 1 696 ? 11.571 16.126 -16.956 1.00 93.25 696 VAL A N 1
ATOM 5485 C CA . VAL A 1 696 ? 11.515 14.763 -16.416 1.00 93.25 696 VAL A CA 1
ATOM 5486 C C . VAL A 1 696 ? 10.389 13.952 -17.047 1.00 93.25 696 VAL A C 1
ATOM 5488 O O . VAL A 1 696 ? 10.597 12.784 -17.329 1.00 93.25 696 VAL A O 1
ATOM 5491 N N . GLN A 1 697 ? 9.214 14.547 -17.263 1.00 91.31 697 GLN A N 1
ATOM 5492 C CA . GLN A 1 697 ? 8.037 13.783 -17.683 1.00 91.31 697 GLN A CA 1
ATOM 5493 C C . GLN A 1 697 ? 7.813 13.802 -19.198 1.00 91.31 697 GLN A C 1
ATOM 5495 O O . GLN A 1 697 ? 7.530 12.776 -19.794 1.00 91.31 697 GLN A O 1
ATOM 5500 N N . HIS A 1 698 ? 7.939 14.967 -19.839 1.00 93.75 698 HIS A N 1
ATOM 5501 C CA . HIS A 1 698 ? 7.411 15.179 -21.198 1.00 93.75 698 HIS A CA 1
ATOM 5502 C C . HIS A 1 698 ? 8.487 15.479 -22.246 1.00 93.75 698 HIS A C 1
ATOM 5504 O O . HIS A 1 698 ? 8.181 15.709 -23.419 1.00 93.75 698 HIS A O 1
ATOM 5510 N N . ALA A 1 699 ? 9.744 15.612 -21.825 1.00 96.62 699 ALA A N 1
ATOM 5511 C CA . ALA A 1 699 ? 10.824 16.005 -22.715 1.00 96.62 699 ALA A CA 1
ATOM 5512 C C . ALA A 1 699 ? 11.203 14.865 -23.654 1.00 96.62 699 ALA A C 1
ATOM 5514 O O . ALA A 1 699 ? 11.074 13.695 -23.317 1.00 96.62 699 ALA A O 1
ATOM 5515 N N . ARG A 1 700 ? 11.729 15.204 -24.823 1.00 97.75 700 ARG A N 1
ATOM 5516 C CA . ARG A 1 700 ? 12.343 14.216 -25.719 1.00 97.75 700 ARG A CA 1
ATOM 5517 C C . ARG A 1 700 ? 13.722 13.808 -25.211 1.00 97.75 700 ARG A C 1
ATOM 5519 O O . ARG A 1 700 ? 14.381 14.603 -24.534 1.00 97.75 700 ARG A O 1
ATOM 5526 N N . ASN A 1 701 ? 14.199 12.628 -25.603 1.00 97.81 701 ASN A N 1
ATOM 5527 C CA . ASN A 1 701 ? 15.576 12.193 -25.350 1.00 97.81 701 ASN A CA 1
ATOM 5528 C C . ASN A 1 701 ? 15.936 12.274 -23.860 1.00 97.81 701 ASN A C 1
ATOM 5530 O O . ASN A 1 701 ? 16.939 12.884 -23.474 1.00 97.81 701 ASN A O 1
ATOM 5534 N N . GLN A 1 702 ? 15.056 11.729 -23.017 1.00 98.19 702 GLN A N 1
ATOM 5535 C CA . GLN A 1 702 ? 15.250 11.671 -21.570 1.00 98.19 702 GLN A CA 1
ATOM 5536 C C . GLN A 1 702 ? 16.246 10.570 -21.216 1.00 98.19 702 GLN A C 1
ATOM 5538 O O . GLN A 1 702 ? 16.154 9.453 -21.724 1.00 98.19 702 GLN A O 1
ATOM 5543 N N . THR A 1 703 ? 17.145 10.848 -20.273 1.00 98.56 703 THR A N 1
ATOM 5544 C CA . THR A 1 703 ? 18.073 9.832 -19.755 1.00 98.56 703 THR A CA 1
ATOM 5545 C C . THR A 1 703 ? 17.320 8.713 -19.040 1.00 98.56 703 THR A C 1
ATOM 5547 O O . THR A 1 703 ? 17.663 7.549 -19.210 1.00 98.56 703 THR A O 1
ATOM 5550 N N . TYR A 1 704 ? 16.266 9.051 -18.287 1.00 98.44 704 TYR A N 1
ATOM 5551 C CA . TYR A 1 704 ? 15.434 8.085 -17.566 1.00 98.44 704 TYR A CA 1
ATOM 5552 C C . TYR A 1 704 ? 14.832 7.021 -18.498 1.00 98.44 704 TYR A C 1
ATOM 5554 O O . TYR A 1 704 ? 15.184 5.844 -18.395 1.00 98.44 704 TYR A O 1
ATOM 5562 N N . LEU A 1 705 ? 13.994 7.442 -19.453 1.00 98.25 705 LEU A N 1
ATOM 5563 C CA . LEU A 1 705 ? 13.374 6.528 -20.415 1.00 98.25 705 LEU A CA 1
ATOM 5564 C C . LEU A 1 705 ? 14.396 5.863 -21.336 1.00 98.25 705 LEU A C 1
ATOM 5566 O O . LEU A 1 705 ? 14.235 4.698 -21.677 1.00 98.25 705 LEU A O 1
ATOM 5570 N N . GLY A 1 706 ? 15.478 6.555 -21.700 1.00 98.31 706 GLY A N 1
ATOM 5571 C CA . GLY A 1 706 ? 16.566 5.968 -22.478 1.00 98.31 706 GLY A CA 1
ATOM 5572 C C . GLY A 1 706 ? 17.233 4.781 -21.787 1.00 98.31 706 GLY A C 1
ATOM 5573 O O . GLY A 1 706 ? 17.458 3.739 -22.398 1.00 98.31 706 GLY A O 1
ATOM 5574 N N . VAL A 1 707 ? 17.529 4.910 -20.493 1.00 98.62 707 VAL A N 1
ATOM 5575 C CA . VAL A 1 707 ? 18.142 3.832 -19.704 1.00 98.62 707 VAL A CA 1
ATOM 5576 C C . VAL A 1 707 ? 17.135 2.726 -19.390 1.00 98.62 707 VAL A C 1
ATOM 5578 O O . VAL A 1 707 ? 17.511 1.555 -19.370 1.00 98.62 707 VAL A O 1
ATOM 5581 N N . LYS A 1 708 ? 15.852 3.057 -19.212 1.00 98.75 708 LYS A N 1
ATOM 5582 C CA . LYS A 1 708 ? 14.784 2.054 -19.094 1.00 98.75 708 LYS A CA 1
ATOM 5583 C C . LYS A 1 708 ? 14.606 1.259 -20.396 1.00 98.75 708 LYS A C 1
ATOM 5585 O O . LYS A 1 708 ? 14.595 0.031 -20.355 1.00 98.75 708 LYS A O 1
ATOM 5590 N N . ALA A 1 709 ? 14.623 1.926 -21.552 1.00 98.75 709 ALA A N 1
ATOM 5591 C CA . ALA A 1 709 ? 14.631 1.290 -22.870 1.00 98.75 709 ALA A CA 1
ATOM 5592 C C . ALA A 1 709 ? 15.875 0.413 -23.083 1.00 98.75 709 ALA A C 1
ATOM 5594 O O . ALA A 1 709 ? 15.746 -0.721 -23.535 1.00 98.75 709 ALA A O 1
ATOM 5595 N N . LEU A 1 710 ? 17.070 0.875 -22.684 1.00 98.75 710 LEU A N 1
ATOM 5596 C CA . LEU A 1 710 ? 18.284 0.046 -22.665 1.00 98.75 710 LEU A CA 1
ATOM 5597 C C . LEU A 1 710 ? 18.062 -1.236 -21.859 1.00 98.75 710 LEU A C 1
ATOM 5599 O O . LEU A 1 710 ? 18.405 -2.323 -22.327 1.00 98.75 710 LEU A O 1
ATOM 5603 N N . GLY A 1 711 ? 17.473 -1.099 -20.668 1.00 98.56 711 GLY A N 1
ATOM 5604 C CA . GLY A 1 711 ? 17.111 -2.216 -19.807 1.00 98.56 711 GLY A CA 1
ATOM 5605 C C . GLY A 1 711 ? 16.216 -3.226 -20.528 1.00 98.56 711 GLY A C 1
ATOM 5606 O O . GLY A 1 711 ? 16.541 -4.414 -20.603 1.00 98.56 711 GLY A O 1
ATOM 5607 N N . ALA A 1 712 ? 15.131 -2.733 -21.126 1.00 98.81 712 ALA A N 1
ATOM 5608 C CA . ALA A 1 712 ? 14.182 -3.534 -21.888 1.00 98.81 712 ALA A CA 1
ATOM 5609 C C . ALA A 1 712 ? 14.838 -4.227 -23.095 1.00 98.81 712 ALA A C 1
ATOM 5611 O O . ALA A 1 712 ? 14.624 -5.418 -23.298 1.00 98.81 712 ALA A O 1
ATOM 5612 N N . TYR A 1 713 ? 15.704 -3.550 -23.855 1.00 98.81 713 TYR A N 1
ATOM 5613 C CA . TYR A 1 713 ? 16.405 -4.153 -24.996 1.00 98.81 713 TYR A CA 1
ATOM 5614 C C . TYR A 1 713 ? 17.328 -5.297 -24.576 1.00 98.81 713 TYR A C 1
ATOM 5616 O O . TYR A 1 713 ? 17.402 -6.319 -25.261 1.00 98.81 713 TYR A O 1
ATOM 5624 N N . ARG A 1 714 ? 18.022 -5.157 -23.439 1.00 98.50 714 ARG A N 1
ATOM 5625 C CA . ARG A 1 714 ? 18.867 -6.228 -22.891 1.00 98.50 714 ARG A CA 1
ATOM 5626 C C . ARG A 1 714 ? 18.041 -7.421 -22.430 1.00 98.50 714 ARG A C 1
ATOM 5628 O O . ARG A 1 714 ? 18.362 -8.544 -22.808 1.00 98.50 714 ARG A O 1
ATOM 5635 N N . ALA A 1 715 ? 16.968 -7.179 -21.683 1.00 98.75 715 ALA A N 1
ATOM 5636 C CA . ALA A 1 715 ? 16.042 -8.222 -21.254 1.00 98.75 715 ALA A CA 1
ATOM 5637 C C . ALA A 1 715 ? 15.393 -8.946 -22.449 1.00 98.75 715 ALA A C 1
ATOM 5639 O O . ALA A 1 715 ? 15.399 -10.174 -22.510 1.00 98.75 715 ALA A O 1
ATOM 5640 N N . ALA A 1 716 ? 14.900 -8.198 -23.440 1.00 98.81 716 ALA A N 1
ATOM 5641 C CA . ALA A 1 716 ? 14.302 -8.743 -24.654 1.00 98.81 716 ALA A CA 1
ATOM 5642 C C . ALA A 1 716 ? 15.302 -9.571 -25.471 1.00 98.81 716 ALA A C 1
ATOM 5644 O O . ALA A 1 716 ? 14.952 -10.640 -25.963 1.00 98.81 716 ALA A O 1
ATOM 5645 N N . SER A 1 717 ? 16.554 -9.115 -25.582 1.00 98.56 717 SER A N 1
ATOM 5646 C CA . SER A 1 717 ? 17.632 -9.858 -26.244 1.00 98.56 717 SER A CA 1
ATOM 5647 C C . SER A 1 717 ? 17.925 -11.194 -25.556 1.00 98.56 717 SER A C 1
ATOM 5649 O O . SER A 1 717 ? 18.097 -12.204 -26.236 1.00 98.56 717 SER A O 1
ATOM 5651 N N . GLU A 1 718 ? 17.978 -11.215 -24.223 1.00 98.06 718 GLU A N 1
ATOM 5652 C CA . GLU A 1 718 ? 18.208 -12.440 -23.448 1.00 98.06 718 GLU A CA 1
ATOM 5653 C C . GLU A 1 718 ? 17.034 -13.422 -23.612 1.00 98.06 718 GLU A C 1
ATOM 5655 O O . GLU A 1 718 ? 17.235 -14.602 -23.902 1.00 98.06 718 GLU A O 1
ATOM 5660 N N . MET A 1 719 ? 15.793 -12.926 -23.521 1.00 98.56 719 MET A N 1
ATOM 5661 C CA . MET A 1 719 ? 14.583 -13.735 -23.733 1.00 98.56 719 MET A CA 1
ATOM 5662 C C . MET A 1 719 ? 14.466 -14.262 -25.170 1.00 98.56 719 MET A C 1
ATOM 5664 O O . MET A 1 719 ? 14.003 -15.385 -25.371 1.00 98.56 719 MET A O 1
ATOM 5668 N N . ALA A 1 720 ? 14.924 -13.495 -26.164 1.00 98.50 720 ALA A N 1
ATOM 5669 C CA . ALA A 1 720 ? 15.004 -13.932 -27.557 1.00 98.50 720 ALA A CA 1
ATOM 5670 C C . ALA A 1 720 ? 16.008 -15.079 -27.736 1.00 98.50 720 ALA A C 1
ATOM 5672 O O . ALA A 1 720 ? 15.733 -16.036 -28.458 1.00 98.50 720 ALA A O 1
ATOM 5673 N N . GLY A 1 721 ? 17.154 -15.003 -27.051 1.00 97.75 721 GLY A N 1
ATOM 5674 C CA . GLY A 1 721 ? 18.162 -16.065 -27.025 1.00 97.75 721 GLY A CA 1
ATOM 5675 C C . GLY A 1 721 ? 17.670 -17.361 -26.374 1.00 97.75 721 GLY A C 1
ATOM 5676 O O . GLY A 1 721 ? 18.145 -18.437 -26.730 1.00 97.75 721 GLY A O 1
ATOM 5677 N N . ALA A 1 722 ? 16.699 -17.261 -25.462 1.00 96.69 722 ALA A N 1
ATOM 5678 C CA . ALA A 1 722 ? 16.085 -18.391 -24.767 1.00 96.69 722 ALA A CA 1
ATOM 5679 C C . ALA A 1 722 ? 14.895 -19.030 -25.511 1.00 96.69 722 ALA A C 1
ATOM 5681 O O . ALA A 1 722 ? 14.320 -20.008 -25.027 1.00 96.69 722 ALA A O 1
ATOM 5682 N N . GLN A 1 723 ? 14.505 -18.506 -26.677 1.00 97.75 723 GLN A N 1
ATOM 5683 C CA . GLN A 1 723 ? 13.499 -19.151 -27.522 1.00 97.75 723 GLN A CA 1
ATOM 5684 C C . GLN A 1 723 ? 14.056 -20.425 -28.167 1.00 97.75 723 GLN A C 1
ATOM 5686 O O . GLN A 1 723 ? 15.247 -20.517 -28.458 1.00 97.75 723 GLN A O 1
ATOM 5691 N N . ASP A 1 724 ? 13.181 -21.376 -28.502 1.00 94.88 724 ASP A N 1
ATOM 5692 C CA . ASP A 1 724 ? 13.568 -22.596 -29.232 1.00 94.88 724 ASP A CA 1
ATOM 5693 C C . ASP A 1 724 ? 14.197 -22.297 -30.606 1.00 94.88 724 ASP A C 1
ATOM 5695 O O . ASP A 1 724 ? 15.025 -23.056 -31.114 1.00 94.88 724 ASP A O 1
ATOM 5699 N N . SER A 1 725 ? 13.800 -21.177 -31.218 1.00 95.06 725 SER A N 1
ATOM 5700 C CA . SER A 1 725 ? 14.363 -20.653 -32.461 1.00 95.06 725 SER A CA 1
ATOM 5701 C C . SER A 1 725 ? 14.715 -19.172 -32.285 1.00 95.06 725 SER A C 1
ATOM 5703 O O . SER A 1 725 ? 13.899 -18.320 -32.648 1.00 95.06 725 SER A O 1
ATOM 5705 N N . PRO A 1 726 ? 15.907 -18.851 -31.749 1.00 96.25 726 PRO A N 1
ATOM 5706 C CA . PRO A 1 726 ? 16.311 -17.472 -31.494 1.00 96.25 726 PRO A CA 1
ATOM 5707 C C . PRO A 1 726 ? 16.310 -16.602 -32.758 1.00 96.25 726 PRO A C 1
ATOM 5709 O O . PRO A 1 726 ? 16.898 -16.968 -33.780 1.00 96.25 726 PRO A O 1
ATOM 5712 N N . ASP A 1 727 ? 15.682 -15.428 -32.679 1.00 96.88 727 ASP A N 1
ATOM 5713 C CA . ASP A 1 727 ? 15.688 -14.425 -33.749 1.00 96.88 727 ASP A CA 1
ATOM 5714 C C . ASP A 1 727 ? 16.980 -13.594 -33.680 1.00 96.88 727 ASP A C 1
ATOM 5716 O O . ASP A 1 727 ? 17.084 -12.604 -32.953 1.00 96.88 727 ASP A O 1
ATOM 5720 N N . ALA A 1 728 ? 17.992 -14.025 -34.435 1.00 97.62 728 ALA A N 1
ATOM 5721 C CA . ALA A 1 728 ? 19.300 -13.374 -34.468 1.00 97.62 728 ALA A CA 1
ATOM 5722 C C . ALA A 1 728 ? 19.255 -11.932 -35.008 1.00 97.62 728 ALA A C 1
ATOM 5724 O O . ALA A 1 728 ? 20.089 -11.118 -34.611 1.00 97.62 728 ALA A O 1
ATOM 5725 N N . GLU A 1 729 ? 18.308 -11.601 -35.895 1.00 98.25 729 GLU A N 1
ATOM 5726 C CA . GLU A 1 729 ? 18.164 -10.236 -36.415 1.00 98.25 729 GLU A CA 1
ATOM 5727 C C . GLU A 1 729 ? 17.594 -9.311 -35.338 1.00 98.25 729 GLU A C 1
ATOM 5729 O O . GLU A 1 729 ? 18.097 -8.203 -35.148 1.00 98.25 729 GLU A O 1
ATOM 5734 N N . PHE A 1 730 ? 16.597 -9.782 -34.586 1.00 98.62 730 PHE A N 1
ATOM 5735 C CA . PHE A 1 730 ? 16.048 -9.047 -33.449 1.00 98.62 730 PHE A CA 1
ATOM 5736 C C . PHE A 1 730 ? 17.080 -8.848 -32.329 1.00 98.62 730 PHE A C 1
ATOM 5738 O O . PHE A 1 730 ? 17.233 -7.729 -31.841 1.00 98.62 730 PHE A O 1
ATOM 5745 N N . ILE A 1 731 ? 17.838 -9.891 -31.971 1.00 98.69 731 ILE A N 1
ATOM 5746 C CA . ILE A 1 731 ? 18.926 -9.806 -30.979 1.00 98.69 731 ILE A CA 1
ATOM 5747 C C . ILE A 1 731 ? 19.954 -8.747 -31.395 1.00 98.69 731 ILE A C 1
ATOM 5749 O O . ILE A 1 731 ? 20.252 -7.834 -30.624 1.00 98.69 731 ILE A O 1
ATOM 5753 N N . ALA A 1 732 ? 20.441 -8.813 -32.639 1.00 98.56 732 ALA A N 1
ATOM 5754 C CA . ALA A 1 732 ? 21.398 -7.839 -33.157 1.00 98.56 732 ALA A CA 1
ATOM 5755 C C . ALA A 1 732 ? 20.820 -6.412 -33.175 1.00 98.56 732 ALA A C 1
ATOM 5757 O O . ALA A 1 732 ? 21.535 -5.453 -32.880 1.00 98.56 732 ALA A O 1
ATOM 5758 N N . ALA A 1 733 ? 19.525 -6.259 -33.476 1.00 98.62 733 ALA A N 1
ATOM 5759 C CA . ALA A 1 733 ? 18.854 -4.967 -33.414 1.00 98.62 733 ALA A CA 1
ATOM 5760 C C . ALA A 1 733 ? 18.830 -4.412 -31.981 1.00 98.62 733 ALA A C 1
ATOM 5762 O O . ALA A 1 733 ? 19.192 -3.250 -31.798 1.00 98.62 733 ALA A O 1
ATOM 5763 N N . CYS A 1 734 ? 18.478 -5.217 -30.972 1.00 98.75 734 CYS A N 1
ATOM 5764 C CA . CYS A 1 734 ? 18.538 -4.815 -29.562 1.00 98.75 734 CYS A CA 1
ATOM 5765 C C . CYS A 1 734 ? 19.950 -4.358 -29.166 1.00 98.75 734 CYS A C 1
ATOM 5767 O O . CYS A 1 734 ? 20.118 -3.266 -28.620 1.00 98.75 734 CYS A O 1
ATOM 5769 N N . GLU A 1 735 ? 20.974 -5.152 -29.487 1.00 98.19 735 GLU A N 1
ATOM 5770 C CA . GLU A 1 735 ? 22.376 -4.828 -29.194 1.00 98.19 735 GLU A CA 1
ATOM 5771 C C . GLU A 1 735 ? 22.834 -3.527 -29.873 1.00 98.19 735 GLU A C 1
ATOM 5773 O O . GLU A 1 735 ? 23.528 -2.712 -29.258 1.00 98.19 735 GLU A O 1
ATOM 5778 N N . GLU A 1 736 ? 22.403 -3.281 -31.113 1.00 98.50 736 GLU A N 1
ATOM 5779 C CA . GLU A 1 736 ? 22.677 -2.032 -31.826 1.00 98.50 736 GLU A CA 1
ATOM 5780 C C . GLU A 1 736 ? 22.105 -0.812 -31.083 1.00 98.50 736 GLU A C 1
ATOM 5782 O O . GLU A 1 736 ? 22.820 0.182 -30.912 1.00 98.50 736 GLU A O 1
ATOM 5787 N N . ARG A 1 737 ? 20.855 -0.885 -30.595 1.00 98.62 737 ARG A N 1
ATOM 5788 C CA . ARG A 1 737 ? 20.217 0.222 -29.851 1.00 98.62 737 ARG A CA 1
ATOM 5789 C C . ARG A 1 737 ? 20.906 0.464 -28.514 1.00 98.62 737 ARG A C 1
ATOM 5791 O O . ARG A 1 737 ? 21.163 1.612 -28.164 1.00 98.62 737 ARG A O 1
ATOM 5798 N N . VAL A 1 738 ? 21.304 -0.593 -27.805 1.00 98.56 738 VAL A N 1
ATOM 5799 C CA . VAL A 1 738 ? 22.123 -0.464 -26.586 1.00 98.56 738 VAL A CA 1
ATOM 5800 C C . VAL A 1 738 ? 23.454 0.237 -26.890 1.00 98.56 738 VAL A C 1
ATOM 5802 O O . VAL A 1 738 ? 23.909 1.092 -26.123 1.00 98.56 738 VAL A O 1
ATOM 5805 N N . GLY A 1 739 ? 24.077 -0.070 -28.031 1.00 98.44 739 GLY A N 1
ATOM 5806 C CA . GLY A 1 739 ? 25.287 0.608 -28.496 1.00 98.44 739 GLY A CA 1
ATOM 5807 C C . GLY A 1 739 ? 25.075 2.094 -28.816 1.00 98.44 739 GLY A C 1
ATOM 5808 O O . GLY A 1 739 ? 25.951 2.909 -28.521 1.00 98.44 739 GLY A O 1
ATOM 5809 N N . LEU A 1 740 ? 23.927 2.458 -29.397 1.00 98.62 740 LEU A N 1
ATOM 5810 C CA . LEU A 1 740 ? 23.536 3.852 -29.639 1.00 98.62 740 LEU A CA 1
ATOM 5811 C C . LEU A 1 740 ? 23.353 4.616 -28.325 1.00 98.62 740 LEU A C 1
ATOM 5813 O O . LEU A 1 740 ? 23.983 5.656 -28.142 1.00 98.62 740 LEU A O 1
ATOM 5817 N N . ILE A 1 741 ? 22.605 4.047 -27.377 1.00 98.62 741 ILE A N 1
ATOM 5818 C CA . ILE A 1 741 ? 22.365 4.655 -26.061 1.00 98.62 741 ILE A CA 1
ATOM 5819 C C . ILE A 1 741 ? 23.682 4.869 -25.312 1.00 98.62 741 ILE A C 1
ATOM 5821 O O . ILE A 1 741 ? 23.908 5.950 -24.775 1.00 98.62 741 ILE A O 1
ATOM 5825 N N . ASN A 1 742 ? 24.599 3.894 -25.328 1.00 98.50 742 ASN A N 1
ATOM 5826 C CA . ASN A 1 742 ? 25.929 4.062 -24.733 1.00 98.50 742 ASN A CA 1
ATOM 5827 C C . ASN A 1 742 ? 26.677 5.272 -25.312 1.00 98.50 742 ASN A C 1
ATOM 5829 O O . ASN A 1 742 ? 27.229 6.061 -24.545 1.00 98.50 742 ASN A O 1
ATOM 5833 N N . ARG A 1 743 ? 26.680 5.438 -26.643 1.00 98.19 743 ARG A N 1
ATOM 5834 C CA . ARG A 1 743 ? 27.309 6.600 -27.294 1.00 98.19 743 ARG A CA 1
ATOM 5835 C C . ARG A 1 743 ? 26.620 7.899 -26.894 1.00 98.19 743 ARG A C 1
ATOM 5837 O O . ARG A 1 743 ? 27.298 8.854 -26.538 1.00 98.19 743 ARG A O 1
ATOM 5844 N N . THR A 1 744 ? 25.292 7.932 -26.890 1.00 98.50 744 THR A N 1
ATOM 5845 C CA . THR A 1 744 ? 24.523 9.127 -26.521 1.00 98.50 744 THR A CA 1
ATOM 5846 C C . THR A 1 744 ? 24.740 9.529 -25.058 1.00 98.50 744 THR A C 1
ATOM 5848 O O . THR A 1 744 ? 24.945 10.713 -24.771 1.00 98.50 744 THR A O 1
ATOM 5851 N N . LEU A 1 745 ? 24.808 8.561 -24.137 1.00 98.50 745 LEU A N 1
ATOM 5852 C CA . LEU A 1 745 ? 25.179 8.791 -22.738 1.00 98.50 745 LEU A CA 1
ATOM 5853 C C . LEU A 1 745 ? 26.570 9.433 -22.620 1.00 98.50 745 LEU A C 1
ATOM 5855 O O . LEU A 1 745 ? 26.749 10.390 -21.866 1.00 98.50 745 LEU A O 1
ATOM 5859 N N . GLU A 1 746 ? 27.554 8.941 -23.378 1.00 96.12 746 GLU A N 1
ATOM 5860 C CA . GLU A 1 746 ? 28.934 9.431 -23.314 1.00 96.12 746 GLU A CA 1
ATOM 5861 C C . GLU A 1 746 ? 29.139 10.790 -23.987 1.00 96.12 746 GLU A C 1
ATOM 5863 O O . GLU A 1 746 ? 29.841 11.637 -23.434 1.00 96.12 746 GLU A O 1
ATOM 5868 N N . GLU A 1 747 ? 28.567 10.975 -25.175 1.00 95.31 747 GLU A N 1
ATOM 5869 C CA . GLU A 1 747 ? 28.865 12.097 -26.067 1.00 95.31 747 GLU A CA 1
ATOM 5870 C C . GLU A 1 747 ? 27.907 13.279 -25.888 1.00 95.31 747 GLU A C 1
ATOM 5872 O O . GLU A 1 747 ? 28.305 14.418 -26.143 1.00 95.31 747 GLU A O 1
ATOM 5877 N N . LYS A 1 748 ? 26.656 13.030 -25.469 1.00 96.12 748 LYS A N 1
ATOM 5878 C CA . LYS A 1 748 ? 25.612 14.066 -25.388 1.00 96.12 748 LYS A CA 1
ATOM 5879 C C . LYS A 1 748 ? 25.123 14.353 -23.970 1.00 96.12 748 LYS A C 1
ATOM 5881 O O . LYS A 1 748 ? 24.821 15.508 -23.680 1.00 96.12 748 LYS A O 1
ATOM 5886 N N . LEU A 1 749 ? 25.000 13.336 -23.112 1.00 98.12 749 LEU A N 1
ATOM 5887 C CA . LEU A 1 749 ? 24.309 13.478 -21.822 1.00 98.12 749 LEU A CA 1
ATOM 5888 C C . LEU A 1 749 ? 25.239 13.621 -20.612 1.00 98.12 749 LEU A C 1
ATOM 5890 O O . LEU A 1 749 ? 24.812 14.165 -19.600 1.00 98.12 749 LEU A O 1
ATOM 5894 N N . TRP A 1 750 ? 26.485 13.149 -20.666 1.00 98.56 750 TRP A N 1
ATOM 5895 C CA . TRP A 1 750 ? 27.406 13.272 -19.533 1.00 98.56 750 TRP A CA 1
ATOM 5896 C C . TRP A 1 750 ? 27.930 14.706 -19.363 1.00 98.56 750 TRP A C 1
ATOM 5898 O O . TRP A 1 750 ? 28.614 15.235 -20.238 1.00 98.56 750 TRP A O 1
ATOM 5908 N N . LEU A 1 751 ? 27.681 15.312 -18.198 1.00 98.38 751 LEU A N 1
ATOM 5909 C CA . LEU A 1 751 ? 28.033 16.709 -17.900 1.00 98.38 751 LEU A CA 1
ATOM 5910 C C . LEU A 1 751 ? 29.314 16.864 -17.063 1.00 98.38 751 LEU A C 1
ATOM 5912 O O . LEU A 1 751 ? 29.718 17.978 -16.732 1.00 98.38 751 LEU A O 1
ATOM 5916 N N . GLY A 1 752 ? 29.984 15.756 -16.736 1.00 97.56 752 GLY A N 1
ATOM 5917 C CA . GLY A 1 752 ? 31.258 15.735 -16.006 1.00 97.56 752 GLY A CA 1
ATOM 5918 C C . GLY A 1 752 ? 31.173 15.120 -14.609 1.00 97.56 752 GLY A C 1
ATOM 5919 O O . GLY A 1 752 ? 32.143 14.503 -14.169 1.00 97.56 752 GLY A O 1
ATOM 5920 N N . ASP A 1 753 ? 30.032 15.246 -13.932 1.00 97.81 753 ASP A N 1
ATOM 5921 C CA . ASP A 1 753 ? 29.768 14.642 -12.616 1.00 97.81 753 ASP A CA 1
ATOM 5922 C C . ASP A 1 753 ? 28.371 14.021 -12.455 1.00 97.81 753 ASP A C 1
ATOM 5924 O O . ASP A 1 753 ? 28.119 13.374 -11.436 1.00 97.81 753 ASP A O 1
ATOM 5928 N N . HIS A 1 754 ? 27.493 14.216 -13.438 1.00 98.69 754 HIS A N 1
ATOM 5929 C CA . HIS A 1 754 ? 26.149 13.652 -13.528 1.00 98.69 754 HIS A CA 1
ATOM 5930 C C . HIS A 1 754 ? 25.695 13.590 -14.997 1.00 98.69 754 HIS A C 1
ATOM 5932 O O . HIS A 1 754 ? 26.311 14.209 -15.876 1.00 98.69 754 HIS A O 1
ATOM 5938 N N . PHE A 1 755 ? 24.630 12.838 -15.266 1.00 98.75 755 PHE A N 1
ATOM 5939 C CA . PHE A 1 755 ? 23.937 12.857 -16.551 1.00 98.75 755 PHE A CA 1
ATOM 5940 C C . PHE A 1 755 ? 22.900 13.984 -16.588 1.00 98.75 755 PHE A C 1
ATOM 5942 O O . PHE A 1 755 ? 22.218 14.251 -15.600 1.00 98.75 755 PHE A O 1
ATOM 5949 N N . ALA A 1 756 ? 22.749 14.619 -17.749 1.00 98.44 756 ALA A N 1
ATOM 5950 C CA . ALA A 1 756 ? 21.623 15.497 -18.036 1.00 98.44 756 ALA A CA 1
ATOM 5951 C C . ALA A 1 756 ? 20.293 14.742 -17.853 1.00 98.44 756 ALA A C 1
ATOM 5953 O O . ALA A 1 756 ? 20.211 13.542 -18.104 1.00 98.44 756 ALA A O 1
ATOM 5954 N N . VAL A 1 757 ? 19.229 15.443 -17.468 1.00 98.19 757 VAL A N 1
ATOM 5955 C CA . VAL A 1 757 ? 17.862 14.906 -17.393 1.00 98.19 757 VAL A CA 1
ATOM 5956 C C . VAL A 1 757 ? 17.356 14.527 -18.788 1.00 98.19 757 VAL A C 1
ATOM 5958 O O . VAL A 1 757 ? 16.799 13.445 -18.975 1.00 98.19 757 VAL A O 1
ATOM 5961 N N . CYS A 1 758 ? 17.575 15.401 -19.774 1.00 97.94 758 CYS A N 1
ATOM 5962 C CA . CYS A 1 758 ? 17.193 15.187 -21.170 1.00 97.94 758 CYS A CA 1
ATOM 5963 C C . CYS A 1 758 ? 18.011 16.057 -22.137 1.00 97.94 758 CYS A C 1
ATOM 5965 O O . CYS A 1 758 ? 18.612 17.060 -21.742 1.00 97.94 758 CYS A O 1
ATOM 5967 N N . ALA A 1 759 ? 17.995 15.706 -23.427 1.00 96.75 759 ALA A N 1
ATOM 5968 C CA . ALA A 1 759 ? 18.657 16.478 -24.484 1.00 96.75 759 ALA A CA 1
ATOM 5969 C C . ALA A 1 759 ? 17.735 17.476 -25.221 1.00 96.75 759 ALA A C 1
ATOM 5971 O O . ALA A 1 759 ? 18.231 18.261 -26.033 1.00 96.75 759 ALA A O 1
ATOM 5972 N N . ASP A 1 760 ? 16.430 17.522 -24.919 1.00 97.00 760 ASP A N 1
ATOM 5973 C CA . ASP A 1 760 ? 15.428 18.311 -25.660 1.00 97.00 760 ASP A CA 1
ATOM 5974 C C . ASP A 1 760 ? 15.707 19.834 -25.677 1.00 97.00 760 ASP A C 1
ATOM 5976 O O . ASP A 1 760 ? 15.502 20.524 -24.674 1.00 97.00 760 ASP A O 1
ATOM 5980 N N . PRO A 1 761 ? 16.095 20.435 -26.817 1.00 94.88 761 PRO A N 1
ATOM 5981 C CA . PRO A 1 761 ? 16.399 21.865 -26.886 1.00 94.88 761 PRO A CA 1
ATOM 5982 C C . PRO A 1 761 ? 15.199 22.780 -26.578 1.00 94.88 761 PRO A C 1
ATOM 5984 O O . PRO A 1 761 ? 15.403 23.975 -26.355 1.00 94.88 761 PRO A O 1
ATOM 5987 N N . ALA A 1 762 ? 13.964 22.262 -26.555 1.00 96.06 762 ALA A N 1
ATOM 5988 C CA . ALA A 1 762 ? 12.772 23.003 -26.143 1.00 96.06 762 ALA A CA 1
ATOM 5989 C C . ALA A 1 762 ? 12.634 23.151 -24.615 1.00 96.06 762 ALA A C 1
ATOM 5991 O O . ALA A 1 762 ? 11.750 23.884 -24.151 1.00 96.06 762 ALA A O 1
ATOM 5992 N N . VAL A 1 763 ? 13.478 22.466 -23.840 1.00 96.56 763 VAL A N 1
ATOM 5993 C CA . VAL A 1 763 ? 13.554 22.552 -22.380 1.00 96.56 763 VAL A CA 1
ATOM 5994 C C . VAL A 1 763 ? 14.694 23.501 -21.976 1.00 96.56 763 VAL A C 1
ATOM 5996 O O . VAL A 1 763 ? 15.798 23.419 -22.534 1.00 96.56 763 VAL A O 1
ATOM 5999 N N . PRO A 1 764 ? 14.477 24.411 -21.003 1.00 96.19 764 PRO A N 1
ATOM 6000 C CA . PRO A 1 764 ? 15.528 25.298 -20.511 1.00 96.19 764 PRO A CA 1
ATOM 6001 C C . PRO A 1 764 ? 16.784 24.531 -20.092 1.00 96.19 764 PRO A C 1
ATOM 6003 O O . PRO A 1 764 ? 16.701 23.498 -19.431 1.00 96.19 764 PRO A O 1
ATOM 6006 N N . GLN A 1 765 ? 17.962 25.061 -20.436 1.00 96.44 765 GLN A N 1
ATOM 6007 C CA . GLN A 1 765 ? 19.243 24.409 -20.142 1.00 96.44 765 GLN A CA 1
ATOM 6008 C C . GLN A 1 765 ? 19.396 24.057 -18.653 1.00 96.44 765 GLN A C 1
ATOM 6010 O O . GLN A 1 765 ? 19.836 22.963 -18.335 1.00 96.44 765 GLN A O 1
ATOM 6015 N N . SER A 1 766 ? 18.957 24.933 -17.746 1.00 95.50 766 SER A N 1
ATOM 6016 C CA . SER A 1 766 ? 19.022 24.698 -16.297 1.00 95.50 766 SER A CA 1
ATOM 6017 C C . SER A 1 766 ? 18.192 23.511 -15.805 1.00 95.50 766 SER A C 1
ATOM 6019 O O . SER A 1 766 ? 18.484 22.979 -14.742 1.00 95.50 766 SER A O 1
ATOM 6021 N N . GLU A 1 767 ? 17.132 23.137 -16.524 1.00 95.56 767 GLU A N 1
ATOM 6022 C CA . GLU A 1 767 ? 16.314 21.965 -16.192 1.00 95.56 767 GLU A CA 1
ATOM 6023 C C . GLU A 1 767 ? 16.851 20.708 -16.878 1.00 95.56 767 GLU A C 1
ATOM 6025 O O . GLU A 1 767 ? 16.882 19.648 -16.262 1.00 95.56 767 GLU A O 1
ATOM 6030 N N . ARG A 1 768 ? 17.337 20.837 -18.121 1.00 96.50 768 ARG A N 1
ATOM 6031 C CA . ARG A 1 768 ? 18.024 19.749 -18.830 1.00 96.50 768 ARG A CA 1
ATOM 6032 C C . ARG A 1 768 ? 19.268 19.271 -18.104 1.00 96.50 768 ARG A C 1
ATOM 6034 O O . ARG A 1 768 ? 19.511 18.079 -18.039 1.00 96.50 768 ARG A O 1
ATOM 6041 N N . GLU A 1 769 ? 20.049 20.197 -17.570 1.00 97.38 769 GLU A N 1
ATOM 6042 C CA . GLU A 1 769 ? 21.322 19.930 -16.896 1.00 97.38 769 GLU A CA 1
ATOM 6043 C C . GLU A 1 769 ? 21.161 19.871 -15.367 1.00 97.38 769 GLU A C 1
ATOM 6045 O O . GLU A 1 769 ? 22.107 20.122 -14.624 1.00 97.38 769 GLU A O 1
ATOM 6050 N N . ALA A 1 770 ? 19.946 19.617 -14.870 1.00 97.25 770 ALA A N 1
ATOM 6051 C CA . ALA A 1 770 ? 19.720 19.424 -13.445 1.00 97.25 770 ALA A CA 1
ATOM 6052 C C . ALA A 1 770 ? 20.203 18.036 -12.997 1.00 97.25 770 ALA A C 1
ATOM 6054 O O . ALA A 1 770 ? 20.151 17.064 -13.746 1.00 97.25 770 ALA A O 1
ATOM 6055 N N . TYR A 1 771 ? 20.578 17.920 -11.725 1.00 98.06 771 TYR A N 1
ATOM 6056 C CA . TYR A 1 771 ? 20.811 16.618 -11.109 1.00 98.06 771 TYR A CA 1
ATOM 6057 C C . TYR A 1 771 ? 19.479 15.885 -10.944 1.00 98.06 771 TYR A C 1
ATOM 6059 O O . TYR A 1 771 ? 18.527 16.489 -10.446 1.00 98.06 771 TYR A O 1
ATOM 6067 N N . SER A 1 772 ? 19.424 14.598 -11.285 1.00 97.31 772 SER A N 1
ATOM 6068 C CA . SER A 1 772 ? 18.222 13.764 -11.174 1.00 97.31 772 SER A CA 1
ATOM 6069 C C . SER A 1 772 ? 18.537 12.417 -10.538 1.00 97.31 772 SER A C 1
ATOM 6071 O O . SER A 1 772 ? 19.564 11.817 -10.832 1.00 97.31 772 SER A O 1
ATOM 6073 N N . ILE A 1 773 ? 17.642 11.911 -9.687 1.00 97.00 773 ILE A N 1
ATOM 6074 C CA . ILE A 1 773 ? 17.800 10.579 -9.077 1.00 97.00 773 ILE A CA 1
ATOM 6075 C C . ILE A 1 773 ? 17.439 9.418 -10.020 1.00 97.00 773 ILE A C 1
ATOM 6077 O O . ILE A 1 773 ? 17.567 8.260 -9.628 1.00 97.00 773 ILE A O 1
ATOM 6081 N N . TYR A 1 774 ? 16.978 9.712 -11.238 1.00 97.50 774 TYR A N 1
ATOM 6082 C CA . TYR A 1 774 ? 16.356 8.730 -12.129 1.00 97.50 774 TYR A CA 1
ATOM 6083 C C . TYR A 1 774 ? 17.284 8.138 -13.189 1.00 97.50 774 TYR A C 1
ATOM 6085 O O . TYR A 1 774 ? 16.911 7.149 -13.815 1.00 97.50 774 TYR A O 1
ATOM 6093 N N . ALA A 1 775 ? 18.488 8.683 -13.390 1.00 97.81 775 ALA A N 1
ATOM 6094 C CA . ALA A 1 775 ? 19.343 8.298 -14.516 1.00 97.81 775 ALA A CA 1
ATOM 6095 C C . ALA A 1 775 ? 19.638 6.786 -14.576 1.00 97.81 775 ALA A C 1
ATOM 6097 O O . ALA A 1 775 ? 19.691 6.219 -15.658 1.00 97.81 775 ALA A O 1
ATOM 6098 N N . SER A 1 776 ? 19.789 6.120 -13.427 1.00 97.19 776 SER A N 1
ATOM 6099 C CA . SER A 1 776 ? 20.072 4.675 -13.341 1.00 97.19 776 SER A CA 1
ATOM 6100 C C . SER A 1 776 ? 18.847 3.802 -13.036 1.00 97.19 776 SER A C 1
ATOM 6102 O O . SER A 1 776 ? 18.996 2.596 -12.852 1.00 97.19 776 SER A O 1
ATOM 6104 N N . ASN A 1 777 ? 17.641 4.376 -12.977 1.00 96.31 777 ASN A N 1
ATOM 6105 C CA . ASN A 1 777 ? 16.447 3.696 -12.462 1.00 96.31 777 ASN A CA 1
ATOM 6106 C C . ASN A 1 777 ? 16.122 2.392 -13.218 1.00 96.31 777 ASN A C 1
ATOM 6108 O O . ASN A 1 777 ? 15.894 1.362 -12.581 1.00 96.31 777 ASN A O 1
ATOM 6112 N N . GLY A 1 778 ? 16.203 2.412 -14.553 1.00 96.12 778 GLY A N 1
ATOM 6113 C CA . GLY A 1 778 ? 15.925 1.259 -15.419 1.00 96.12 778 GLY A CA 1
ATOM 6114 C C . GLY A 1 778 ? 16.925 0.097 -15.324 1.00 96.12 778 GLY A C 1
ATOM 6115 O O . GLY A 1 778 ? 16.729 -0.930 -15.967 1.00 96.12 778 GLY A O 1
ATOM 6116 N N . LEU A 1 779 ? 18.003 0.226 -14.540 1.00 97.56 779 LEU A N 1
ATOM 6117 C CA . LEU A 1 779 ? 19.018 -0.824 -14.399 1.00 97.56 779 LEU A CA 1
ATOM 6118 C C . LEU A 1 779 ? 18.691 -1.841 -13.301 1.00 97.56 779 LEU A C 1
ATOM 6120 O O . LEU A 1 779 ? 19.256 -2.935 -13.312 1.00 97.56 779 LEU A O 1
ATOM 6124 N N . LEU A 1 780 ? 17.828 -1.497 -12.338 1.00 97.06 780 LEU A N 1
ATOM 6125 C CA . LEU A 1 780 ? 17.702 -2.253 -11.089 1.00 97.06 780 LEU A CA 1
ATOM 6126 C C . LEU A 1 780 ? 17.358 -3.730 -11.316 1.00 97.06 780 LEU A C 1
ATOM 6128 O O . LEU A 1 780 ? 18.037 -4.601 -10.775 1.00 97.06 780 LEU A O 1
ATOM 6132 N N . TYR A 1 781 ? 16.355 -4.011 -12.147 1.00 97.44 781 TYR A N 1
ATOM 6133 C CA . TYR A 1 781 ? 15.921 -5.378 -12.431 1.00 97.44 781 TYR A CA 1
ATOM 6134 C C . TYR A 1 781 ? 16.985 -6.220 -13.131 1.00 97.44 781 TYR A C 1
ATOM 6136 O O . TYR A 1 781 ? 17.170 -7.388 -12.788 1.00 97.44 781 TYR A O 1
ATOM 6144 N N . LEU A 1 782 ? 17.745 -5.624 -14.053 1.00 96.38 782 LEU A N 1
ATOM 6145 C CA . LEU A 1 782 ? 18.857 -6.315 -14.702 1.00 96.38 782 LEU A CA 1
ATOM 6146 C C . LEU A 1 782 ? 19.945 -6.666 -13.694 1.00 96.38 782 LEU A C 1
ATOM 6148 O O . LEU A 1 782 ? 20.391 -7.810 -13.632 1.00 96.38 782 LEU A O 1
ATOM 6152 N N . LEU A 1 783 ? 20.330 -5.693 -12.866 1.00 94.75 783 LEU A N 1
ATOM 6153 C CA . LEU A 1 783 ? 21.364 -5.885 -11.860 1.00 94.75 783 LEU A CA 1
ATOM 6154 C C . LEU A 1 783 ? 20.950 -6.921 -10.809 1.00 94.75 783 LEU A C 1
ATOM 6156 O O . LEU A 1 783 ? 21.781 -7.744 -10.430 1.00 94.75 783 LEU A O 1
ATOM 6160 N N . ALA A 1 784 ? 19.686 -6.910 -10.377 1.00 93.75 784 ALA A N 1
ATOM 6161 C CA . ALA A 1 784 ? 19.122 -7.867 -9.424 1.00 93.75 784 ALA A CA 1
ATOM 6162 C C . ALA A 1 784 ? 18.960 -9.282 -10.007 1.00 93.75 784 ALA A C 1
ATOM 6164 O O . ALA A 1 784 ? 19.013 -10.256 -9.263 1.00 93.75 784 ALA A O 1
ATOM 6165 N N . ALA A 1 785 ? 18.817 -9.417 -11.326 1.00 92.62 785 ALA A N 1
ATOM 6166 C CA . ALA A 1 785 ? 18.849 -10.703 -12.026 1.00 92.62 785 ALA A CA 1
ATOM 6167 C C . ALA A 1 785 ? 20.271 -11.133 -12.441 1.00 92.62 785 ALA A C 1
ATOM 6169 O O . ALA A 1 785 ? 20.471 -12.229 -12.952 1.00 92.62 785 ALA A O 1
ATOM 6170 N N . GLY A 1 786 ? 21.270 -10.263 -12.259 1.00 90.94 786 GLY A N 1
ATOM 6171 C CA . GLY A 1 786 ? 22.648 -10.498 -12.686 1.00 90.94 786 GLY A CA 1
ATOM 6172 C C . GLY A 1 786 ? 22.892 -10.418 -14.192 1.00 90.94 786 GLY A C 1
ATOM 6173 O O . GLY A 1 786 ? 23.932 -10.888 -14.650 1.00 90.94 786 GLY A O 1
ATOM 6174 N N . LEU A 1 787 ? 21.984 -9.799 -14.951 1.00 94.00 787 LEU A N 1
ATOM 6175 C CA . LEU A 1 787 ? 22.209 -9.523 -16.365 1.00 94.00 787 LEU A CA 1
ATOM 6176 C C . LEU A 1 787 ? 23.183 -8.359 -16.530 1.00 94.00 787 LEU A C 1
ATOM 6178 O O . LEU A 1 787 ? 22.988 -7.290 -15.949 1.00 94.00 787 LEU A O 1
ATOM 6182 N N . ASP A 1 788 ? 24.194 -8.542 -17.377 1.00 92.44 788 ASP A N 1
ATOM 6183 C CA . ASP A 1 788 ? 25.043 -7.439 -17.813 1.00 92.44 788 ASP A CA 1
ATOM 6184 C C . ASP A 1 788 ? 24.210 -6.447 -18.655 1.00 92.44 788 ASP A C 1
ATOM 6186 O O . ASP A 1 788 ? 23.705 -6.821 -19.729 1.00 92.44 788 ASP A O 1
ATOM 6190 N N . PRO A 1 789 ? 24.069 -5.176 -18.216 1.00 93.50 789 PRO A N 1
ATOM 6191 C CA . PRO A 1 789 ? 23.356 -4.160 -18.982 1.00 93.50 789 PRO A CA 1
ATOM 6192 C C . PRO A 1 789 ? 24.071 -3.796 -20.298 1.00 93.50 789 PRO A C 1
ATOM 6194 O O . PRO A 1 789 ? 23.537 -3.013 -21.078 1.00 93.50 789 PRO A O 1
ATOM 6197 N N . ALA A 1 790 ? 25.269 -4.338 -20.558 1.00 95.00 790 ALA A N 1
ATOM 6198 C CA . ALA A 1 790 ? 26.120 -4.018 -21.703 1.00 95.00 790 ALA A CA 1
ATOM 6199 C C . ALA A 1 790 ? 26.410 -2.511 -21.812 1.00 95.00 790 ALA A C 1
ATOM 6201 O O . ALA A 1 790 ? 26.543 -1.934 -22.895 1.00 95.00 790 ALA A O 1
ATOM 6202 N N . LEU A 1 791 ? 26.515 -1.862 -20.652 1.00 96.12 791 LEU A N 1
ATOM 6203 C CA . LEU A 1 791 ? 27.054 -0.518 -20.532 1.00 96.12 791 LEU A CA 1
ATOM 6204 C C . LEU A 1 791 ? 28.577 -0.578 -20.644 1.00 96.12 791 LEU A C 1
ATOM 6206 O O . LEU A 1 791 ? 29.217 -1.500 -20.133 1.00 96.12 791 LEU A O 1
ATOM 6210 N N . THR A 1 792 ? 29.186 0.426 -21.274 1.00 96.56 792 THR A N 1
ATOM 6211 C CA . THR A 1 792 ? 30.649 0.544 -21.254 1.00 96.56 792 THR A CA 1
ATOM 6212 C C . THR A 1 792 ? 31.141 0.671 -19.808 1.00 96.56 792 THR A C 1
ATOM 6214 O O . THR A 1 792 ? 30.457 1.233 -18.948 1.00 96.56 792 THR A O 1
ATOM 6217 N N . ALA A 1 793 ? 32.367 0.214 -19.531 1.00 95.00 793 ALA A N 1
ATOM 6218 C CA . ALA A 1 793 ? 32.978 0.407 -18.212 1.00 95.00 793 ALA A CA 1
ATOM 6219 C C . ALA A 1 793 ? 32.984 1.893 -17.799 1.00 95.00 793 ALA A C 1
ATOM 6221 O O . ALA A 1 793 ? 32.743 2.218 -16.639 1.00 95.00 793 ALA A O 1
ATOM 6222 N N . SER A 1 794 ? 33.170 2.801 -18.770 1.00 96.56 794 SER A N 1
ATOM 6223 C CA . SER A 1 794 ? 33.077 4.240 -18.526 1.00 96.56 794 SER A CA 1
ATOM 6224 C C . SER A 1 794 ? 31.675 4.667 -18.093 1.00 96.56 794 SER A C 1
ATOM 6226 O O . SER A 1 794 ? 31.568 5.451 -17.153 1.00 96.56 794 SER A O 1
ATOM 6228 N N . ASN A 1 795 ? 30.614 4.181 -18.738 1.00 97.88 795 ASN A N 1
ATOM 6229 C CA . ASN A 1 795 ? 29.244 4.524 -18.362 1.00 97.88 795 ASN A CA 1
ATOM 6230 C C . ASN A 1 795 ? 28.848 3.944 -17.005 1.00 97.88 795 ASN A C 1
ATOM 6232 O O . ASN A 1 795 ? 28.209 4.646 -16.227 1.00 97.88 795 ASN A O 1
ATOM 6236 N N . ILE A 1 796 ? 29.282 2.727 -16.665 1.00 96.94 796 ILE A N 1
ATOM 6237 C CA . ILE A 1 796 ? 29.079 2.170 -15.319 1.00 96.94 796 ILE A CA 1
ATOM 6238 C C . ILE A 1 796 ? 29.702 3.079 -14.249 1.00 96.94 796 ILE A C 1
ATOM 6240 O O . ILE A 1 796 ? 29.038 3.423 -13.268 1.00 96.94 796 ILE A O 1
ATOM 6244 N N . ASP A 1 797 ? 30.944 3.527 -14.444 1.00 97.25 797 ASP A N 1
ATOM 6245 C CA . ASP A 1 797 ? 31.600 4.440 -13.502 1.00 97.25 797 ASP A CA 1
ATOM 6246 C C . ASP A 1 797 ? 30.903 5.808 -13.433 1.00 97.25 797 ASP A C 1
ATOM 6248 O O . ASP A 1 797 ? 30.748 6.369 -12.345 1.00 97.25 797 ASP A O 1
ATOM 6252 N N . LYS A 1 798 ? 30.403 6.314 -14.566 1.00 98.38 798 LYS A N 1
ATOM 6253 C CA . LYS A 1 798 ? 29.594 7.539 -14.617 1.00 98.38 798 LYS A CA 1
ATOM 6254 C C . LYS A 1 798 ? 28.268 7.393 -13.875 1.00 98.38 798 LYS A C 1
ATOM 6256 O O . LYS A 1 798 ? 27.924 8.307 -13.142 1.00 98.38 798 LYS A O 1
ATOM 6261 N N . PHE A 1 799 ? 27.558 6.265 -13.975 1.00 98.50 799 PHE A N 1
ATOM 6262 C CA . PHE A 1 799 ? 26.332 6.027 -13.195 1.00 98.50 799 PHE A CA 1
ATOM 6263 C C . PHE A 1 799 ? 26.604 5.971 -11.693 1.00 98.50 799 PHE A C 1
ATOM 6265 O O . PHE A 1 799 ? 25.842 6.532 -10.908 1.00 98.50 799 PHE A O 1
ATOM 6272 N N . ARG A 1 800 ? 27.712 5.344 -11.274 1.00 98.19 800 ARG A N 1
ATOM 6273 C CA . ARG A 1 800 ? 28.139 5.362 -9.865 1.00 98.19 800 ARG A CA 1
ATOM 6274 C C . ARG A 1 800 ? 28.387 6.791 -9.382 1.00 98.19 800 ARG A C 1
ATOM 6276 O O . ARG A 1 800 ? 27.949 7.152 -8.291 1.00 98.19 800 ARG A O 1
ATOM 6283 N N . GLN A 1 801 ? 29.087 7.594 -10.184 1.00 98.38 801 GLN A N 1
ATOM 6284 C CA . GLN A 1 801 ? 29.374 8.990 -9.864 1.00 98.38 801 GLN A CA 1
ATOM 6285 C C . GLN A 1 801 ? 28.100 9.848 -9.856 1.00 98.38 801 GLN A C 1
ATOM 6287 O O . GLN A 1 801 ? 27.879 10.584 -8.897 1.00 98.38 801 GLN A O 1
ATOM 6292 N N . ASP A 1 802 ? 27.257 9.713 -10.877 1.00 98.69 802 ASP A N 1
ATOM 6293 C CA . ASP A 1 802 ? 25.970 10.391 -11.014 1.00 98.69 802 ASP A CA 1
ATOM 6294 C C . ASP A 1 802 ? 25.086 10.140 -9.797 1.00 98.69 802 ASP A C 1
ATOM 6296 O O . ASP A 1 802 ? 24.668 11.097 -9.154 1.00 98.69 802 ASP A O 1
ATOM 6300 N N . LEU A 1 803 ? 24.891 8.879 -9.398 1.00 97.94 803 LEU A N 1
ATOM 6301 C CA . LEU A 1 803 ? 24.011 8.548 -8.280 1.00 97.94 803 LEU A CA 1
ATOM 6302 C C . LEU A 1 803 ? 24.468 9.221 -6.979 1.00 97.94 803 LEU A C 1
ATOM 6304 O O . LEU A 1 803 ? 23.644 9.724 -6.213 1.00 97.94 803 LEU A O 1
ATOM 6308 N N . VAL A 1 804 ? 25.781 9.278 -6.735 1.00 97.88 804 VAL A N 1
ATOM 6309 C CA . VAL A 1 804 ? 26.364 9.966 -5.572 1.00 97.88 804 VAL A CA 1
ATOM 6310 C C . VAL A 1 804 ? 26.151 11.478 -5.666 1.00 97.88 804 VAL A C 1
ATOM 6312 O O . VAL A 1 804 ? 25.649 12.089 -4.714 1.00 97.88 804 VAL A O 1
ATOM 6315 N N . SER A 1 805 ? 26.504 12.083 -6.802 1.00 98.25 805 SER A N 1
ATOM 6316 C CA . SER A 1 805 ? 26.364 13.522 -7.043 1.00 98.25 805 SER A CA 1
ATOM 6317 C C . SER A 1 805 ? 24.904 13.962 -6.947 1.00 98.25 805 SER A C 1
ATOM 6319 O O . SER A 1 805 ? 24.575 14.880 -6.191 1.00 98.25 805 SER A O 1
ATOM 6321 N N . ALA A 1 806 ? 24.012 13.270 -7.652 1.00 97.81 806 ALA A N 1
ATOM 6322 C CA . ALA A 1 806 ? 22.594 13.558 -7.701 1.00 97.81 806 ALA A CA 1
ATOM 6323 C C . ALA A 1 806 ? 21.941 13.393 -6.335 1.00 97.81 806 ALA A C 1
ATOM 6325 O O . ALA A 1 806 ? 21.240 14.307 -5.903 1.00 97.81 806 ALA A O 1
ATOM 6326 N N . THR A 1 807 ? 22.231 12.314 -5.599 1.00 96.81 807 THR A N 1
ATOM 6327 C CA . THR A 1 807 ? 21.718 12.136 -4.229 1.00 96.81 807 THR A CA 1
ATOM 6328 C C . THR A 1 807 ? 22.119 13.306 -3.341 1.00 96.81 807 THR A C 1
ATOM 6330 O O . THR A 1 807 ? 21.266 13.895 -2.685 1.00 96.81 807 THR A O 1
ATOM 6333 N N . SER A 1 808 ? 23.394 13.702 -3.362 1.00 95.81 808 SER A N 1
ATOM 6334 C CA . SER A 1 808 ? 23.896 14.823 -2.561 1.00 95.81 808 SER A CA 1
ATOM 6335 C C . SER A 1 808 ? 23.198 16.151 -2.894 1.00 95.81 808 SER A C 1
ATOM 6337 O O . SER A 1 808 ? 22.845 16.917 -1.998 1.00 95.81 808 SER A O 1
ATOM 6339 N N . ARG A 1 809 ? 22.950 16.420 -4.182 1.00 96.81 809 ARG A N 1
ATOM 6340 C CA . ARG A 1 809 ? 22.356 17.680 -4.668 1.00 96.81 809 ARG A CA 1
ATOM 6341 C C . ARG A 1 809 ? 20.839 17.758 -4.499 1.00 96.81 809 ARG A C 1
ATOM 6343 O O . ARG A 1 809 ? 20.288 18.848 -4.333 1.00 96.81 809 ARG A O 1
ATOM 6350 N N . THR A 1 810 ? 20.167 16.616 -4.533 1.00 95.69 810 THR A N 1
ATOM 6351 C CA . THR A 1 810 ? 18.703 16.516 -4.432 1.00 95.69 810 THR A CA 1
ATOM 6352 C C . THR A 1 810 ? 18.220 16.237 -3.013 1.00 95.69 810 THR A C 1
ATOM 6354 O O . THR A 1 810 ? 17.042 16.438 -2.736 1.00 95.69 810 THR A O 1
ATOM 6357 N N . MET A 1 811 ? 19.095 15.812 -2.093 1.00 93.75 811 MET A N 1
ATOM 6358 C CA . MET A 1 811 ? 18.709 15.498 -0.716 1.00 93.75 811 MET A CA 1
ATOM 6359 C C . MET A 1 811 ? 18.037 16.694 -0.027 1.00 93.75 811 MET A C 1
ATOM 6361 O O . MET A 1 811 ? 18.533 17.825 -0.047 1.00 93.75 811 MET A O 1
ATOM 6365 N N . ARG A 1 812 ? 16.906 16.423 0.619 1.00 90.81 812 ARG A N 1
ATOM 6366 C CA . ARG A 1 812 ? 16.165 17.324 1.507 1.00 90.81 812 ARG A CA 1
ATOM 6367 C C . ARG A 1 812 ? 15.983 16.652 2.868 1.00 90.81 812 ARG A C 1
ATOM 6369 O O . ARG A 1 812 ? 16.672 15.693 3.218 1.00 90.81 812 ARG A O 1
ATOM 6376 N N . ARG A 1 813 ? 15.080 17.185 3.693 1.00 90.00 813 ARG A N 1
ATOM 6377 C CA . ARG A 1 813 ? 14.865 16.697 5.061 1.00 90.00 813 ARG A CA 1
ATOM 6378 C C . ARG A 1 813 ? 14.481 15.216 5.093 1.00 90.00 813 ARG A C 1
ATOM 6380 O O . ARG A 1 813 ? 15.093 14.471 5.856 1.00 90.00 813 ARG A O 1
ATOM 6387 N N . TYR A 1 814 ? 13.525 14.814 4.264 1.00 92.31 814 TYR A N 1
ATOM 6388 C CA . TYR A 1 814 ? 12.923 13.480 4.281 1.00 92.31 814 TYR A CA 1
ATOM 6389 C C . TYR A 1 814 ? 13.375 12.570 3.133 1.00 92.31 814 TYR A C 1
ATOM 6391 O O . TYR A 1 814 ? 12.888 11.454 3.035 1.00 92.31 814 TYR A O 1
ATOM 6399 N N . GLY A 1 815 ? 14.313 13.021 2.298 1.00 94.31 815 GLY A N 1
ATOM 6400 C CA . GLY A 1 815 ? 14.830 12.278 1.149 1.00 94.31 815 GLY A CA 1
ATOM 6401 C C . GLY A 1 815 ? 15.116 13.191 -0.036 1.00 94.31 815 GLY A C 1
ATOM 6402 O O . GLY A 1 815 ? 15.048 14.414 0.092 1.00 94.31 815 GLY A O 1
ATOM 6403 N N . SER A 1 816 ? 15.498 12.608 -1.166 1.00 95.25 816 SER A N 1
ATOM 6404 C CA . SER A 1 816 ? 15.820 13.350 -2.383 1.00 95.25 816 SER A CA 1
ATOM 6405 C C . SER A 1 816 ? 14.585 13.668 -3.205 1.00 95.25 816 SER A C 1
ATOM 6407 O O . SER A 1 816 ? 13.770 12.783 -3.454 1.00 95.25 816 SER A O 1
ATOM 6409 N N . VAL A 1 817 ? 14.508 14.908 -3.680 1.00 94.12 817 VAL A N 1
ATOM 6410 C CA . VAL A 1 817 ? 13.523 15.328 -4.684 1.00 94.12 817 VAL A CA 1
ATOM 6411 C C . VAL A 1 817 ? 13.878 14.805 -6.081 1.00 94.12 817 VAL A C 1
ATOM 6413 O O . VAL A 1 817 ? 15.011 14.373 -6.308 1.00 94.12 817 VAL A O 1
ATOM 6416 N N . HIS A 1 818 ? 12.930 14.856 -7.020 1.00 94.25 818 HIS A N 1
ATOM 6417 C CA . HIS A 1 818 ? 13.110 14.347 -8.385 1.00 94.25 818 HIS A CA 1
ATOM 6418 C C . HIS A 1 818 ? 14.322 14.961 -9.102 1.00 94.25 818 HIS A C 1
ATOM 6420 O O . HIS A 1 818 ? 15.117 14.239 -9.712 1.00 94.25 818 HIS A O 1
ATOM 6426 N N . THR A 1 819 ? 14.466 16.290 -9.015 1.00 94.81 819 THR A N 1
ATOM 6427 C CA . THR A 1 819 ? 15.543 17.058 -9.652 1.00 94.81 819 THR A CA 1
ATOM 6428 C C . THR A 1 819 ? 16.048 18.193 -8.766 1.00 94.81 819 THR A C 1
ATOM 6430 O O . THR A 1 819 ? 15.336 18.710 -7.914 1.00 94.81 819 THR A O 1
ATOM 6433 N N . SER A 1 820 ? 17.286 18.651 -8.977 1.00 93.81 820 SER A N 1
ATOM 6434 C CA . SER A 1 820 ? 17.844 19.784 -8.218 1.00 93.81 820 SER A CA 1
ATOM 6435 C C . SER A 1 820 ? 17.249 21.152 -8.581 1.00 93.81 820 SER A C 1
ATOM 6437 O O . SER A 1 820 ? 17.589 22.145 -7.939 1.00 93.81 820 SER A O 1
ATOM 6439 N N . VAL A 1 821 ? 16.432 21.228 -9.637 1.00 89.12 821 VAL A N 1
ATOM 6440 C CA . VAL A 1 821 ? 15.817 22.453 -10.174 1.00 89.12 821 VAL A CA 1
ATOM 6441 C C . VAL A 1 821 ? 14.370 22.164 -10.575 1.00 89.12 821 VAL A C 1
ATOM 6443 O O . VAL A 1 821 ? 14.084 21.087 -11.092 1.00 89.12 821 VAL A O 1
ATOM 6446 N N . ASN A 1 822 ? 13.490 23.154 -10.379 1.00 71.62 822 ASN A N 1
ATOM 6447 C CA . ASN A 1 822 ? 12.102 23.200 -10.864 1.00 71.62 822 ASN A CA 1
ATOM 6448 C C . ASN A 1 822 ? 11.233 21.975 -10.520 1.00 71.62 822 ASN A C 1
ATOM 6450 O O . ASN A 1 822 ? 10.300 21.661 -11.251 1.00 71.62 822 ASN A O 1
ATOM 6454 N N . ASN A 1 823 ? 11.536 21.282 -9.422 1.00 70.81 823 ASN A N 1
ATOM 6455 C CA . ASN A 1 823 ? 10.671 20.262 -8.852 1.00 70.81 823 ASN A CA 1
ATOM 6456 C C . ASN A 1 823 ? 11.153 19.896 -7.448 1.00 70.81 823 ASN A C 1
ATOM 6458 O O . ASN A 1 823 ? 12.143 19.189 -7.283 1.00 70.81 823 ASN A O 1
ATOM 6462 N N . GLU A 1 824 ? 10.457 20.385 -6.431 1.00 77.12 824 GLU A N 1
ATOM 6463 C CA . GLU A 1 824 ? 10.793 20.092 -5.043 1.00 77.12 824 GLU A CA 1
ATOM 6464 C C . GLU A 1 824 ? 9.890 18.994 -4.468 1.00 77.12 824 GLU A C 1
ATOM 6466 O O . GLU A 1 824 ? 9.590 19.003 -3.284 1.00 77.12 824 GLU A O 1
ATOM 6471 N N . ASN A 1 825 ? 9.441 18.038 -5.279 1.00 83.50 825 ASN A N 1
ATOM 6472 C CA . ASN A 1 825 ? 8.705 16.872 -4.794 1.00 83.50 825 ASN A CA 1
ATOM 6473 C C . ASN A 1 825 ? 9.647 15.676 -4.657 1.00 83.50 825 ASN A C 1
ATOM 6475 O O . ASN A 1 825 ? 10.544 15.486 -5.478 1.00 83.50 825 ASN A O 1
ATOM 6479 N N . GLN A 1 826 ? 9.466 14.880 -3.606 1.00 88.88 826 GLN A N 1
ATOM 6480 C CA . GLN A 1 826 ? 10.109 13.579 -3.459 1.00 88.88 826 GLN A CA 1
ATOM 6481 C C . GLN A 1 826 ? 9.082 12.459 -3.430 1.00 88.88 826 GLN A C 1
ATOM 6483 O O . GLN A 1 826 ? 8.006 12.659 -2.866 1.00 88.88 826 GLN A O 1
ATOM 6488 N N . TRP A 1 827 ? 9.478 11.280 -3.918 1.00 94.69 827 TRP A N 1
ATOM 6489 C CA . TRP A 1 827 ? 8.768 10.017 -3.709 1.00 94.69 827 TRP A CA 1
ATOM 6490 C C . TRP A 1 827 ? 9.606 9.062 -2.851 1.00 94.69 827 TRP A C 1
ATOM 6492 O O . TRP A 1 827 ? 10.783 8.829 -3.156 1.00 94.69 827 TRP A O 1
ATOM 6502 N N . VAL A 1 828 ? 9.039 8.529 -1.764 1.00 97.12 828 VAL A N 1
ATOM 6503 C CA . VAL A 1 828 ? 9.741 7.609 -0.847 1.00 97.12 828 VAL A CA 1
ATOM 6504 C C . VAL A 1 828 ? 10.112 6.314 -1.566 1.00 97.12 828 VAL A C 1
ATOM 6506 O O . VAL A 1 828 ? 11.250 5.859 -1.457 1.00 97.12 828 VAL A O 1
ATOM 6509 N N . SER A 1 829 ? 9.196 5.769 -2.359 1.00 97.62 829 SER A N 1
ATOM 6510 C CA . SER A 1 829 ? 9.402 4.577 -3.183 1.00 97.62 829 SER A CA 1
ATOM 6511 C C . SER A 1 829 ? 10.595 4.722 -4.137 1.00 97.62 829 SER A C 1
ATOM 6513 O O . SER A 1 829 ? 11.492 3.882 -4.153 1.00 97.62 829 SER A O 1
ATOM 6515 N N . GLN A 1 830 ? 10.688 5.844 -4.852 1.00 97.50 830 GLN A N 1
ATOM 6516 C CA . GLN A 1 830 ? 11.781 6.112 -5.796 1.00 97.50 830 GLN A CA 1
ATOM 6517 C C . GLN A 1 830 ? 13.114 6.394 -5.090 1.00 97.50 830 GLN A C 1
ATOM 6519 O O . GLN A 1 830 ? 14.190 6.108 -5.616 1.00 97.50 830 GLN A O 1
ATOM 6524 N N . ASN A 1 831 ? 13.069 6.903 -3.858 1.00 98.25 831 ASN A N 1
ATOM 6525 C CA . ASN A 1 831 ? 14.245 7.001 -2.999 1.00 98.25 831 ASN A CA 1
ATOM 6526 C C . ASN A 1 831 ? 14.760 5.615 -2.565 1.00 98.25 831 ASN A C 1
ATOM 6528 O O . ASN A 1 831 ? 15.972 5.395 -2.595 1.00 98.25 831 ASN A O 1
ATOM 6532 N N . LEU A 1 832 ? 13.862 4.690 -2.201 1.00 98.38 832 LEU A N 1
ATOM 6533 C CA . LEU A 1 832 ? 14.201 3.294 -1.892 1.00 98.38 832 LEU A CA 1
ATOM 6534 C C . LEU A 1 832 ? 14.777 2.583 -3.126 1.00 98.38 832 LEU A C 1
ATOM 6536 O O . LEU A 1 832 ? 15.809 1.921 -3.023 1.00 98.38 832 LEU A O 1
ATOM 6540 N N . TRP A 1 833 ? 14.182 2.804 -4.300 1.00 98.00 833 TRP A N 1
ATOM 6541 C CA . TRP A 1 833 ? 14.663 2.278 -5.582 1.00 98.00 833 TRP A CA 1
ATOM 6542 C C . TRP A 1 833 ? 16.086 2.738 -5.912 1.00 98.00 833 TRP A C 1
ATOM 6544 O O . TRP A 1 833 ? 16.965 1.937 -6.250 1.00 98.00 833 TRP A O 1
ATOM 6554 N N . ARG A 1 834 ? 16.346 4.044 -5.767 1.00 97.88 834 ARG A N 1
ATOM 6555 C CA . ARG A 1 834 ? 17.678 4.637 -5.934 1.00 97.88 834 ARG A CA 1
ATOM 6556 C C . ARG A 1 834 ? 18.679 4.032 -4.951 1.00 97.88 834 ARG A C 1
ATOM 6558 O O . ARG A 1 834 ? 19.797 3.695 -5.339 1.00 97.88 834 ARG A O 1
ATOM 6565 N N . ASP A 1 835 ? 18.288 3.900 -3.685 1.00 98.12 835 ASP A N 1
ATOM 6566 C CA . ASP A 1 835 ? 19.129 3.299 -2.652 1.00 98.12 835 ASP A CA 1
ATOM 6567 C C . ASP A 1 835 ? 19.540 1.882 -3.031 1.00 98.12 835 ASP A C 1
ATOM 6569 O O . ASP A 1 835 ? 20.737 1.587 -3.032 1.00 98.12 835 ASP A O 1
ATOM 6573 N N . ALA A 1 836 ? 18.576 1.053 -3.427 1.00 97.88 836 ALA A N 1
ATOM 6574 C CA . ALA A 1 836 ? 18.806 -0.317 -3.857 1.00 97.88 836 ALA A CA 1
ATOM 6575 C C . ALA A 1 836 ? 19.720 -0.374 -5.095 1.00 97.88 836 ALA A C 1
ATOM 6577 O O . ALA A 1 836 ? 20.719 -1.093 -5.101 1.00 97.88 836 ALA A O 1
ATOM 6578 N N . THR A 1 837 ? 19.480 0.477 -6.095 1.00 97.69 837 THR A N 1
ATOM 6579 C CA . THR A 1 837 ? 20.336 0.584 -7.293 1.00 97.69 837 THR A CA 1
ATOM 6580 C C . THR A 1 837 ? 21.793 0.892 -6.931 1.00 97.69 837 THR A C 1
ATOM 6582 O O . THR A 1 837 ? 22.715 0.265 -7.457 1.00 97.69 837 THR A O 1
ATOM 6585 N N . GLY A 1 838 ? 22.029 1.789 -5.968 1.00 97.25 838 GLY A N 1
ATOM 6586 C CA . GLY A 1 838 ? 23.379 2.108 -5.495 1.00 97.25 838 GLY A CA 1
ATOM 6587 C C . GLY A 1 838 ? 24.093 0.941 -4.802 1.00 97.25 838 GLY A C 1
ATOM 6588 O O . GLY A 1 838 ? 25.315 0.808 -4.930 1.00 97.25 838 GLY A O 1
ATOM 6589 N N . PHE A 1 839 ? 23.347 0.060 -4.122 1.00 96.75 839 PHE A N 1
ATOM 6590 C CA . PHE A 1 839 ? 23.891 -1.193 -3.594 1.00 96.75 839 PHE A CA 1
ATOM 6591 C C . PHE A 1 839 ? 24.374 -2.095 -4.728 1.00 96.75 839 PHE A C 1
ATOM 6593 O O . PHE A 1 839 ? 25.542 -2.476 -4.713 1.00 96.75 839 PHE A O 1
ATOM 6600 N N . TRP A 1 840 ? 23.530 -2.404 -5.714 1.00 95.25 840 TRP A N 1
ATOM 6601 C CA . TRP A 1 840 ? 23.891 -3.323 -6.800 1.00 95.25 840 TRP A CA 1
ATOM 6602 C C . TRP A 1 840 ? 24.970 -2.786 -7.746 1.00 95.25 840 TRP A C 1
ATOM 6604 O O . TRP A 1 840 ? 25.792 -3.566 -8.225 1.00 95.25 840 TRP A O 1
ATOM 6614 N N . LEU A 1 841 ? 25.034 -1.467 -7.960 1.00 94.94 841 LEU A N 1
ATOM 6615 C CA . LEU A 1 841 ? 26.132 -0.834 -8.701 1.00 94.94 841 LEU A CA 1
ATOM 6616 C C . LEU A 1 841 ? 27.481 -0.931 -7.976 1.00 94.94 841 LEU A C 1
ATOM 6618 O O . LEU A 1 841 ? 28.524 -0.650 -8.572 1.00 94.94 841 LEU A O 1
ATOM 6622 N N . GLY A 1 842 ? 27.487 -1.311 -6.698 1.00 93.69 842 GLY A N 1
ATOM 6623 C CA . GLY A 1 842 ? 28.711 -1.487 -5.933 1.00 93.69 842 GLY A CA 1
ATOM 6624 C C . GLY A 1 842 ? 29.369 -0.176 -5.510 1.00 93.69 842 GLY A C 1
ATOM 6625 O O . GLY A 1 842 ? 30.590 -0.129 -5.372 1.00 93.69 842 GLY A O 1
ATOM 6626 N N . ILE A 1 843 ? 28.593 0.899 -5.316 1.00 95.56 843 ILE A N 1
ATOM 6627 C CA . ILE A 1 843 ? 29.143 2.228 -5.016 1.00 95.56 843 ILE A CA 1
ATOM 6628 C C . ILE A 1 843 ? 29.934 2.195 -3.691 1.00 95.56 843 ILE A C 1
ATOM 6630 O O . ILE A 1 843 ? 29.370 1.853 -2.641 1.00 95.56 843 ILE A O 1
ATOM 6634 N N . PRO A 1 844 ? 31.228 2.574 -3.690 1.00 91.88 844 PRO A N 1
ATOM 6635 C CA . PRO A 1 844 ? 32.043 2.572 -2.479 1.00 91.88 844 PRO A CA 1
ATOM 6636 C C . PRO A 1 844 ? 31.449 3.454 -1.374 1.00 91.88 844 PRO A C 1
ATOM 6638 O O . PRO A 1 844 ? 31.133 4.620 -1.593 1.00 91.88 844 PRO A O 1
ATOM 6641 N N . GLY A 1 845 ? 31.299 2.900 -0.167 1.00 91.81 845 GLY A N 1
ATOM 6642 C CA . GLY A 1 845 ? 30.780 3.625 1.000 1.00 91.81 845 GLY A CA 1
ATOM 6643 C C . GLY A 1 845 ? 29.267 3.892 1.001 1.00 91.81 845 GLY A C 1
ATOM 6644 O O . GLY A 1 845 ? 28.750 4.361 2.014 1.00 91.81 845 GLY A O 1
ATOM 6645 N N . TRP A 1 846 ? 28.539 3.540 -0.066 1.00 95.00 846 TRP A N 1
ATOM 6646 C CA . TRP A 1 846 ? 27.079 3.693 -0.156 1.00 95.00 846 TRP A CA 1
ATOM 6647 C C . TRP A 1 846 ? 26.285 3.105 1.026 1.00 95.00 846 TRP A C 1
ATOM 6649 O O . TRP A 1 846 ? 25.372 3.787 1.518 1.00 95.00 846 TRP A O 1
ATOM 6659 N N . PRO A 1 847 ? 26.642 1.909 1.551 1.00 92.88 847 PRO A N 1
ATOM 6660 C CA . PRO A 1 847 ? 25.920 1.296 2.667 1.00 92.88 847 PRO A CA 1
ATOM 6661 C C . PRO A 1 847 ? 25.999 2.106 3.972 1.00 92.88 847 PRO A C 1
ATOM 6663 O O . PRO A 1 847 ? 25.093 2.037 4.804 1.00 92.88 847 PRO A O 1
ATOM 6666 N N . GLY A 1 848 ? 27.047 2.919 4.159 1.00 91.75 848 GLY A N 1
ATOM 6667 C CA . GLY A 1 848 ? 27.283 3.660 5.403 1.00 91.75 848 GLY A CA 1
ATOM 6668 C C . GLY A 1 848 ? 26.211 4.705 5.742 1.00 91.75 848 GLY A C 1
ATOM 6669 O O . GLY A 1 848 ? 26.052 5.044 6.908 1.00 91.75 848 GLY A O 1
ATOM 6670 N N . GLY A 1 849 ? 25.454 5.190 4.751 1.00 90.88 849 GLY A N 1
ATOM 6671 C CA . GLY A 1 849 ? 24.385 6.181 4.945 1.00 90.88 849 GLY A CA 1
ATOM 6672 C C . GLY A 1 849 ? 22.963 5.610 4.980 1.00 90.88 849 GLY A C 1
ATOM 6673 O O . GLY A 1 849 ? 22.016 6.380 5.130 1.00 90.88 849 GLY A O 1
ATOM 6674 N N . GLN A 1 850 ? 22.779 4.292 4.817 1.00 95.50 850 GLN A N 1
ATOM 6675 C CA . GLN A 1 850 ? 21.440 3.714 4.626 1.00 95.50 850 GLN A CA 1
ATOM 6676 C C . GLN A 1 850 ? 20.546 3.868 5.860 1.00 95.50 850 GLN A C 1
ATOM 6678 O O . GLN A 1 850 ? 19.367 4.183 5.723 1.00 95.50 850 GLN A O 1
ATOM 6683 N N . SER A 1 851 ? 21.103 3.700 7.064 1.00 95.88 851 SER A N 1
ATOM 6684 C CA . SER A 1 851 ? 20.337 3.847 8.309 1.00 95.88 851 SER A CA 1
ATOM 6685 C C . SER A 1 851 ? 19.749 5.254 8.454 1.00 95.88 851 SER A C 1
ATOM 6687 O O . SER A 1 851 ? 18.580 5.413 8.813 1.00 95.88 851 SER A O 1
ATOM 6689 N N . ASP A 1 852 ? 20.528 6.281 8.108 1.00 97.00 852 ASP A N 1
ATOM 6690 C CA . ASP A 1 852 ? 20.076 7.672 8.152 1.00 97.00 852 ASP A CA 1
ATOM 6691 C C . ASP A 1 852 ? 19.004 7.950 7.092 1.00 97.00 852 ASP A C 1
ATOM 6693 O O . ASP A 1 852 ? 18.047 8.673 7.365 1.00 97.00 852 ASP A O 1
ATOM 6697 N N . ARG A 1 853 ? 19.131 7.367 5.891 1.00 97.31 853 ARG A N 1
ATOM 6698 C CA . ARG A 1 853 ? 18.120 7.483 4.827 1.00 97.31 853 ARG A CA 1
ATOM 6699 C C . ARG A 1 853 ? 16.793 6.841 5.232 1.00 97.31 853 ARG A C 1
ATOM 6701 O O . ARG A 1 853 ? 15.772 7.520 5.191 1.00 97.31 853 ARG A O 1
ATOM 6708 N N . LEU A 1 854 ? 16.811 5.605 5.736 1.00 98.12 854 LEU A N 1
ATOM 6709 C CA . LEU A 1 854 ? 15.611 4.932 6.257 1.00 98.12 854 LEU A CA 1
ATOM 6710 C C . LEU A 1 854 ? 14.956 5.728 7.391 1.00 98.12 854 LEU A C 1
ATOM 6712 O O . LEU A 1 854 ? 13.741 5.904 7.404 1.00 98.12 854 LEU A O 1
ATOM 6716 N N . THR A 1 855 ? 15.761 6.292 8.295 1.00 98.31 855 THR A N 1
ATOM 6717 C CA . THR A 1 855 ? 15.261 7.159 9.372 1.00 98.31 855 THR A CA 1
ATOM 6718 C C . THR A 1 855 ? 14.568 8.409 8.821 1.00 98.31 855 THR A C 1
ATOM 6720 O O . THR A 1 855 ? 13.550 8.837 9.358 1.00 98.31 855 THR A O 1
ATOM 6723 N N . ARG A 1 856 ? 15.064 9.001 7.727 1.00 96.62 856 ARG A N 1
ATOM 6724 C CA . ARG A 1 856 ? 14.410 10.147 7.067 1.00 96.62 856 ARG A CA 1
ATOM 6725 C C . ARG A 1 856 ? 13.063 9.771 6.456 1.00 96.62 856 ARG A C 1
ATOM 6727 O O . ARG A 1 856 ? 12.118 10.537 6.626 1.00 96.62 856 ARG A O 1
ATOM 6734 N N . TYR A 1 857 ? 12.977 8.615 5.799 1.00 98.00 857 TYR A N 1
ATOM 6735 C CA . TYR A 1 857 ? 11.735 8.114 5.204 1.00 98.00 857 TYR A CA 1
ATOM 6736 C C . TYR A 1 857 ? 10.694 7.805 6.276 1.00 98.00 857 TYR A C 1
ATOM 6738 O O . TYR A 1 857 ? 9.566 8.282 6.189 1.00 98.00 857 TYR A O 1
ATOM 6746 N N . TRP A 1 858 ? 11.090 7.107 7.342 1.00 97.75 858 TRP A N 1
ATOM 6747 C CA . TRP A 1 858 ? 10.201 6.835 8.468 1.00 97.75 858 TRP A CA 1
ATOM 6748 C C . TRP A 1 858 ? 9.736 8.115 9.167 1.00 97.75 858 TRP A C 1
ATOM 6750 O O . TRP A 1 858 ? 8.549 8.278 9.428 1.00 97.75 858 TRP A O 1
ATOM 6760 N N . ASN A 1 859 ? 10.633 9.082 9.386 1.00 95.56 859 ASN A N 1
ATOM 6761 C CA . ASN A 1 859 ? 10.266 10.368 9.986 1.00 95.56 859 ASN A CA 1
ATOM 6762 C C . ASN A 1 859 ? 9.211 11.137 9.172 1.00 95.56 859 ASN A C 1
ATOM 6764 O O . ASN A 1 859 ? 8.488 11.948 9.752 1.00 95.56 859 ASN A O 1
ATOM 6768 N N . LEU A 1 860 ? 9.135 10.927 7.852 1.00 92.56 860 LEU A N 1
ATOM 6769 C CA . LEU A 1 860 ? 8.055 11.469 7.029 1.00 92.56 860 LEU A CA 1
ATOM 6770 C C . LEU A 1 860 ? 6.729 10.779 7.339 1.00 92.56 860 LEU A C 1
ATOM 6772 O O . LEU A 1 860 ? 5.756 11.465 7.649 1.00 92.56 860 LEU A O 1
ATOM 6776 N N . GLN A 1 861 ? 6.718 9.444 7.277 1.00 94.94 861 GLN A N 1
ATOM 6777 C CA . GLN A 1 861 ? 5.517 8.642 7.520 1.00 94.94 861 GLN A CA 1
ATOM 6778 C C . GLN A 1 861 ? 4.970 8.912 8.920 1.00 94.94 861 GLN A C 1
ATOM 6780 O O . GLN A 1 861 ? 3.806 9.266 9.064 1.00 94.94 861 GLN A O 1
ATOM 6785 N N . TYR A 1 862 ? 5.835 8.886 9.936 1.00 93.06 862 TYR A N 1
ATOM 6786 C CA . TYR A 1 862 ? 5.480 9.221 11.311 1.00 93.06 862 TYR A CA 1
ATOM 6787 C C . TYR A 1 862 ? 4.921 10.647 11.432 1.00 93.06 862 TYR A C 1
ATOM 6789 O O . TYR A 1 862 ? 3.879 10.854 12.050 1.00 93.06 862 TYR A O 1
ATOM 6797 N N . LEU A 1 863 ? 5.559 11.648 10.803 1.00 88.12 863 LEU A N 1
ATOM 6798 C CA . LEU A 1 863 ? 5.047 13.021 10.832 1.00 88.12 863 LEU A CA 1
ATOM 6799 C C . LEU A 1 863 ? 3.625 13.097 10.265 1.00 88.12 863 LEU A C 1
ATOM 6801 O O . LEU A 1 863 ? 2.777 13.757 10.864 1.00 88.12 863 LEU A O 1
ATOM 6805 N N . TYR A 1 864 ? 3.372 12.472 9.116 1.00 86.50 864 TYR A N 1
ATOM 6806 C CA . TYR A 1 864 ? 2.062 12.526 8.473 1.00 86.50 864 TYR A CA 1
ATOM 6807 C C . TYR A 1 864 ? 1.024 11.703 9.231 1.00 86.50 864 TYR A C 1
ATOM 6809 O O . TYR A 1 864 ? -0.057 12.220 9.481 1.00 86.50 864 TYR A O 1
ATOM 6817 N N . ALA A 1 865 ? 1.370 10.525 9.734 1.00 89.25 865 ALA A N 1
ATOM 6818 C CA . ALA A 1 865 ? 0.486 9.728 10.577 1.00 89.25 865 ALA A CA 1
ATOM 6819 C C . ALA A 1 865 ? 0.117 10.430 11.903 1.00 89.25 865 ALA A C 1
ATOM 6821 O O . ALA A 1 865 ? -0.987 10.258 12.415 1.00 89.25 865 ALA A O 1
ATOM 6822 N N . SER A 1 866 ? 1.008 11.256 12.471 1.00 85.75 866 SER A N 1
ATOM 6823 C CA . SER A 1 866 ? 0.721 12.031 13.692 1.00 85.75 866 SER A CA 1
ATOM 6824 C C . SER A 1 866 ? 0.031 13.380 13.442 1.00 85.75 866 SER A C 1
ATOM 6826 O O . SER A 1 866 ? -0.502 13.978 14.379 1.00 85.75 866 SER A O 1
ATOM 6828 N N . ARG A 1 867 ? 0.120 13.940 12.228 1.00 77.25 867 ARG A N 1
ATOM 6829 C CA . ARG A 1 867 ? -0.290 15.332 11.930 1.00 77.25 867 ARG A CA 1
ATOM 6830 C C . ARG A 1 867 ? -1.262 15.468 10.763 1.00 77.25 867 ARG A C 1
ATOM 6832 O O . ARG A 1 867 ? -1.628 16.593 10.433 1.00 77.25 867 ARG A O 1
ATOM 6839 N N . LYS A 1 868 ? -1.623 14.367 10.119 1.00 76.44 868 LYS A N 1
ATOM 6840 C CA . LYS A 1 868 ? -2.522 14.261 8.965 1.00 76.44 868 LYS A CA 1
ATOM 6841 C C . LYS A 1 868 ? -3.239 12.903 9.027 1.00 76.44 868 LYS A C 1
ATOM 6843 O O . LYS A 1 868 ? -3.320 12.310 10.102 1.00 76.44 868 LYS A O 1
ATOM 6848 N N . ASN A 1 869 ? -3.803 12.460 7.910 1.00 74.62 869 ASN A N 1
ATOM 6849 C CA . ASN A 1 869 ? -4.439 11.162 7.726 1.00 74.62 869 ASN A CA 1
ATOM 6850 C C . ASN A 1 869 ? -4.180 10.663 6.299 1.00 74.62 869 ASN A C 1
ATOM 6852 O O . ASN A 1 869 ? -4.234 11.458 5.374 1.00 74.62 869 ASN A O 1
ATOM 6856 N N . GLY A 1 870 ? -3.884 9.389 6.101 1.00 77.88 870 GLY A N 1
ATOM 6857 C CA . GLY A 1 870 ? -3.548 8.852 4.784 1.00 77.88 870 GLY A CA 1
ATOM 6858 C C . GLY A 1 870 ? -2.607 7.655 4.804 1.00 77.88 870 GLY A C 1
ATOM 6859 O O . GLY A 1 870 ? -2.065 7.340 3.759 1.00 77.88 870 GLY A O 1
ATOM 6860 N N . GLY A 1 871 ? -2.332 7.025 5.952 1.00 86.88 871 GLY A N 1
ATOM 6861 C CA . GLY A 1 871 ? -1.477 5.832 6.000 1.00 86.88 871 GLY A CA 1
ATOM 6862 C C . GLY A 1 871 ? -0.073 6.078 5.427 1.00 86.88 871 GLY A C 1
ATOM 6863 O O . GLY A 1 871 ? 0.636 6.975 5.889 1.00 86.88 871 GLY A O 1
ATOM 6864 N N . PHE A 1 872 ? 0.333 5.284 4.429 1.00 93.44 872 PHE A N 1
ATOM 6865 C CA . PHE A 1 872 ? 1.593 5.471 3.706 1.00 93.44 872 PHE A CA 1
ATOM 6866 C C . PHE A 1 872 ? 1.454 6.562 2.645 1.00 93.44 872 PHE A C 1
ATOM 6868 O O . PHE A 1 872 ? 0.633 6.472 1.730 1.00 93.44 872 PHE A O 1
ATOM 6875 N N . TRP A 1 873 ? 2.330 7.553 2.735 1.00 91.50 873 TRP A N 1
ATOM 6876 C CA . TRP A 1 873 ? 2.428 8.652 1.787 1.00 91.50 873 TRP A CA 1
ATOM 6877 C C . TRP A 1 873 ? 3.673 8.518 0.937 1.00 91.50 873 TRP A C 1
ATOM 6879 O O . TRP A 1 873 ? 4.791 8.584 1.458 1.00 91.50 873 TRP A O 1
ATOM 6889 N N . ASP A 1 874 ? 3.504 8.414 -0.376 1.00 92.69 874 ASP A N 1
ATOM 6890 C CA . ASP A 1 874 ? 4.675 8.360 -1.242 1.00 92.69 874 ASP A CA 1
ATOM 6891 C C . ASP A 1 874 ? 5.288 9.756 -1.433 1.00 92.69 874 ASP A C 1
ATOM 6893 O O . ASP A 1 874 ? 6.508 9.891 -1.464 1.00 92.69 874 ASP A O 1
ATOM 6897 N N . VAL A 1 875 ? 4.466 10.814 -1.467 1.00 87.94 875 VAL A N 1
ATOM 6898 C CA . VAL A 1 875 ? 4.899 12.175 -1.828 1.00 87.94 875 VAL A CA 1
ATOM 6899 C C . VAL A 1 875 ? 5.241 13.052 -0.629 1.00 87.94 875 VAL A C 1
ATOM 6901 O O . VAL A 1 875 ? 4.511 13.133 0.359 1.00 87.94 875 VAL A O 1
ATOM 6904 N N . CYS A 1 876 ? 6.304 13.842 -0.777 1.00 86.56 876 CYS A N 1
ATOM 6905 C CA . CYS A 1 876 ? 6.509 15.063 -0.003 1.00 86.56 876 CYS A CA 1
ATOM 6906 C C . CYS A 1 876 ? 6.988 16.203 -0.909 1.00 86.56 876 CYS A C 1
ATOM 6908 O O . CYS A 1 876 ? 8.080 16.129 -1.470 1.00 86.56 876 CYS A O 1
ATOM 6910 N N . ALA A 1 877 ? 6.180 17.259 -1.028 1.00 80.31 877 ALA A N 1
ATOM 6911 C CA . ALA A 1 877 ? 6.538 18.494 -1.725 1.00 80.31 877 ALA A CA 1
ATOM 6912 C C . ALA A 1 877 ? 7.224 19.498 -0.780 1.00 80.31 877 ALA A C 1
ATOM 6914 O O . ALA A 1 877 ? 6.728 19.743 0.313 1.00 80.31 877 ALA A O 1
ATOM 6915 N N . TYR A 1 878 ? 8.327 20.130 -1.179 1.00 74.31 878 TYR A N 1
ATOM 6916 C CA . TYR A 1 878 ? 9.067 21.145 -0.418 1.00 74.31 878 TYR A CA 1
ATOM 6917 C C . TYR A 1 878 ? 8.976 22.507 -1.129 1.00 74.31 878 TYR A C 1
ATOM 6919 O O . TYR A 1 878 ? 9.873 22.894 -1.859 1.00 74.31 878 TYR A O 1
ATOM 6927 N N . ASN A 1 879 ? 7.904 23.279 -0.958 1.00 61.22 879 ASN A N 1
ATOM 6928 C CA . ASN A 1 879 ? 7.718 24.524 -1.727 1.00 61.22 879 ASN A CA 1
ATOM 6929 C C . ASN A 1 879 ? 8.775 25.624 -1.418 1.00 61.22 879 ASN A C 1
ATOM 6931 O O . ASN A 1 879 ? 8.774 26.157 -0.303 1.00 61.22 879 ASN A O 1
ATOM 6935 N N . PRO A 1 880 ? 9.607 26.086 -2.385 1.00 44.69 880 PRO A N 1
ATOM 6936 C CA . PRO A 1 880 ? 10.461 27.257 -2.214 1.00 44.69 880 PRO A CA 1
ATOM 6937 C C . PRO A 1 880 ? 9.739 28.516 -2.735 1.00 44.69 880 PRO A C 1
ATOM 6939 O O . PRO A 1 880 ? 9.594 28.722 -3.938 1.00 44.69 880 PRO A O 1
ATOM 6942 N N . GLY A 1 881 ? 9.283 29.391 -1.834 1.00 38.88 881 GLY A N 1
ATOM 6943 C CA . GLY A 1 881 ? 8.827 30.747 -2.192 1.00 38.88 881 GLY A CA 1
ATOM 6944 C C . GLY A 1 881 ? 7.322 30.955 -2.402 1.00 38.88 881 GLY A C 1
ATOM 6945 O O . GLY A 1 881 ? 6.931 32.015 -2.888 1.00 38.88 881 GLY A O 1
ATOM 6946 N N . ARG A 1 882 ? 6.466 30.005 -2.011 1.00 38.31 882 ARG A N 1
ATOM 6947 C CA . ARG A 1 882 ? 5.029 30.256 -1.832 1.00 38.31 882 ARG A CA 1
ATOM 6948 C C . ARG A 1 882 ? 4.692 30.243 -0.346 1.00 38.31 882 ARG A C 1
ATOM 6950 O O . ARG A 1 882 ? 4.759 29.194 0.286 1.00 38.31 882 ARG A O 1
ATOM 6957 N N . GLU A 1 883 ? 4.282 31.394 0.182 1.00 31.16 883 GLU A N 1
ATOM 6958 C CA . GLU A 1 883 ? 3.217 31.372 1.183 1.00 31.16 883 GLU A CA 1
ATOM 6959 C C . GLU A 1 883 ? 2.046 30.588 0.567 1.00 31.16 883 GLU A C 1
ATOM 6961 O O . GLU A 1 883 ? 1.544 30.924 -0.508 1.00 31.16 883 GLU A O 1
ATOM 6966 N N . GLU A 1 884 ? 1.698 29.488 1.231 1.00 39.22 884 GLU A N 1
ATOM 6967 C CA . GLU A 1 884 ? 0.327 29.005 1.384 1.00 39.22 884 GLU A CA 1
ATOM 6968 C C . GLU A 1 884 ? -0.532 28.912 0.110 1.00 39.22 884 GLU A C 1
ATOM 6970 O O . GLU A 1 884 ? -1.398 29.755 -0.107 1.00 39.22 884 GLU A O 1
ATOM 6975 N N . ARG A 1 885 ? -0.413 27.833 -0.683 1.00 28.75 885 ARG A N 1
ATOM 6976 C CA . ARG A 1 885 ? -1.567 27.283 -1.433 1.00 28.75 885 ARG A CA 1
ATOM 6977 C C . ARG A 1 885 ? -1.470 25.767 -1.589 1.00 28.75 885 ARG A C 1
ATOM 6979 O O . ARG A 1 885 ? -0.809 25.281 -2.495 1.00 28.75 885 ARG A O 1
ATOM 6986 N N . TYR A 1 886 ? -2.211 25.112 -0.701 1.00 34.00 886 TYR A N 1
ATOM 6987 C CA . TYR A 1 886 ? -2.474 23.687 -0.558 1.00 34.00 886 TYR A CA 1
ATOM 6988 C C . TYR A 1 886 ? -2.827 22.946 -1.853 1.00 34.00 886 TYR A C 1
ATOM 6990 O O . TYR A 1 886 ? -3.765 23.316 -2.564 1.00 34.00 886 TYR A O 1
ATOM 6998 N N . GLY A 1 887 ? -2.169 21.809 -2.032 1.00 26.84 887 GLY A N 1
ATOM 6999 C CA . GLY A 1 887 ? -2.728 20.596 -2.612 1.00 26.84 887 GLY A CA 1
ATOM 7000 C C . GLY A 1 887 ? -2.576 19.462 -1.604 1.00 26.84 887 GLY A C 1
ATOM 7001 O O . GLY A 1 887 ? -1.668 18.666 -1.731 1.00 26.84 887 GLY A O 1
ATOM 7002 N N . ALA A 1 888 ? -3.396 19.443 -0.557 1.00 33.81 888 ALA A N 1
ATOM 7003 C CA . ALA A 1 888 ? -4.155 18.238 -0.230 1.00 33.81 888 ALA A CA 1
ATOM 7004 C C . ALA A 1 888 ? -5.542 18.487 -0.838 1.00 33.81 888 ALA A C 1
ATOM 7006 O O . ALA A 1 888 ? -5.881 19.653 -1.090 1.00 33.81 888 ALA A O 1
ATOM 7007 N N . MET A 1 889 ? -6.334 17.457 -1.125 1.00 33.72 889 MET A N 1
ATOM 7008 C CA . MET A 1 889 ? -7.699 17.673 -1.613 1.00 33.72 889 MET A CA 1
ATOM 7009 C C . MET A 1 889 ? -8.407 18.763 -0.789 1.00 33.72 889 MET A C 1
ATOM 7011 O O . MET A 1 889 ? -8.368 18.776 0.439 1.00 33.72 889 MET A O 1
ATOM 7015 N N . ARG A 1 890 ? -8.910 19.767 -1.517 1.00 28.77 890 ARG A N 1
ATOM 7016 C CA . ARG A 1 890 ? -9.264 21.109 -1.037 1.00 28.77 890 ARG A CA 1
ATOM 7017 C C . ARG A 1 890 ? -10.073 21.101 0.274 1.00 28.77 890 ARG A C 1
ATOM 7019 O O . ARG A 1 890 ? -11.254 20.781 0.252 1.00 28.77 890 ARG A O 1
ATOM 7026 N N . GLY A 1 891 ? -9.495 21.654 1.340 1.00 28.64 891 GLY A N 1
ATOM 7027 C CA . GLY A 1 891 ? -10.207 22.264 2.472 1.00 28.64 891 GLY A CA 1
ATOM 7028 C C . GLY A 1 891 ? -9.732 23.718 2.638 1.00 28.64 891 GLY A C 1
ATOM 7029 O O . GLY A 1 891 ? -8.524 23.957 2.601 1.00 28.64 891 GLY A O 1
ATOM 7030 N N . PRO A 1 892 ? -10.617 24.729 2.724 1.00 28.23 892 PRO A N 1
ATOM 7031 C CA . PRO A 1 892 ? -10.212 26.127 2.763 1.00 28.23 892 PRO A CA 1
ATOM 7032 C C . PRO A 1 892 ? -9.873 26.543 4.205 1.00 28.23 892 PRO A C 1
ATOM 7034 O O . PRO A 1 892 ? -10.711 26.421 5.089 1.00 28.23 892 PRO A O 1
ATOM 7037 N N . PHE A 1 893 ? -8.682 27.125 4.380 1.00 29.98 893 PHE A N 1
ATOM 7038 C CA . PHE A 1 893 ? -8.171 27.815 5.578 1.00 29.98 893 PHE A CA 1
ATOM 7039 C C . PHE A 1 893 ? -7.673 26.925 6.732 1.00 29.98 893 PHE A C 1
ATOM 7041 O O . PHE A 1 893 ? -8.480 26.317 7.418 1.00 29.98 893 PHE A O 1
ATOM 7048 N N . LEU A 1 894 ? -6.348 26.929 6.967 1.00 32.94 894 LEU A N 1
ATOM 7049 C CA . LEU A 1 894 ? -5.612 27.003 8.255 1.00 32.94 894 LEU A CA 1
ATOM 7050 C C . LEU A 1 894 ? -4.075 26.948 7.975 1.00 32.94 894 LEU A C 1
ATOM 7052 O O . LEU A 1 894 ? -3.722 26.689 6.831 1.00 32.94 894 LEU A O 1
ATOM 7056 N N . PRO A 1 895 ? -3.171 27.262 8.936 1.00 30.59 895 PRO A N 1
ATOM 7057 C CA . PRO A 1 895 ? -1.810 27.753 8.685 1.00 30.59 895 PRO A CA 1
ATOM 7058 C C . PRO A 1 895 ? -0.662 26.727 8.842 1.00 30.59 895 PRO A C 1
ATOM 7060 O O . PRO A 1 895 ? -0.685 25.854 9.706 1.00 30.59 895 PRO A O 1
ATOM 7063 N N . GLU A 1 896 ? 0.365 26.937 8.008 1.00 33.00 896 GLU A N 1
ATOM 7064 C CA . GLU A 1 896 ? 1.823 26.811 8.226 1.00 33.00 896 GLU A CA 1
ATOM 7065 C C . GLU A 1 896 ? 2.455 25.482 8.733 1.00 33.00 896 GLU A C 1
ATOM 7067 O O . GLU A 1 896 ? 2.926 25.418 9.861 1.00 33.00 896 GLU A O 1
ATOM 7072 N N . TYR A 1 897 ? 2.618 24.476 7.845 1.00 40.03 897 TYR A N 1
ATOM 7073 C CA . TYR A 1 897 ? 3.825 23.613 7.737 1.00 40.03 897 TYR A CA 1
ATOM 7074 C C . TYR A 1 897 ? 4.016 23.115 6.281 1.00 40.03 897 TYR A C 1
ATOM 7076 O O . TYR A 1 897 ? 3.073 22.695 5.616 1.00 40.03 897 TYR A O 1
ATOM 7084 N N . ALA A 1 898 ? 5.251 23.192 5.778 1.00 35.25 898 ALA A N 1
ATOM 7085 C CA . ALA A 1 898 ? 5.603 23.445 4.373 1.00 35.25 898 ALA A CA 1
ATOM 7086 C C . ALA A 1 898 ? 5.603 22.255 3.374 1.00 35.25 898 ALA A C 1
ATOM 7088 O O . ALA A 1 898 ? 6.559 22.141 2.603 1.00 35.25 898 ALA A O 1
ATOM 7089 N N . CYS A 1 899 ? 4.565 21.401 3.340 1.00 41.28 899 CYS A N 1
ATOM 7090 C CA . CYS A 1 899 ? 4.465 20.345 2.311 1.00 41.28 899 CYS A CA 1
ATOM 7091 C C . CYS A 1 899 ? 3.050 20.095 1.746 1.00 41.28 899 CYS A C 1
ATOM 7093 O O . CYS A 1 899 ? 2.151 19.708 2.502 1.00 41.28 899 CYS A O 1
ATOM 7095 N N . ASP A 1 900 ? 2.898 20.229 0.418 1.00 44.41 900 ASP A N 1
ATOM 7096 C CA . ASP A 1 900 ? 1.757 19.721 -0.374 1.00 44.41 900 ASP A CA 1
ATOM 7097 C C . ASP A 1 900 ? 1.835 18.187 -0.534 1.00 44.41 900 ASP A C 1
ATOM 7099 O O . ASP A 1 900 ? 2.922 17.607 -0.429 1.00 44.41 900 ASP A O 1
ATOM 7103 N N . GLN A 1 901 ? 0.687 17.522 -0.722 1.00 56.22 901 GLN A N 1
ATOM 7104 C CA . GLN A 1 901 ? 0.545 16.063 -0.664 1.00 56.22 901 GLN A CA 1
ATOM 7105 C C . GLN A 1 901 ? -0.513 15.466 -1.598 1.00 56.22 901 GLN A C 1
ATOM 7107 O O . GLN A 1 901 ? -1.647 15.926 -1.697 1.00 56.22 901 GLN A O 1
ATOM 7112 N N . SER A 1 902 ? -0.153 14.325 -2.165 1.00 63.09 902 SER A N 1
ATOM 7113 C CA . SER A 1 902 ? -1.005 13.396 -2.904 1.00 63.09 902 SER A CA 1
ATOM 7114 C C . SER A 1 902 ? -0.448 11.983 -2.706 1.00 63.09 902 SER A C 1
ATOM 7116 O O . SER A 1 902 ? 0.623 11.842 -2.112 1.00 63.09 902 SER A O 1
ATOM 7118 N N . LEU A 1 903 ? -1.124 10.957 -3.232 1.00 82.25 903 LEU A N 1
ATOM 7119 C CA . LEU A 1 903 ? -0.680 9.559 -3.132 1.00 82.25 903 LEU A CA 1
ATOM 7120 C C . LEU A 1 903 ? -0.623 9.095 -1.664 1.00 82.25 903 LEU A C 1
ATOM 7122 O O . LEU A 1 903 ? 0.438 8.731 -1.147 1.00 82.25 903 LEU A O 1
ATOM 7126 N N . GLY A 1 904 ? -1.769 9.195 -0.986 1.00 86.81 904 GLY A N 1
ATOM 7127 C CA . GLY A 1 904 ? -1.996 8.605 0.334 1.00 86.81 904 GLY A CA 1
ATOM 7128 C C . GLY A 1 904 ? -2.533 7.180 0.200 1.00 86.81 904 GLY A C 1
ATOM 7129 O O . GLY A 1 904 ? -3.000 6.779 -0.865 1.00 86.81 904 GLY A O 1
ATOM 7130 N N . TYR A 1 905 ? -2.439 6.404 1.273 1.00 90.25 905 TYR A N 1
ATOM 7131 C CA . TYR A 1 905 ? -2.734 4.972 1.331 1.00 90.25 905 TYR A CA 1
ATOM 7132 C C . TYR A 1 905 ? -2.060 4.207 0.193 1.00 90.25 905 TYR A C 1
ATOM 7134 O O . TYR A 1 905 ? -2.635 3.297 -0.388 1.00 90.25 905 TYR A O 1
ATOM 7142 N N . TYR A 1 906 ? -0.863 4.635 -0.195 1.00 93.44 906 TYR A N 1
ATOM 7143 C CA . TYR A 1 906 ? -0.318 4.317 -1.503 1.00 93.44 906 TYR A CA 1
ATOM 7144 C C . TYR A 1 906 ? 0.531 3.044 -1.474 1.00 93.44 906 TYR A C 1
ATOM 7146 O O . TYR A 1 906 ? 1.267 2.796 -0.516 1.00 93.44 906 TYR A O 1
ATOM 7154 N N . SER A 1 907 ? 0.443 2.226 -2.525 1.00 95.38 907 SER A N 1
ATOM 7155 C CA . SER A 1 907 ? 0.973 0.855 -2.521 1.00 95.38 907 SER A CA 1
ATOM 7156 C C . SER A 1 907 ? 2.496 0.764 -2.720 1.00 95.38 907 SER A C 1
ATOM 7158 O O . SER A 1 907 ? 3.119 -0.137 -2.157 1.00 95.38 907 SER A O 1
ATOM 7160 N N . ARG A 1 908 ? 3.130 1.741 -3.399 1.00 94.69 908 ARG A N 1
ATOM 7161 C CA . ARG A 1 908 ? 4.573 1.724 -3.769 1.00 94.69 908 ARG A CA 1
ATOM 7162 C C . ARG A 1 908 ? 5.577 1.631 -2.621 1.00 94.69 908 ARG A C 1
ATOM 7164 O O . ARG A 1 908 ? 6.767 1.423 -2.869 1.00 94.69 908 ARG A O 1
ATOM 7171 N N . GLY A 1 909 ? 5.154 1.755 -1.364 1.00 96.19 909 GLY A N 1
ATOM 7172 C CA . GLY A 1 909 ? 6.047 1.605 -0.213 1.00 96.19 909 GLY A CA 1
ATOM 7173 C C . GLY A 1 909 ? 6.772 0.253 -0.169 1.00 96.19 909 GLY A C 1
ATOM 7174 O O . GLY A 1 909 ? 7.904 0.182 0.321 1.00 96.19 909 GLY A O 1
ATOM 7175 N N . VAL A 1 910 ? 6.172 -0.814 -0.718 1.00 97.75 910 VAL A N 1
ATOM 7176 C CA . VAL A 1 910 ? 6.785 -2.158 -0.749 1.00 97.75 910 VAL A CA 1
ATOM 7177 C C . VAL A 1 910 ? 8.039 -2.247 -1.623 1.00 97.75 910 VAL A C 1
ATOM 7179 O O . VAL A 1 910 ? 8.766 -3.235 -1.528 1.00 97.75 910 VAL A O 1
ATOM 7182 N N . ALA A 1 911 ? 8.395 -1.178 -2.350 1.00 97.44 911 ALA A N 1
ATOM 7183 C CA . ALA A 1 911 ? 9.726 -0.992 -2.933 1.00 97.44 911 ALA A CA 1
ATOM 7184 C C . ALA A 1 911 ? 10.864 -1.217 -1.920 1.00 97.44 911 ALA A C 1
ATOM 7186 O O . ALA A 1 911 ? 11.975 -1.575 -2.312 1.00 97.44 911 ALA A O 1
ATOM 7187 N N . PHE A 1 912 ? 10.602 -1.060 -0.614 1.00 97.50 912 PHE A N 1
ATOM 7188 C CA . PHE A 1 912 ? 11.533 -1.426 0.456 1.00 97.50 912 PHE A CA 1
ATOM 7189 C C . PHE A 1 912 ? 12.079 -2.856 0.313 1.00 97.50 912 PHE A C 1
ATOM 7191 O O . PHE A 1 912 ? 13.247 -3.088 0.621 1.00 97.50 912 PHE A O 1
ATOM 7198 N N . LEU A 1 913 ? 11.281 -3.807 -0.187 1.00 97.75 913 LEU A N 1
ATOM 7199 C CA . LEU A 1 913 ? 11.700 -5.202 -0.346 1.00 97.75 913 LEU A CA 1
ATOM 7200 C C . LEU A 1 913 ? 12.904 -5.356 -1.281 1.00 97.75 913 LEU A C 1
ATOM 7202 O O . LEU A 1 913 ? 13.706 -6.267 -1.074 1.00 97.75 913 LEU A O 1
ATOM 7206 N N . SER A 1 914 ? 13.121 -4.419 -2.211 1.00 96.88 914 SER A N 1
ATOM 7207 C CA . SER A 1 914 ? 14.346 -4.373 -3.020 1.00 96.88 914 SER A CA 1
ATOM 7208 C C . SER A 1 914 ? 15.615 -4.278 -2.163 1.00 96.88 914 SER A C 1
ATOM 7210 O O . SER A 1 914 ? 16.633 -4.883 -2.495 1.00 96.88 914 SER A O 1
ATOM 7212 N N . LEU A 1 915 ? 15.567 -3.602 -1.008 1.00 96.75 915 LEU A N 1
ATOM 7213 C CA . LEU A 1 915 ? 16.720 -3.457 -0.121 1.00 96.75 915 LEU A CA 1
ATOM 7214 C C . LEU A 1 915 ? 17.114 -4.770 0.561 1.00 96.75 915 LEU A C 1
ATOM 7216 O O . LEU A 1 915 ? 18.285 -4.936 0.898 1.00 96.75 915 LEU A O 1
ATOM 7220 N N . THR A 1 916 ? 16.177 -5.705 0.744 1.00 95.56 916 THR A N 1
ATOM 7221 C CA . THR A 1 916 ? 16.435 -6.968 1.458 1.00 95.56 916 THR A CA 1
ATOM 7222 C C . THR A 1 916 ? 17.506 -7.798 0.746 1.00 95.56 916 THR A C 1
ATOM 7224 O O . THR A 1 916 ? 18.501 -8.175 1.361 1.00 95.56 916 THR A O 1
ATOM 7227 N N . GLY A 1 917 ? 17.377 -7.978 -0.574 1.00 94.69 917 GLY A N 1
ATOM 7228 C CA . GLY A 1 917 ? 18.394 -8.615 -1.415 1.00 94.69 917 GLY A CA 1
ATOM 7229 C C . GLY A 1 917 ? 19.590 -7.708 -1.724 1.00 94.69 917 GLY A C 1
ATOM 7230 O O . GLY A 1 917 ? 20.709 -8.199 -1.898 1.00 94.69 917 GLY A O 1
ATOM 7231 N N . ALA A 1 918 ? 19.397 -6.384 -1.738 1.00 95.44 918 ALA A N 1
ATOM 7232 C CA . ALA A 1 918 ? 20.459 -5.420 -2.026 1.00 95.44 918 ALA A CA 1
ATOM 7233 C C . ALA A 1 918 ? 21.592 -5.439 -0.983 1.00 95.44 918 ALA A C 1
ATOM 7235 O O . ALA A 1 918 ? 22.758 -5.259 -1.341 1.00 95.44 918 ALA A O 1
ATOM 7236 N N . VAL A 1 919 ? 21.280 -5.725 0.290 1.00 93.81 919 VAL A N 1
ATOM 7237 C CA . VAL A 1 919 ? 22.273 -5.915 1.371 1.00 93.81 919 VAL A CA 1
ATOM 7238 C C . VAL A 1 919 ? 23.296 -6.997 1.005 1.00 93.81 919 VAL A C 1
ATOM 7240 O O . VAL A 1 919 ? 24.485 -6.839 1.284 1.00 93.81 919 VAL A O 1
ATOM 7243 N N . GLY A 1 920 ? 22.858 -8.070 0.340 1.00 94.44 920 GLY A N 1
ATOM 7244 C CA . GLY A 1 920 ? 23.724 -9.139 -0.168 1.00 94.44 920 GLY A CA 1
ATOM 7245 C C . GLY A 1 920 ? 24.173 -8.968 -1.619 1.00 94.44 920 GLY A C 1
ATOM 7246 O O . GLY A 1 920 ? 24.881 -9.841 -2.123 1.00 94.44 920 GLY A O 1
ATOM 7247 N N . ARG A 1 921 ? 23.715 -7.905 -2.301 1.00 95.69 921 ARG A N 1
ATOM 7248 C CA . ARG A 1 921 ? 23.752 -7.742 -3.769 1.00 95.69 921 ARG A CA 1
ATOM 7249 C C . ARG A 1 921 ? 23.406 -9.050 -4.477 1.00 95.69 921 ARG A C 1
ATOM 7251 O O . ARG A 1 921 ? 24.139 -9.504 -5.362 1.00 95.69 921 ARG A O 1
ATOM 7258 N N . LEU A 1 922 ? 22.326 -9.683 -4.018 1.00 96.31 922 LEU A N 1
ATOM 7259 C CA . LEU A 1 922 ? 21.902 -10.980 -4.524 1.00 96.31 922 LEU A CA 1
ATOM 7260 C C . LEU A 1 922 ? 21.540 -10.866 -6.004 1.00 96.31 922 LEU A C 1
ATOM 7262 O O . LEU A 1 922 ? 20.946 -9.870 -6.422 1.00 96.31 922 LEU A O 1
ATOM 7266 N N . ARG A 1 923 ? 21.929 -11.877 -6.782 1.00 96.19 923 ARG A N 1
ATOM 7267 C CA . ARG A 1 923 ? 21.588 -12.010 -8.200 1.00 96.19 923 ARG A CA 1
ATOM 7268 C C . ARG A 1 923 ? 21.048 -13.401 -8.444 1.00 96.19 923 ARG A C 1
ATOM 7270 O O . ARG A 1 923 ? 21.827 -14.354 -8.463 1.00 96.19 923 ARG A O 1
ATOM 7277 N N . LEU A 1 924 ? 19.730 -13.504 -8.545 1.00 95.75 924 LEU A N 1
ATOM 7278 C CA . LEU A 1 924 ? 19.047 -14.777 -8.721 1.00 95.75 924 LEU A CA 1
ATOM 7279 C C . LEU A 1 924 ? 18.743 -14.999 -10.204 1.00 95.75 924 LEU A C 1
ATOM 7281 O O . LEU A 1 924 ? 18.039 -14.199 -10.816 1.00 95.75 924 LEU A O 1
ATOM 7285 N N . ASP A 1 925 ? 19.262 -16.098 -10.746 1.00 95.81 925 ASP A N 1
ATOM 7286 C CA . ASP A 1 925 ? 18.877 -16.651 -12.041 1.00 95.81 925 ASP A CA 1
ATOM 7287 C C . ASP A 1 925 ? 18.502 -18.123 -11.843 1.00 95.81 925 ASP A C 1
ATOM 7289 O O . ASP A 1 925 ? 19.308 -19.037 -12.042 1.00 95.81 925 ASP A O 1
ATOM 7293 N N . SER A 1 926 ? 17.259 -18.340 -11.419 1.00 95.75 926 SER A N 1
ATOM 7294 C CA . SER A 1 926 ? 16.678 -19.666 -11.217 1.00 95.75 926 SER A CA 1
ATOM 7295 C C . SER A 1 926 ? 16.604 -20.464 -12.522 1.00 95.75 926 SER A C 1
ATOM 7297 O O . SER A 1 926 ? 16.710 -21.687 -12.490 1.00 95.75 926 SER A O 1
ATOM 7299 N N . ALA A 1 927 ? 16.484 -19.802 -13.681 1.00 94.56 927 ALA A N 1
ATOM 7300 C CA . ALA A 1 927 ? 16.470 -20.478 -14.981 1.00 94.56 927 ALA A CA 1
ATOM 7301 C C . ALA A 1 927 ? 17.829 -21.126 -15.307 1.00 94.56 927 ALA A C 1
ATOM 7303 O O . ALA A 1 927 ? 17.879 -22.178 -15.945 1.00 94.56 927 ALA A O 1
ATOM 7304 N N . SER A 1 928 ? 18.921 -20.526 -14.826 1.00 94.06 928 SER A N 1
ATOM 7305 C CA . SER A 1 928 ? 20.290 -21.047 -14.945 1.00 94.06 928 SER A CA 1
ATOM 7306 C C . SER A 1 928 ? 20.789 -21.757 -13.677 1.00 94.06 928 SER A C 1
ATOM 7308 O O . SER A 1 928 ? 21.993 -21.995 -13.549 1.00 94.06 928 SER A O 1
ATOM 7310 N N . ASP A 1 929 ? 19.902 -22.052 -12.719 1.00 96.25 929 ASP A N 1
ATOM 7311 C CA . ASP A 1 929 ? 20.227 -22.677 -11.427 1.00 96.25 929 ASP A CA 1
ATOM 7312 C C . ASP A 1 929 ? 21.398 -21.982 -10.693 1.00 96.25 929 ASP A C 1
ATOM 7314 O O . ASP A 1 929 ? 22.302 -22.620 -10.148 1.00 96.25 929 ASP A O 1
ATOM 7318 N N . THR A 1 930 ? 21.408 -20.642 -10.705 1.00 96.31 930 THR A N 1
ATOM 7319 C CA . THR A 1 930 ? 22.517 -19.826 -10.189 1.00 96.31 930 THR A CA 1
ATOM 7320 C C . THR A 1 930 ? 22.051 -18.728 -9.230 1.00 96.31 930 THR A C 1
ATOM 7322 O O . THR A 1 930 ? 21.106 -17.989 -9.502 1.00 96.31 930 THR A O 1
ATOM 7325 N N . LEU A 1 931 ? 22.782 -18.569 -8.121 1.00 97.31 931 LEU A N 1
ATOM 7326 C CA . LEU A 1 931 ? 22.670 -17.435 -7.204 1.00 97.31 931 LEU A CA 1
ATOM 7327 C C . LEU A 1 931 ? 24.052 -16.819 -6.975 1.00 97.31 931 LEU A C 1
ATOM 7329 O O . LEU A 1 931 ? 24.956 -17.459 -6.431 1.00 97.31 931 LEU A O 1
ATOM 7333 N N . LEU A 1 932 ? 24.215 -15.553 -7.358 1.00 96.12 932 LEU A N 1
ATOM 7334 C CA . LEU A 1 932 ? 25.428 -14.791 -7.062 1.00 96.12 932 LEU A CA 1
ATOM 7335 C C . LEU A 1 932 ? 25.214 -13.889 -5.849 1.00 96.12 932 LEU A C 1
ATOM 7337 O O . LEU A 1 932 ? 24.140 -13.312 -5.675 1.00 96.12 932 LEU A O 1
ATOM 7341 N N . TYR A 1 933 ? 26.261 -13.706 -5.050 1.00 95.38 933 TYR A N 1
ATOM 7342 C CA . TYR A 1 933 ? 26.250 -12.784 -3.914 1.00 95.38 933 TYR A CA 1
ATOM 7343 C C . TYR A 1 933 ? 27.501 -11.899 -3.881 1.00 95.38 933 TYR A C 1
ATOM 7345 O O . TYR A 1 933 ? 28.583 -12.304 -4.306 1.00 95.38 933 TYR A O 1
ATOM 7353 N N . ASP A 1 934 ? 27.367 -10.692 -3.337 1.00 93.25 934 ASP A N 1
ATOM 7354 C CA . ASP A 1 934 ? 28.479 -9.796 -3.007 1.00 93.25 934 ASP A CA 1
ATOM 7355 C C . ASP A 1 934 ? 28.060 -8.870 -1.848 1.00 93.25 934 ASP A C 1
ATOM 7357 O O . ASP A 1 934 ? 27.468 -7.815 -2.082 1.00 93.25 934 ASP A O 1
ATOM 7361 N N . PRO A 1 935 ? 28.267 -9.274 -0.581 1.00 91.81 935 PRO A N 1
ATOM 7362 C CA . PRO A 1 935 ? 27.650 -8.601 0.551 1.00 91.81 935 PRO A CA 1
ATOM 7363 C C . PRO A 1 935 ? 28.160 -7.169 0.697 1.00 91.81 935 PRO A C 1
ATOM 7365 O O . PRO A 1 935 ? 29.361 -6.905 0.751 1.00 91.81 935 PRO A O 1
ATOM 7368 N N . ALA A 1 936 ? 27.223 -6.235 0.834 1.00 89.12 936 ALA A N 1
ATOM 7369 C CA . ALA A 1 936 ? 27.516 -4.823 1.017 1.00 89.12 936 ALA A CA 1
ATOM 7370 C C . ALA A 1 936 ? 27.952 -4.479 2.453 1.00 89.12 936 ALA A C 1
ATOM 7372 O O . ALA A 1 936 ? 28.559 -3.429 2.676 1.00 89.12 936 ALA A O 1
ATOM 7373 N N . TYR A 1 937 ? 27.665 -5.359 3.416 1.00 87.06 937 TYR A N 1
ATOM 7374 C CA . TYR A 1 937 ? 28.087 -5.241 4.809 1.00 87.06 937 TYR A CA 1
ATOM 7375 C C . TYR A 1 937 ? 28.829 -6.501 5.258 1.00 87.06 937 TYR A C 1
ATOM 7377 O O . TYR A 1 937 ? 28.423 -7.627 4.975 1.00 87.06 937 TYR A O 1
ATOM 7385 N N . ALA A 1 938 ? 29.900 -6.302 6.020 1.00 85.06 938 ALA A N 1
ATOM 7386 C CA . ALA A 1 938 ? 30.524 -7.373 6.782 1.00 85.06 938 ALA A CA 1
ATOM 7387 C C . ALA A 1 938 ? 29.610 -7.800 7.944 1.00 85.06 938 ALA A C 1
ATOM 7389 O O . ALA A 1 938 ? 28.977 -6.949 8.567 1.00 85.06 938 ALA A O 1
ATOM 7390 N N . GLY A 1 939 ? 29.558 -9.096 8.259 1.00 89.88 939 GLY A N 1
ATOM 7391 C CA . GLY A 1 939 ? 28.721 -9.616 9.347 1.00 89.88 939 GLY A CA 1
ATOM 7392 C C . GLY A 1 939 ? 27.223 -9.701 9.028 1.00 89.88 939 GLY A C 1
ATOM 7393 O O . GLY A 1 939 ? 26.433 -9.944 9.938 1.00 89.88 939 GLY A O 1
ATOM 7394 N N . ALA A 1 940 ? 26.824 -9.438 7.780 1.00 94.88 940 ALA A N 1
ATOM 7395 C CA . ALA A 1 940 ? 25.422 -9.360 7.390 1.00 94.88 940 ALA A CA 1
ATOM 7396 C C . ALA A 1 940 ? 24.721 -10.718 7.398 1.00 94.88 940 ALA A C 1
ATOM 7398 O O . ALA A 1 940 ? 25.334 -11.765 7.170 1.00 94.88 940 ALA A O 1
ATOM 7399 N N . ARG A 1 941 ? 23.403 -10.666 7.572 1.00 97.50 941 ARG A N 1
ATOM 7400 C CA . ARG A 1 941 ? 22.488 -11.779 7.319 1.00 97.50 941 ARG A CA 1
ATOM 7401 C C . ARG A 1 941 ? 21.522 -11.338 6.238 1.00 97.50 941 ARG A C 1
ATOM 7403 O O . ARG A 1 941 ? 20.975 -10.238 6.320 1.00 97.50 941 ARG A O 1
ATOM 7410 N N . VAL A 1 942 ? 21.379 -12.155 5.204 1.00 97.88 942 VAL A N 1
ATOM 7411 C CA . VAL A 1 942 ? 20.610 -11.794 4.013 1.00 97.88 942 VAL A CA 1
ATOM 7412 C C . VAL A 1 942 ? 19.663 -12.938 3.667 1.00 97.88 942 VAL A C 1
ATOM 7414 O O . VAL A 1 942 ? 20.143 -14.011 3.286 1.00 97.88 942 VAL A O 1
ATOM 7417 N N . PRO A 1 943 ? 18.340 -12.745 3.800 1.00 97.81 943 PRO A N 1
ATOM 7418 C CA . PRO A 1 943 ? 17.369 -13.745 3.391 1.00 97.81 943 PRO A CA 1
ATOM 7419 C C . PRO A 1 943 ? 17.247 -13.770 1.864 1.00 97.81 943 PRO A C 1
ATOM 7421 O O . PRO A 1 943 ? 17.355 -12.736 1.203 1.00 97.81 943 PRO A O 1
ATOM 7424 N N . VAL A 1 944 ? 16.977 -14.947 1.302 1.00 97.56 944 VAL A N 1
ATOM 7425 C CA . VAL A 1 944 ? 16.652 -15.109 -0.124 1.00 97.56 944 VAL A CA 1
ATOM 7426 C C . VAL A 1 944 ? 15.175 -15.480 -0.243 1.00 97.56 944 VAL A C 1
ATOM 7428 O O . VAL A 1 944 ? 14.833 -16.632 -0.490 1.00 97.56 944 VAL A O 1
ATOM 7431 N N . PHE A 1 945 ? 14.286 -14.506 -0.005 1.00 97.25 945 PHE A N 1
ATOM 7432 C CA . PHE A 1 945 ? 12.833 -14.743 0.064 1.00 97.25 945 PHE A CA 1
ATOM 7433 C C . PHE A 1 945 ? 12.254 -15.394 -1.195 1.00 97.25 945 PHE A C 1
ATOM 7435 O O . PHE A 1 945 ? 11.411 -16.276 -1.081 1.00 97.25 945 PHE A O 1
ATOM 7442 N N . ALA A 1 946 ? 12.782 -15.044 -2.368 1.00 95.56 946 ALA A N 1
ATOM 7443 C CA . ALA A 1 946 ? 12.425 -15.654 -3.648 1.00 95.56 946 ALA A CA 1
ATOM 7444 C C . ALA A 1 946 ? 12.596 -17.187 -3.692 1.00 95.56 946 ALA A C 1
ATOM 7446 O O . ALA A 1 946 ? 11.949 -17.859 -4.485 1.00 95.56 946 ALA A O 1
ATOM 7447 N N . CYS A 1 947 ? 13.471 -17.740 -2.847 1.00 96.88 947 CYS A N 1
ATOM 7448 C CA . CYS A 1 947 ? 13.729 -19.175 -2.743 1.00 96.88 947 CYS A CA 1
ATOM 7449 C C . CYS A 1 947 ? 13.076 -19.805 -1.499 1.00 96.88 947 CYS A C 1
ATOM 7451 O O . CYS A 1 947 ? 13.375 -20.948 -1.172 1.00 96.88 947 CYS A O 1
ATOM 7453 N N . ALA A 1 948 ? 12.255 -19.070 -0.746 1.00 97.25 948 ALA A N 1
ATOM 7454 C CA . ALA A 1 948 ? 11.648 -19.590 0.473 1.00 97.25 948 ALA A CA 1
ATOM 7455 C C . ALA A 1 948 ? 10.561 -20.635 0.171 1.00 97.25 948 ALA A C 1
ATOM 7457 O O . ALA A 1 948 ? 9.727 -20.449 -0.713 1.00 97.25 948 ALA A O 1
ATOM 7458 N N . ASP A 1 949 ? 10.529 -21.705 0.966 1.00 96.56 949 ASP A N 1
ATOM 7459 C CA . ASP A 1 949 ? 9.426 -22.663 0.994 1.00 96.56 949 ASP A CA 1
ATOM 7460 C C . ASP A 1 949 ? 8.476 -22.307 2.140 1.00 96.56 949 ASP A C 1
ATOM 7462 O O . ASP A 1 949 ? 8.603 -22.781 3.272 1.00 96.56 949 ASP A O 1
ATOM 7466 N N . TRP A 1 950 ? 7.495 -21.459 1.840 1.00 95.81 950 TRP A N 1
ATOM 7467 C CA . TRP A 1 950 ? 6.456 -21.064 2.793 1.00 95.81 950 TRP A CA 1
ATOM 7468 C C . TRP A 1 950 ? 5.537 -22.234 3.186 1.00 95.81 950 TRP A C 1
ATOM 7470 O O . TRP A 1 950 ? 4.872 -22.182 4.218 1.00 95.81 950 TRP A O 1
ATOM 7480 N N . SER A 1 951 ? 5.517 -23.330 2.423 1.00 94.38 951 SER A N 1
ATOM 7481 C CA . SER A 1 951 ? 4.690 -24.499 2.734 1.00 94.38 951 SER A CA 1
ATOM 7482 C C . SER A 1 951 ? 5.325 -25.442 3.764 1.00 94.38 951 SER A C 1
ATOM 7484 O O . SER A 1 951 ? 4.630 -26.301 4.319 1.00 94.38 951 SER A O 1
ATOM 7486 N N . ALA A 1 952 ? 6.620 -25.274 4.066 1.00 94.56 952 ALA A N 1
ATOM 7487 C CA . ALA A 1 952 ? 7.333 -26.154 4.981 1.00 94.56 952 ALA A CA 1
ATOM 7488 C C . ALA A 1 952 ? 6.706 -26.151 6.390 1.00 94.56 952 ALA A C 1
ATOM 7490 O O . ALA A 1 952 ? 6.464 -25.110 7.019 1.00 94.56 952 ALA A O 1
ATOM 7491 N N . GLY A 1 953 ? 6.449 -27.360 6.902 1.00 90.38 953 GLY A N 1
ATOM 7492 C CA . GLY A 1 953 ? 5.848 -27.562 8.223 1.00 90.38 953 GLY A CA 1
ATOM 7493 C C . GLY A 1 953 ? 6.760 -27.132 9.376 1.00 90.38 953 GLY A C 1
ATOM 7494 O O . GLY A 1 953 ? 6.262 -26.649 10.390 1.00 90.38 953 GLY A O 1
ATOM 7495 N N . ASP A 1 954 ? 8.077 -27.273 9.204 1.00 93.25 954 ASP A N 1
ATOM 7496 C CA . ASP A 1 954 ? 9.085 -26.753 10.130 1.00 93.25 954 ASP A CA 1
ATOM 7497 C C . ASP A 1 954 ? 9.400 -25.292 9.788 1.00 93.25 954 ASP A C 1
ATOM 7499 O O . ASP A 1 954 ? 9.825 -24.989 8.673 1.00 93.25 954 ASP A O 1
ATOM 7503 N N . ALA A 1 955 ? 9.185 -24.389 10.745 1.00 91.88 955 ALA A N 1
ATOM 7504 C CA . ALA A 1 955 ? 9.396 -22.960 10.559 1.00 91.88 955 ALA A CA 1
ATOM 7505 C C . ALA A 1 955 ? 10.867 -22.614 10.283 1.00 91.88 955 ALA A C 1
ATOM 7507 O O . ALA A 1 955 ? 11.141 -21.764 9.434 1.00 91.88 955 ALA A O 1
ATOM 7508 N N . ASP A 1 956 ? 11.802 -23.315 10.926 1.00 92.94 956 ASP A N 1
ATOM 7509 C CA . ASP A 1 956 ? 13.238 -23.056 10.782 1.00 92.94 956 ASP A CA 1
ATOM 7510 C C . ASP A 1 956 ? 13.773 -23.490 9.408 1.00 92.94 956 ASP A C 1
ATOM 7512 O O . ASP A 1 956 ? 14.857 -23.067 9.007 1.00 92.94 956 ASP A O 1
ATOM 7516 N N . ALA A 1 957 ? 12.999 -24.284 8.656 1.00 95.12 957 ALA A N 1
ATOM 7517 C CA . ALA A 1 957 ? 13.350 -24.786 7.330 1.00 95.12 957 ALA A CA 1
ATOM 7518 C C . ALA A 1 957 ? 12.853 -23.908 6.163 1.00 95.12 957 ALA A C 1
ATOM 7520 O O . ALA A 1 957 ? 13.171 -24.204 5.015 1.00 95.12 957 ALA A O 1
ATOM 7521 N N . ARG A 1 958 ? 12.073 -22.848 6.427 1.00 96.44 958 ARG A N 1
ATOM 7522 C CA . ARG A 1 958 ? 11.316 -22.112 5.390 1.00 96.44 958 ARG A CA 1
ATOM 7523 C C . ARG A 1 958 ? 12.141 -21.143 4.559 1.00 96.44 958 ARG A C 1
ATOM 7525 O O . ARG A 1 958 ? 11.967 -21.064 3.350 1.00 96.44 958 ARG A O 1
ATOM 7532 N N . VAL A 1 959 ? 12.988 -20.345 5.207 1.00 97.88 959 VAL A N 1
ATOM 7533 C CA . VAL A 1 959 ? 13.673 -19.219 4.553 1.00 97.88 959 VAL A CA 1
ATOM 7534 C C . VAL A 1 959 ? 15.170 -19.503 4.497 1.00 97.88 959 VAL A C 1
ATOM 7536 O O . VAL A 1 959 ? 15.790 -19.692 5.549 1.00 97.88 959 VAL A O 1
ATOM 7539 N N . PRO A 1 960 ? 15.786 -19.531 3.305 1.00 98.19 960 PRO A N 1
ATOM 7540 C CA . PRO A 1 960 ? 17.232 -19.601 3.200 1.00 98.19 960 PRO A CA 1
ATOM 7541 C C . PRO A 1 960 ? 17.875 -18.257 3.552 1.00 98.19 960 PRO A C 1
ATOM 7543 O O . PRO A 1 960 ? 17.403 -17.194 3.142 1.00 98.19 960 PRO A O 1
ATOM 7546 N N . VAL A 1 961 ? 18.969 -18.307 4.317 1.00 98.25 961 VAL A N 1
ATOM 7547 C CA . VAL A 1 961 ? 19.686 -17.115 4.803 1.00 98.25 961 VAL A CA 1
ATOM 7548 C C . VAL A 1 961 ? 21.182 -17.283 4.582 1.00 98.25 961 VAL A C 1
ATOM 7550 O O . VAL A 1 961 ? 21.782 -18.249 5.059 1.00 98.25 961 VAL A O 1
ATOM 7553 N N . LEU A 1 962 ? 21.794 -16.318 3.897 1.00 98.25 962 LEU A N 1
ATOM 7554 C CA . LEU A 1 962 ? 23.246 -16.215 3.767 1.00 98.25 962 LEU A CA 1
ATOM 7555 C C . LEU A 1 962 ? 23.809 -15.437 4.961 1.00 98.25 962 LEU A C 1
ATOM 7557 O O . LEU A 1 962 ? 23.370 -14.318 5.231 1.00 98.25 962 LEU A O 1
ATOM 7561 N N . ILE A 1 963 ? 24.782 -16.019 5.666 1.00 97.62 963 ILE A N 1
ATOM 7562 C CA . ILE A 1 963 ? 25.424 -15.415 6.839 1.00 97.62 963 ILE A CA 1
ATOM 7563 C C . ILE A 1 963 ? 26.889 -15.136 6.509 1.00 97.62 963 ILE A C 1
ATOM 7565 O O . ILE A 1 963 ? 27.655 -16.049 6.185 1.00 97.62 963 ILE A O 1
ATOM 7569 N N . PHE A 1 964 ? 27.285 -13.871 6.614 1.00 96.38 964 PHE A N 1
ATOM 7570 C CA . PHE A 1 964 ? 28.625 -13.407 6.274 1.00 96.38 964 PHE A CA 1
ATOM 7571 C C . PHE A 1 964 ? 29.463 -13.118 7.522 1.00 96.38 964 PHE A C 1
ATOM 7573 O O . PHE A 1 964 ? 28.947 -12.648 8.532 1.00 96.38 964 PHE A O 1
ATOM 7580 N N . ASP A 1 965 ? 30.773 -13.358 7.449 1.00 93.94 965 ASP A N 1
ATOM 7581 C CA . ASP A 1 965 ? 31.717 -13.010 8.514 1.00 93.94 965 ASP A CA 1
ATOM 7582 C C . ASP A 1 965 ? 32.110 -11.517 8.486 1.00 93.94 965 ASP A C 1
ATOM 7584 O O . ASP A 1 965 ? 31.740 -10.750 7.592 1.00 93.94 965 ASP A O 1
ATOM 7588 N N . ALA A 1 966 ? 32.921 -11.088 9.458 1.00 89.94 966 ALA A N 1
ATOM 7589 C CA . ALA A 1 966 ? 33.426 -9.713 9.551 1.00 89.94 966 ALA A CA 1
ATOM 7590 C C . ALA A 1 966 ? 34.352 -9.286 8.385 1.00 89.94 966 ALA A C 1
ATOM 7592 O O . ALA A 1 966 ? 34.717 -8.116 8.291 1.00 89.94 966 ALA A O 1
ATOM 7593 N N . SER A 1 967 ? 34.742 -10.213 7.507 1.00 87.62 967 SER A N 1
ATOM 7594 C CA . SER A 1 967 ? 35.497 -9.946 6.277 1.00 87.62 967 SER A CA 1
ATOM 7595 C C . SER A 1 967 ? 34.605 -9.971 5.024 1.00 87.62 967 SER A C 1
ATOM 7597 O O . SER A 1 967 ? 35.110 -9.804 3.913 1.00 87.62 967 SER A O 1
ATOM 7599 N N . GLY A 1 968 ? 33.292 -10.180 5.182 1.00 86.44 968 GLY A N 1
ATOM 7600 C CA . GLY A 1 968 ? 32.337 -10.307 4.081 1.00 86.44 968 GLY A CA 1
ATOM 7601 C C . GLY A 1 968 ? 32.445 -11.634 3.323 1.00 86.44 968 GLY A C 1
ATOM 7602 O O . GLY A 1 968 ? 32.012 -11.716 2.175 1.00 86.44 968 GLY A O 1
ATOM 7603 N N . ASN A 1 969 ? 33.054 -12.668 3.911 1.00 92.19 969 ASN A N 1
ATOM 7604 C CA . ASN A 1 969 ? 33.044 -14.015 3.341 1.00 92.19 969 ASN A CA 1
ATOM 7605 C C . ASN A 1 969 ? 31.800 -14.767 3.808 1.00 92.19 969 ASN A C 1
ATOM 7607 O O . ASN A 1 969 ? 31.368 -14.603 4.947 1.00 92.19 969 ASN A O 1
ATOM 7611 N N . LEU A 1 970 ? 31.241 -15.612 2.940 1.00 95.88 970 LEU A N 1
ATOM 7612 C CA . LEU A 1 970 ? 30.126 -16.482 3.305 1.00 95.88 970 LEU A CA 1
ATOM 7613 C C . LEU A 1 970 ? 30.611 -17.506 4.341 1.00 95.88 970 LEU A C 1
ATOM 7615 O O . LEU A 1 970 ? 31.481 -18.324 4.043 1.00 95.88 970 LEU A O 1
ATOM 7619 N N . GLN A 1 971 ? 30.075 -17.420 5.556 1.00 96.00 971 GLN A N 1
ATOM 7620 C CA . GLN A 1 971 ? 30.445 -18.267 6.688 1.00 96.00 971 GLN A CA 1
ATOM 7621 C C . GLN A 1 971 ? 29.509 -19.470 6.810 1.00 96.00 971 GLN A C 1
ATOM 7623 O O . GLN A 1 971 ? 29.959 -20.587 7.055 1.00 96.00 971 GLN A O 1
ATOM 7628 N N . GLU A 1 972 ? 28.209 -19.227 6.667 1.00 96.50 972 GLU A N 1
ATOM 7629 C CA . GLU A 1 972 ? 27.156 -20.217 6.857 1.00 96.50 972 GLU A CA 1
ATOM 7630 C C . GLU A 1 972 ? 25.984 -19.912 5.921 1.00 96.50 972 GLU A C 1
ATOM 7632 O O . GLU A 1 972 ? 25.749 -18.770 5.518 1.00 96.50 972 GLU A O 1
ATOM 7637 N N . THR A 1 973 ? 25.245 -20.953 5.558 1.00 97.44 973 THR A N 1
ATOM 7638 C CA . THR A 1 973 ? 23.986 -20.836 4.831 1.00 97.44 973 THR A CA 1
ATOM 7639 C C . THR A 1 973 ? 22.940 -21.661 5.553 1.00 97.44 973 THR A C 1
ATOM 7641 O O . THR A 1 973 ? 23.103 -22.873 5.698 1.00 97.44 973 THR A O 1
ATOM 7644 N N . LEU A 1 974 ? 21.874 -21.004 6.000 1.00 97.62 974 LEU A N 1
ATOM 7645 C CA . LEU A 1 974 ? 20.695 -21.680 6.528 1.00 97.62 974 LEU A CA 1
ATOM 7646 C C . LEU A 1 974 ? 19.825 -22.127 5.353 1.00 97.62 974 LEU A C 1
ATOM 7648 O O . LEU A 1 974 ? 19.689 -21.394 4.376 1.00 97.62 974 LEU A O 1
ATOM 7652 N N . ASN A 1 975 ? 19.263 -23.332 5.449 1.00 97.62 975 ASN A N 1
ATOM 7653 C CA . ASN A 1 975 ? 18.412 -23.952 4.425 1.00 97.62 975 ASN A CA 1
ATOM 7654 C C . ASN A 1 975 ? 19.007 -23.949 2.997 1.00 97.62 975 ASN A C 1
ATOM 7656 O O . ASN A 1 975 ? 18.320 -23.592 2.044 1.00 97.62 975 ASN A O 1
ATOM 7660 N N . PRO A 1 976 ? 20.265 -24.399 2.798 1.00 97.38 976 PRO A N 1
ATOM 7661 C CA . PRO A 1 976 ? 20.941 -24.326 1.497 1.00 97.38 976 PRO A CA 1
ATOM 7662 C C . PRO A 1 976 ? 20.280 -25.183 0.409 1.00 97.38 976 PRO A C 1
ATOM 7664 O O . PRO A 1 976 ? 20.511 -24.951 -0.767 1.00 97.38 976 PRO A O 1
ATOM 7667 N N . HIS A 1 977 ? 19.467 -26.170 0.792 1.00 96.38 977 HIS A N 1
ATOM 7668 C CA . HIS A 1 977 ? 18.739 -27.041 -0.133 1.00 96.38 977 HIS A CA 1
ATOM 7669 C C . HIS A 1 977 ? 17.626 -26.319 -0.909 1.00 96.38 977 HIS A C 1
ATOM 7671 O O . HIS A 1 977 ? 17.142 -26.867 -1.892 1.00 96.38 977 HIS A O 1
ATOM 7677 N N . LEU A 1 978 ? 17.222 -25.127 -0.455 1.00 97.50 978 LEU A N 1
ATOM 7678 C CA . LEU A 1 978 ? 16.263 -24.264 -1.144 1.00 97.50 978 LEU A CA 1
ATOM 7679 C C . LEU A 1 978 ? 16.927 -23.348 -2.180 1.00 97.50 978 LEU A C 1
ATOM 7681 O O . LEU A 1 978 ? 16.242 -22.736 -2.992 1.00 97.50 978 LEU A O 1
ATOM 7685 N N . LEU A 1 979 ? 18.252 -23.208 -2.131 1.00 97.81 979 LEU A N 1
ATOM 7686 C CA . LEU A 1 979 ? 18.986 -22.318 -3.021 1.00 97.81 979 LEU A CA 1
ATOM 7687 C C . LEU A 1 979 ? 19.369 -23.025 -4.325 1.00 97.81 979 LEU A C 1
ATOM 7689 O O . LEU A 1 979 ? 19.520 -24.251 -4.334 1.00 97.81 979 LEU A O 1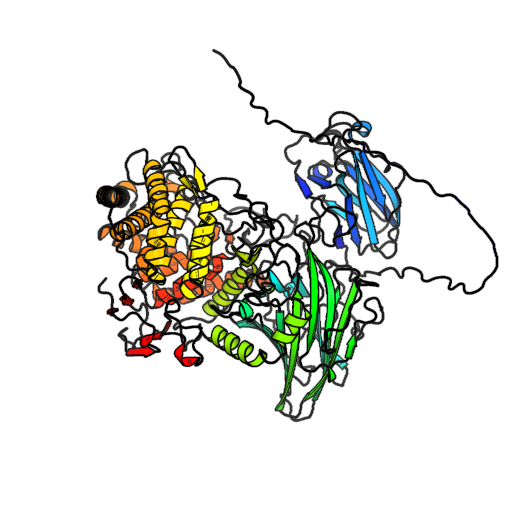
ATOM 7693 N N . PRO A 1 980 ? 19.613 -22.256 -5.401 1.00 96.94 980 PRO A N 1
ATOM 7694 C CA . PRO A 1 980 ? 20.175 -22.806 -6.625 1.00 96.94 980 PRO A CA 1
ATOM 7695 C C . PRO A 1 980 ? 21.509 -23.526 -6.387 1.00 96.94 980 PRO A C 1
ATOM 7697 O O . PRO A 1 980 ? 22.295 -23.131 -5.516 1.00 96.94 980 PRO A O 1
ATOM 7700 N N . ALA A 1 981 ? 21.794 -24.566 -7.174 1.00 95.94 981 ALA A N 1
ATOM 7701 C CA . ALA A 1 981 ? 22.972 -25.408 -6.957 1.00 95.94 981 ALA A CA 1
ATOM 7702 C C . ALA A 1 981 ? 24.291 -24.650 -7.175 1.00 95.94 981 ALA A C 1
ATOM 7704 O O . ALA A 1 981 ? 25.303 -24.962 -6.539 1.00 95.94 981 ALA A O 1
ATOM 7705 N N . ASN A 1 982 ? 24.294 -23.647 -8.058 1.00 95.81 982 ASN A N 1
ATOM 7706 C CA . ASN A 1 982 ? 25.447 -22.789 -8.303 1.00 95.81 982 ASN A CA 1
ATOM 7707 C C . ASN A 1 982 ? 25.392 -21.511 -7.449 1.00 95.81 982 ASN A C 1
ATOM 7709 O O . ASN A 1 982 ? 25.036 -20.430 -7.924 1.00 95.81 982 ASN A O 1
ATOM 7713 N N . LEU A 1 983 ? 25.777 -21.642 -6.177 1.00 96.31 983 LEU A N 1
ATOM 7714 C CA . LEU A 1 983 ? 25.966 -20.524 -5.252 1.00 96.31 983 LEU A CA 1
ATOM 7715 C C . LEU A 1 983 ? 27.425 -20.050 -5.264 1.00 96.31 983 LEU A C 1
ATOM 7717 O O . LEU A 1 983 ? 28.323 -20.778 -4.834 1.00 96.31 983 LEU A O 1
ATOM 7721 N N . GLN A 1 984 ? 27.675 -18.816 -5.701 1.00 94.19 984 GLN A N 1
ATOM 7722 C CA . GLN A 1 984 ? 29.040 -18.289 -5.805 1.00 94.19 984 GLN A CA 1
ATOM 7723 C C . GLN A 1 984 ? 29.135 -16.782 -5.541 1.00 94.19 984 GLN A C 1
ATOM 7725 O O . GLN A 1 984 ? 28.189 -16.019 -5.737 1.00 94.19 984 GLN A O 1
ATOM 7730 N N . ARG A 1 985 ? 30.318 -16.331 -5.112 1.00 92.19 985 ARG A N 1
ATOM 7731 C CA . ARG A 1 985 ? 30.602 -14.901 -4.962 1.00 92.19 985 ARG A CA 1
ATOM 7732 C C . ARG A 1 985 ? 30.752 -14.257 -6.341 1.00 92.19 985 ARG A C 1
ATOM 7734 O O . ARG A 1 985 ? 31.496 -14.771 -7.174 1.00 92.19 985 ARG A O 1
ATOM 7741 N N . SER A 1 986 ? 30.087 -13.126 -6.561 1.00 87.25 986 SER A N 1
ATOM 7742 C CA . SER A 1 986 ? 30.234 -12.334 -7.785 1.00 87.25 986 SER A CA 1
ATOM 7743 C C . SER A 1 986 ? 31.681 -11.861 -7.960 1.00 87.25 986 SER A C 1
ATOM 7745 O O . SER A 1 986 ? 32.323 -11.436 -7.000 1.00 87.25 986 SER A O 1
ATOM 7747 N N . SER A 1 987 ? 32.185 -11.916 -9.195 1.00 67.12 987 SER A N 1
ATOM 7748 C CA . SER A 1 987 ? 33.470 -11.324 -9.595 1.00 67.12 987 SER A CA 1
ATOM 7749 C C . SER A 1 987 ? 33.342 -9.902 -10.157 1.00 67.12 987 SER A C 1
ATOM 7751 O O . SER A 1 987 ? 34.364 -9.308 -10.503 1.00 67.12 987 SER A O 1
ATOM 7753 N N . LEU A 1 988 ? 32.103 -9.417 -10.319 1.00 56.34 988 LEU A N 1
ATOM 7754 C CA . LEU A 1 988 ? 31.734 -8.102 -10.863 1.00 56.34 988 LEU A CA 1
ATOM 7755 C C . LEU A 1 988 ? 31.777 -6.993 -9.816 1.00 56.34 988 LEU A C 1
ATOM 7757 O O . LEU A 1 988 ? 31.274 -7.254 -8.698 1.00 56.34 988 LEU A O 1
#

pLDDT: mean 87.47, std 19.11, range [20.92, 98.88]

Radius of gyration: 30.91 Å; chains: 1; bounding box: 104×69×93 Å

Secondary structure (DSSP, 8-state):
--------PPPP---PPPP-----------------------------------SS-EEEEESSEEEEE-TTS--BS--SSSS-GGGGSEEEEESEEEEEEE--SSSEEEEEEEEEB-S--STTSSEEEEEETTB--TT-SSB-HHHHT-BTBEEEEEEEEEE-GGGEEEEEEEEEES-EEESEEEEE-TTSPPEEEETT-STTT---PPPPPPTTEE-----EE-TTB--EEEEETTTTEEEEETT-TTS---B-EEEEEEETT--EEE-TT-SSSPBPSEEEEEE-SSEEEEEEE-TTSSSEEEEEEE----TT-HHHHH--EEEEEEEEE--SSS-EEEEEEEEEE-SS---GGGS-EEPGGGSEEEEEEEE-SSS-SB--TTS----EEEEEEEEES-TTT-EEE-TTTT-SS-SSPPPTT-SPP-SS---SS----EEEEEEEEEE-TT-EEEEEEEEEEE--S--EEETTEEEEEEGGG-TTTT---SHHHHHHHHHSTTHHHHHHHHHHHHTTTSTTTSBS--HHHHHHHHHHHHHHHHTEEEEE-TT--EEEEEB--BTT-BB--HHHHHHHTHHHHHH-HHHHHHHHHHHGGG-EEETTEEE--S-S-BTTEESS--SSS--HHHHHHHHHHHHHHHHHHH--HHHHHHHHHHHHHHHHHHHHT-SSSSSS--SS---S-TTS-HHHHT-SSBHHHHHHHHHHHHHHHHHHHTSSS--HHHHHHHHHHHHHHHHHIIIIIB-SSSB-SB--TTS-HHHHTS-BTTTTGGGHHHHHHT------HHHHHHHHHHHHHHHHHHB-SSSB-SBSSS--EEEHHHHHHHHHHHHHTT-TTGGGGHHHHHHHHHHHHHHHHHHS--SS--EEE--SS------SS--------------BS-GGGGGGHHHHHHTTT-EEEGGGTEEEE--SSTT-EEE-GGG--TT-SSGGGSS-EEEE-TTS-EEEEESGGGS-SEEEE---

Sequence (988 aa):
MTEKIFDVKRPCRARKLGVTLIVAGLLAFYPILFLGGSGWGSSAGRENAALSYRGGVIIELQGNSWPVSLDARPVQGTDNQTRQDYKYKSIREGEDFHYVIAGLPQEAYDLELSFVEYAHTLPGGRVFNVYCNDVIPPGLTSVDLCAKAGKERAYQVTVPGVSAPGGILDLRFEAVKGLALIGHIRLSAPGEPDLEIKSGESRHWTYIPLRQGSSGQNVYEAVLGRFGSRFMINPVPQLLAWRQSPLGTWTDDLSEFVLAFRDEEGEIRCLPFTDRYPTFSSIDQQLSLTGITYVCQDPSLPFQAMVTLTAPFYPGDEKLSTAPFFYLDIDLSNPGGEEVRGEILLARAHKDNNTGGGSPRSLKGSRGYKYTTQYTYGQESHVNGESNSGCFEFWEALAVDEPARVNWHYDDIIATGWMWDPPAGYPQFRATPVYSFIPRGYSGFDAPFTLAADGLDTFTAVLACHSDEGVLEVRGEKANRFLYNQPNGPNLDSVDAVVDYALGSQRPSIDAKTTFFDGVLSESYLSPLPQAGRDLAACALQNFICNTWWVYDNWGQEWFSVWEGEPYMYHSSVDVEYTNAFFYLSFWPDLLKTLLQEWVTFEKELEQGKCLSHDMGVEHWANGMAYPHDMPVEENADYILLLYSMWKNSGDTAFIQGEFAHVLDYTRFIFACDTDGDGLPDINVDNTIDQGSRAVQHARNQTYLGVKALGAYRAASEMAGAQDSPDAEFIAACEERVGLINRTLEEKLWLGDHFAVCADPAVPQSEREAYSIYASNGLLYLLAAGLDPALTASNIDKFRQDLVSATSRTMRRYGSVHTSVNNENQWVSQNLWRDATGFWLGIPGWPGGQSDRLTRYWNLQYLYASRKNGGFWDVCAYNPGREERYGAMRGPFLPEYACDQSLGYYSRGVAFLSLTGAVGRLRLDSASDTLLYDPAYAGARVPVFACADWSAGDADARVPVLIFDASGNLQETLNPHLLPANLQRSSL